Protein AF-0000000070218449 (afdb_homodimer)

Radius of gyration: 29.55 Å; Cα contacts (8 Å, |Δi|>4): 1715; chains: 2; bounding box: 63×93×67 Å

Foldseek 3Di:
DFDDKDFDADDFDPVLLVVLLVQLVVDDDDDADPDPDRLLVFFDRVVLNVLSVCSNPPFDVVVVSVVVSVFRKIWTWFQFPPQGTWIKIKGKDDDPPPLAAEEEEEEAPPFFLVLCVLLVVVQVVCLVVVFFHYTYIYIGQALFQAIHFGDDAQCELLRSLNRSQRVCVVVPQQAHEYEYFHSSLLNRLSNCLVPVVRHQAYEYADADFDADDCVPDVVLNVVVVVDDDDPLQVLLVVLLVCCVVRNCVLLVCLQPPLPVVLVCQQNHLSSLLRVRVSCVCQFKQNDDDDSNNSSSSSVSLCRYNNHNRRSSNNSNSQDPRADPSGRHSCSSRAERERYEYEYEAASRESHHHGPSRSPRRYNYQYYYYDDGIGRSCSNRPVVVVNVRVSQQLTDVHPCQCVRPSNRSD/DFDDKDFDADDFDPVLLVVLLVQLVVDDDDDADPDPDRLLVFFDRVVLNVLSVCSNPPFDVVVVSVVVSVFRKIWGWFQFPPQGTWIKIKGKDDDPPPLAAEEEEEEAPPFFLVLCVLQVVVQVVCVVVVFFHYTYIYIGQALFFAIHFGDDAQCELLRSLNRSQRVCVVVPQQAHEYEYFHSSLLNRLSNCLVPVVRHQAYEYADADFDQDDCVPDVVLNVVVVVDDDDPLQVLLVVLLVCCVVRNCVLLVCLQPPLPVVLVCQQNHLSSLLRVRVSCVCQFKQNDDDDSNNSSSSSVSLCRYNNHNRRSSNNSNSQDPRADPSGRHSCSSRAERERYEYEYEAASRESHHHGPSRSPRHYNYQYYYYDDGIGRSCSNRPVVVVNVRVSQQLTDVHPCQCVPPSNRSD

pLDDT: mean 97.33, std 3.67, range [45.28, 98.94]

Nearest PDB structures (foldseek):
  5f4z-assembly3_E  TM=8.879E-01  e=1.261E-35  Streptomyces carzinostaticus subsp. neocarzinostaticus
  4qla-assembly1_A  TM=8.779E-01  e=2.017E-32  Bombyx mori
  4qla-assembly1_B  TM=9.021E-01  e=3.888E-30  Bombyx mori
  6i8w-assembly2_B  TM=6.972E-01  e=7.416E-12  Pseudomonas aeruginosa
  5a62-assembly1_A-2  TM=6.126E-01  e=1.294E-10  Candidatus Nitrososphaera gargensis

InterPro domains:
  IPR000639 Epoxide hydrolase-like [PR00412] (107-125)
  IPR000639 Epoxide hydrolase-like [PR00412] (133-148)
  IPR000639 Epoxide hydrolase-like [PR00412] (178-191)
  IPR000639 Epoxide hydrolase-like [PR00412] (192-205)
  IPR000639 Epoxide hydrolase-like [PR00412] (370-392)
  IPR010497 Epoxide hydrolase, N-terminal [PF06441] (6-116)
  IPR016292 Epoxide hydrolase [PIRSF001112] (6-391)
  IPR029058 Alpha/Beta hydrolase fold [G3DSA:3.40.50.1820] (1-397)
  IPR029058 Alpha/Beta hydrolase fold [SSF53474] (4-394)

Structure (mmCIF, N/CA/C/O backbone):
data_AF-0000000070218449-model_v1
#
loop_
_entity.id
_entity.type
_entity.pdbx_description
1 polymer Alpha/beta-hydrolase
#
loop_
_atom_site.group_PDB
_atom_site.id
_atom_site.type_symbol
_atom_site.label_atom_id
_atom_site.label_alt_id
_atom_site.label_comp_id
_atom_site.label_asym_id
_atom_site.label_entity_id
_atom_site.label_seq_id
_atom_site.pdbx_PDB_ins_code
_atom_site.Cartn_x
_atom_site.Cartn_y
_atom_site.Cartn_z
_atom_site.occupancy
_atom_site.B_iso_or_equiv
_atom_site.auth_seq_id
_atom_site.auth_comp_id
_atom_site.auth_asym_id
_atom_site.auth_atom_id
_atom_site.pdbx_PDB_model_num
ATOM 1 N N . MET A 1 1 ? -7.508 -22.844 -36.75 1 45.28 1 MET A N 1
ATOM 2 C CA . MET A 1 1 ? -6.727 -23.891 -36.094 1 45.28 1 MET A CA 1
ATOM 3 C C . MET A 1 1 ? -5.77 -23.297 -35.062 1 45.28 1 MET A C 1
ATOM 5 O O . MET A 1 1 ? -5.215 -22.219 -35.281 1 45.28 1 MET A O 1
ATOM 9 N N . ALA A 1 2 ? -5.805 -23.703 -33.812 1 66.44 2 ALA A N 1
ATOM 10 C CA . ALA A 1 2 ? -4.93 -23.141 -32.781 1 66.44 2 ALA A CA 1
ATOM 11 C C . ALA A 1 2 ? -3.467 -23.203 -33.219 1 66.44 2 ALA A C 1
ATOM 13 O O . ALA A 1 2 ? -3.01 -24.234 -33.719 1 66.44 2 ALA A O 1
ATOM 14 N N . SER A 1 3 ? -2.797 -22.156 -33.188 1 78.19 3 SER A N 1
ATOM 15 C CA . SER A 1 3 ? -1.383 -22.078 -33.531 1 78.19 3 SER A CA 1
ATOM 16 C C . SER A 1 3 ? -0.562 -23.109 -32.75 1 78.19 3 SER A C 1
ATOM 18 O O . SER A 1 3 ? -0.853 -23.391 -31.594 1 78.19 3 SER A O 1
ATOM 20 N N . GLN A 1 4 ? 0.4 -23.797 -33.438 1 89 4 GLN A N 1
ATOM 21 C CA . GLN A 1 4 ? 1.302 -24.75 -32.781 1 89 4 GLN A CA 1
ATOM 22 C C . GLN A 1 4 ? 2.314 -24.016 -31.906 1 89 4 GLN A C 1
ATOM 24 O O . GLN A 1 4 ? 2.721 -22.891 -32.219 1 89 4 GLN A O 1
ATOM 29 N N . PRO A 1 5 ? 2.578 -24.609 -30.734 1 96.5 5 PRO A N 1
ATOM 30 C CA . PRO A 1 5 ? 3.623 -24.016 -29.906 1 96.5 5 PRO A CA 1
ATOM 31 C C . PRO A 1 5 ? 4.957 -23.875 -30.625 1 96.5 5 PRO A C 1
ATOM 33 O O . PRO A 1 5 ? 5.332 -24.766 -31.406 1 96.5 5 PRO A O 1
ATOM 36 N N . GLU A 1 6 ? 5.566 -22.812 -30.406 1 97.25 6 GLU A N 1
ATOM 37 C CA . GLU A 1 6 ? 6.891 -22.594 -30.969 1 97.25 6 GLU A CA 1
ATOM 38 C C . GLU A 1 6 ? 7.945 -22.453 -29.875 1 97.25 6 GLU A C 1
ATOM 40 O O . GLU A 1 6 ? 7.699 -21.828 -28.844 1 97.25 6 GLU A O 1
ATOM 45 N N . PRO A 1 7 ? 9.102 -23.125 -30.125 1 97.94 7 PRO A N 1
ATOM 46 C CA . PRO A 1 7 ? 10.18 -22.891 -29.156 1 97.94 7 PRO A CA 1
ATOM 47 C C . PRO A 1 7 ? 10.469 -21.406 -28.953 1 97.94 7 PRO A C 1
ATOM 49 O O . PRO A 1 7 ? 10.43 -20.625 -29.891 1 97.94 7 PRO A O 1
ATOM 52 N N . TYR A 1 8 ? 10.742 -21.078 -27.719 1 98.25 8 TYR A N 1
ATOM 53 C CA . TYR A 1 8 ? 10.969 -19.672 -27.375 1 98.25 8 TYR A CA 1
ATOM 54 C C . TYR A 1 8 ? 12.328 -19.5 -26.688 1 98.25 8 TYR A C 1
ATOM 56 O O . TYR A 1 8 ? 12.688 -20.266 -25.797 1 98.25 8 TYR A O 1
ATOM 64 N N . THR A 1 9 ? 13.109 -18.594 -27.172 1 98.44 9 THR A N 1
ATOM 65 C CA . THR A 1 9 ? 14.375 -18.219 -26.547 1 98.44 9 THR A CA 1
ATOM 66 C C . THR A 1 9 ? 14.281 -16.828 -25.938 1 98.44 9 THR A C 1
ATOM 68 O O . THR A 1 9 ? 14.016 -15.844 -26.641 1 98.44 9 THR A O 1
ATOM 71 N N . ILE A 1 10 ? 14.422 -16.734 -24.656 1 98.25 10 ILE A N 1
ATOM 72 C CA . ILE A 1 10 ? 14.477 -15.453 -23.969 1 98.25 10 ILE A CA 1
ATOM 73 C C . ILE A 1 10 ? 15.711 -14.672 -24.422 1 98.25 10 ILE A C 1
ATOM 75 O O . ILE A 1 10 ? 16.828 -15.203 -24.422 1 98.25 10 ILE A O 1
ATOM 79 N N . SER A 1 11 ? 15.508 -13.523 -24.859 1 98.25 11 SER A N 1
ATOM 80 C CA . SER A 1 11 ? 16.578 -12.672 -25.375 1 98.25 11 SER A CA 1
ATOM 81 C C . SER A 1 11 ? 16.375 -11.219 -24.969 1 98.25 11 SER A C 1
ATOM 83 O O . SER A 1 11 ? 15.711 -10.461 -25.688 1 98.25 11 SER A O 1
ATOM 85 N N . ILE A 1 12 ? 17.016 -10.797 -23.938 1 98.62 12 ILE A N 1
ATOM 86 C CA . ILE A 1 12 ? 16.938 -9.422 -23.469 1 98.62 12 ILE A CA 1
ATOM 87 C C . ILE A 1 12 ? 17.969 -8.562 -24.203 1 98.62 12 ILE A C 1
ATOM 89 O O . ILE A 1 12 ? 19.141 -8.938 -24.281 1 98.62 12 ILE A O 1
ATOM 93 N N . ALA A 1 13 ? 17.547 -7.453 -24.688 1 98.44 13 ALA A N 1
ATOM 94 C CA . ALA A 1 13 ? 18.453 -6.57 -25.422 1 98.44 13 ALA A CA 1
ATOM 95 C C . ALA A 1 13 ? 19.562 -6.055 -24.531 1 98.44 13 ALA A C 1
ATOM 97 O O . ALA A 1 13 ? 19.344 -5.75 -23.359 1 98.44 13 ALA A O 1
ATOM 98 N N . ASP A 1 14 ? 20.75 -5.965 -25.078 1 98.31 14 ASP A N 1
ATOM 99 C CA . ASP A 1 14 ? 21.875 -5.41 -24.328 1 98.31 14 ASP A CA 1
ATOM 100 C C . ASP A 1 14 ? 21.547 -4.012 -23.812 1 98.31 14 ASP A C 1
ATOM 102 O O . ASP A 1 14 ? 21.969 -3.637 -22.719 1 98.31 14 ASP A O 1
ATOM 106 N N . THR A 1 15 ? 20.828 -3.254 -24.578 1 98.31 15 THR A N 1
ATOM 107 C CA . THR A 1 15 ? 20.469 -1.892 -24.188 1 98.31 15 THR A CA 1
ATOM 108 C C . THR A 1 15 ? 19.594 -1.892 -22.938 1 98.31 15 THR A C 1
ATOM 110 O O . THR A 1 15 ? 19.688 -0.977 -22.125 1 98.31 15 THR A O 1
ATOM 113 N N . ALA A 1 16 ? 18.75 -2.871 -22.797 1 98.31 16 ALA A N 1
ATOM 114 C CA . ALA A 1 16 ? 17.906 -2.988 -21.609 1 98.31 16 ALA A CA 1
ATOM 115 C C . ALA A 1 16 ? 18.734 -3.314 -20.375 1 98.31 16 ALA A C 1
ATOM 117 O O . ALA A 1 16 ? 18.484 -2.793 -19.297 1 98.31 16 ALA A O 1
ATOM 118 N N . ILE A 1 17 ? 19.688 -4.188 -20.547 1 98.69 17 ILE A N 1
ATOM 119 C CA . ILE A 1 17 ? 20.578 -4.555 -19.469 1 98.69 17 ILE A CA 1
ATOM 120 C C . ILE A 1 17 ? 21.438 -3.35 -19.062 1 98.69 17 ILE A C 1
ATOM 122 O O . ILE A 1 17 ? 21.609 -3.076 -17.875 1 98.69 17 ILE A O 1
ATOM 126 N N . GLU A 1 18 ? 21.953 -2.625 -20.062 1 98.25 18 GLU A N 1
ATOM 127 C CA . GLU A 1 18 ? 22.766 -1.435 -19.812 1 98.25 18 GLU A CA 1
ATOM 128 C C . GLU A 1 18 ? 21.938 -0.356 -19.109 1 98.25 18 GLU A C 1
ATOM 130 O O . GLU A 1 18 ? 22.438 0.33 -18.203 1 98.25 18 GLU A O 1
ATOM 135 N N . LYS A 1 19 ? 20.75 -0.183 -19.531 1 98.06 19 LYS A N 1
ATOM 136 C CA . LYS A 1 19 ? 19.859 0.785 -18.875 1 98.06 19 LYS A CA 1
ATOM 137 C C . LYS A 1 19 ? 19.656 0.434 -17.406 1 98.06 19 LYS A C 1
ATOM 139 O O . LYS A 1 19 ? 19.672 1.314 -16.547 1 98.06 19 LYS A O 1
ATOM 144 N N . LEU A 1 20 ? 19.406 -0.849 -17.141 1 98.62 20 LEU A N 1
ATOM 145 C CA . LEU A 1 20 ? 19.266 -1.29 -15.766 1 98.62 20 LEU A CA 1
ATOM 146 C C . LEU A 1 20 ? 20.5 -0.915 -14.945 1 98.62 20 LEU A C 1
ATOM 148 O O . LEU A 1 20 ? 20.375 -0.375 -13.844 1 98.62 20 LEU A O 1
ATOM 152 N N . LYS A 1 21 ? 21.625 -1.226 -15.469 1 98.56 21 LYS A N 1
ATOM 153 C CA . LYS A 1 21 ? 22.875 -0.945 -14.758 1 98.56 21 LYS A CA 1
ATOM 154 C C . LYS A 1 21 ? 23.047 0.553 -14.523 1 98.56 21 LYS A C 1
ATOM 156 O O . LYS A 1 21 ? 23.5 0.971 -13.461 1 98.56 21 LYS A O 1
ATOM 161 N N . ARG A 1 22 ? 22.688 1.356 -15.508 1 98.06 22 ARG A N 1
ATOM 162 C CA . ARG A 1 22 ? 22.781 2.807 -15.359 1 98.06 22 ARG A CA 1
ATOM 163 C C . ARG A 1 22 ? 21.828 3.301 -14.273 1 98.06 22 ARG A C 1
ATOM 165 O O . ARG A 1 22 ? 22.203 4.145 -13.453 1 98.06 22 ARG A O 1
ATOM 172 N N . LYS A 1 23 ? 20.641 2.805 -14.273 1 98.44 23 LYS A N 1
ATOM 173 C CA . LYS A 1 23 ? 19.672 3.203 -13.258 1 98.44 23 LYS A CA 1
ATOM 174 C C . LYS A 1 23 ? 20.141 2.787 -11.859 1 98.44 23 LYS A C 1
ATOM 176 O O . LYS A 1 23 ? 19.922 3.516 -10.891 1 98.44 23 LYS A O 1
ATOM 181 N N . LEU A 1 24 ? 20.672 1.6 -11.773 1 98.75 24 LEU A N 1
ATOM 182 C CA . LEU A 1 24 ? 21.188 1.132 -10.492 1 98.75 24 LEU A CA 1
ATOM 183 C C . LEU A 1 24 ? 22.359 1.996 -10.031 1 98.75 24 LEU A C 1
ATOM 185 O O . LEU A 1 24 ? 22.469 2.303 -8.844 1 98.75 24 LEU A O 1
ATOM 189 N N . SER A 1 25 ? 23.188 2.387 -10.961 1 98.06 25 SER A N 1
ATOM 190 C CA . SER A 1 25 ? 24.344 3.221 -10.648 1 98.06 25 SER A CA 1
ATOM 191 C C . SER A 1 25 ? 23.922 4.59 -10.125 1 98.06 25 SER A C 1
ATOM 193 O O . SER A 1 25 ? 24.578 5.172 -9.266 1 98.06 25 SER A O 1
ATOM 195 N N . ASP A 1 26 ? 22.812 5.043 -10.578 1 96.69 26 ASP A N 1
ATOM 196 C CA . ASP A 1 26 ? 22.328 6.383 -10.242 1 96.69 26 ASP A CA 1
ATOM 197 C C . ASP A 1 26 ? 21.297 6.336 -9.125 1 96.69 26 ASP A C 1
ATOM 199 O O . ASP A 1 26 ? 20.688 7.355 -8.797 1 96.69 26 ASP A O 1
ATOM 203 N N . ALA A 1 27 ? 21.078 5.207 -8.57 1 98.25 27 ALA A N 1
ATOM 204 C CA . ALA A 1 27 ? 20 5.035 -7.617 1 98.25 27 ALA A CA 1
ATOM 205 C C . ALA A 1 27 ? 20.266 5.797 -6.324 1 98.25 27 ALA A C 1
ATOM 207 O O . ALA A 1 27 ? 21.391 5.797 -5.828 1 98.25 27 ALA A O 1
ATOM 208 N N . ASP A 1 28 ? 19.281 6.512 -5.828 1 98.5 28 ASP A N 1
ATOM 209 C CA . ASP A 1 28 ? 19.312 7.078 -4.48 1 98.5 28 ASP A CA 1
ATOM 210 C C . ASP A 1 28 ? 18.625 6.156 -3.479 1 98.5 28 ASP A C 1
ATOM 212 O O . ASP A 1 28 ? 17.625 5.523 -3.801 1 98.5 28 ASP A O 1
ATOM 216 N N . PHE A 1 29 ? 19.172 6.078 -2.338 1 98.75 29 PHE A N 1
ATOM 217 C CA . PHE A 1 29 ? 18.641 5.215 -1.294 1 98.75 29 PHE A CA 1
ATOM 218 C C . PHE A 1 29 ? 18.078 6.043 -0.137 1 98.75 29 PHE A C 1
ATOM 220 O O . PHE A 1 29 ? 18.578 7.133 0.144 1 98.75 29 PHE A O 1
ATOM 227 N N . PRO A 1 30 ? 17.031 5.57 0.484 1 98.5 30 PRO A N 1
ATOM 228 C CA . PRO A 1 30 ? 16.516 6.246 1.677 1 98.5 30 PRO A CA 1
ATOM 229 C C . PRO A 1 30 ? 17.406 6.043 2.9 1 98.5 30 PRO A C 1
ATOM 231 O O . PRO A 1 30 ? 18.281 5.172 2.896 1 98.5 30 PRO A O 1
ATOM 234 N N . ASP A 1 31 ? 17.156 6.918 3.887 1 97.69 31 ASP A N 1
ATOM 235 C CA . ASP A 1 31 ? 17.719 6.598 5.195 1 97.69 31 ASP A CA 1
ATOM 236 C C . ASP A 1 31 ? 16.875 5.531 5.902 1 97.69 31 ASP A C 1
ATOM 238 O O . ASP A 1 31 ? 15.93 4.996 5.324 1 97.69 31 ASP A O 1
ATOM 242 N N . GLU A 1 32 ? 17.297 5.109 7.035 1 96.62 32 GLU A N 1
ATOM 243 C CA . GLU A 1 32 ? 16.625 4.086 7.828 1 96.62 32 GLU A CA 1
ATOM 244 C C . GLU A 1 32 ? 16.703 4.398 9.32 1 96.62 32 GLU A C 1
ATOM 246 O O . GLU A 1 32 ? 17.625 5.09 9.766 1 96.62 32 GLU A O 1
ATOM 251 N N . LEU A 1 33 ? 15.68 4.023 10.055 1 97.69 33 LEU A N 1
ATOM 252 C CA . LEU A 1 33 ? 15.703 4.227 11.5 1 97.69 33 LEU A CA 1
ATOM 253 C C . LEU A 1 33 ? 16.812 3.416 12.148 1 97.69 33 LEU A C 1
ATOM 255 O O . LEU A 1 33 ? 17.141 2.32 11.68 1 97.69 33 LEU A O 1
ATOM 259 N N . ASP A 1 34 ? 17.328 3.975 13.211 1 97.31 34 ASP A N 1
ATOM 260 C CA . ASP A 1 34 ? 18.406 3.316 13.945 1 97.31 34 ASP A CA 1
ATOM 261 C C . ASP A 1 34 ? 17.859 2.268 14.906 1 97.31 34 ASP A C 1
ATOM 263 O O . ASP A 1 34 ? 17.641 2.555 16.094 1 97.31 34 ASP A O 1
ATOM 267 N N . THR A 1 35 ? 17.672 1.096 14.477 1 96.75 35 THR A N 1
ATOM 268 C CA . THR A 1 35 ? 17.188 -0.026 15.266 1 96.75 35 THR A CA 1
ATOM 269 C C . THR A 1 35 ? 17.906 -1.317 14.875 1 96.75 35 THR A C 1
ATOM 271 O O . THR A 1 35 ? 18.297 -1.49 13.719 1 96.75 35 THR A O 1
ATOM 274 N N . PRO A 1 36 ? 18.094 -2.174 15.836 1 95.56 36 PRO A N 1
ATOM 275 C CA . PRO A 1 36 ? 18.797 -3.426 15.523 1 95.56 36 PRO A CA 1
ATOM 276 C C . PRO A 1 36 ? 17.984 -4.332 14.602 1 95.56 36 PRO A C 1
ATOM 278 O O . PRO A 1 36 ? 18.562 -5.047 13.773 1 95.56 36 PRO A O 1
ATOM 281 N N . ASP A 1 37 ? 16.719 -4.336 14.773 1 95.94 37 ASP A N 1
ATOM 282 C CA . ASP A 1 37 ? 15.859 -5.129 13.906 1 95.94 37 ASP A CA 1
ATOM 283 C C . ASP A 1 37 ? 15.148 -4.246 12.891 1 95.94 37 ASP A C 1
ATOM 285 O O . ASP A 1 37 ? 14.227 -3.498 13.242 1 95.94 37 ASP A O 1
ATOM 289 N N . GLN A 1 38 ? 15.422 -4.445 11.625 1 97.31 38 GLN A N 1
ATOM 290 C CA . GLN A 1 38 ? 14.938 -3.553 10.578 1 97.31 38 GLN A CA 1
ATOM 291 C C . GLN A 1 38 ? 13.688 -4.117 9.914 1 97.31 38 GLN A C 1
ATOM 293 O O . GLN A 1 38 ? 12.93 -3.381 9.281 1 97.31 38 GLN A O 1
ATOM 298 N N . TRP A 1 39 ? 13.422 -5.387 10.07 1 96.5 39 TRP A N 1
ATOM 299 C CA . TRP A 1 39 ? 12.477 -6.102 9.227 1 96.5 39 TRP A CA 1
ATOM 300 C C . TRP A 1 39 ? 11.047 -5.664 9.516 1 96.5 39 TRP A C 1
ATOM 302 O O . TRP A 1 39 ? 10.203 -5.637 8.617 1 96.5 39 TRP A O 1
ATOM 312 N N . PRO A 1 40 ? 10.766 -5.254 10.805 1 96.06 40 PRO A N 1
ATOM 313 C CA . PRO A 1 40 ? 9.414 -4.754 11.031 1 96.06 40 PRO A CA 1
ATOM 314 C C . PRO A 1 40 ? 9.062 -3.568 10.141 1 96.06 40 PRO A C 1
ATOM 316 O O . PRO A 1 40 ? 7.883 -3.35 9.836 1 96.06 40 PRO A O 1
ATOM 319 N N . TYR A 1 41 ? 10.023 -2.842 9.602 1 97.69 41 TYR A N 1
ATOM 320 C CA . TYR A 1 41 ? 9.789 -1.648 8.789 1 97.69 41 TYR A CA 1
ATOM 321 C C . TYR A 1 41 ? 9.781 -1.986 7.305 1 97.69 41 TYR A C 1
ATOM 323 O O . TYR A 1 41 ? 9.367 -1.173 6.48 1 97.69 41 TYR A O 1
ATOM 331 N N . GLY A 1 42 ? 10.273 -3.119 6.883 1 98 42 GLY A N 1
ATOM 332 C CA . GLY A 1 42 ? 10.406 -3.521 5.492 1 98 42 GLY A CA 1
ATOM 333 C C . GLY A 1 42 ? 11.828 -3.898 5.109 1 98 42 GLY A C 1
ATOM 334 O O . GLY A 1 42 ? 12.641 -4.211 5.973 1 98 42 GLY A O 1
ATOM 335 N N . SER A 1 43 ? 12.133 -3.943 3.865 1 98.69 43 SER A N 1
ATOM 336 C CA . SER A 1 43 ? 13.438 -4.363 3.363 1 98.69 43 SER A CA 1
ATOM 337 C C . SER A 1 43 ? 14.555 -3.512 3.951 1 98.69 43 SER A C 1
ATOM 339 O O . SER A 1 43 ? 14.562 -2.289 3.787 1 98.69 43 SER A O 1
ATOM 341 N N . PRO A 1 44 ? 15.547 -4.117 4.57 1 98.69 44 PRO A N 1
ATOM 342 C CA . PRO A 1 44 ? 16.625 -3.346 5.191 1 98.69 44 PRO A CA 1
ATOM 343 C C . PRO A 1 44 ? 17.5 -2.633 4.168 1 98.69 44 PRO A C 1
ATOM 345 O O . PRO A 1 44 ? 17.797 -3.191 3.105 1 98.69 44 PRO A O 1
ATOM 348 N N . LEU A 1 45 ? 17.938 -1.47 4.488 1 98.69 45 LEU A N 1
ATOM 349 C CA . LEU A 1 45 ? 18.797 -0.656 3.629 1 98.69 45 LEU A CA 1
ATOM 350 C C . LEU A 1 45 ? 20.062 -1.409 3.258 1 98.69 45 LEU A C 1
ATOM 352 O O . LEU A 1 45 ? 20.484 -1.403 2.096 1 98.69 45 LEU A O 1
ATOM 356 N N . SER A 1 46 ? 20.703 -2.021 4.238 1 98.62 46 SER A N 1
ATOM 357 C CA . SER A 1 46 ? 21.953 -2.738 3.986 1 98.62 46 SER A CA 1
ATOM 358 C C . SER A 1 46 ? 21.75 -3.834 2.943 1 98.62 46 SER A C 1
ATOM 360 O O . SER A 1 46 ? 22.594 -4.016 2.062 1 98.62 46 SER A O 1
ATOM 362 N N . ASP A 1 47 ? 20.656 -4.57 3.018 1 98.69 47 ASP A N 1
ATOM 363 C CA . ASP A 1 47 ? 20.359 -5.645 2.07 1 98.69 47 ASP A CA 1
ATOM 364 C C . ASP A 1 47 ? 20.125 -5.086 0.669 1 98.69 47 ASP A C 1
ATOM 366 O O . ASP A 1 47 ? 20.672 -5.602 -0.311 1 98.69 47 ASP A O 1
ATOM 370 N N . VAL A 1 48 ? 19.312 -4.031 0.572 1 98.94 48 VAL A N 1
ATOM 371 C CA . VAL A 1 48 ? 18.938 -3.498 -0.734 1 98.94 48 VAL A CA 1
ATOM 372 C C . VAL A 1 48 ? 20.172 -2.887 -1.407 1 98.94 48 VAL A C 1
ATOM 374 O O . VAL A 1 48 ? 20.359 -3.045 -2.615 1 98.94 48 VAL A O 1
ATOM 377 N N . LYS A 1 49 ? 20.984 -2.211 -0.651 1 98.88 49 LYS A N 1
ATOM 378 C CA . LYS A 1 49 ? 22.203 -1.651 -1.212 1 98.88 49 LYS A CA 1
ATOM 379 C C . LYS A 1 49 ? 23.125 -2.754 -1.722 1 98.88 49 LYS A C 1
ATOM 381 O O . LYS A 1 49 ? 23.703 -2.643 -2.811 1 98.88 49 LYS A O 1
ATOM 386 N N . ARG A 1 50 ? 23.266 -3.809 -0.88 1 98.88 50 ARG A N 1
ATOM 387 C CA . ARG A 1 50 ? 24.109 -4.941 -1.268 1 98.88 50 ARG A CA 1
ATOM 388 C C . ARG A 1 50 ? 23.594 -5.586 -2.551 1 98.88 50 ARG A C 1
ATOM 390 O O . ARG A 1 50 ? 24.359 -5.812 -3.488 1 98.88 50 ARG A O 1
ATOM 397 N N . LEU A 1 51 ? 22.328 -5.852 -2.617 1 98.94 51 LEU A N 1
ATOM 398 C CA . LEU A 1 51 ? 21.719 -6.5 -3.771 1 98.94 51 LEU A CA 1
ATOM 399 C C . LEU A 1 51 ? 21.781 -5.594 -4.996 1 98.94 51 LEU A C 1
ATOM 401 O O . LEU A 1 51 ? 22.047 -6.062 -6.105 1 98.94 51 LEU A O 1
ATOM 405 N N . ALA A 1 52 ? 21.516 -4.285 -4.816 1 98.94 52 ALA A N 1
ATOM 406 C CA . ALA A 1 52 ? 21.562 -3.342 -5.93 1 98.94 52 ALA A CA 1
ATOM 407 C C . ALA A 1 52 ? 22.969 -3.256 -6.516 1 98.94 52 ALA A C 1
ATOM 409 O O . ALA A 1 52 ? 23.141 -3.254 -7.734 1 98.94 52 ALA A O 1
ATOM 410 N N . LYS A 1 53 ? 23.953 -3.188 -5.66 1 98.88 53 LYS A N 1
ATOM 411 C CA . LYS A 1 53 ? 25.328 -3.131 -6.129 1 98.88 53 LYS A CA 1
ATOM 412 C C . LYS A 1 53 ? 25.703 -4.402 -6.883 1 98.88 53 LYS A C 1
ATOM 414 O O . LYS A 1 53 ? 26.344 -4.34 -7.934 1 98.88 53 LYS A O 1
ATOM 419 N N . HIS A 1 54 ? 25.328 -5.531 -6.301 1 98.88 54 HIS A N 1
ATOM 420 C CA . HIS A 1 54 ? 25.594 -6.801 -6.969 1 98.88 54 HIS A CA 1
ATOM 421 C C . HIS A 1 54 ? 24.859 -6.883 -8.305 1 98.88 54 HIS A C 1
ATOM 423 O O . HIS A 1 54 ? 25.406 -7.395 -9.289 1 98.88 54 HIS A O 1
ATOM 429 N N . TRP A 1 55 ? 23.641 -6.391 -8.352 1 98.94 55 TRP A N 1
ATOM 430 C CA . TRP A 1 55 ? 22.844 -6.359 -9.578 1 98.94 55 TRP A CA 1
ATOM 431 C C . TRP A 1 55 ? 23.531 -5.512 -10.648 1 98.94 55 TRP A C 1
ATOM 433 O O . TRP A 1 55 ? 23.484 -5.844 -11.836 1 98.94 55 TRP A O 1
ATOM 443 N N . GLU A 1 56 ? 24.156 -4.473 -10.258 1 98.81 56 GLU A N 1
ATOM 444 C CA . GLU A 1 56 ? 24.828 -3.527 -11.133 1 98.81 56 GLU A CA 1
ATOM 445 C C . GLU A 1 56 ? 26.141 -4.105 -11.656 1 98.81 56 GLU A C 1
ATOM 447 O O . GLU A 1 56 ? 26.453 -3.979 -12.844 1 98.81 56 GLU A O 1
ATOM 452 N N . THR A 1 57 ? 26.938 -4.762 -10.805 1 98.44 57 THR A N 1
ATOM 453 C CA . THR A 1 57 ? 28.328 -4.965 -11.148 1 98.44 57 THR A CA 1
ATOM 454 C C . THR A 1 57 ? 28.688 -6.449 -11.133 1 98.44 57 THR A C 1
ATOM 456 O O . THR A 1 57 ? 29.625 -6.875 -11.812 1 98.44 57 THR A O 1
ATOM 459 N N . GLY A 1 58 ? 28 -7.207 -10.32 1 98.19 58 GLY A N 1
ATOM 460 C CA . GLY A 1 58 ? 28.422 -8.578 -10.094 1 98.19 58 GLY A CA 1
ATOM 461 C C . GLY A 1 58 ? 27.484 -9.602 -10.688 1 98.19 58 GLY A C 1
ATOM 462 O O . GLY A 1 58 ? 27.891 -10.711 -11.031 1 98.19 58 GLY A O 1
ATOM 463 N N . PHE A 1 59 ? 26.281 -9.336 -10.773 1 98.44 59 PHE A N 1
ATOM 464 C CA . PHE A 1 59 ? 25.266 -10.234 -11.297 1 98.44 59 PHE A CA 1
ATOM 465 C C . PHE A 1 59 ? 25.328 -10.312 -12.812 1 98.44 59 PHE A C 1
ATOM 467 O O . PHE A 1 59 ? 25.297 -9.281 -13.492 1 98.44 59 PHE A O 1
ATOM 474 N N . ASP A 1 60 ? 25.406 -11.492 -13.336 1 98.25 60 ASP A N 1
ATOM 475 C CA . ASP A 1 60 ? 25.516 -11.719 -14.773 1 98.25 60 ASP A CA 1
ATOM 476 C C . ASP A 1 60 ? 24.203 -12.242 -15.344 1 98.25 60 ASP A C 1
ATOM 478 O O . ASP A 1 60 ? 24 -13.453 -15.453 1 98.25 60 ASP A O 1
ATOM 482 N N . TRP A 1 61 ? 23.375 -11.406 -15.922 1 98.62 61 TRP A N 1
ATOM 483 C CA . TRP A 1 61 ? 22.094 -11.805 -16.5 1 98.62 61 TRP A CA 1
ATOM 484 C C . TRP A 1 61 ? 22.281 -12.773 -17.656 1 98.62 61 TRP A C 1
ATOM 486 O O . TRP A 1 61 ? 21.5 -13.711 -17.828 1 98.62 61 TRP A O 1
ATOM 496 N N . ARG A 1 62 ? 23.312 -12.547 -18.484 1 98.56 62 ARG A N 1
ATOM 497 C CA . ARG A 1 62 ? 23.516 -13.391 -19.656 1 98.56 62 ARG A CA 1
ATOM 498 C C . ARG A 1 62 ? 23.719 -14.852 -19.25 1 98.56 62 ARG A C 1
ATOM 500 O O . ARG A 1 62 ? 23.234 -15.758 -19.922 1 98.56 62 ARG A O 1
ATOM 507 N N . LYS A 1 63 ? 24.422 -14.992 -18.188 1 98.56 63 LYS A N 1
ATOM 508 C CA . LYS A 1 63 ? 24.594 -16.344 -17.672 1 98.56 63 LYS A CA 1
ATOM 509 C C . LYS A 1 63 ? 23.266 -16.938 -17.219 1 98.56 63 LYS A C 1
ATOM 511 O O . LYS A 1 63 ? 22.969 -18.094 -17.516 1 98.56 63 LYS A O 1
ATOM 516 N N . VAL A 1 64 ? 22.531 -16.156 -16.5 1 98.5 64 VAL A N 1
ATOM 517 C CA . VAL A 1 64 ? 21.234 -16.594 -16.016 1 98.5 64 VAL A CA 1
ATOM 518 C C . VAL A 1 64 ? 20.297 -16.844 -17.203 1 98.5 64 VAL A C 1
ATOM 520 O O . VAL A 1 64 ? 19.594 -17.859 -17.234 1 98.5 64 VAL A O 1
ATOM 523 N N . GLU A 1 65 ? 20.281 -15.914 -18.109 1 98.69 65 GLU A N 1
ATOM 524 C CA . GLU A 1 65 ? 19.469 -16.031 -19.312 1 98.69 65 GLU A CA 1
ATOM 525 C C . GLU A 1 65 ? 19.766 -17.328 -20.062 1 98.69 65 GLU A C 1
ATOM 527 O O . GLU A 1 65 ? 18.844 -18.031 -20.484 1 98.69 65 GLU A O 1
ATOM 532 N N . SER A 1 66 ? 21.016 -17.625 -20.25 1 98.62 66 SER A N 1
ATOM 533 C CA . SER A 1 66 ? 21.438 -18.859 -20.922 1 98.62 66 SER A CA 1
ATOM 534 C C . SER A 1 66 ? 20.922 -20.094 -20.172 1 98.62 66 SER A C 1
ATOM 536 O O . SER A 1 66 ? 20.453 -21.047 -20.797 1 98.62 66 SER A O 1
ATOM 538 N N . LYS A 1 67 ? 21.016 -20.047 -18.906 1 98.44 67 LYS A N 1
ATOM 539 C CA . LYS A 1 67 ? 20.547 -21.172 -18.094 1 98.44 67 LYS A CA 1
ATOM 540 C C . LYS A 1 67 ? 19.031 -21.359 -18.234 1 98.44 67 LYS A C 1
ATOM 542 O O . LYS A 1 67 ? 18.547 -22.484 -18.344 1 98.44 67 LYS A O 1
ATOM 547 N N . ILE A 1 68 ? 18.266 -20.266 -18.172 1 98.62 68 ILE A N 1
ATOM 548 C CA . ILE A 1 68 ? 16.812 -20.328 -18.297 1 98.62 68 ILE A CA 1
ATOM 549 C C . ILE A 1 68 ? 16.453 -20.891 -19.672 1 98.62 68 ILE A C 1
ATOM 551 O O . ILE A 1 68 ? 15.484 -21.641 -19.812 1 98.62 68 ILE A O 1
ATOM 555 N N . ASN A 1 69 ? 17.266 -20.578 -20.672 1 98.69 69 ASN A N 1
ATOM 556 C CA . ASN A 1 69 ? 17 -20.984 -22.047 1 98.69 69 ASN A CA 1
ATOM 557 C C . ASN A 1 69 ? 17.312 -22.469 -22.266 1 98.69 69 ASN A C 1
ATOM 559 O O . ASN A 1 69 ? 17 -23.016 -23.312 1 98.69 69 ASN A O 1
ATOM 563 N N . GLU A 1 70 ? 17.891 -23.078 -21.281 1 98.38 70 GLU A N 1
ATOM 564 C CA . GLU A 1 70 ? 18.031 -24.531 -21.344 1 98.38 70 GLU A CA 1
ATOM 565 C C . GLU A 1 70 ? 16.688 -25.234 -21.109 1 98.38 70 GLU A C 1
ATOM 567 O O . GLU A 1 70 ? 16.547 -26.406 -21.422 1 98.38 70 GLU A O 1
ATOM 572 N N . LEU A 1 71 ? 15.758 -24.578 -20.516 1 98.5 71 LEU A N 1
ATOM 573 C CA . LEU A 1 71 ? 14.422 -25.125 -20.312 1 98.5 71 LEU A CA 1
ATOM 574 C C . LEU A 1 71 ? 13.68 -25.266 -21.625 1 98.5 71 LEU A C 1
ATOM 576 O O . LEU A 1 71 ? 13.961 -24.547 -22.578 1 98.5 71 LEU A O 1
ATOM 580 N N . PRO A 1 72 ? 12.797 -26.25 -21.734 1 98.5 72 PRO A N 1
ATOM 581 C CA . PRO A 1 72 ? 11.938 -26.328 -22.922 1 98.5 72 PRO A CA 1
ATOM 582 C C . PRO A 1 72 ? 10.875 -25.234 -22.938 1 98.5 72 PRO A C 1
ATOM 584 O O . PRO A 1 72 ? 9.688 -25.516 -22.75 1 98.5 72 PRO A O 1
ATOM 587 N N . ASN A 1 73 ? 11.312 -24 -23.266 1 98.75 73 ASN A N 1
ATOM 588 C CA . ASN A 1 73 ? 10.445 -22.844 -23.375 1 98.75 73 ASN A CA 1
ATOM 589 C C . ASN A 1 73 ? 9.695 -22.812 -24.703 1 98.75 73 ASN A C 1
ATOM 591 O O . ASN A 1 73 ? 10.281 -23.062 -25.75 1 98.75 73 ASN A O 1
ATOM 595 N N . PHE A 1 74 ? 8.43 -22.453 -24.578 1 98.81 74 PHE A N 1
ATOM 596 C CA . PHE A 1 74 ? 7.594 -22.312 -25.766 1 98.81 74 PHE A CA 1
ATOM 597 C C . PHE A 1 74 ? 6.719 -21.078 -25.656 1 98.81 74 PHE A C 1
ATOM 599 O O . PHE A 1 74 ? 6.594 -20.484 -24.578 1 98.81 74 PHE A O 1
ATOM 606 N N . ARG A 1 75 ? 6.164 -20.656 -26.781 1 97.94 75 ARG A N 1
ATOM 607 C CA . ARG A 1 75 ? 5.105 -19.656 -26.859 1 97.94 75 ARG A CA 1
ATOM 608 C C . ARG A 1 75 ? 3.99 -20.109 -27.797 1 97.94 75 ARG A C 1
ATOM 610 O O . ARG A 1 75 ? 4.234 -20.875 -28.734 1 97.94 75 ARG A O 1
ATOM 617 N N . LYS A 1 76 ? 2.893 -19.625 -27.516 1 97.69 76 LYS A N 1
ATOM 618 C CA . LYS A 1 76 ? 1.752 -19.859 -28.391 1 97.69 76 LYS A CA 1
ATOM 619 C C . LYS A 1 76 ? 0.635 -18.859 -28.141 1 97.69 76 LYS A C 1
ATOM 621 O O . LYS A 1 76 ? 0.508 -18.328 -27.031 1 97.69 76 LYS A O 1
ATOM 626 N N . LYS A 1 77 ? -0.111 -18.578 -29.156 1 98.06 77 LYS A N 1
ATOM 627 C CA . LYS A 1 77 ? -1.298 -17.75 -29 1 98.06 77 LYS A CA 1
ATOM 628 C C . LYS A 1 77 ? -2.477 -18.562 -28.469 1 98.06 77 LYS A C 1
ATOM 630 O O . LYS A 1 77 ? -2.754 -19.656 -28.969 1 98.06 77 LYS A O 1
ATOM 635 N N . VAL A 1 78 ? -3.094 -18.062 -27.453 1 98.31 78 VAL A N 1
ATOM 636 C CA . VAL A 1 78 ? -4.238 -18.719 -26.828 1 98.31 78 VAL A CA 1
ATOM 637 C C . VAL A 1 78 ? -5.469 -17.812 -26.922 1 98.31 78 VAL A C 1
ATOM 639 O O . VAL A 1 78 ? -5.41 -16.641 -26.562 1 98.31 78 VAL A O 1
ATOM 642 N N . GLN A 1 79 ? -6.59 -18.391 -27.438 1 98 79 GLN A N 1
ATOM 643 C CA . GLN A 1 79 ? -7.828 -17.625 -27.547 1 98 79 GLN A CA 1
ATOM 644 C C . GLN A 1 79 ? -8.531 -17.5 -26.203 1 98 79 GLN A C 1
ATOM 646 O O . GLN A 1 79 ? -8.805 -18.5 -25.547 1 98 79 GLN A O 1
ATOM 651 N N . VAL A 1 80 ? -8.773 -16.297 -25.781 1 98 80 VAL A N 1
ATOM 652 C CA . VAL A 1 80 ? -9.508 -16.047 -24.547 1 98 80 VAL A CA 1
ATOM 653 C C . VAL A 1 80 ? -10.734 -15.18 -24.828 1 98 80 VAL A C 1
ATOM 655 O O . VAL A 1 80 ? -10.633 -14.148 -25.5 1 98 80 VAL A O 1
ATOM 658 N N . ASP A 1 81 ? -11.867 -15.555 -24.375 1 97.19 81 ASP A N 1
ATOM 659 C CA . ASP A 1 81 ? -13.117 -14.844 -24.625 1 97.19 81 ASP A CA 1
ATOM 660 C C . ASP A 1 81 ? -13.039 -13.398 -24.156 1 97.19 81 ASP A C 1
ATOM 662 O O . ASP A 1 81 ? -12.656 -13.133 -23.016 1 97.19 81 ASP A O 1
ATOM 666 N N . GLY A 1 82 ? -13.375 -12.562 -25.031 1 97.06 82 GLY A N 1
ATOM 667 C CA . GLY A 1 82 ? -13.391 -11.148 -24.703 1 97.06 82 GLY A CA 1
ATOM 668 C C . GLY A 1 82 ? -12.031 -10.484 -24.828 1 97.06 82 GLY A C 1
ATOM 669 O O . GLY A 1 82 ? -11.922 -9.258 -24.797 1 97.06 82 GLY A O 1
ATOM 670 N N . PHE A 1 83 ? -10.938 -11.242 -25.078 1 98.06 83 PHE A N 1
ATOM 671 C CA . PHE A 1 83 ? -9.594 -10.672 -25.062 1 9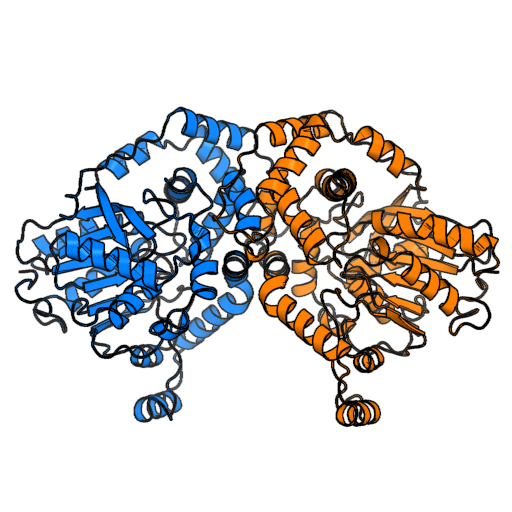8.06 83 PHE A CA 1
ATOM 672 C C . PHE A 1 83 ? -8.828 -11.086 -26.312 1 98.06 83 PHE A C 1
ATOM 674 O O . PHE A 1 83 ? -7.707 -10.625 -26.547 1 98.06 83 PHE A O 1
ATOM 681 N N . GLY A 1 84 ? -9.422 -11.961 -27.109 1 97.38 84 GLY A N 1
ATOM 682 C CA . GLY A 1 84 ? -8.773 -12.391 -28.344 1 97.38 84 GLY A CA 1
ATOM 683 C C . GLY A 1 84 ? -7.637 -13.367 -28.094 1 97.38 84 GLY A C 1
ATOM 684 O O . GLY A 1 84 ? -7.699 -14.188 -27.188 1 97.38 84 GLY A O 1
ATOM 685 N N . GLN A 1 85 ? -6.68 -13.391 -29 1 97.5 85 GLN A N 1
ATOM 686 C CA . GLN A 1 85 ? -5.508 -14.258 -28.891 1 97.5 85 GLN A CA 1
ATOM 687 C C . GLN A 1 85 ? -4.41 -13.586 -28.062 1 97.5 85 GLN A C 1
ATOM 689 O O . GLN A 1 85 ? -3.955 -12.492 -28.406 1 97.5 85 GLN A O 1
ATOM 694 N N . ILE A 1 86 ? -4.031 -14.25 -27.078 1 97.62 86 ILE A N 1
ATOM 695 C CA . ILE A 1 86 ? -2.982 -13.734 -26.219 1 97.62 86 ILE A CA 1
ATOM 696 C C . ILE A 1 86 ? -1.746 -14.625 -26.312 1 97.62 86 ILE A C 1
ATOM 698 O O . ILE A 1 86 ? -1.857 -15.852 -26.297 1 97.62 86 ILE A O 1
ATOM 702 N N . ASP A 1 87 ? -0.581 -14 -26.422 1 98.31 87 ASP A N 1
ATOM 703 C CA . ASP A 1 87 ? 0.671 -14.742 -26.531 1 98.31 87 ASP A CA 1
ATOM 704 C C . ASP A 1 87 ? 1.13 -15.242 -25.156 1 98.31 87 ASP A C 1
ATOM 706 O O . ASP A 1 87 ? 1.441 -14.445 -24.281 1 98.31 87 ASP A O 1
ATOM 710 N N . ILE A 1 88 ? 1.237 -16.547 -25.047 1 98.75 88 ILE A N 1
ATOM 711 C CA . ILE A 1 88 ? 1.536 -17.156 -23.75 1 98.75 88 ILE A CA 1
ATOM 712 C C . ILE A 1 88 ? 2.873 -17.875 -23.828 1 98.75 88 ILE A C 1
ATOM 714 O O . ILE A 1 88 ? 3.074 -18.75 -24.688 1 98.75 88 ILE A O 1
ATOM 718 N N . HIS A 1 89 ? 3.781 -17.484 -22.953 1 98.94 89 HIS A N 1
ATOM 719 C CA . HIS A 1 89 ? 5.004 -18.234 -22.688 1 98.94 89 HIS A CA 1
ATOM 720 C C . HIS A 1 89 ? 4.746 -19.391 -21.719 1 98.94 89 HIS A C 1
ATOM 722 O O . HIS A 1 89 ? 3.98 -19.234 -20.766 1 98.94 89 HIS A O 1
ATOM 728 N N . PHE A 1 90 ? 5.383 -20.531 -21.938 1 98.88 90 PHE A N 1
ATOM 729 C CA . PHE A 1 90 ? 5.293 -21.625 -20.984 1 98.88 90 PHE A CA 1
ATOM 730 C C . PHE A 1 90 ? 6.477 -22.562 -21.125 1 98.88 90 PHE A C 1
ATOM 732 O O . PHE A 1 90 ? 7.094 -22.641 -22.188 1 98.88 90 PHE A O 1
ATOM 739 N N . VAL A 1 91 ? 6.816 -23.156 -20.016 1 98.88 91 VAL A N 1
ATOM 740 C CA . VAL A 1 91 ? 7.707 -24.312 -20.016 1 98.88 91 VAL A CA 1
ATOM 741 C C . VAL A 1 91 ? 6.902 -25.594 -20.234 1 98.88 91 VAL A C 1
ATOM 743 O O . VAL A 1 91 ? 5.887 -25.812 -19.578 1 98.88 91 VAL A O 1
ATOM 746 N N . HIS A 1 92 ? 7.297 -26.406 -21.234 1 98.81 92 HIS A N 1
ATOM 747 C CA . HIS A 1 92 ? 6.641 -27.688 -21.516 1 98.81 92 HIS A CA 1
ATOM 748 C C . HIS A 1 92 ? 7.637 -28.828 -21.484 1 98.81 92 HIS A C 1
ATOM 750 O O . HIS A 1 92 ? 8.242 -29.156 -22.516 1 98.81 92 HIS A O 1
ATOM 756 N N . LYS A 1 93 ? 7.746 -29.453 -20.328 1 98.62 93 LYS A N 1
ATOM 757 C CA . LYS A 1 93 ? 8.617 -30.625 -20.188 1 98.62 93 LYS A CA 1
ATOM 758 C C . LYS A 1 93 ? 7.848 -31.922 -20.406 1 98.62 93 LYS A C 1
ATOM 760 O O . LYS A 1 93 ? 7.16 -32.406 -19.5 1 98.62 93 LYS A O 1
ATOM 765 N N . ARG A 1 94 ? 8.023 -32.594 -21.469 1 97.88 94 ARG A N 1
ATOM 766 C CA . ARG A 1 94 ? 7.352 -33.844 -21.797 1 97.88 94 ARG A CA 1
ATOM 767 C C . ARG A 1 94 ? 8.172 -35.031 -21.359 1 97.88 94 ARG A C 1
ATOM 769 O O . ARG A 1 94 ? 9.406 -35.031 -21.453 1 97.88 94 ARG A O 1
ATOM 776 N N . SER A 1 95 ? 7.445 -35.938 -20.844 1 98 95 SER A N 1
ATOM 777 C CA . SER A 1 95 ? 8.062 -37.25 -20.578 1 98 95 SER A CA 1
ATOM 778 C C . SER A 1 95 ? 8.117 -38.094 -21.859 1 98 95 SER A C 1
ATOM 780 O O . SER A 1 95 ? 7.285 -37.938 -22.75 1 98 95 SER A O 1
ATOM 782 N N . SER A 1 96 ? 9.094 -38.969 -21.922 1 96 96 SER A N 1
ATOM 783 C CA . SER A 1 96 ? 9.141 -39.938 -23.031 1 96 96 SER A CA 1
ATOM 784 C C . SER A 1 96 ? 8.062 -41 -22.875 1 96 96 SER A C 1
ATOM 786 O O . SER A 1 96 ? 7.758 -41.719 -23.828 1 96 96 SER A O 1
ATOM 788 N N . ASN A 1 97 ? 7.531 -41.094 -21.688 1 97.5 97 ASN A N 1
ATOM 789 C CA . ASN A 1 97 ? 6.406 -41.969 -21.453 1 97.5 97 ASN A CA 1
ATOM 790 C C . ASN A 1 97 ? 5.105 -41.406 -22 1 97.5 97 ASN A C 1
ATOM 792 O O . ASN A 1 97 ? 4.602 -40.406 -21.5 1 97.5 97 ASN A O 1
ATOM 796 N N . PRO A 1 98 ? 4.586 -42 -23.016 1 96.12 98 PRO A N 1
ATOM 797 C CA . PRO A 1 98 ? 3.373 -41.438 -23.625 1 96.12 98 PRO A CA 1
ATOM 798 C C . PRO A 1 98 ? 2.17 -41.469 -22.688 1 96.12 98 PRO A C 1
ATOM 800 O O . PRO A 1 98 ? 1.172 -40.781 -22.922 1 96.12 98 PRO A O 1
ATOM 803 N N . ASN A 1 99 ? 2.246 -42.281 -21.594 1 97.75 99 ASN A N 1
ATOM 804 C CA . ASN A 1 99 ? 1.148 -42.375 -20.641 1 97.75 99 ASN A CA 1
ATOM 805 C C . ASN A 1 99 ? 1.333 -41.438 -19.453 1 97.75 99 ASN A C 1
ATOM 807 O O . ASN A 1 99 ? 0.619 -41.531 -18.469 1 97.75 99 ASN A O 1
ATOM 811 N N . ALA A 1 100 ? 2.244 -40.562 -19.609 1 98.75 100 ALA A N 1
ATOM 812 C CA . ALA A 1 100 ? 2.508 -39.594 -18.531 1 98.75 100 ALA A CA 1
ATOM 813 C C . ALA A 1 100 ? 1.268 -38.781 -18.203 1 98.75 100 ALA A C 1
ATOM 815 O O . ALA A 1 100 ? 0.483 -38.469 -19.109 1 98.75 100 ALA A O 1
ATOM 816 N N . VAL A 1 101 ? 1.063 -38.406 -16.969 1 98.88 101 VAL A N 1
ATOM 817 C CA . VAL A 1 101 ? -0.068 -37.625 -16.516 1 98.88 101 VAL A CA 1
ATOM 818 C C . VAL A 1 101 ? 0.144 -36.156 -16.891 1 98.88 101 VAL A C 1
ATOM 820 O O . VAL A 1 101 ? 1.158 -35.562 -16.531 1 98.88 101 VAL A O 1
ATOM 823 N N . PRO A 1 102 ? -0.71 -35.5 -17.672 1 98.88 102 PRO A N 1
ATOM 824 C CA . PRO A 1 102 ? -0.576 -34.094 -17.953 1 98.88 102 PRO A CA 1
ATOM 825 C C . PRO A 1 102 ? -0.828 -33.219 -16.719 1 98.88 102 PRO A C 1
ATOM 827 O O . PRO A 1 102 ? -1.899 -33.312 -16.109 1 98.88 102 PRO A O 1
ATOM 830 N N . LEU A 1 103 ? 0.135 -32.438 -16.344 1 98.94 103 LEU A N 1
ATOM 831 C CA . LEU A 1 103 ? 0.074 -31.625 -15.141 1 98.94 103 LEU A CA 1
ATOM 832 C C . LEU A 1 103 ? 0.313 -30.156 -15.484 1 98.94 103 LEU A C 1
ATOM 834 O O . LEU A 1 103 ? 1.335 -29.812 -16.094 1 98.94 103 LEU A O 1
ATOM 838 N N . LEU A 1 104 ? -0.64 -29.281 -15.172 1 98.94 104 LEU A N 1
ATOM 839 C CA . LEU A 1 104 ? -0.454 -27.828 -15.227 1 98.94 104 LEU A CA 1
ATOM 840 C C . LEU A 1 104 ? 0.073 -27.297 -13.898 1 98.94 104 LEU A C 1
ATOM 842 O O . LEU A 1 104 ? -0.549 -27.5 -12.859 1 98.94 104 LEU A O 1
ATOM 846 N N . PHE A 1 105 ? 1.21 -26.703 -13.922 1 98.88 105 PHE A N 1
ATOM 847 C CA . PHE A 1 105 ? 1.747 -25.984 -12.781 1 98.88 105 PHE A CA 1
ATOM 848 C C . PHE A 1 105 ? 1.449 -24.484 -12.906 1 98.88 105 PHE A C 1
ATOM 850 O O . PHE A 1 105 ? 1.83 -23.859 -13.891 1 98.88 105 PHE A O 1
ATOM 857 N N . SER A 1 106 ? 0.772 -23.891 -11.953 1 98.88 106 SER A N 1
ATOM 858 C CA . SER A 1 106 ? 0.428 -22.469 -11.977 1 98.88 106 SER A CA 1
ATOM 859 C C . SER A 1 106 ? 1.106 -21.719 -10.836 1 98.88 106 SER A C 1
ATOM 861 O O . SER A 1 106 ? 0.866 -22.016 -9.664 1 98.88 106 SER A O 1
ATOM 863 N N . HIS A 1 107 ? 1.931 -20.719 -11.164 1 98.75 107 HIS A N 1
ATOM 864 C CA . HIS A 1 107 ? 2.635 -19.938 -10.156 1 98.75 107 HIS A CA 1
ATOM 865 C C . HIS A 1 107 ? 1.747 -18.828 -9.609 1 98.75 107 HIS A C 1
ATOM 867 O O . HIS A 1 107 ? 0.621 -18.641 -10.07 1 98.75 107 HIS A O 1
ATOM 873 N N . GLY A 1 108 ? 2.225 -18.188 -8.547 1 98.38 108 GLY A N 1
ATOM 874 C CA . GLY A 1 108 ? 1.565 -17.016 -7.98 1 98.38 108 GLY A CA 1
ATOM 875 C C . GLY A 1 108 ? 2.443 -15.781 -7.98 1 98.38 108 GLY A C 1
ATOM 876 O O . GLY A 1 108 ? 3.303 -15.625 -8.852 1 98.38 108 GLY A O 1
ATOM 877 N N . TRP A 1 109 ? 2.121 -14.852 -7.145 1 98.5 109 TRP A N 1
ATOM 878 C CA . TRP A 1 109 ? 2.867 -13.609 -6.977 1 98.5 109 TRP A CA 1
ATOM 879 C C . TRP A 1 109 ? 3.551 -13.562 -5.613 1 98.5 109 TRP A C 1
ATOM 881 O O . TRP A 1 109 ? 2.988 -14.016 -4.613 1 98.5 109 TRP A O 1
ATOM 891 N N . PRO A 1 110 ? 4.727 -13.125 -5.555 1 98.38 110 PRO A N 1
ATOM 892 C CA . PRO A 1 110 ? 5.598 -12.664 -6.641 1 98.38 110 PRO A CA 1
ATOM 893 C C . PRO A 1 110 ? 6.508 -13.766 -7.172 1 98.38 110 PRO A C 1
ATOM 895 O O . PRO A 1 110 ? 7.711 -13.547 -7.352 1 98.38 110 PRO A O 1
ATOM 898 N N . GLY A 1 111 ? 5.93 -14.859 -7.484 1 98.31 111 GLY A N 1
ATOM 899 C CA . GLY A 1 111 ? 6.633 -15.938 -8.164 1 98.31 111 GLY A CA 1
ATOM 900 C C . GLY A 1 111 ? 6.566 -15.836 -9.672 1 98.31 111 GLY A C 1
ATOM 901 O O . GLY A 1 111 ? 6.211 -14.789 -10.219 1 98.31 111 GLY A O 1
ATOM 902 N N . SER A 1 112 ? 7.035 -16.859 -10.344 1 98.62 112 SER A N 1
ATOM 903 C CA . SER A 1 112 ? 7.016 -17 -11.797 1 98.62 112 SER A CA 1
ATOM 904 C C . SER A 1 112 ? 7.168 -18.453 -12.211 1 98.62 112 SER A C 1
ATOM 906 O O . SER A 1 112 ? 7.191 -19.344 -11.367 1 98.62 112 SER A O 1
ATOM 908 N N . PHE A 1 113 ? 7.23 -18.625 -13.531 1 98.56 113 PHE A N 1
ATOM 909 C CA . PHE A 1 113 ? 7.414 -19.953 -14.086 1 98.56 113 PHE A CA 1
ATOM 910 C C . PHE A 1 113 ? 8.695 -20.594 -13.562 1 98.56 113 PHE A C 1
ATOM 912 O O . PHE A 1 113 ? 8.844 -21.812 -13.602 1 98.56 113 PHE A O 1
ATOM 919 N N . LEU A 1 114 ? 9.57 -19.812 -12.977 1 98.38 114 LEU A N 1
ATOM 920 C CA . LEU A 1 114 ? 10.852 -20.328 -12.5 1 98.38 114 LEU A CA 1
ATOM 921 C C . LEU A 1 114 ? 10.656 -21.312 -11.352 1 98.38 114 LEU A C 1
ATOM 923 O O . LEU A 1 114 ? 11.531 -22.125 -11.07 1 98.38 114 LEU A O 1
ATOM 927 N N . GLU A 1 115 ? 9.555 -21.203 -10.703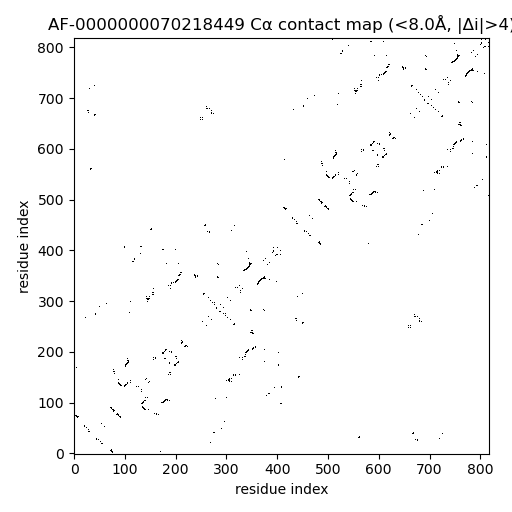 1 98.12 115 GLU A N 1
ATOM 928 C CA . GLU A 1 115 ? 9.312 -22.078 -9.555 1 98.12 115 GLU A CA 1
ATOM 929 C C . GLU A 1 115 ? 9.266 -23.547 -9.977 1 98.12 115 GLU A C 1
ATOM 931 O O . GLU A 1 115 ? 9.617 -24.422 -9.195 1 98.12 115 GLU A O 1
ATOM 936 N N . VAL A 1 116 ? 8.891 -23.828 -11.227 1 98.06 116 VAL A N 1
ATOM 937 C CA . VAL A 1 116 ? 8.727 -25.203 -11.672 1 98.06 116 VAL A CA 1
ATOM 938 C C . VAL A 1 116 ? 10.094 -25.844 -11.883 1 98.06 116 VAL A C 1
ATOM 940 O O . VAL A 1 116 ? 10.211 -27.078 -11.898 1 98.06 116 VAL A O 1
ATOM 943 N N . THR A 1 117 ? 11.125 -25.062 -12 1 98.19 117 THR A N 1
ATOM 944 C CA . THR A 1 117 ? 12.438 -25.547 -12.406 1 98.19 117 THR A CA 1
ATOM 945 C C . THR A 1 117 ? 13 -26.516 -11.375 1 98.19 117 THR A C 1
ATOM 947 O O . THR A 1 117 ? 13.727 -27.453 -11.727 1 98.19 117 THR A O 1
ATOM 950 N N . LYS A 1 118 ? 12.641 -26.297 -10.125 1 97.62 118 LYS A N 1
ATOM 951 C CA . LYS A 1 118 ? 13.164 -27.172 -9.086 1 97.62 118 LYS A CA 1
ATOM 952 C C . LYS A 1 118 ? 12.383 -28.484 -9.008 1 97.62 118 LYS A C 1
ATOM 954 O O . LYS A 1 118 ? 12.867 -29.469 -8.453 1 97.62 118 LYS A O 1
ATOM 959 N N . LEU A 1 119 ? 11.211 -28.531 -9.602 1 98.5 119 LEU A N 1
ATOM 960 C CA . LEU A 1 119 ? 10.375 -29.734 -9.586 1 98.5 119 LEU A CA 1
ATOM 961 C C . LEU A 1 119 ? 10.789 -30.688 -10.695 1 98.5 119 LEU A C 1
ATOM 963 O O . LEU A 1 119 ? 10.703 -31.906 -10.531 1 98.5 119 LEU A O 1
ATOM 967 N N . LEU A 1 120 ? 11.289 -30.172 -11.773 1 98.5 120 LEU A N 1
ATOM 968 C CA . LEU A 1 120 ? 11.477 -30.922 -13.008 1 98.5 120 LEU A CA 1
ATOM 969 C C . LEU A 1 120 ? 12.492 -32.062 -12.812 1 98.5 120 LEU A C 1
ATOM 971 O O . LEU A 1 120 ? 12.195 -33.219 -13.086 1 98.5 120 LEU A O 1
ATOM 975 N N . PRO A 1 121 ? 13.672 -31.75 -12.242 1 98.19 121 PRO A N 1
ATOM 976 C CA . PRO A 1 121 ? 14.633 -32.844 -12.07 1 98.19 121 PRO A CA 1
ATOM 977 C C . PRO A 1 121 ? 14.148 -33.906 -11.078 1 98.19 121 PRO A C 1
ATOM 979 O O . PRO A 1 121 ? 14.445 -35.094 -11.242 1 98.19 121 PRO A O 1
ATOM 982 N N . LEU A 1 122 ? 13.391 -33.469 -10.062 1 98.56 122 LEU A N 1
ATOM 983 C CA . LEU A 1 122 ? 12.883 -34.406 -9.062 1 98.56 122 LEU A CA 1
ATOM 984 C C . LEU A 1 122 ? 11.836 -35.344 -9.672 1 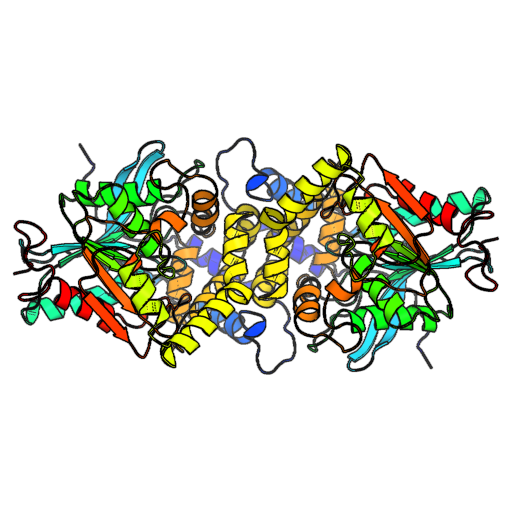98.56 122 LEU A C 1
ATOM 986 O O . LEU A 1 122 ? 11.797 -36.531 -9.359 1 98.56 122 LEU A O 1
ATOM 990 N N . LEU A 1 123 ? 11.016 -34.812 -10.492 1 98.25 123 LEU A N 1
ATOM 991 C CA . LEU A 1 123 ? 9.992 -35.625 -11.148 1 98.25 123 LEU A CA 1
ATOM 992 C C . LEU A 1 123 ? 10.617 -36.594 -12.148 1 98.25 123 LEU A C 1
ATOM 994 O O . LEU A 1 123 ? 10.172 -37.75 -12.266 1 98.25 123 LEU A O 1
ATOM 998 N N . GLU A 1 124 ? 11.609 -36.156 -12.844 1 97.38 124 GLU A N 1
ATOM 999 C CA . GLU A 1 124 ? 12.32 -37.031 -13.773 1 97.38 124 GLU A CA 1
ATOM 1000 C C . GLU A 1 124 ? 13.008 -38.156 -13.039 1 97.38 124 GLU A C 1
ATOM 1002 O O . GLU A 1 124 ? 12.984 -39.312 -13.508 1 97.38 124 GLU A O 1
ATOM 1007 N N . ASP A 1 125 ? 13.633 -37.812 -11.977 1 97.81 125 ASP A N 1
ATOM 1008 C CA . ASP A 1 125 ? 14.281 -38.844 -11.164 1 97.81 125 ASP A CA 1
ATOM 1009 C C . ASP A 1 125 ? 13.258 -39.844 -10.648 1 97.81 125 ASP A C 1
ATOM 1011 O O . ASP A 1 125 ? 13.531 -41.062 -10.625 1 97.81 125 ASP A O 1
ATOM 1015 N N . GLY A 1 126 ? 12.156 -39.344 -10.219 1 97.69 126 GLY A N 1
ATOM 1016 C CA . GLY A 1 126 ? 11.086 -40.25 -9.781 1 97.69 126 GLY A CA 1
ATOM 1017 C C . GLY A 1 126 ? 10.641 -41.219 -10.867 1 97.69 126 GLY A C 1
ATOM 1018 O O . GLY A 1 126 ? 10.422 -42.406 -10.602 1 97.69 126 GLY A O 1
ATOM 1019 N N . GLU A 1 127 ? 10.484 -40.688 -12.016 1 97.44 127 GLU A N 1
ATOM 1020 C CA . GLU A 1 127 ? 10.109 -41.531 -13.141 1 97.44 127 GLU A CA 1
ATOM 1021 C C . GLU A 1 127 ? 11.109 -42.688 -13.336 1 97.44 127 GLU A C 1
ATOM 1023 O O . GLU A 1 127 ? 10.719 -43.812 -13.555 1 97.44 127 GLU A O 1
ATOM 1028 N N . LYS A 1 128 ? 12.398 -42.406 -13.258 1 97.44 128 LYS A N 1
ATOM 1029 C CA . LYS A 1 128 ? 13.453 -43.406 -13.406 1 97.44 128 LYS A CA 1
ATOM 1030 C C . LYS A 1 128 ? 13.367 -44.438 -12.305 1 97.44 128 LYS A C 1
ATOM 1032 O O . LYS A 1 128 ? 13.781 -45.594 -12.5 1 97.44 128 LYS A O 1
ATOM 1037 N N . GLU A 1 129 ? 12.789 -44.062 -11.227 1 97.62 129 GLU A N 1
ATOM 1038 C CA . GLU A 1 129 ? 12.688 -44.938 -10.078 1 97.62 129 GLU A CA 1
ATOM 1039 C C . GLU A 1 129 ? 11.352 -45.688 -10.078 1 97.62 129 GLU A C 1
ATOM 1041 O O . GLU A 1 129 ? 11.023 -46.375 -9.102 1 97.62 129 GLU A O 1
ATOM 1046 N N . GLY A 1 130 ? 10.586 -45.5 -11.008 1 97.12 130 GLY A N 1
ATOM 1047 C CA . GLY A 1 130 ? 9.344 -46.25 -11.133 1 97.12 130 GLY A CA 1
ATOM 1048 C C . GLY A 1 130 ? 8.133 -45.5 -10.609 1 97.12 130 GLY A C 1
ATOM 1049 O O . GLY A 1 130 ? 7.059 -46.094 -10.453 1 97.12 130 GLY A O 1
ATOM 1050 N N . LYS A 1 131 ? 8.312 -44.25 -10.312 1 98.25 131 LYS A N 1
ATOM 1051 C CA . LYS A 1 131 ? 7.195 -43.406 -9.93 1 98.25 131 LYS A CA 1
ATOM 1052 C C . LYS A 1 131 ? 6.469 -42.844 -11.156 1 98.25 131 LYS A C 1
ATOM 1054 O O . LYS A 1 131 ? 6.938 -43.031 -12.289 1 98.25 131 LYS A O 1
ATOM 1059 N N . PRO A 1 132 ? 5.262 -42.312 -10.961 1 98.56 132 PRO A N 1
ATOM 1060 C CA . PRO A 1 132 ? 4.492 -41.906 -12.133 1 98.56 132 PRO A CA 1
ATOM 1061 C C . PRO A 1 132 ? 5.176 -40.781 -12.914 1 98.56 132 PRO A C 1
ATOM 1063 O O . PRO A 1 132 ? 5.746 -39.875 -12.32 1 98.56 132 PRO A O 1
ATOM 1066 N N . ALA A 1 133 ? 5.102 -40.875 -14.234 1 98.69 133 ALA A N 1
ATOM 1067 C CA . ALA A 1 133 ? 5.609 -39.844 -15.148 1 98.69 133 ALA A CA 1
ATOM 1068 C C . ALA A 1 133 ? 4.594 -38.719 -15.328 1 98.69 133 ALA A C 1
ATOM 1070 O O . ALA A 1 133 ? 3.385 -38.969 -15.25 1 98.69 133 ALA A O 1
ATOM 1071 N N . PHE A 1 134 ? 5.078 -37.562 -15.617 1 98.88 134 PHE A N 1
ATOM 1072 C CA . PHE A 1 134 ? 4.223 -36.406 -15.844 1 98.88 134 PHE A CA 1
ATOM 1073 C C . PHE A 1 134 ? 4.652 -35.656 -17.094 1 98.88 134 PHE A C 1
ATOM 1075 O O . PHE A 1 134 ? 5.848 -35.531 -17.391 1 98.88 134 PHE A O 1
ATOM 1082 N N . HIS A 1 135 ? 3.74 -35.156 -17.938 1 98.75 135 HIS A N 1
ATOM 1083 C CA . HIS A 1 135 ? 3.938 -34.031 -18.828 1 98.75 135 HIS A CA 1
ATOM 1084 C C . HIS A 1 135 ? 3.664 -32.688 -18.094 1 98.75 135 HIS A C 1
ATOM 1086 O O . HIS A 1 135 ? 2.523 -32.406 -17.734 1 98.75 135 HIS A O 1
ATOM 1092 N N . ILE A 1 136 ? 4.699 -31.844 -17.969 1 98.75 136 ILE A N 1
ATOM 1093 C CA . ILE A 1 136 ? 4.559 -30.656 -17.141 1 98.75 136 ILE A CA 1
ATOM 1094 C C . ILE A 1 136 ? 4.402 -29.422 -18.031 1 98.75 136 ILE A C 1
ATOM 1096 O O . ILE A 1 136 ? 5.223 -29.188 -18.922 1 98.75 136 ILE A O 1
ATOM 1100 N N . VAL A 1 137 ? 3.367 -28.672 -17.812 1 98.88 137 VAL A N 1
ATOM 1101 C CA . VAL A 1 137 ? 3.15 -27.375 -18.453 1 98.88 137 VAL A CA 1
ATOM 1102 C C . VAL A 1 137 ? 3.129 -26.281 -17.391 1 98.88 137 VAL A C 1
ATOM 1104 O O . VAL A 1 137 ? 2.33 -26.328 -16.453 1 98.88 137 VAL A O 1
ATOM 1107 N N . ALA A 1 138 ? 4.035 -25.312 -17.469 1 98.94 138 ALA A N 1
ATOM 1108 C CA . ALA A 1 138 ? 4.137 -24.203 -16.531 1 98.94 138 ALA A CA 1
ATOM 1109 C C . ALA A 1 138 ? 4.148 -22.859 -17.25 1 98.94 138 ALA A C 1
ATOM 1111 O O . ALA A 1 138 ? 5.211 -22.359 -17.625 1 98.94 138 ALA A O 1
ATOM 1112 N N . PRO A 1 139 ? 3.035 -22.234 -17.391 1 98.88 139 PRO A N 1
ATOM 1113 C CA . PRO A 1 139 ? 2.988 -20.953 -18.094 1 98.88 139 PRO A CA 1
ATOM 1114 C C . PRO A 1 139 ? 3.43 -19.781 -17.219 1 98.88 139 PRO A C 1
ATOM 1116 O O . PRO A 1 139 ? 3.262 -19.828 -15.992 1 98.88 139 PRO A O 1
ATOM 1119 N N . SER A 1 140 ? 4.062 -18.797 -17.875 1 98.88 140 SER A N 1
ATOM 1120 C CA . SER A 1 140 ? 3.934 -17.469 -17.297 1 98.88 140 SER A CA 1
ATOM 1121 C C . SER A 1 140 ? 2.496 -16.969 -17.391 1 98.88 140 SER A C 1
ATOM 1123 O O . SER A 1 140 ? 1.913 -16.906 -18.469 1 98.88 140 SER A O 1
ATOM 1125 N N . LEU A 1 141 ? 1.956 -16.672 -16.281 1 98.88 141 LEU A N 1
ATOM 1126 C CA . LEU A 1 141 ? 0.624 -16.078 -16.312 1 98.88 141 LEU A CA 1
ATOM 1127 C C . LEU A 1 141 ? 0.627 -14.789 -17.141 1 98.88 141 LEU A C 1
ATOM 1129 O O . LEU A 1 141 ? 1.64 -14.094 -17.203 1 98.88 141 LEU A O 1
ATOM 1133 N N . PRO A 1 142 ? -0.507 -14.492 -17.812 1 98.81 142 PRO A N 1
ATOM 1134 C CA . PRO A 1 142 ? -0.56 -13.195 -18.484 1 98.81 142 PRO A CA 1
ATOM 1135 C C . PRO A 1 142 ? -0.137 -12.039 -17.562 1 98.81 142 PRO A C 1
ATOM 1137 O O . PRO A 1 142 ? -0.498 -12.016 -16.391 1 98.81 142 PRO A O 1
ATOM 1140 N N . ASN A 1 143 ? 0.642 -11.094 -18.109 1 98.75 143 ASN A N 1
ATOM 1141 C CA . ASN A 1 143 ? 1.19 -9.953 -17.375 1 98.75 143 ASN A CA 1
ATOM 1142 C C . ASN A 1 143 ? 2.43 -10.344 -16.578 1 98.75 143 ASN A C 1
ATOM 1144 O O . ASN A 1 143 ? 3.051 -9.5 -15.93 1 98.75 143 ASN A O 1
ATOM 1148 N N . PHE A 1 144 ? 2.846 -11.672 -16.578 1 98.69 144 PHE A N 1
ATOM 1149 C CA . PHE A 1 144 ? 4.008 -12.164 -15.836 1 98.69 144 PHE A CA 1
ATOM 1150 C C . PHE A 1 144 ? 5.043 -12.742 -16.781 1 98.69 144 PHE A C 1
ATOM 1152 O O . PHE A 1 144 ? 4.695 -13.289 -17.844 1 98.69 144 PHE A O 1
ATOM 1159 N N . GLY A 1 145 ? 6.309 -12.664 -16.344 1 98.56 145 GLY A N 1
ATOM 1160 C CA . GLY A 1 145 ? 7.375 -13.312 -17.094 1 98.56 145 GLY A CA 1
ATOM 1161 C C . GLY A 1 145 ? 7.418 -12.883 -18.547 1 98.56 145 GLY A C 1
ATOM 1162 O O . GLY A 1 145 ? 7.496 -11.688 -18.844 1 98.56 145 GLY A O 1
ATOM 1163 N N . PHE A 1 146 ? 7.191 -13.859 -19.406 1 98.69 146 PHE A N 1
ATOM 1164 C CA . PHE A 1 146 ? 7.41 -13.547 -20.812 1 98.69 146 PHE A CA 1
ATOM 1165 C C . PHE A 1 146 ? 6.133 -13.75 -21.609 1 98.69 146 PHE A C 1
ATOM 1167 O O . PHE A 1 146 ? 6.184 -13.945 -22.828 1 98.69 146 PHE A O 1
ATOM 1174 N N . SER A 1 147 ? 4.977 -13.812 -20.906 1 98.75 147 SER A N 1
ATOM 1175 C CA . SER A 1 147 ? 3.664 -13.766 -21.547 1 98.75 147 SER A CA 1
ATOM 1176 C C . SER A 1 147 ? 3.248 -12.328 -21.844 1 98.75 147 SER A C 1
ATOM 1178 O O . SER A 1 147 ? 3.846 -11.383 -21.328 1 98.75 147 SER A O 1
ATOM 1180 N N . GLN A 1 148 ? 2.264 -12.234 -22.578 1 98 148 GLN A N 1
ATOM 1181 C CA . GLN A 1 148 ? 1.792 -10.953 -23.109 1 98 148 GLN A CA 1
ATOM 1182 C C . GLN A 1 148 ? 1.178 -10.102 -22 1 98 148 GLN A C 1
ATOM 1184 O O . GLN A 1 148 ? 0.588 -10.625 -21.062 1 98 148 GLN A O 1
ATOM 1189 N N . LYS A 1 149 ? 1.266 -8.766 -22.156 1 97.44 149 LYS A N 1
ATOM 1190 C CA . LYS A 1 149 ? 0.542 -7.832 -21.297 1 97.44 149 LYS A CA 1
ATOM 1191 C C . LYS A 1 149 ? -0.924 -7.73 -21.719 1 97.44 149 LYS A C 1
ATOM 1193 O O . LYS A 1 149 ? -1.248 -7.836 -22.906 1 97.44 149 LYS A O 1
ATOM 1198 N N . ILE A 1 150 ? -1.749 -7.574 -20.828 1 98.56 150 ILE A N 1
ATOM 1199 C CA . ILE A 1 150 ? -3.174 -7.344 -21.031 1 98.56 150 ILE A CA 1
ATOM 1200 C C . ILE A 1 150 ? -3.494 -5.863 -20.828 1 98.56 150 ILE A C 1
ATOM 1202 O O . ILE A 1 150 ? -3.229 -5.312 -19.75 1 98.56 150 ILE A O 1
ATOM 1206 N N . LEU A 1 151 ? -4.094 -5.211 -21.781 1 97.69 151 LEU A N 1
ATOM 1207 C CA . LEU A 1 151 ? -4.332 -3.777 -21.672 1 97.69 151 LEU A CA 1
ATOM 1208 C C . LEU A 1 151 ? -5.82 -3.48 -21.531 1 97.69 151 LEU A C 1
ATOM 1210 O O . LEU A 1 151 ? -6.207 -2.363 -21.188 1 97.69 151 LEU A O 1
ATOM 1214 N N . LYS A 1 152 ? -6.648 -4.457 -21.766 1 97.81 152 LYS A N 1
ATOM 1215 C CA . LYS A 1 152 ? -8.094 -4.305 -21.609 1 97.81 152 LYS A CA 1
ATOM 1216 C C . LYS A 1 152 ? -8.523 -4.66 -20.188 1 97.81 152 LYS A C 1
ATOM 1218 O O . LYS A 1 152 ? -8.109 -5.691 -19.641 1 97.81 152 LYS A O 1
ATOM 1223 N N . PRO A 1 153 ? -9.383 -3.791 -19.562 1 97.62 153 PRO A N 1
ATOM 1224 C CA . PRO A 1 153 ? -9.891 -4.141 -18.234 1 97.62 153 PRO A CA 1
ATOM 1225 C C . PRO A 1 153 ? -10.727 -5.418 -18.234 1 97.62 153 PRO A C 1
ATOM 1227 O O . PRO A 1 153 ? -11.328 -5.762 -19.25 1 97.62 153 PRO A O 1
ATOM 1230 N N . GLY A 1 154 ? -10.75 -6.098 -17.062 1 97.62 154 GLY A N 1
ATOM 1231 C CA . GLY A 1 154 ? -11.664 -7.215 -16.906 1 97.62 154 GLY A CA 1
ATOM 1232 C C . GLY A 1 154 ? -10.969 -8.562 -16.922 1 97.62 154 GLY A C 1
ATOM 1233 O O . GLY A 1 154 ? -11.602 -9.594 -16.703 1 97.62 154 GLY A O 1
ATOM 1234 N N . PHE A 1 155 ? -9.641 -8.586 -17.188 1 98.12 155 PHE A N 1
ATOM 1235 C CA . PHE A 1 155 ? -8.891 -9.836 -17.156 1 98.12 155 PHE A CA 1
ATOM 1236 C C . PHE A 1 155 ? -8.688 -10.312 -15.727 1 98.12 155 PHE A C 1
ATOM 1238 O O . PHE A 1 155 ? -7.648 -10.055 -15.117 1 98.12 155 PHE A O 1
ATOM 1245 N N . ALA A 1 156 ? -9.641 -11.055 -15.195 1 97.88 156 ALA A N 1
ATOM 1246 C CA . ALA A 1 156 ? -9.719 -11.453 -13.789 1 97.88 156 ALA A CA 1
ATOM 1247 C C . ALA A 1 156 ? -9.508 -12.961 -13.641 1 97.88 156 ALA A C 1
ATOM 1249 O O . ALA A 1 156 ? -8.914 -13.602 -14.508 1 97.88 156 ALA A O 1
ATOM 1250 N N . LEU A 1 157 ? -9.898 -13.547 -12.57 1 97.94 157 LEU A N 1
ATOM 1251 C CA . LEU A 1 157 ? -9.625 -14.938 -12.219 1 97.94 157 LEU A CA 1
ATOM 1252 C C . LEU A 1 157 ? -10.172 -15.883 -13.281 1 97.94 157 LEU A C 1
ATOM 1254 O O . LEU A 1 157 ? -9.5 -16.844 -13.68 1 97.94 157 LEU A O 1
ATOM 1258 N N . SER A 1 158 ? -11.375 -15.594 -13.766 1 98.5 158 SER A N 1
ATOM 1259 C CA . SER A 1 158 ? -11.984 -16.453 -14.773 1 98.5 158 SER A CA 1
ATOM 1260 C C . SER A 1 158 ? -11.164 -16.453 -16.062 1 98.5 158 SER A C 1
ATOM 1262 O O . SER A 1 158 ? -11.039 -17.484 -16.719 1 98.5 158 SER A O 1
ATOM 1264 N N . GLN A 1 159 ? -10.641 -15.297 -16.406 1 98.62 159 GLN A N 1
ATOM 1265 C CA . GLN A 1 159 ? -9.852 -15.18 -17.641 1 98.62 159 GLN A CA 1
ATOM 1266 C C . GLN A 1 159 ? -8.508 -15.883 -17.484 1 98.62 159 GLN A C 1
ATOM 1268 O O . GLN A 1 159 ? -8.016 -16.5 -18.422 1 98.62 159 GLN A O 1
ATOM 1273 N N . TYR A 1 160 ? -7.879 -15.75 -16.344 1 98.81 160 TYR A N 1
ATOM 1274 C CA . TYR A 1 160 ? -6.648 -16.5 -16.094 1 98.81 160 TYR A CA 1
ATOM 1275 C C . TYR A 1 160 ? -6.898 -18 -16.172 1 98.81 160 TYR A C 1
ATOM 1277 O O . TYR A 1 160 ? -6.113 -18.734 -16.766 1 98.81 160 TYR A O 1
ATOM 1285 N N . ALA A 1 161 ? -7.953 -18.453 -15.531 1 98.88 161 ALA A N 1
ATOM 1286 C CA . ALA A 1 161 ? -8.328 -19.859 -15.562 1 98.88 161 ALA A CA 1
ATOM 1287 C C . ALA A 1 161 ? -8.578 -20.344 -16.984 1 98.88 161 ALA A C 1
ATOM 1289 O O . ALA A 1 161 ? -8.117 -21.406 -17.391 1 98.88 161 ALA A O 1
ATOM 1290 N N . GLU A 1 162 ? -9.305 -19.531 -17.734 1 98.88 162 GLU A N 1
ATOM 1291 C CA . GLU A 1 162 ? -9.602 -19.859 -19.125 1 98.88 162 GLU A CA 1
ATOM 1292 C C . GLU A 1 162 ? -8.328 -19.953 -19.953 1 98.88 162 GLU A C 1
ATOM 1294 O O . GLU A 1 162 ? -8.188 -20.859 -20.781 1 98.88 162 GLU A O 1
ATOM 1299 N N . THR A 1 163 ? -7.449 -19.016 -19.719 1 98.88 163 THR A N 1
ATOM 1300 C CA . THR A 1 163 ? -6.18 -19.031 -20.438 1 98.88 163 THR A CA 1
ATOM 1301 C C . THR A 1 163 ? -5.438 -20.344 -20.203 1 98.88 163 THR A C 1
ATOM 1303 O O . THR A 1 163 ? -4.98 -20.984 -21.156 1 98.88 163 THR A O 1
ATOM 1306 N N . CYS A 1 164 ? -5.336 -20.75 -18.984 1 98.94 164 CYS A N 1
ATOM 1307 C CA . CYS A 1 164 ? -4.645 -21.984 -18.641 1 98.94 164 CYS A CA 1
ATOM 1308 C C . CYS A 1 164 ? -5.359 -23.188 -19.219 1 98.94 164 CYS A C 1
ATOM 1310 O O . CYS A 1 164 ? -4.719 -24.109 -19.734 1 98.94 164 CYS A O 1
ATOM 1312 N N . HIS A 1 165 ? -6.676 -23.203 -19.156 1 98.88 165 HIS A N 1
ATOM 1313 C CA . HIS A 1 165 ? -7.48 -24.297 -19.688 1 98.88 165 HIS A CA 1
ATOM 1314 C C . HIS A 1 165 ? -7.289 -24.438 -21.203 1 98.88 165 HIS A C 1
ATOM 1316 O O . HIS A 1 165 ? -7.023 -25.531 -21.688 1 98.88 165 HIS A O 1
ATOM 1322 N N . ARG A 1 166 ? -7.398 -23.312 -21.875 1 98.69 166 ARG A N 1
ATOM 1323 C CA . ARG A 1 166 ? -7.27 -23.328 -23.328 1 98.69 166 ARG A CA 1
ATOM 1324 C C . ARG A 1 166 ? -5.863 -23.734 -23.734 1 98.69 166 ARG A C 1
ATOM 1326 O O . ARG A 1 166 ? -5.688 -24.438 -24.75 1 98.69 166 ARG A O 1
ATOM 1333 N N . LEU A 1 167 ? -4.871 -23.266 -22.984 1 98.81 167 LEU A N 1
ATOM 1334 C CA . LEU A 1 167 ? -3.506 -23.703 -23.266 1 98.81 167 LEU A CA 1
ATOM 1335 C C . LEU A 1 167 ? -3.395 -25.219 -23.188 1 98.81 167 LEU A C 1
ATOM 1337 O O . LEU A 1 167 ? -2.859 -25.859 -24.109 1 98.81 167 LEU A O 1
ATOM 1341 N N . MET A 1 168 ? -3.91 -25.875 -22.141 1 98.81 168 MET A N 1
ATOM 1342 C CA . MET A 1 168 ? -3.861 -27.328 -21.984 1 98.81 168 MET A CA 1
ATOM 1343 C C . MET A 1 168 ? -4.605 -28.031 -23.109 1 98.81 168 MET A C 1
ATOM 1345 O O . MET A 1 168 ? -4.109 -29 -23.672 1 98.81 168 MET A O 1
ATOM 1349 N N . GLN A 1 169 ? -5.762 -27.453 -23.484 1 98.31 169 GLN A N 1
ATOM 1350 C CA . GLN A 1 169 ? -6.539 -28.031 -24.578 1 98.31 169 GLN A CA 1
ATOM 1351 C C . GLN A 1 169 ? -5.773 -27.953 -25.891 1 98.31 169 GLN A C 1
ATOM 1353 O O . GLN A 1 169 ? -5.738 -28.938 -26.656 1 98.31 169 GLN A O 1
ATOM 1358 N N . ASP A 1 170 ? -5.215 -26.844 -26.094 1 97.81 170 ASP A N 1
ATOM 1359 C CA . ASP A 1 170 ? -4.473 -26.625 -27.328 1 97.81 170 ASP A CA 1
ATOM 1360 C C . ASP A 1 170 ? -3.291 -27.594 -27.438 1 97.81 170 ASP A C 1
ATOM 1362 O O . ASP A 1 170 ? -2.871 -27.953 -28.531 1 97.81 170 ASP A O 1
ATOM 1366 N N . LEU A 1 171 ? -2.75 -27.984 -26.297 1 98.06 171 LEU A N 1
ATOM 1367 C CA . LEU A 1 171 ? -1.592 -28.875 -26.281 1 98.06 171 LEU A CA 1
ATOM 1368 C C . LEU A 1 171 ? -2.02 -30.328 -26.375 1 98.06 171 LEU A C 1
ATOM 1370 O O . LEU A 1 171 ? -1.178 -31.234 -26.359 1 98.06 171 LEU A O 1
ATOM 1374 N N . GLY A 1 172 ? -3.307 -30.562 -26.406 1 97.12 172 GLY A N 1
ATOM 1375 C CA . GLY A 1 172 ? -3.83 -31.906 -26.594 1 97.12 172 GLY A CA 1
ATOM 1376 C C . GLY A 1 172 ? -4.195 -32.594 -25.297 1 97.12 172 GLY A C 1
ATOM 1377 O O . GLY A 1 172 ? -4.473 -33.812 -25.297 1 97.12 172 GLY A O 1
ATOM 1378 N N . TYR A 1 173 ? -4.172 -31.906 -24.25 1 98.19 173 TYR A N 1
ATOM 1379 C CA . TYR A 1 173 ? -4.539 -32.5 -22.953 1 98.19 173 TYR A CA 1
ATOM 1380 C C . TYR A 1 173 ? -6 -32.219 -22.625 1 98.19 173 TYR A C 1
ATOM 1382 O O . TYR A 1 173 ? -6.316 -31.234 -21.953 1 98.19 173 TYR A O 1
ATOM 1390 N N . GLU A 1 174 ? -6.883 -33.094 -23.016 1 97.94 174 GLU A N 1
ATOM 1391 C CA . GLU A 1 174 ? -8.32 -32.938 -22.797 1 97.94 174 GLU A CA 1
ATOM 1392 C C . GLU A 1 174 ? -8.672 -33.031 -21.312 1 97.94 174 GLU A C 1
ATOM 1394 O O . GLU A 1 174 ? -9.523 -32.281 -20.844 1 97.94 174 GLU A O 1
ATOM 1399 N N . LYS A 1 175 ? -8.094 -34 -20.703 1 98.69 175 LYS A N 1
ATOM 1400 C CA . LYS A 1 175 ? -8.195 -34.156 -19.25 1 98.69 175 LYS A CA 1
ATOM 1401 C C . LYS A 1 175 ? -6.824 -34.094 -18.594 1 98.69 175 LYS A C 1
ATOM 1403 O O . LYS A 1 175 ? -5.84 -34.594 -19.141 1 98.69 175 LYS A O 1
ATOM 1408 N N . TYR A 1 176 ? -6.758 -33.375 -17.5 1 98.88 176 TYR A N 1
ATOM 1409 C CA . TYR A 1 176 ? -5.461 -33.125 -16.875 1 98.88 176 TYR A CA 1
ATOM 1410 C C . TYR A 1 176 ? -5.617 -32.812 -15.391 1 98.88 176 TYR A C 1
ATOM 1412 O O . TYR A 1 176 ? -6.734 -32.812 -14.867 1 98.88 176 TYR A O 1
ATOM 1420 N N . VAL A 1 177 ? -4.484 -32.656 -14.68 1 98.94 177 VAL A N 1
ATOM 1421 C CA . VAL A 1 177 ? -4.457 -32.312 -13.258 1 98.94 177 VAL A CA 1
ATOM 1422 C C . VAL A 1 177 ? -3.67 -31.016 -13.055 1 98.94 177 VAL A C 1
ATOM 1424 O O . VAL A 1 177 ? -3.008 -30.531 -13.977 1 98.94 177 VAL A O 1
ATOM 1427 N N . THR A 1 178 ? -3.852 -30.359 -11.898 1 98.94 178 THR A N 1
ATOM 1428 C CA . THR A 1 178 ? -3.244 -29.047 -11.695 1 98.94 178 THR A CA 1
ATOM 1429 C C . THR A 1 178 ? -2.512 -29 -10.359 1 98.94 178 THR A C 1
ATOM 1431 O O . THR A 1 178 ? -2.811 -29.766 -9.445 1 98.94 178 THR A O 1
ATOM 1434 N N . GLN A 1 179 ? -1.533 -28.203 -10.234 1 98.94 179 GLN A N 1
ATOM 1435 C CA . GLN A 1 179 ? -0.783 -27.875 -9.023 1 98.94 179 GLN A CA 1
ATOM 1436 C C . GLN A 1 179 ? -0.574 -26.359 -8.914 1 98.94 179 GLN A C 1
ATOM 1438 O O . GLN A 1 179 ? -0.271 -25.703 -9.906 1 98.94 179 GLN A O 1
ATOM 1443 N N . GLY A 1 180 ? -0.824 -25.734 -7.766 1 98.5 180 GLY A N 1
ATOM 1444 C CA . GLY A 1 180 ? -0.566 -24.312 -7.672 1 98.5 180 GLY A CA 1
ATOM 1445 C C . GLY A 1 180 ? -0.698 -23.766 -6.262 1 98.5 180 GLY A C 1
ATOM 1446 O O . GLY A 1 180 ? -1.427 -24.328 -5.441 1 98.5 180 GLY A O 1
ATOM 1447 N N . GLY A 1 181 ? 0.001 -22.734 -5.926 1 97.94 181 GLY A N 1
ATOM 1448 C CA . GLY A 1 181 ? -0.092 -21.938 -4.719 1 97.94 181 GLY A CA 1
ATOM 1449 C C . GLY A 1 181 ? -0.352 -20.469 -5 1 97.94 181 GLY A C 1
ATOM 1450 O O . GLY A 1 181 ? -0.286 -20.031 -6.148 1 97.94 181 GLY A O 1
ATOM 1451 N N . ASP A 1 182 ? -0.753 -19.703 -3.947 1 98.06 182 ASP A N 1
ATOM 1452 C CA . ASP A 1 182 ? -0.995 -18.281 -4.082 1 98.06 182 ASP A CA 1
ATOM 1453 C C . ASP A 1 182 ? -2.023 -17.984 -5.176 1 98.06 182 ASP A C 1
ATOM 1455 O O . ASP A 1 182 ? -3.133 -18.531 -5.145 1 98.06 182 ASP A O 1
ATOM 1459 N N . TRP A 1 183 ? -1.651 -17.219 -6.238 1 98.62 183 TRP A N 1
ATOM 1460 C CA . TRP A 1 183 ? -2.564 -17.062 -7.363 1 98.62 183 TRP A CA 1
ATOM 1461 C C . TRP A 1 183 ? -2.777 -18.391 -8.078 1 98.62 183 TRP A C 1
ATOM 1463 O O . TRP A 1 183 ? -3.848 -18.625 -8.641 1 98.62 183 TRP A O 1
ATOM 1473 N N . GLY A 1 184 ? -1.746 -19.234 -8.07 1 98.69 184 GLY A N 1
ATOM 1474 C CA . GLY A 1 184 ? -1.927 -20.578 -8.594 1 98.69 184 GLY A CA 1
ATOM 1475 C C . GLY A 1 184 ? -3.021 -21.344 -7.887 1 98.69 184 GLY A C 1
ATOM 1476 O O . GLY A 1 184 ? -3.746 -22.125 -8.516 1 98.69 184 GLY A O 1
ATOM 1477 N N . PHE A 1 185 ? -3.18 -21.156 -6.57 1 98.56 185 PHE A N 1
ATOM 1478 C CA . PHE A 1 185 ? -4.309 -21.719 -5.832 1 98.56 185 PHE A CA 1
ATOM 1479 C C . PHE A 1 185 ? -5.629 -21.203 -6.398 1 98.56 185 PHE A C 1
ATOM 1481 O O . PHE A 1 185 ? -6.504 -21.984 -6.758 1 98.56 185 PHE A O 1
ATOM 1488 N N . TYR A 1 186 ? -5.754 -19.891 -6.551 1 98.69 186 TYR A N 1
ATOM 1489 C CA . TYR A 1 186 ? -6.992 -19.266 -7.012 1 98.69 186 TYR A CA 1
ATOM 1490 C C . TYR A 1 186 ? -7.332 -19.703 -8.43 1 98.69 186 TYR A C 1
ATOM 1492 O O . TYR A 1 186 ? -8.484 -20.016 -8.734 1 98.69 186 TYR A O 1
ATOM 1500 N N . ILE A 1 187 ? -6.312 -19.781 -9.234 1 98.81 187 ILE A N 1
ATOM 1501 C CA . ILE A 1 187 ? -6.52 -20.078 -10.648 1 98.81 187 ILE A CA 1
ATOM 1502 C C . ILE A 1 187 ? -6.867 -21.562 -10.82 1 98.81 187 ILE A C 1
ATOM 1504 O O . ILE A 1 187 ? -7.816 -21.906 -11.531 1 98.81 187 ILE A O 1
ATOM 1508 N N . THR A 1 188 ? -6.168 -22.469 -10.133 1 98.75 188 THR A N 1
ATOM 1509 C CA . THR A 1 188 ? -6.445 -23.906 -10.289 1 98.75 188 THR A CA 1
ATOM 1510 C C . THR A 1 188 ? -7.801 -24.25 -9.688 1 98.75 188 THR A C 1
ATOM 1512 O O . THR A 1 188 ? -8.539 -25.062 -10.25 1 98.75 188 THR A O 1
ATOM 1515 N N . ARG A 1 189 ? -8.156 -23.625 -8.57 1 98.75 189 ARG A N 1
ATOM 1516 C CA . ARG A 1 189 ? -9.484 -23.828 -8.008 1 98.75 189 ARG A CA 1
ATOM 1517 C C . ARG A 1 189 ? -10.562 -23.312 -8.953 1 98.75 189 ARG A C 1
ATOM 1519 O O . ARG A 1 189 ? -11.594 -23.969 -9.148 1 98.75 189 ARG A O 1
ATOM 1526 N N . SER A 1 190 ? -10.32 -22.156 -9.539 1 98.81 190 SER A N 1
ATOM 1527 C CA . SER A 1 190 ? -11.25 -21.609 -10.516 1 98.81 190 SER A CA 1
ATOM 1528 C C . SER A 1 190 ? -11.414 -22.547 -11.711 1 98.81 190 SER A C 1
ATOM 1530 O O . SER A 1 190 ? -12.523 -22.719 -12.227 1 98.81 190 SER A O 1
ATOM 1532 N N . MET A 1 191 ? -10.32 -23.109 -12.148 1 98.88 191 MET A N 1
ATOM 1533 C CA . MET A 1 191 ? -10.375 -24.062 -13.25 1 98.88 191 MET A CA 1
ATOM 1534 C C . MET A 1 191 ? -11.242 -25.266 -12.883 1 98.88 191 MET A C 1
ATOM 1536 O O . MET A 1 191 ? -12 -25.766 -13.711 1 98.88 191 MET A O 1
ATOM 1540 N N . GLY A 1 192 ? -11.109 -25.703 -11.625 1 98.75 192 GLY A N 1
ATOM 1541 C CA . GLY A 1 192 ? -11.945 -26.797 -11.172 1 98.75 192 GLY A CA 1
ATOM 1542 C C . GLY A 1 192 ? -13.422 -26.453 -11.164 1 98.75 192 GLY A C 1
ATOM 1543 O O . GLY A 1 192 ? -14.258 -27.328 -11.398 1 98.75 192 GLY A O 1
ATOM 1544 N N . ILE A 1 193 ? -13.773 -25.234 -10.867 1 98.69 193 ILE A N 1
ATOM 1545 C CA . ILE A 1 193 ? -15.148 -24.766 -10.836 1 98.69 193 ILE A CA 1
ATOM 1546 C C . ILE A 1 193 ? -15.68 -24.641 -12.266 1 98.69 193 ILE A C 1
ATOM 1548 O O . ILE A 1 193 ? -16.812 -25.062 -12.555 1 98.69 193 ILE A O 1
ATOM 1552 N N . LEU A 1 194 ? -14.875 -24.172 -13.18 1 98.62 194 LEU A N 1
ATOM 1553 C CA . LEU A 1 194 ? -15.32 -23.797 -14.516 1 98.62 194 LEU A CA 1
ATOM 1554 C C . LEU A 1 194 ? -15.266 -24.984 -15.461 1 98.62 194 LEU A C 1
ATOM 1556 O O . LEU A 1 194 ? -16.062 -25.078 -16.391 1 98.62 194 LEU A O 1
ATOM 1560 N N . TYR A 1 195 ? -14.281 -25.906 -15.219 1 98.62 195 TYR A N 1
ATOM 1561 C CA . TYR A 1 195 ? -14.039 -27 -16.156 1 98.62 195 TYR A CA 1
ATOM 1562 C C . TYR A 1 195 ? -13.898 -28.328 -15.422 1 98.62 195 TYR A C 1
ATOM 1564 O O . TYR A 1 195 ? -12.922 -29.047 -15.617 1 98.62 195 TYR A O 1
ATOM 1572 N N . PRO A 1 196 ? -14.875 -28.719 -14.664 1 98.12 196 PRO A N 1
ATOM 1573 C CA . PRO A 1 196 ? -14.758 -29.906 -13.812 1 98.12 196 PRO A CA 1
ATOM 1574 C C . PRO A 1 196 ? -14.656 -31.203 -14.617 1 98.12 196 PRO A C 1
ATOM 1576 O O . PRO A 1 196 ? -14.234 -32.219 -14.078 1 98.12 196 PRO A O 1
ATOM 1579 N N . ASP A 1 197 ? -15.07 -31.188 -15.898 1 98.44 197 ASP A N 1
ATOM 1580 C CA . ASP A 1 197 ? -14.969 -32.375 -16.734 1 98.44 197 ASP A CA 1
ATOM 1581 C C . ASP A 1 197 ? -13.547 -32.562 -17.266 1 98.44 197 ASP A C 1
ATOM 1583 O O . ASP A 1 197 ? -13.188 -33.625 -17.734 1 98.44 197 ASP A O 1
ATOM 1587 N N . ASN A 1 198 ? -12.742 -31.516 -17.188 1 98.88 198 ASN A N 1
ATOM 1588 C CA . ASN A 1 198 ? -11.383 -31.531 -17.719 1 98.88 198 ASN A CA 1
ATOM 1589 C C . ASN A 1 198 ? -10.344 -31.578 -16.594 1 98.88 198 ASN A C 1
ATOM 1591 O O . ASN A 1 198 ? -9.328 -32.281 -16.719 1 98.88 198 ASN A O 1
ATOM 1595 N N . VAL A 1 199 ? -10.578 -30.812 -15.57 1 98.88 199 VAL A N 1
ATOM 1596 C CA . VAL A 1 199 ? -9.695 -30.812 -14.414 1 98.88 199 VAL A CA 1
ATOM 1597 C C . VAL A 1 199 ? -10.133 -31.891 -13.422 1 98.88 199 VAL A C 1
ATOM 1599 O O . VAL A 1 199 ? -11.133 -31.734 -12.719 1 98.88 199 VAL A O 1
ATOM 1602 N N . LEU A 1 200 ? -9.273 -32.906 -13.25 1 98.88 200 LEU A N 1
ATOM 1603 C CA . LEU A 1 200 ? -9.766 -34.062 -12.547 1 98.88 200 LEU A CA 1
ATOM 1604 C C . LEU A 1 200 ? -9.25 -34.094 -11.109 1 98.88 200 LEU A C 1
ATOM 1606 O O . LEU A 1 200 ? -9.883 -34.688 -10.227 1 98.88 200 LEU A O 1
ATOM 1610 N N . ALA A 1 201 ? -8.125 -33.531 -10.898 1 98.88 201 ALA A N 1
ATOM 1611 C CA . ALA A 1 201 ? -7.516 -33.438 -9.57 1 98.88 201 ALA A CA 1
ATOM 1612 C C . ALA A 1 201 ? -6.602 -32.188 -9.484 1 98.88 201 ALA A C 1
ATOM 1614 O O . ALA A 1 201 ? -6.035 -31.766 -10.484 1 98.88 201 ALA A O 1
ATOM 1615 N N . SER A 1 202 ? -6.547 -31.656 -8.336 1 98.88 202 SER A N 1
ATOM 1616 C CA . SER A 1 202 ? -5.652 -30.531 -8.055 1 98.88 202 SER A CA 1
ATOM 1617 C C . SER A 1 202 ? -4.84 -30.781 -6.789 1 98.88 202 SER A C 1
ATOM 1619 O O . SER A 1 202 ? -5.336 -31.375 -5.832 1 98.88 202 SER A O 1
ATOM 1621 N N . HIS A 1 203 ? -3.611 -30.438 -6.801 1 98.94 203 HIS A N 1
ATOM 1622 C CA . HIS A 1 203 ? -2.773 -30.312 -5.613 1 98.94 203 HIS A CA 1
ATOM 1623 C C . HIS A 1 203 ? -2.465 -28.859 -5.309 1 98.94 203 HIS A C 1
ATOM 1625 O O . HIS A 1 203 ? -2.061 -28.109 -6.199 1 98.94 203 HIS A O 1
ATOM 1631 N N . ILE A 1 204 ? -2.719 -28.406 -4.09 1 98.69 204 ILE A N 1
ATOM 1632 C CA . ILE A 1 204 ? -2.494 -27.016 -3.754 1 98.69 204 ILE A CA 1
ATOM 1633 C C . ILE A 1 204 ? -1.566 -26.906 -2.547 1 98.69 204 ILE A C 1
ATOM 1635 O O . ILE A 1 204 ? -1.56 -27.797 -1.687 1 98.69 204 ILE A O 1
ATOM 1639 N N . ASN A 1 205 ? -0.758 -25.859 -2.494 1 98.31 205 ASN A N 1
ATOM 1640 C CA . ASN A 1 205 ? 0.198 -25.688 -1.408 1 98.31 205 ASN A CA 1
ATOM 1641 C C . ASN A 1 205 ? -0.048 -24.391 -0.651 1 98.31 205 ASN A C 1
ATOM 1643 O O . ASN A 1 205 ? 0.83 -23.906 0.066 1 98.31 205 ASN A O 1
ATOM 1647 N N . MET A 1 206 ? -1.058 -23.688 -0.885 1 97.44 206 MET A N 1
ATOM 1648 C CA . MET A 1 206 ? -1.698 -22.672 -0.046 1 97.44 206 MET A CA 1
ATOM 1649 C C . MET A 1 206 ? -3.148 -23.047 0.245 1 97.44 206 MET A C 1
ATOM 1651 O O . MET A 1 206 ? -3.959 -23.172 -0.674 1 97.44 206 MET A O 1
ATOM 1655 N N . VAL A 1 207 ? -3.383 -23.328 1.484 1 96.94 207 VAL A N 1
ATOM 1656 C CA . VAL A 1 207 ? -4.719 -23.75 1.887 1 96.94 207 VAL A CA 1
ATOM 1657 C C . VAL A 1 207 ? -5.488 -22.578 2.477 1 96.94 207 VAL A C 1
ATOM 1659 O O . VAL A 1 207 ? -5.289 -22.219 3.641 1 96.94 207 VAL A O 1
ATOM 1662 N N . ARG A 1 208 ? -6.324 -22.031 1.694 1 96.62 208 ARG A N 1
ATOM 1663 C CA . ARG A 1 208 ? -7.273 -21.016 2.162 1 96.62 208 ARG A CA 1
ATOM 1664 C C . ARG A 1 208 ? -8.656 -21.641 2.383 1 96.62 208 ARG A C 1
ATOM 1666 O O . ARG A 1 208 ? -9.375 -21.906 1.425 1 96.62 208 ARG A O 1
ATOM 1673 N N . ALA A 1 209 ? -8.969 -21.828 3.59 1 96.31 209 ALA A N 1
ATOM 1674 C CA . ALA A 1 209 ? -10.211 -22.5 3.971 1 96.31 209 ALA A CA 1
ATOM 1675 C C . ALA A 1 209 ? -10.797 -21.875 5.238 1 96.31 209 ALA A C 1
ATOM 1677 O O . ALA A 1 209 ? -10.102 -21.156 5.961 1 96.31 209 ALA A O 1
ATOM 1678 N N . HIS A 1 210 ? -12.031 -22.109 5.41 1 94.88 210 HIS A N 1
ATOM 1679 C CA . HIS A 1 210 ? -12.742 -21.594 6.574 1 94.88 210 HIS A CA 1
ATOM 1680 C C . HIS A 1 210 ? -13.281 -22.734 7.441 1 94.88 210 HIS A C 1
ATOM 1682 O O . HIS A 1 210 ? -13.406 -23.875 6.977 1 94.88 210 HIS A O 1
ATOM 1688 N N . ALA A 1 211 ? -13.555 -22.375 8.641 1 94.75 211 ALA A N 1
ATOM 1689 C CA . ALA A 1 211 ? -14.141 -23.344 9.547 1 94.75 211 ALA A CA 1
ATOM 1690 C C . ALA A 1 211 ? -15.477 -23.875 9.008 1 94.75 211 ALA A C 1
ATOM 1692 O O . ALA A 1 211 ? -16.25 -23.109 8.438 1 94.75 211 ALA A O 1
ATOM 1693 N N . PRO A 1 212 ? -15.664 -25.172 9.18 1 94.75 212 PRO A N 1
ATOM 1694 C CA . PRO A 1 212 ? -16.984 -25.703 8.812 1 94.75 212 PRO A CA 1
ATOM 1695 C C . PRO A 1 212 ? -18.109 -25.094 9.656 1 94.75 212 PRO A C 1
ATOM 1697 O O . PRO A 1 212 ? -17.891 -24.766 10.82 1 94.75 212 PRO A O 1
ATOM 1700 N N . THR A 1 213 ? -19.141 -24.969 9.047 1 92.94 213 THR A N 1
ATOM 1701 C CA . THR A 1 213 ? -20.312 -24.469 9.758 1 92.94 213 THR A CA 1
ATOM 1702 C C . THR A 1 213 ? -21.391 -25.562 9.867 1 92.94 213 THR A C 1
ATOM 1704 O O . THR A 1 213 ? -21.391 -26.5 9.078 1 92.94 213 THR A O 1
ATOM 1707 N N . PHE A 1 214 ? -22.266 -25.359 10.789 1 90.5 214 PHE A N 1
ATOM 1708 C CA . PHE A 1 214 ? -23.312 -26.359 10.992 1 90.5 214 PHE A CA 1
ATOM 1709 C C . PHE A 1 214 ? -24.328 -26.312 9.859 1 90.5 214 PHE A C 1
ATOM 1711 O O . PHE A 1 214 ? -25.016 -27.312 9.602 1 90.5 214 PHE A O 1
ATOM 1718 N N . THR A 1 215 ? -24.422 -25.281 9.148 1 89.12 215 THR A N 1
ATOM 1719 C CA . THR A 1 215 ? -25.359 -25.141 8.047 1 89.12 215 THR A CA 1
ATOM 1720 C C . THR A 1 215 ? -24.844 -25.828 6.789 1 89.12 215 THR A C 1
ATOM 1722 O O . THR A 1 215 ? -25.578 -26.516 6.098 1 89.12 215 THR A O 1
ATOM 1725 N N . SER A 1 216 ? -23.578 -25.75 6.543 1 84.88 216 SER A N 1
ATOM 1726 C CA . SER A 1 216 ? -23.031 -26.25 5.289 1 84.88 216 SER A CA 1
ATOM 1727 C C . SER A 1 216 ? -22.422 -27.641 5.469 1 84.88 216 SER A C 1
ATOM 1729 O O . SER A 1 216 ? -22.516 -28.484 4.582 1 84.88 216 SER A O 1
ATOM 1731 N N . GLN A 1 217 ? -21.812 -27.828 6.688 1 90 217 GLN A N 1
ATOM 1732 C CA . GLN A 1 217 ? -21.125 -29.078 6.949 1 90 217 GLN A CA 1
ATOM 1733 C C . GLN A 1 217 ? -21.328 -29.531 8.398 1 90 217 GLN A C 1
ATOM 1735 O O . GLN A 1 217 ? -20.375 -29.531 9.188 1 90 217 GLN A O 1
ATOM 1740 N N . PRO A 1 218 ? -22.453 -30.062 8.727 1 89.56 218 PRO A N 1
ATOM 1741 C CA . PRO A 1 218 ? -22.812 -30.281 10.133 1 89.56 218 PRO A CA 1
ATOM 1742 C C . PRO A 1 218 ? -21.891 -31.297 10.812 1 89.56 218 PRO A C 1
ATOM 1744 O O . PRO A 1 218 ? -21.484 -31.094 11.961 1 89.56 218 PRO A O 1
ATOM 1747 N N . VAL A 1 219 ? -21.562 -32.375 10.164 1 90.94 219 VAL A N 1
ATOM 1748 C CA . VAL A 1 219 ? -20.734 -33.406 10.781 1 90.94 219 VAL A CA 1
ATOM 1749 C C . VAL A 1 219 ? -19.328 -32.844 11.016 1 90.94 219 VAL A C 1
ATOM 1751 O O . VAL A 1 219 ? -18.75 -33 12.094 1 90.94 219 VAL A O 1
ATOM 1754 N N . LEU A 1 220 ? -18.828 -32.219 9.969 1 90.88 220 LEU A N 1
ATOM 1755 C CA . LEU A 1 220 ? -17.5 -31.641 10.078 1 90.88 220 LEU A CA 1
ATOM 1756 C C . LEU A 1 220 ? -17.484 -30.547 11.141 1 90.88 220 LEU A C 1
ATOM 1758 O O . LEU A 1 220 ? -16.484 -30.375 11.852 1 90.88 220 LEU A O 1
ATOM 1762 N N . ALA A 1 221 ? -18.531 -29.781 11.203 1 92.94 221 ALA A N 1
ATOM 1763 C CA . ALA A 1 221 ? -18.656 -28.703 12.188 1 92.94 221 ALA A CA 1
ATOM 1764 C C . ALA A 1 221 ? -18.641 -29.25 13.609 1 92.94 221 ALA A C 1
ATOM 1766 O O . ALA A 1 221 ? -18.047 -28.656 14.508 1 92.94 221 ALA A O 1
ATOM 1767 N N . LEU A 1 222 ? -19.312 -30.312 13.789 1 91.31 222 LEU A N 1
ATOM 1768 C CA . LEU A 1 222 ? -19.328 -30.953 15.094 1 91.31 222 LEU A CA 1
ATOM 1769 C C . LEU A 1 222 ? -17.922 -31.438 15.477 1 91.31 222 LEU A C 1
ATOM 1771 O O . LEU A 1 222 ? -17.484 -31.266 16.609 1 91.31 222 LEU A O 1
ATOM 1775 N N . GLN A 1 223 ? -17.297 -32.062 14.562 1 91.62 223 GLN A N 1
ATOM 1776 C CA . GLN A 1 223 ? -15.93 -32.531 14.789 1 91.62 223 GLN A CA 1
ATOM 1777 C C . GLN A 1 223 ? -15.023 -31.344 15.156 1 91.62 223 GLN A C 1
ATOM 1779 O O . GLN A 1 223 ? -14.195 -31.453 16.062 1 91.62 223 GLN A O 1
ATOM 1784 N N . HIS A 1 224 ? -15.133 -30.328 14.398 1 92 224 HIS A N 1
ATOM 1785 C CA . HIS A 1 224 ? -14.359 -29.125 14.633 1 92 224 HIS A CA 1
ATOM 1786 C C . HIS A 1 224 ? -14.594 -28.578 16.031 1 92 224 HIS A C 1
ATOM 1788 O O . HIS A 1 224 ? -13.656 -28.156 16.719 1 92 224 HIS A O 1
ATOM 1794 N N . ALA A 1 225 ? -15.82 -28.547 16.438 1 91.06 225 ALA A N 1
ATOM 1795 C CA . ALA A 1 225 ? -16.203 -28.016 17.75 1 91.06 225 ALA A CA 1
ATOM 1796 C C . ALA A 1 225 ? -15.609 -28.859 18.875 1 91.06 225 ALA A C 1
ATOM 1798 O O . ALA A 1 225 ? -15.297 -28.344 19.953 1 91.06 225 ALA A O 1
ATOM 1799 N N . MET A 1 226 ? -15.375 -30.109 18.609 1 91.69 226 MET A N 1
ATOM 1800 C CA . MET A 1 226 ? -14.977 -31.031 19.656 1 91.69 226 MET A CA 1
ATOM 1801 C C . MET A 1 226 ? -13.477 -31.281 19.641 1 91.69 226 MET A C 1
ATOM 1803 O O . MET A 1 226 ? -12.938 -31.984 20.5 1 91.69 226 MET A O 1
ATOM 1807 N N . THR A 1 227 ? -12.789 -30.859 18.719 1 90.31 227 THR A N 1
ATOM 1808 C CA . THR A 1 227 ? -11.359 -31.125 18.562 1 90.31 227 THR A CA 1
ATOM 1809 C C . THR A 1 227 ? -10.547 -29.875 18.859 1 90.31 227 THR A C 1
ATOM 1811 O O . THR A 1 227 ? -10.555 -28.922 18.062 1 90.31 227 THR A O 1
ATOM 1814 N N . PRO A 1 228 ? -9.828 -29.922 19.953 1 92.44 228 PRO A N 1
ATOM 1815 C CA . PRO A 1 228 ? -8.984 -28.75 20.234 1 92.44 228 PRO A CA 1
ATOM 1816 C C . PRO A 1 228 ? -7.875 -28.562 19.203 1 92.44 228 PRO A C 1
ATOM 1818 O O . PRO A 1 228 ? -7.387 -29.547 18.625 1 92.44 228 PRO A O 1
ATOM 1821 N N . TYR A 1 229 ? -7.492 -27.328 18.984 1 93.56 229 TYR A N 1
ATOM 1822 C CA . TYR A 1 229 ? -6.383 -27.047 18.078 1 93.56 229 TYR A CA 1
ATOM 1823 C C . TYR A 1 229 ? -5.062 -27.531 18.656 1 93.56 229 TYR A C 1
ATOM 1825 O O . TYR A 1 229 ? -4.832 -27.406 19.859 1 93.56 229 TYR A O 1
ATOM 1833 N N . THR A 1 230 ? -4.262 -28.109 17.812 1 94 230 THR A N 1
ATOM 1834 C CA . THR A 1 230 ? -2.902 -28.438 18.219 1 94 230 THR A CA 1
ATOM 1835 C C . THR A 1 230 ? -2.061 -27.188 18.391 1 94 230 THR A C 1
ATOM 1837 O O . THR A 1 230 ? -2.48 -26.094 17.984 1 94 230 THR A O 1
ATOM 1840 N N . ASP A 1 231 ? -0.856 -27.375 19 1 94.62 231 ASP A N 1
ATOM 1841 C CA . ASP A 1 231 ? 0.066 -26.25 19.141 1 94.62 231 ASP A CA 1
ATOM 1842 C C . ASP A 1 231 ? 0.458 -25.688 17.766 1 94.62 231 ASP A C 1
ATOM 1844 O O . ASP A 1 231 ? 0.551 -24.484 17.594 1 94.62 231 ASP A O 1
ATOM 1848 N N . ALA A 1 232 ? 0.688 -26.578 16.875 1 93.94 232 ALA A N 1
ATOM 1849 C CA . ALA A 1 232 ? 1.062 -26.188 15.516 1 93.94 232 ALA A CA 1
ATOM 1850 C C . ALA A 1 232 ? -0.053 -25.391 14.852 1 93.94 232 ALA A C 1
ATOM 1852 O O . ALA A 1 232 ? 0.211 -24.406 14.164 1 93.94 232 ALA A O 1
ATOM 1853 N N . GLU A 1 233 ? -1.235 -25.797 15.109 1 94.5 233 GLU A N 1
ATOM 1854 C CA . GLU A 1 233 ? -2.379 -25.109 14.523 1 94.5 233 GLU A CA 1
ATOM 1855 C C . GLU A 1 233 ? -2.582 -23.734 15.172 1 94.5 233 GLU A C 1
ATOM 1857 O O . GLU A 1 233 ? -2.922 -22.766 14.492 1 94.5 233 GLU A O 1
ATOM 1862 N N . SER A 1 234 ? -2.363 -23.703 16.438 1 96.06 234 SER A N 1
ATOM 1863 C CA . SER A 1 234 ? -2.453 -22.422 17.141 1 96.06 234 SER A CA 1
ATOM 1864 C C . SER A 1 234 ? -1.395 -21.453 16.656 1 96.06 234 SER A C 1
ATOM 1866 O O . SER A 1 234 ? -1.686 -20.266 16.438 1 96.06 234 SER A O 1
ATOM 1868 N N . LYS A 1 235 ? -0.208 -21.938 16.5 1 95.88 235 LYS A N 1
ATOM 1869 C CA . LYS A 1 235 ? 0.867 -21.109 15.953 1 95.88 235 LYS A CA 1
ATOM 1870 C C . LYS A 1 235 ? 0.538 -20.656 14.539 1 95.88 235 LYS A C 1
ATOM 1872 O O . LYS A 1 235 ? 0.833 -19.516 14.164 1 95.88 235 LYS A O 1
ATOM 1877 N N . GLY A 1 236 ? -0.022 -21.562 13.797 1 96.25 236 GLY A N 1
ATOM 1878 C CA . GLY A 1 236 ? -0.435 -21.234 12.438 1 96.25 236 GLY A CA 1
ATOM 1879 C C . GLY A 1 236 ? -1.493 -20.156 12.383 1 96.25 236 GLY A C 1
ATOM 1880 O O . GLY A 1 236 ? -1.435 -19.266 11.531 1 96.25 236 GLY A O 1
ATOM 1881 N N . MET A 1 237 ? -2.416 -20.219 13.25 1 95.62 237 MET A N 1
ATOM 1882 C CA . MET A 1 237 ? -3.471 -19.219 13.312 1 95.62 237 MET A CA 1
ATOM 1883 C C . MET A 1 237 ? -2.9 -17.844 13.68 1 95.62 237 MET A C 1
ATOM 1885 O O . MET A 1 237 ? -3.344 -16.828 13.156 1 95.62 237 MET A O 1
ATOM 1889 N N . LYS A 1 238 ? -1.963 -17.844 14.602 1 96.44 238 LYS A N 1
ATOM 1890 C CA . LYS A 1 238 ? -1.296 -16.594 14.953 1 96.44 238 LYS A CA 1
ATOM 1891 C C . LYS A 1 238 ? -0.553 -16 13.758 1 96.44 238 LYS A C 1
ATOM 1893 O O . LYS A 1 238 ? -0.562 -14.789 13.555 1 96.44 238 LYS A O 1
ATOM 1898 N N . ARG A 1 239 ? 0.093 -16.797 12.969 1 96 239 ARG A N 1
ATOM 1899 C CA . ARG A 1 239 ? 0.779 -16.359 11.766 1 96 239 ARG A CA 1
ATOM 1900 C C . ARG A 1 239 ? -0.206 -15.773 10.758 1 96 239 ARG A C 1
ATOM 1902 O O . ARG A 1 239 ? 0.067 -14.734 10.148 1 96 239 ARG A O 1
ATOM 1909 N N . SER A 1 240 ? -1.271 -16.438 10.633 1 96.94 240 SER A N 1
ATOM 1910 C CA . SER A 1 240 ? -2.311 -15.953 9.734 1 96.94 240 SER A CA 1
ATOM 1911 C C . SER A 1 240 ? -2.832 -14.586 10.18 1 96.94 240 SER A C 1
ATOM 1913 O O . SER A 1 240 ? -3.105 -13.719 9.352 1 96.94 240 SER A O 1
ATOM 1915 N N . GLU A 1 241 ? -2.975 -14.453 11.438 1 95.75 241 GLU A N 1
ATOM 1916 C CA . GLU A 1 241 ? -3.408 -13.18 11.992 1 95.75 241 GLU A CA 1
ATOM 1917 C C . GLU A 1 241 ? -2.375 -12.086 11.734 1 95.75 241 GLU A C 1
ATOM 1919 O O . GLU A 1 241 ? -2.73 -10.953 11.406 1 95.75 241 GLU A O 1
ATOM 1924 N N . TRP A 1 242 ? -1.13 -12.367 11.914 1 93.75 242 TRP A N 1
ATOM 1925 C CA . TRP A 1 242 ? -0.056 -11.43 11.594 1 93.75 242 TRP A CA 1
ATOM 1926 C C . TRP A 1 242 ? -0.147 -10.969 10.141 1 93.75 242 TRP A C 1
ATOM 1928 O O . TRP A 1 242 ? -0.022 -9.781 9.852 1 93.75 242 TRP A O 1
ATOM 1938 N N . PHE A 1 243 ? -0.345 -11.891 9.273 1 96.56 243 PHE A N 1
ATOM 1939 C CA . PHE A 1 243 ? -0.409 -11.547 7.855 1 96.56 243 PHE A CA 1
ATOM 1940 C C . PHE A 1 243 ? -1.597 -10.641 7.57 1 96.56 243 PHE A C 1
ATOM 1942 O O . PHE A 1 243 ? -1.481 -9.688 6.797 1 96.56 243 PHE A O 1
ATOM 1949 N N . LEU A 1 244 ? -2.691 -10.922 8.18 1 93.81 244 LEU A N 1
ATOM 1950 C CA . LEU A 1 244 ? -3.9 -10.133 7.977 1 93.81 244 LEU A CA 1
ATOM 1951 C C . LEU A 1 244 ? -3.701 -8.703 8.469 1 93.81 244 LEU A C 1
ATOM 1953 O O . LEU A 1 244 ? -4.223 -7.758 7.875 1 93.81 244 LEU A O 1
ATOM 1957 N N . THR A 1 245 ? -2.926 -8.508 9.461 1 92.5 245 THR A N 1
ATOM 1958 C CA . THR A 1 245 ? -2.842 -7.207 10.109 1 92.5 245 THR A CA 1
ATOM 1959 C C . THR A 1 245 ? -1.613 -6.438 9.633 1 92.5 245 THR A C 1
ATOM 1961 O O . THR A 1 245 ? -1.654 -5.215 9.492 1 92.5 245 THR A O 1
ATOM 1964 N N . ASP A 1 246 ? -0.51 -7.195 9.297 1 93.12 246 ASP A N 1
ATOM 1965 C CA . ASP A 1 246 ? 0.758 -6.508 9.07 1 93.12 246 ASP A CA 1
ATOM 1966 C C . ASP A 1 246 ? 1.368 -6.906 7.73 1 93.12 246 ASP A C 1
ATOM 1968 O O . ASP A 1 246 ? 2.35 -6.309 7.289 1 93.12 246 ASP A O 1
ATOM 1972 N N . GLY A 1 247 ? 0.707 -7.867 7.113 1 95.06 247 GLY A N 1
ATOM 1973 C CA . GLY A 1 247 ? 1.41 -8.43 5.973 1 95.06 247 GLY A CA 1
ATOM 1974 C C . GLY A 1 247 ? 0.673 -8.234 4.66 1 95.06 247 GLY A C 1
ATOM 1975 O O . GLY A 1 247 ? 1.202 -8.555 3.592 1 95.06 247 GLY A O 1
ATOM 1976 N N . GLN A 1 248 ? -0.517 -7.621 4.684 1 96.5 248 GLN A N 1
ATOM 1977 C CA . GLN A 1 248 ? -1.291 -7.707 3.447 1 96.5 248 GLN A CA 1
ATOM 1978 C C . GLN A 1 248 ? -1.547 -6.324 2.859 1 96.5 248 GLN A C 1
ATOM 1980 O O . GLN A 1 248 ? -2.367 -6.168 1.953 1 96.5 248 GLN A O 1
ATOM 1985 N N . ALA A 1 249 ? -0.874 -5.262 3.371 1 97.5 249 ALA A N 1
ATOM 1986 C CA . ALA A 1 249 ? -1.084 -3.91 2.854 1 97.5 249 ALA A CA 1
ATOM 1987 C C . ALA A 1 249 ? -0.736 -3.832 1.371 1 97.5 249 ALA A C 1
ATOM 1989 O O . ALA A 1 249 ? -1.365 -3.084 0.618 1 97.5 249 ALA A O 1
ATOM 1990 N N . TYR A 1 250 ? 0.299 -4.59 0.951 1 98.12 250 TYR A N 1
ATOM 1991 C CA . TYR A 1 250 ? 0.674 -4.625 -0.458 1 98.12 250 TYR A CA 1
ATOM 1992 C C . TYR A 1 250 ? -0.502 -5.055 -1.325 1 98.12 250 TYR A C 1
ATOM 1994 O O . TYR A 1 250 ? -0.748 -4.473 -2.385 1 98.12 250 TYR A O 1
ATOM 2002 N N . ARG A 1 251 ? -1.171 -6.105 -0.887 1 97.94 251 ARG A N 1
ATOM 2003 C CA . ARG A 1 251 ? -2.301 -6.66 -1.625 1 97.94 251 ARG A CA 1
ATOM 2004 C C . ARG A 1 251 ? -3.418 -5.633 -1.768 1 97.94 251 ARG A C 1
ATOM 2006 O O . ARG A 1 251 ? -3.992 -5.477 -2.848 1 97.94 251 ARG A O 1
ATOM 2013 N N . GLN A 1 252 ? -3.721 -4.922 -0.694 1 97.62 252 GLN A N 1
ATOM 2014 C CA . GLN A 1 252 ? -4.773 -3.912 -0.724 1 97.62 252 GLN A CA 1
ATOM 2015 C C . GLN A 1 252 ? -4.418 -2.777 -1.68 1 97.62 252 GLN A C 1
ATOM 2017 O O . GLN A 1 252 ? -5.277 -2.291 -2.42 1 97.62 252 GLN A O 1
ATOM 2022 N N . LEU A 1 253 ? -3.17 -2.383 -1.598 1 98.44 253 LEU A N 1
ATOM 2023 C CA . LEU A 1 253 ? -2.732 -1.311 -2.484 1 98.44 253 LEU A CA 1
ATOM 2024 C C . LEU A 1 253 ? -2.828 -1.74 -3.945 1 98.44 253 LEU A C 1
ATOM 2026 O O . LEU A 1 253 ? -3.348 -0.998 -4.781 1 98.44 253 LEU A O 1
ATOM 2030 N N . GLN A 1 254 ? -2.35 -2.93 -4.254 1 98.62 254 GLN A N 1
ATOM 2031 C CA . GLN A 1 254 ? -2.404 -3.453 -5.617 1 98.62 254 GLN A CA 1
ATOM 2032 C C . GLN A 1 254 ? -3.848 -3.646 -6.074 1 98.62 254 GLN A C 1
ATOM 2034 O O . GLN A 1 254 ? -4.152 -3.514 -7.262 1 98.62 254 GLN A O 1
ATOM 2039 N N . ALA A 1 255 ? -4.781 -3.844 -5.141 1 98.19 255 ALA A N 1
ATOM 2040 C CA . ALA A 1 255 ? -6.176 -4.133 -5.461 1 98.19 255 ALA A CA 1
ATOM 2041 C C . ALA A 1 255 ? -6.992 -2.85 -5.578 1 98.19 255 ALA A C 1
ATOM 2043 O O . ALA A 1 255 ? -8.148 -2.877 -5.996 1 98.19 255 ALA A O 1
ATOM 2044 N N . THR A 1 256 ? -6.383 -1.654 -5.25 1 98.19 256 THR A N 1
ATOM 2045 C CA . THR A 1 256 ? -7.207 -0.452 -5.215 1 98.19 256 THR A CA 1
ATOM 2046 C C . THR A 1 256 ? -6.59 0.652 -6.066 1 98.19 256 THR A C 1
ATOM 2048 O O . THR A 1 256 ? -7.309 1.447 -6.676 1 98.19 256 THR A O 1
ATOM 2051 N N . LYS A 1 257 ? -5.211 0.724 -6.02 1 98.19 257 LYS A N 1
ATOM 2052 C CA . LYS A 1 257 ? -4.523 1.762 -6.781 1 98.19 257 LYS A CA 1
ATOM 2053 C C . LYS A 1 257 ? -3.285 1.205 -7.477 1 98.19 257 LYS A C 1
ATOM 2055 O O . LYS A 1 257 ? -2.186 1.738 -7.32 1 98.19 257 LYS A O 1
ATOM 2060 N N . PRO A 1 258 ? -3.451 0.224 -8.336 1 98.38 258 PRO A N 1
ATOM 2061 C CA . PRO A 1 258 ? -2.281 -0.404 -8.953 1 98.38 258 PRO A CA 1
ATOM 2062 C C . PRO A 1 258 ? -1.497 0.558 -9.844 1 98.38 258 PRO A C 1
ATOM 2064 O O . PRO A 1 258 ? -0.268 0.482 -9.906 1 98.38 258 PRO A O 1
ATOM 2067 N N . GLN A 1 259 ? -2.17 1.473 -10.523 1 98.69 259 GLN A N 1
ATOM 2068 C CA . GLN A 1 259 ? -1.496 2.383 -11.438 1 98.69 259 GLN A CA 1
ATOM 2069 C C . GLN A 1 259 ? -0.549 3.318 -10.695 1 98.69 259 GLN A C 1
ATOM 2071 O O . GLN A 1 259 ? 0.56 3.586 -11.164 1 98.69 259 GLN A O 1
ATOM 2076 N N . THR A 1 260 ? -0.958 3.818 -9.555 1 98.81 260 THR A N 1
ATOM 2077 C CA . THR A 1 260 ? -0.108 4.699 -8.758 1 98.81 260 THR A CA 1
ATOM 2078 C C . THR A 1 260 ? 1.188 3.994 -8.367 1 98.81 260 THR A C 1
ATOM 2080 O O . THR A 1 260 ? 2.27 4.578 -8.461 1 98.81 260 THR A O 1
ATOM 2083 N N . LEU A 1 261 ? 1.095 2.779 -7.957 1 98.62 261 LEU A N 1
ATOM 2084 C CA . LEU A 1 261 ? 2.248 1.984 -7.551 1 98.62 261 LEU A CA 1
ATOM 2085 C C . LEU A 1 261 ? 3.135 1.658 -8.75 1 98.62 261 LEU A C 1
ATOM 2087 O O . LEU A 1 261 ? 4.359 1.578 -8.617 1 98.62 261 LEU A O 1
ATOM 2091 N N . SER A 1 262 ? 2.533 1.561 -9.93 1 98.75 262 SER A N 1
ATOM 2092 C CA . SER A 1 262 ? 3.207 1.116 -11.141 1 98.75 262 SER A CA 1
ATOM 2093 C C . SER A 1 262 ? 4.336 2.068 -11.523 1 98.75 262 SER A C 1
ATOM 2095 O O . SER A 1 262 ? 5.324 1.652 -12.133 1 98.75 262 SER A O 1
ATOM 2097 N N . TYR A 1 263 ? 4.227 3.338 -11.18 1 98.94 263 TYR A N 1
ATOM 2098 C CA . TYR A 1 263 ? 5.262 4.305 -11.523 1 98.94 263 TYR A CA 1
ATOM 2099 C C . TYR A 1 263 ? 6.57 3.982 -10.812 1 98.94 263 TYR A C 1
ATOM 2101 O O . TYR A 1 263 ? 7.652 4.184 -11.367 1 98.94 263 TYR A O 1
ATOM 2109 N N . ALA A 1 264 ? 6.488 3.48 -9.602 1 98.88 264 ALA A N 1
ATOM 2110 C CA . ALA A 1 264 ? 7.684 3.078 -8.859 1 98.88 264 ALA A CA 1
ATOM 2111 C C . ALA A 1 264 ? 8.383 1.905 -9.539 1 98.88 264 ALA A C 1
ATOM 2113 O O . ALA A 1 264 ? 9.602 1.93 -9.734 1 98.88 264 ALA A O 1
ATOM 2114 N N . PHE A 1 265 ? 7.594 0.915 -9.922 1 98.81 265 PHE A N 1
ATOM 2115 C CA . PHE A 1 265 ? 8.164 -0.3 -10.492 1 98.81 265 PHE A CA 1
ATOM 2116 C C . PHE A 1 265 ? 8.766 -0.025 -11.859 1 98.81 265 PHE A C 1
ATOM 2118 O O . PHE A 1 265 ? 9.82 -0.56 -12.203 1 98.81 265 PHE A O 1
ATOM 2125 N N . ALA A 1 266 ? 8.086 0.785 -12.641 1 98.75 266 ALA A N 1
ATOM 2126 C CA . ALA A 1 266 ? 8.547 1.066 -13.992 1 98.75 266 ALA A CA 1
ATOM 2127 C C . ALA A 1 266 ? 9.836 1.883 -13.977 1 98.75 266 ALA A C 1
ATOM 2129 O O . ALA A 1 266 ? 10.719 1.683 -14.812 1 98.75 266 ALA A O 1
ATOM 2130 N N . ASP A 1 267 ? 9.969 2.742 -13.016 1 98.81 267 ASP A N 1
ATOM 2131 C CA . ASP A 1 267 ? 11.023 3.748 -13.078 1 98.81 267 ASP A CA 1
ATOM 2132 C C . ASP A 1 267 ? 12.219 3.354 -12.211 1 98.81 267 ASP A C 1
ATOM 2134 O O . ASP A 1 267 ? 13.344 3.777 -12.461 1 98.81 267 ASP A O 1
ATOM 2138 N N . SER A 1 268 ? 12.008 2.6 -11.133 1 98.88 268 SER A N 1
ATOM 2139 C CA . SER A 1 268 ? 13.062 2.383 -10.148 1 98.88 268 SER A CA 1
ATOM 2140 C C . SER A 1 268 ? 13.312 0.895 -9.922 1 98.88 268 SER A C 1
ATOM 2142 O O . SER A 1 268 ? 12.539 0.228 -9.234 1 98.88 268 SER A O 1
ATOM 2144 N N . PRO A 1 269 ? 14.469 0.385 -10.391 1 98.88 269 PRO A N 1
ATOM 2145 C CA . PRO A 1 269 ? 14.789 -1.017 -10.117 1 98.88 269 PRO A CA 1
ATOM 2146 C C . PRO A 1 269 ? 14.969 -1.302 -8.625 1 98.88 269 PRO A C 1
ATOM 2148 O O . PRO A 1 269 ? 14.641 -2.398 -8.156 1 98.88 269 PRO A O 1
ATOM 2151 N N . VAL A 1 270 ? 15.414 -0.315 -7.828 1 98.94 270 VAL A N 1
ATOM 2152 C CA . VAL A 1 270 ? 15.641 -0.568 -6.406 1 98.94 270 VAL A CA 1
ATOM 2153 C C . VAL A 1 270 ? 14.297 -0.634 -5.676 1 98.94 270 VAL A C 1
ATOM 2155 O O . VAL A 1 270 ? 14.148 -1.381 -4.707 1 98.94 270 VAL A O 1
ATOM 2158 N N . ALA A 1 271 ? 13.312 0.139 -6.203 1 98.94 271 ALA A N 1
ATOM 2159 C CA . ALA A 1 271 ? 11.969 0.017 -5.633 1 98.94 271 ALA A CA 1
ATOM 2160 C C . ALA A 1 271 ? 11.391 -1.372 -5.883 1 98.94 271 ALA A C 1
ATOM 2162 O O . ALA A 1 271 ? 10.836 -1.994 -4.973 1 98.94 271 ALA A O 1
ATOM 2163 N N . LEU A 1 272 ? 11.508 -1.85 -7.117 1 98.94 272 LEU A N 1
ATOM 2164 C CA . LEU A 1 272 ? 11.023 -3.186 -7.449 1 98.94 272 LEU A CA 1
ATOM 2165 C C . LEU A 1 272 ? 11.75 -4.246 -6.633 1 98.94 272 LEU A C 1
ATOM 2167 O O . LEU A 1 272 ? 11.125 -5.164 -6.098 1 98.94 272 LEU A O 1
ATOM 2171 N N . LEU A 1 273 ? 13.047 -4.09 -6.531 1 98.94 273 LEU A N 1
ATOM 2172 C CA . LEU A 1 273 ? 13.883 -5.012 -5.77 1 98.94 273 LEU A CA 1
ATOM 2173 C C . LEU A 1 273 ? 13.43 -5.078 -4.312 1 98.94 273 LEU A C 1
ATOM 2175 O O . LEU A 1 273 ? 13.18 -6.164 -3.787 1 98.94 273 LEU A O 1
ATOM 2179 N N . ALA A 1 274 ? 13.281 -3.945 -3.678 1 98.94 274 ALA A N 1
ATOM 2180 C CA . ALA A 1 274 ? 12.906 -3.91 -2.266 1 98.94 274 ALA A CA 1
ATOM 2181 C C . ALA A 1 274 ? 11.523 -4.512 -2.047 1 98.94 274 ALA A C 1
ATOM 2183 O O . ALA A 1 274 ? 11.289 -5.195 -1.049 1 98.94 274 ALA A O 1
ATOM 2184 N N . TRP A 1 275 ? 10.617 -4.25 -2.986 1 98.88 275 TRP A N 1
ATOM 2185 C CA . TRP A 1 275 ? 9.234 -4.703 -2.906 1 98.88 275 TRP A CA 1
ATOM 2186 C C . TRP A 1 275 ? 9.156 -6.223 -2.938 1 98.88 275 TRP A C 1
ATOM 2188 O O . TRP A 1 275 ? 8.484 -6.836 -2.098 1 98.88 275 TRP A O 1
ATOM 2198 N N . ILE A 1 276 ? 9.828 -6.84 -3.859 1 98.88 276 ILE A N 1
ATOM 2199 C CA . ILE A 1 276 ? 9.773 -8.281 -4.051 1 98.88 276 ILE A CA 1
ATOM 2200 C C . ILE A 1 276 ? 10.641 -8.977 -3.002 1 98.88 276 ILE A C 1
ATOM 2202 O O . ILE A 1 276 ? 10.242 -9.992 -2.43 1 98.88 276 ILE A O 1
ATOM 2206 N N . TYR A 1 277 ? 11.805 -8.414 -2.654 1 98.88 277 TYR A N 1
ATOM 2207 C CA . TYR A 1 277 ? 12.742 -8.992 -1.694 1 98.88 277 TYR A CA 1
ATOM 2208 C C . TYR A 1 277 ? 12.094 -9.148 -0.325 1 98.88 277 TYR A C 1
ATOM 2210 O O . TYR A 1 277 ? 12.266 -10.172 0.339 1 98.88 277 TYR A O 1
ATOM 2218 N N . GLU A 1 278 ? 11.359 -8.141 0.049 1 98.75 278 GLU A N 1
ATOM 2219 C CA . GLU A 1 278 ? 10.641 -8.195 1.321 1 98.75 278 GLU A CA 1
ATOM 2220 C C . GLU A 1 278 ? 9.781 -9.445 1.413 1 98.75 278 GLU A C 1
ATOM 2222 O O . GLU A 1 278 ? 9.766 -10.125 2.443 1 98.75 278 GLU A O 1
ATOM 2227 N N . LYS A 1 279 ? 9.023 -9.781 0.387 1 98.62 279 LYS A N 1
ATOM 2228 C CA . LYS A 1 279 ? 8.141 -10.945 0.383 1 98.62 279 LYS A CA 1
ATOM 2229 C C . LYS A 1 279 ? 8.938 -12.242 0.381 1 98.62 279 LYS A C 1
ATOM 2231 O O . LYS A 1 279 ? 8.555 -13.219 1.032 1 98.62 279 LYS A O 1
ATOM 2236 N N . LEU A 1 280 ? 9.977 -12.242 -0.449 1 98.56 280 LEU A N 1
ATOM 2237 C CA . LEU A 1 280 ? 10.805 -13.445 -0.507 1 98.56 280 LEU A CA 1
ATOM 2238 C C . LEU A 1 280 ? 11.305 -13.828 0.882 1 98.56 280 LEU A C 1
ATOM 2240 O O . LEU A 1 280 ? 11.312 -15.008 1.237 1 98.56 280 LEU A O 1
ATOM 2244 N N . VAL A 1 281 ? 11.641 -12.844 1.626 1 98.12 281 VAL A N 1
ATOM 2245 C CA . VAL A 1 281 ? 12.195 -13.117 2.947 1 98.12 281 VAL A CA 1
ATOM 2246 C C . VAL A 1 281 ? 11.062 -13.375 3.941 1 98.12 281 VAL A C 1
ATOM 2248 O O . VAL A 1 281 ? 11.039 -14.406 4.613 1 98.12 281 VAL A O 1
ATOM 2251 N N . ASP A 1 282 ? 10.062 -12.523 3.973 1 97.06 282 ASP A N 1
ATOM 2252 C CA . ASP A 1 282 ? 9.008 -12.57 4.98 1 97.06 282 ASP A CA 1
ATOM 2253 C C . ASP A 1 282 ? 8.141 -13.82 4.82 1 97.06 282 ASP A C 1
ATOM 2255 O O . ASP A 1 282 ? 7.57 -14.312 5.797 1 97.06 282 ASP A O 1
ATOM 2259 N N . TRP A 1 283 ? 8.102 -14.344 3.619 1 98.19 283 TRP A N 1
ATOM 2260 C CA . TRP A 1 283 ? 7.102 -15.367 3.348 1 98.19 283 TRP A CA 1
ATOM 2261 C C . TRP A 1 283 ? 7.75 -16.75 3.275 1 98.19 283 TRP A C 1
ATOM 2263 O O . TRP A 1 283 ? 7.086 -17.734 2.949 1 98.19 283 TRP A O 1
ATOM 2273 N N . THR A 1 284 ? 9 -16.828 3.621 1 97.94 284 THR A N 1
ATOM 2274 C CA . THR A 1 284 ? 9.68 -18.125 3.617 1 97.94 284 THR A CA 1
ATOM 2275 C C . THR A 1 284 ? 10.125 -18.5 5.027 1 97.94 284 THR A C 1
ATOM 2277 O O . THR A 1 284 ? 10.109 -17.672 5.934 1 97.94 284 THR A O 1
ATOM 2280 N N . ASP A 1 285 ? 10.367 -19.75 5.234 1 97.81 285 ASP A N 1
ATOM 2281 C CA . ASP A 1 285 ? 10.836 -20.281 6.512 1 97.81 285 ASP A CA 1
ATOM 2282 C C . ASP A 1 285 ? 12.359 -20.203 6.613 1 97.81 285 ASP A C 1
ATOM 2284 O O . ASP A 1 285 ? 13.039 -21.234 6.531 1 97.81 285 ASP A O 1
ATOM 2288 N N . SER A 1 286 ? 12.898 -19.047 6.793 1 96.81 286 SER A N 1
ATOM 2289 C CA . SER A 1 286 ? 14.328 -18.766 6.926 1 96.81 286 SER A CA 1
ATOM 2290 C C . SER A 1 286 ? 15.125 -19.391 5.789 1 96.81 286 SER A C 1
ATOM 2292 O O . SER A 1 286 ? 16.203 -19.938 6.016 1 96.81 286 SER A O 1
ATOM 2294 N N . TYR A 1 287 ? 14.43 -19.406 4.633 1 97.31 287 TYR A N 1
ATOM 2295 C CA . TYR A 1 287 ? 15.148 -19.875 3.453 1 97.31 287 TYR A CA 1
ATOM 2296 C C . TYR A 1 287 ? 16.375 -19.016 3.186 1 97.31 287 TYR A C 1
ATOM 2298 O O . TYR A 1 287 ? 16.344 -17.797 3.318 1 97.31 287 TYR A O 1
ATOM 2306 N N . GLN A 1 288 ? 17.469 -19.641 2.838 1 96.94 288 GLN A N 1
ATOM 2307 C CA . GLN A 1 288 ? 18.719 -18.922 2.621 1 96.94 288 GLN A CA 1
ATOM 2308 C C . GLN A 1 288 ? 18.859 -18.5 1.163 1 96.94 288 GLN A C 1
ATOM 2310 O O . GLN A 1 288 ? 19.672 -19.062 0.425 1 96.94 288 GLN A O 1
ATOM 2315 N N . TRP A 1 289 ? 18.203 -17.453 0.814 1 98.12 289 TRP A N 1
ATOM 2316 C CA . TRP A 1 289 ? 18.297 -16.906 -0.537 1 98.12 289 TRP A CA 1
ATOM 2317 C C . TRP A 1 289 ? 19.719 -16.438 -0.827 1 98.12 289 TRP A C 1
ATOM 2319 O O . TRP A 1 289 ? 20.297 -15.672 -0.051 1 98.12 289 TRP A O 1
ATOM 2329 N N . THR A 1 290 ? 20.266 -16.906 -1.926 1 98.5 290 THR A N 1
ATOM 2330 C CA . THR A 1 290 ? 21.5 -16.266 -2.389 1 98.5 290 THR A CA 1
ATOM 2331 C C . THR A 1 290 ? 21.188 -14.969 -3.127 1 98.5 290 THR A C 1
ATOM 2333 O O . THR A 1 290 ? 20.078 -14.789 -3.633 1 98.5 290 THR A O 1
ATOM 2336 N N . ASP A 1 291 ? 22.172 -14.094 -3.203 1 98.69 291 ASP A N 1
ATOM 2337 C CA . ASP A 1 291 ? 21.984 -12.844 -3.93 1 98.69 291 ASP A CA 1
ATOM 2338 C C . ASP A 1 291 ? 21.594 -13.102 -5.383 1 98.69 291 ASP A C 1
ATOM 2340 O O . ASP A 1 291 ? 20.703 -12.438 -5.922 1 98.69 291 ASP A O 1
ATOM 2344 N N . ASP A 1 292 ? 22.172 -14.102 -5.984 1 98.69 292 ASP A N 1
ATOM 2345 C CA . ASP A 1 292 ? 21.891 -14.398 -7.387 1 98.69 292 ASP A CA 1
ATOM 2346 C C . ASP A 1 292 ? 20.469 -14.938 -7.562 1 98.69 292 ASP A C 1
ATOM 2348 O O . ASP A 1 292 ? 19.812 -14.672 -8.57 1 98.69 292 ASP A O 1
ATOM 2352 N N . GLU A 1 293 ? 20 -15.766 -6.621 1 98.31 293 GLU A N 1
ATOM 2353 C CA . GLU A 1 293 ? 18.625 -16.234 -6.68 1 98.31 293 GLU A CA 1
ATOM 2354 C C . GLU A 1 293 ? 17.641 -15.062 -6.625 1 98.31 293 GLU A C 1
ATOM 2356 O O . GLU A 1 293 ? 16.703 -15 -7.418 1 98.31 293 GLU A O 1
ATOM 2361 N N . VAL A 1 294 ? 17.906 -14.141 -5.66 1 98.81 294 VAL A N 1
ATOM 2362 C CA . VAL A 1 294 ? 17.031 -12.984 -5.5 1 98.81 294 VAL A CA 1
ATOM 2363 C C . VAL A 1 294 ? 17.031 -12.148 -6.777 1 98.81 294 VAL A C 1
ATOM 2365 O O . VAL A 1 294 ? 15.969 -11.789 -7.289 1 98.81 294 VAL A O 1
ATOM 2368 N N . LEU A 1 295 ? 18.203 -11.922 -7.312 1 98.94 295 LEU A N 1
ATOM 2369 C CA . LEU A 1 295 ? 18.312 -11.031 -8.461 1 98.94 295 LEU A CA 1
ATOM 2370 C C . LEU A 1 295 ? 17.781 -11.703 -9.727 1 98.94 295 LEU A C 1
ATOM 2372 O O . LEU A 1 295 ? 17.234 -11.031 -10.609 1 98.94 295 LEU A O 1
ATOM 2376 N N . THR A 1 296 ? 17.922 -13.039 -9.852 1 98.88 296 THR A N 1
ATOM 2377 C CA . THR A 1 296 ? 17.266 -13.758 -10.938 1 98.88 296 THR A CA 1
ATOM 2378 C C . THR A 1 296 ? 15.75 -13.586 -10.867 1 98.88 296 THR A C 1
ATOM 2380 O O . THR A 1 296 ? 15.109 -13.289 -11.883 1 98.88 296 THR A O 1
ATOM 2383 N N . TRP A 1 297 ? 15.258 -13.766 -9.641 1 98.81 297 TRP A N 1
ATOM 2384 C CA . TRP A 1 297 ? 13.828 -13.633 -9.391 1 98.81 297 TRP A CA 1
ATOM 2385 C C . TRP A 1 297 ? 13.328 -12.25 -9.805 1 98.81 297 TRP A C 1
ATOM 2387 O O . TRP A 1 297 ? 12.375 -12.133 -10.578 1 98.81 297 TRP A O 1
ATOM 2397 N N . VAL A 1 298 ? 13.984 -11.188 -9.383 1 98.88 298 VAL A N 1
ATOM 2398 C CA . VAL A 1 298 ? 13.555 -9.805 -9.602 1 98.88 298 VAL A CA 1
ATOM 2399 C C . VAL A 1 298 ? 13.781 -9.43 -11.062 1 98.88 298 VAL A C 1
ATOM 2401 O O . VAL A 1 298 ? 12.992 -8.68 -11.648 1 98.88 298 VAL A O 1
ATOM 2404 N N . SER A 1 299 ? 14.789 -9.984 -11.695 1 98.94 299 SER A N 1
ATOM 2405 C CA . SER A 1 299 ? 15.094 -9.664 -13.086 1 98.94 299 SER A CA 1
ATOM 2406 C C . SER A 1 299 ? 14.016 -10.188 -14.023 1 98.94 299 SER A C 1
ATOM 2408 O O . SER A 1 299 ? 13.719 -9.57 -15.047 1 98.94 299 SER A O 1
ATOM 2410 N N . VAL A 1 300 ? 13.406 -11.312 -13.648 1 98.81 300 VAL A N 1
ATOM 2411 C CA . VAL A 1 300 ? 12.312 -11.828 -14.453 1 98.81 300 VAL A CA 1
ATOM 2412 C C . VAL A 1 300 ? 11.164 -10.82 -14.469 1 98.81 300 VAL A C 1
ATOM 2414 O O . VAL A 1 300 ? 10.477 -10.672 -15.484 1 98.81 300 VAL A O 1
ATOM 2417 N N . TYR A 1 301 ? 10.961 -10.125 -13.406 1 98.81 301 TYR A N 1
ATOM 2418 C CA . TYR A 1 301 ? 9.945 -9.078 -13.352 1 98.81 301 TYR A CA 1
ATOM 2419 C C . TYR A 1 301 ? 10.414 -7.832 -14.102 1 98.81 301 TYR A C 1
ATOM 2421 O O . TYR A 1 301 ? 9.656 -7.25 -14.883 1 98.81 301 TYR A O 1
ATOM 2429 N N . TRP A 1 302 ? 11.672 -7.453 -13.898 1 98.88 302 TRP A N 1
ATOM 2430 C CA . TRP A 1 302 ? 12.195 -6.234 -14.5 1 98.88 302 TRP A CA 1
ATOM 2431 C C . TRP A 1 302 ? 12.203 -6.332 -16.016 1 98.88 302 TRP A C 1
ATOM 2433 O O . TRP A 1 302 ? 11.875 -5.367 -16.719 1 98.88 302 TRP A O 1
ATOM 2443 N N . PHE A 1 303 ? 12.555 -7.547 -16.562 1 98.75 303 PHE A N 1
ATOM 2444 C CA . PHE A 1 303 ? 12.727 -7.742 -18 1 98.75 303 PHE A CA 1
ATOM 2445 C C . PHE A 1 303 ? 11.508 -8.43 -18.594 1 98.75 303 PHE A C 1
ATOM 2447 O O . PHE A 1 303 ? 11.555 -8.891 -19.734 1 98.75 303 PHE A O 1
ATOM 2454 N N . SER A 1 304 ? 10.406 -8.539 -17.828 1 98.38 304 SER A N 1
ATOM 2455 C CA . SER A 1 304 ? 9.219 -9.227 -18.312 1 98.38 304 SER A CA 1
ATOM 2456 C C . SER A 1 304 ? 8.703 -8.594 -19.609 1 98.38 304 SER A C 1
ATOM 2458 O O . SER A 1 304 ? 8.906 -7.406 -19.844 1 98.38 304 SER A O 1
ATOM 2460 N N . THR A 1 305 ? 8.023 -9.383 -20.391 1 98 305 THR A N 1
ATOM 2461 C CA . THR A 1 305 ? 7.418 -8.914 -21.625 1 98 305 THR A CA 1
ATOM 2462 C C . THR A 1 305 ? 6.441 -7.777 -21.359 1 98 305 THR A C 1
ATOM 2464 O O . THR A 1 305 ? 6.371 -6.82 -22.141 1 98 305 THR A O 1
ATOM 2467 N N . ALA A 1 306 ? 5.766 -7.879 -20.281 1 97.5 306 ALA A N 1
ATOM 2468 C CA . ALA A 1 306 ? 4.715 -6.914 -19.984 1 97.5 306 ALA A CA 1
ATOM 2469 C C . ALA A 1 306 ? 5.277 -5.711 -19.219 1 97.5 306 ALA A C 1
ATOM 2471 O O . ALA A 1 306 ? 4.551 -4.758 -18.922 1 97.5 306 ALA A O 1
ATOM 2472 N N . GLY A 1 307 ? 6.555 -5.688 -18.922 1 97.44 307 GLY A N 1
ATOM 2473 C CA . GLY A 1 307 ? 7.141 -4.645 -18.094 1 97.44 307 GLY A CA 1
ATOM 2474 C C . GLY A 1 307 ? 7.02 -4.922 -16.609 1 97.44 307 GLY A C 1
ATOM 2475 O O . GLY A 1 307 ? 6.293 -5.828 -16.203 1 97.44 307 GLY A O 1
ATOM 2476 N N . PRO A 1 308 ? 7.66 -4.141 -15.852 1 98.31 308 PRO A N 1
ATOM 2477 C CA . PRO A 1 308 ? 7.82 -4.457 -14.43 1 98.31 308 PRO A CA 1
ATOM 2478 C C . PRO A 1 308 ? 6.605 -4.059 -13.594 1 98.31 308 PRO A C 1
ATOM 2480 O O . PRO A 1 308 ? 6.625 -4.184 -12.367 1 98.31 308 PRO A O 1
ATOM 2483 N N . ASN A 1 309 ? 5.504 -3.582 -14.242 1 97.5 309 ASN A N 1
ATOM 2484 C CA . ASN A 1 309 ? 4.383 -3.088 -13.453 1 97.5 309 ASN A CA 1
ATOM 2485 C C . ASN A 1 309 ? 3.117 -3.9 -13.711 1 97.5 309 ASN A C 1
ATOM 2487 O O . ASN A 1 309 ? 2.195 -3.895 -12.891 1 97.5 309 ASN A O 1
ATOM 2491 N N . ALA A 1 310 ? 2.943 -4.656 -14.758 1 98.06 310 ALA A N 1
ATOM 2492 C CA . ALA A 1 310 ? 1.68 -5.234 -15.211 1 98.06 310 ALA A CA 1
ATOM 2493 C C . ALA A 1 310 ? 1.219 -6.344 -14.266 1 98.06 310 ALA A C 1
ATOM 2495 O O . ALA A 1 310 ? 0.018 -6.578 -14.117 1 98.06 310 ALA A O 1
ATOM 2496 N N . HIS A 1 311 ? 2.193 -6.949 -13.609 1 98.31 311 HIS A N 1
ATOM 2497 C CA . HIS A 1 311 ? 1.934 -8.148 -12.82 1 98.31 311 HIS A CA 1
ATOM 2498 C C . HIS A 1 311 ? 1.018 -7.84 -11.641 1 98.31 311 HIS A C 1
ATOM 2500 O O . HIS A 1 311 ? 0.35 -8.734 -11.117 1 98.31 311 HIS A O 1
ATOM 2506 N N . ILE A 1 312 ? 0.862 -6.586 -11.227 1 98.19 312 ILE A N 1
ATOM 2507 C CA . ILE A 1 312 ? 0.106 -6.312 -10.008 1 98.19 312 ILE A CA 1
ATOM 2508 C C . ILE A 1 312 ? -1.364 -6.086 -10.352 1 98.19 312 ILE A C 1
ATOM 2510 O O . ILE A 1 312 ? -2.219 -6.062 -9.461 1 98.19 312 ILE A O 1
ATOM 2514 N N . ARG A 1 313 ? -1.737 -6.031 -11.617 1 98.19 313 ARG A N 1
ATOM 2515 C CA . ARG A 1 313 ? -3.098 -5.711 -12.039 1 98.19 313 ARG A CA 1
ATOM 2516 C C . ARG A 1 313 ? -4.055 -6.848 -11.703 1 98.19 313 ARG A C 1
ATOM 2518 O O . ARG A 1 313 ? -5.27 -6.641 -11.609 1 98.19 313 ARG A O 1
ATOM 2525 N N . ILE A 1 314 ? -3.488 -8.07 -11.547 1 98.31 314 ILE A N 1
ATOM 2526 C CA . ILE A 1 314 ? -4.336 -9.219 -11.25 1 98.31 314 ILE A CA 1
ATOM 2527 C C . ILE A 1 314 ? -5.109 -8.969 -9.953 1 98.31 314 ILE A C 1
ATOM 2529 O O . ILE A 1 314 ? -6.25 -9.406 -9.812 1 98.31 314 ILE A O 1
ATOM 2533 N N . TYR A 1 315 ? -4.582 -8.219 -9.023 1 98.38 315 TYR A N 1
ATOM 2534 C CA . TYR A 1 315 ? -5.234 -7.957 -7.746 1 98.38 315 TYR A CA 1
ATOM 2535 C C . TYR A 1 315 ? -6.48 -7.102 -7.934 1 98.38 315 TYR A C 1
ATOM 2537 O O . TYR A 1 315 ? -7.547 -7.418 -7.398 1 98.38 315 TYR A O 1
ATOM 2545 N N . TYR A 1 316 ? -6.332 -6.008 -8.664 1 98.38 316 TYR A N 1
ATOM 2546 C CA . TYR A 1 316 ? -7.469 -5.125 -8.891 1 98.38 316 TYR A CA 1
ATOM 2547 C C . TYR A 1 316 ? -8.555 -5.832 -9.695 1 98.38 316 TYR A C 1
ATOM 2549 O O . TYR A 1 316 ? -9.734 -5.789 -9.32 1 98.38 316 TYR A O 1
ATOM 2557 N N . GLU A 1 317 ? -8.156 -6.496 -10.797 1 98.19 317 GLU A N 1
ATOM 2558 C CA . GLU A 1 317 ? -9.133 -7.105 -11.695 1 98.19 317 GLU A CA 1
ATOM 2559 C C . GLU A 1 317 ? -9.883 -8.242 -11.008 1 98.19 317 GLU A C 1
ATOM 2561 O O . GLU A 1 317 ? -11.086 -8.398 -11.195 1 98.19 317 GLU A O 1
ATOM 2566 N N . ALA A 1 318 ? -9.172 -9.031 -10.242 1 97.81 318 ALA A N 1
ATOM 2567 C CA . ALA A 1 318 ? -9.805 -10.133 -9.523 1 97.81 318 ALA A CA 1
ATOM 2568 C C . ALA A 1 318 ? -10.82 -9.609 -8.508 1 97.81 318 ALA A C 1
ATOM 2570 O O . ALA A 1 318 ? -11.836 -10.258 -8.242 1 97.81 318 ALA A O 1
ATOM 2571 N N . GLN A 1 319 ? -10.57 -8.469 -7.941 1 96.81 319 GLN A N 1
ATOM 2572 C CA . GLN A 1 319 ? -11.43 -7.914 -6.906 1 96.81 319 GLN A CA 1
ATOM 2573 C C . GLN A 1 319 ? -12.648 -7.223 -7.52 1 96.81 319 GLN A C 1
ATOM 2575 O O . GLN A 1 319 ? -13.734 -7.234 -6.938 1 96.81 319 GLN A O 1
ATOM 2580 N N . HIS A 1 320 ? -12.547 -6.668 -8.742 1 96.56 320 HIS A N 1
ATOM 2581 C CA . HIS A 1 320 ? -13.562 -5.73 -9.195 1 96.56 320 HIS A CA 1
ATOM 2582 C C . HIS A 1 320 ? -14.328 -6.289 -10.391 1 96.56 320 HIS A C 1
ATOM 2584 O O . HIS A 1 320 ? -15.289 -5.672 -10.859 1 96.56 320 HIS A O 1
ATOM 2590 N N . ASN A 1 321 ? -13.875 -7.441 -10.867 1 95.56 321 ASN A N 1
ATOM 2591 C CA . ASN A 1 321 ? -14.523 -7.973 -12.062 1 95.56 321 ASN A CA 1
ATOM 2592 C C . ASN A 1 321 ? -14.969 -9.422 -11.859 1 95.56 321 ASN A C 1
ATOM 2594 O O . ASN A 1 321 ? -14.461 -10.328 -12.516 1 95.56 321 ASN A O 1
ATOM 2598 N N . PRO A 1 322 ? -15.945 -9.648 -11.086 1 92.56 322 PRO A N 1
ATOM 2599 C CA . PRO A 1 322 ? -16.5 -10.977 -10.828 1 92.56 322 PRO A CA 1
ATOM 2600 C C . PRO A 1 322 ? -17.281 -11.531 -12.016 1 92.56 322 PRO A C 1
ATOM 2602 O O . PRO A 1 322 ? -17.656 -10.781 -12.922 1 92.56 322 PRO A O 1
ATOM 2605 N N . THR A 1 323 ? -17.375 -12.781 -12.07 1 95.94 323 THR A N 1
ATOM 2606 C CA . THR A 1 323 ? -18.281 -13.461 -12.984 1 95.94 323 THR A CA 1
ATOM 2607 C C . THR A 1 323 ? -19.328 -14.273 -12.203 1 95.94 323 THR A C 1
ATOM 2609 O O . THR A 1 323 ? -19.234 -14.391 -10.984 1 95.94 323 THR A O 1
ATOM 2612 N N . ASP A 1 324 ? -20.328 -14.797 -12.844 1 95.81 324 ASP A N 1
ATOM 2613 C CA . ASP A 1 324 ? -21.406 -15.508 -12.188 1 95.81 324 ASP A CA 1
ATOM 2614 C C . ASP A 1 324 ? -20.891 -16.719 -11.414 1 95.81 324 ASP A C 1
ATOM 2616 O O . ASP A 1 324 ? -21.281 -16.938 -10.266 1 95.81 324 ASP A O 1
ATOM 2620 N N . LEU A 1 325 ? -19.984 -17.469 -11.992 1 96.88 325 LEU A N 1
ATOM 2621 C CA . LEU A 1 325 ? -19.516 -18.703 -11.375 1 96.88 325 LEU A CA 1
ATOM 2622 C C . LEU A 1 325 ? -18.375 -18.422 -10.406 1 96.88 325 LEU A C 1
ATOM 2624 O O . LEU A 1 325 ? -18.062 -19.25 -9.555 1 96.88 325 LEU A O 1
ATOM 2628 N N . ILE A 1 326 ? -17.766 -17.266 -10.602 1 97.75 326 ILE A N 1
ATOM 2629 C CA . ILE A 1 326 ? -16.719 -16.797 -9.688 1 97.75 326 ILE A CA 1
ATOM 2630 C C . ILE A 1 326 ? -17.047 -15.375 -9.234 1 97.75 326 ILE A C 1
ATOM 2632 O O . ILE A 1 326 ? -16.406 -14.414 -9.672 1 97.75 326 ILE A O 1
ATOM 2636 N N . PRO A 1 327 ? -17.906 -15.258 -8.336 1 96.81 327 PRO A N 1
ATOM 2637 C CA . PRO A 1 327 ? -18.391 -13.93 -7.945 1 96.81 327 PRO A CA 1
ATOM 2638 C C . PRO A 1 327 ? -17.359 -13.148 -7.129 1 96.81 327 PRO A C 1
ATOM 2640 O O . PRO A 1 327 ? -17.469 -11.93 -6.992 1 96.81 327 PRO A O 1
ATOM 2643 N N . ASN A 1 328 ? -16.406 -13.828 -6.523 1 95.12 328 ASN A N 1
ATOM 2644 C CA . ASN A 1 328 ? -15.289 -13.25 -5.797 1 95.12 328 ASN A CA 1
ATOM 2645 C C . ASN A 1 328 ? -14.195 -14.289 -5.527 1 95.12 328 ASN A C 1
ATOM 2647 O O . ASN A 1 328 ? -14.367 -15.469 -5.832 1 95.12 328 ASN A O 1
ATOM 2651 N N . ARG A 1 329 ? -13.141 -13.891 -5 1 94.44 329 ARG A N 1
ATOM 2652 C CA . ARG A 1 329 ? -12.023 -14.781 -4.73 1 94.44 329 ARG A CA 1
ATOM 2653 C C . ARG A 1 329 ? -12.391 -15.828 -3.689 1 94.44 329 ARG A C 1
ATOM 2655 O O . ARG A 1 329 ? -11.875 -16.953 -3.719 1 94.44 329 ARG A O 1
ATOM 2662 N N . GLU A 1 330 ? -13.336 -15.523 -2.855 1 95.25 330 GLU A N 1
ATOM 2663 C CA . GLU A 1 330 ? -13.734 -16.422 -1.775 1 95.25 330 GLU A CA 1
ATOM 2664 C C . GLU A 1 330 ? -14.398 -17.688 -2.32 1 95.25 330 GLU A C 1
ATOM 2666 O O . GLU A 1 330 ? -14.352 -18.734 -1.686 1 95.25 330 GLU A O 1
ATOM 2671 N N . ARG A 1 331 ? -14.977 -17.578 -3.441 1 97.38 331 ARG A N 1
ATOM 2672 C CA . ARG A 1 331 ? -15.594 -18.75 -4.062 1 97.38 331 ARG A CA 1
ATOM 2673 C C . ARG A 1 331 ? -14.586 -19.891 -4.195 1 97.38 331 ARG A C 1
ATOM 2675 O O . ARG A 1 331 ? -14.953 -21.062 -4.082 1 97.38 331 ARG A O 1
ATOM 2682 N N . THR A 1 332 ? -13.312 -19.547 -4.359 1 97.69 332 THR A N 1
ATOM 2683 C CA . THR A 1 332 ? -12.266 -20.547 -4.562 1 97.69 332 THR A CA 1
ATOM 2684 C C . THR A 1 332 ? -11.906 -21.219 -3.246 1 97.69 332 THR A C 1
ATOM 2686 O O . THR A 1 332 ? -11.227 -22.25 -3.24 1 97.69 332 THR A O 1
ATOM 2689 N N . SER A 1 333 ? -12.383 -20.688 -2.146 1 97.31 333 SER A N 1
ATOM 2690 C CA . SER A 1 333 ? -12.156 -21.25 -0.82 1 97.31 333 SER A CA 1
ATOM 2691 C C . SER A 1 333 ? -13.375 -22.016 -0.329 1 97.31 333 SER A C 1
ATOM 2693 O O . SER A 1 333 ? -13.539 -22.234 0.874 1 97.31 333 SER A O 1
ATOM 2695 N N . GLN A 1 334 ? -14.25 -22.312 -1.247 1 96.31 334 GLN A N 1
ATOM 2696 C CA . GLN A 1 334 ? -15.453 -23.078 -0.947 1 96.31 334 GLN A CA 1
ATOM 2697 C C . GLN A 1 334 ? -15.422 -24.438 -1.644 1 96.31 334 GLN A C 1
ATOM 2699 O O . GLN A 1 334 ? -14.508 -24.719 -2.424 1 96.31 334 GLN A O 1
ATOM 2704 N N . TRP A 1 335 ? -16.391 -25.266 -1.351 1 96.81 335 TRP A N 1
ATOM 2705 C CA . TRP A 1 335 ? -16.484 -26.656 -1.812 1 96.81 335 TRP A CA 1
ATOM 2706 C C . TRP A 1 335 ? -16.531 -26.719 -3.334 1 96.81 335 TRP A C 1
ATOM 2708 O O . TRP A 1 335 ? -17.344 -26.047 -3.965 1 96.81 335 TRP A O 1
ATOM 2718 N N . VAL A 1 336 ? -15.625 -27.422 -3.936 1 97.19 336 VAL A N 1
ATOM 2719 C CA . VAL A 1 336 ? -15.633 -27.812 -5.34 1 97.19 336 VAL A CA 1
ATOM 2720 C C . VAL A 1 336 ? -15.797 -29.328 -5.453 1 97.19 336 VAL A C 1
ATOM 2722 O O . VAL A 1 336 ? -14.875 -30.094 -5.125 1 97.19 336 VAL A O 1
ATOM 2725 N N . ASP A 1 337 ? -16.828 -29.859 -5.945 1 94.81 337 ASP A N 1
ATOM 2726 C CA . ASP A 1 337 ? -17.312 -31.219 -5.707 1 94.81 337 ASP A CA 1
ATOM 2727 C C . ASP A 1 337 ? -16.641 -32.219 -6.641 1 94.81 337 ASP A C 1
ATOM 2729 O O . ASP A 1 337 ? -16.422 -33.375 -6.266 1 94.81 337 ASP A O 1
ATOM 2733 N N . ARG A 1 338 ? -16.25 -31.844 -7.855 1 96.88 338 ARG A N 1
ATOM 2734 C CA . ARG A 1 338 ? -15.93 -32.844 -8.859 1 96.88 338 ARG A CA 1
ATOM 2735 C C . ARG A 1 338 ? -14.43 -32.906 -9.141 1 96.88 338 ARG A C 1
ATOM 2737 O O . ARG A 1 338 ? -13.992 -33.5 -10.125 1 96.88 338 ARG A O 1
ATOM 2744 N N . VAL A 1 339 ? -13.617 -32.281 -8.312 1 98.5 339 VAL A N 1
ATOM 2745 C CA . VAL A 1 339 ? -12.164 -32.25 -8.477 1 98.5 339 VAL A CA 1
ATOM 2746 C C . VAL A 1 339 ? -11.492 -32.812 -7.223 1 98.5 339 VAL A C 1
ATOM 2748 O O . VAL A 1 339 ? -11.625 -32.219 -6.137 1 98.5 339 VAL A O 1
ATOM 2751 N N . LYS A 1 340 ? -10.797 -34 -7.352 1 98.81 340 LYS A N 1
ATOM 2752 C CA . LYS A 1 340 ? -10.062 -34.531 -6.203 1 98.81 340 LYS A CA 1
ATOM 2753 C C . LYS A 1 340 ? -8.977 -33.562 -5.75 1 98.81 340 LYS A C 1
ATOM 2755 O O . LYS A 1 340 ? -8.375 -32.875 -6.57 1 98.81 340 LYS A O 1
ATOM 2760 N N . LEU A 1 341 ? -8.812 -33.5 -4.441 1 98.75 341 LEU A N 1
ATOM 2761 C CA . LEU A 1 341 ? -7.961 -32.438 -3.922 1 98.75 341 LEU A CA 1
ATOM 2762 C C . LEU A 1 341 ? -6.855 -33 -3.037 1 98.75 341 LEU A C 1
ATOM 2764 O O . LEU A 1 341 ? -7.117 -33.844 -2.162 1 98.75 341 LEU A O 1
ATOM 2768 N N . GLY A 1 342 ? -5.633 -32.688 -3.318 1 98.81 342 GLY A N 1
ATOM 2769 C CA . GLY A 1 342 ? -4.5 -32.844 -2.42 1 98.81 342 GLY A CA 1
ATOM 2770 C C . GLY A 1 342 ? -4 -31.516 -1.865 1 98.81 342 GLY A C 1
ATOM 2771 O O . GLY A 1 342 ? -3.984 -30.5 -2.572 1 98.81 342 GLY A O 1
ATOM 2772 N N . VAL A 1 343 ? -3.596 -31.547 -0.567 1 98.62 343 VAL A N 1
ATOM 2773 C CA . VAL A 1 343 ? -3.143 -30.297 0.038 1 98.62 343 VAL A CA 1
ATOM 2774 C C . VAL A 1 343 ? -1.83 -30.531 0.782 1 98.62 343 VAL A C 1
ATOM 2776 O O . VAL A 1 343 ? -1.602 -31.609 1.327 1 98.62 343 VAL A O 1
ATOM 2779 N N . ALA A 1 344 ? -0.961 -29.562 0.741 1 98.56 344 ALA A N 1
ATOM 2780 C CA . ALA A 1 344 ? 0.263 -29.547 1.537 1 98.56 344 ALA A CA 1
ATOM 2781 C C . ALA A 1 344 ? 0.255 -28.375 2.518 1 98.56 344 ALA A C 1
ATOM 2783 O O . ALA A 1 344 ? 0.041 -27.219 2.121 1 98.56 344 ALA A O 1
ATOM 2784 N N . HIS A 1 345 ? 0.459 -28.672 3.781 1 97.94 345 HIS A N 1
ATOM 2785 C CA . HIS A 1 345 ? 0.512 -27.641 4.816 1 97.94 345 HIS A CA 1
ATOM 2786 C C . HIS A 1 345 ? 1.952 -27.297 5.172 1 97.94 345 HIS A C 1
ATOM 2788 O O . HIS A 1 345 ? 2.781 -28.188 5.379 1 97.94 345 HIS A O 1
ATOM 2794 N N . PHE A 1 346 ? 2.211 -26.031 5.207 1 98.12 346 PHE A N 1
ATOM 2795 C CA . PHE A 1 346 ? 3.531 -25.547 5.59 1 98.12 346 PHE A CA 1
ATOM 2796 C C . PHE A 1 346 ? 3.43 -24.562 6.742 1 98.12 346 PHE A C 1
ATOM 2798 O O . PHE A 1 346 ? 2.52 -23.719 6.773 1 98.12 346 PHE A O 1
ATOM 2805 N N . PRO A 1 347 ? 4.352 -24.562 7.703 1 97.19 347 PRO A N 1
ATOM 2806 C CA . PRO A 1 347 ? 4.219 -23.781 8.938 1 97.19 347 PRO A CA 1
ATOM 2807 C C . PRO A 1 347 ? 4.422 -22.281 8.711 1 97.19 347 PRO A C 1
ATOM 2809 O O . PRO A 1 347 ? 3.947 -21.469 9.508 1 97.19 347 PRO A O 1
ATOM 2812 N N . ASN A 1 348 ? 5.133 -21.859 7.641 1 97.56 348 ASN A N 1
ATOM 2813 C CA . ASN A 1 348 ? 5.398 -20.453 7.406 1 97.56 348 ASN A CA 1
ATOM 2814 C C . ASN A 1 348 ? 4.727 -19.953 6.129 1 97.56 348 ASN A C 1
ATOM 2816 O O . ASN A 1 348 ? 5.242 -19.062 5.457 1 97.56 348 ASN A O 1
ATOM 2820 N N . GLU A 1 349 ? 3.639 -20.703 5.77 1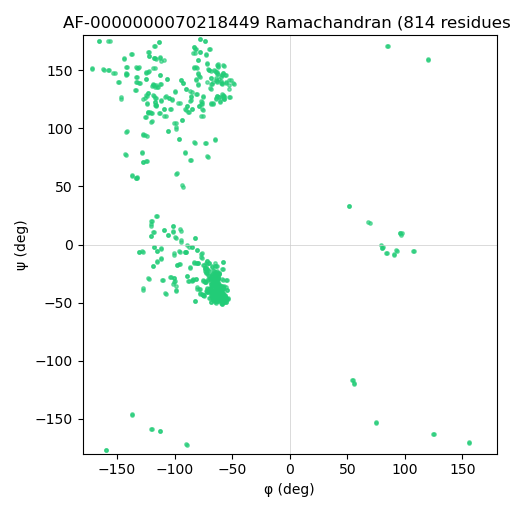 97.81 349 GLU A N 1
ATOM 2821 C CA . GLU A 1 349 ? 2.73 -20.156 4.766 1 97.81 349 GLU A CA 1
ATOM 2822 C C . GLU A 1 349 ? 2.07 -18.875 5.258 1 97.81 349 GLU A C 1
ATOM 2824 O O . GLU A 1 349 ? 2.018 -18.609 6.461 1 97.81 349 GLU A O 1
ATOM 2829 N N . ILE A 1 350 ? 1.626 -17.969 4.387 1 97.31 350 ILE A N 1
ATOM 2830 C CA . ILE A 1 350 ? 1.046 -16.703 4.785 1 97.31 350 ILE A CA 1
ATOM 2831 C C . ILE A 1 350 ? -0.342 -16.922 5.383 1 97.31 350 ILE A C 1
ATOM 2833 O O . ILE A 1 350 ? -0.818 -16.125 6.188 1 97.31 350 ILE A O 1
ATOM 2837 N N . THR A 1 351 ? -1.004 -18.031 5.02 1 95.62 351 THR A N 1
ATOM 2838 C CA . THR A 1 351 ? -2.232 -18.531 5.633 1 95.62 351 THR A CA 1
ATOM 2839 C C . THR A 1 351 ? -2.051 -19.953 6.141 1 95.62 351 THR A C 1
ATOM 2841 O O . THR A 1 351 ? -1.84 -20.875 5.352 1 95.62 351 THR A O 1
ATOM 2844 N N . VAL A 1 352 ? -2.117 -20.141 7.406 1 97 352 VAL A N 1
ATOM 2845 C CA . VAL A 1 352 ? -1.973 -21.453 8.047 1 97 352 VAL A CA 1
ATOM 2846 C C . VAL A 1 352 ? -3.232 -21.781 8.844 1 97 352 VAL A C 1
ATOM 2848 O O . VAL A 1 352 ? -3.447 -21.234 9.93 1 97 352 VAL A O 1
ATOM 2851 N N . VAL A 1 353 ? -4.047 -22.672 8.32 1 95.88 353 VAL A N 1
ATOM 2852 C CA . VAL A 1 353 ? -5.348 -22.953 8.906 1 95.88 353 VAL A CA 1
ATOM 2853 C C . VAL A 1 353 ? -5.328 -24.344 9.547 1 95.88 353 VAL A C 1
ATOM 2855 O O . VAL A 1 353 ? -4.492 -25.188 9.195 1 95.88 353 VAL A O 1
ATOM 2858 N N . PRO A 1 354 ? -6.234 -24.562 10.469 1 95.25 354 PRO A N 1
ATOM 2859 C CA . PRO A 1 354 ? -6.371 -25.938 10.984 1 95.25 354 PRO A CA 1
ATOM 2860 C C . PRO A 1 354 ? -6.641 -26.953 9.875 1 95.25 354 PRO A C 1
ATOM 2862 O O . PRO A 1 354 ? -7.379 -26.656 8.93 1 95.25 354 PRO A O 1
ATOM 2865 N N . ARG A 1 355 ? -6.121 -28.109 10.062 1 95 355 ARG A N 1
ATOM 2866 C CA . ARG A 1 355 ? -6.168 -29.156 9.031 1 95 355 ARG A CA 1
ATOM 2867 C C . ARG A 1 355 ? -7.609 -29.484 8.664 1 95 355 ARG A C 1
ATOM 2869 O O . ARG A 1 355 ? -7.922 -29.703 7.492 1 95 355 ARG A O 1
ATOM 2876 N N . LEU A 1 356 ? -8.453 -29.484 9.664 1 94.81 356 LEU A N 1
ATOM 2877 C CA . LEU A 1 356 ? -9.836 -29.875 9.453 1 94.81 356 LEU A CA 1
ATOM 2878 C C . LEU A 1 356 ? -10.523 -28.922 8.469 1 94.81 356 LEU A C 1
ATOM 2880 O O . LEU A 1 356 ? -11.469 -29.312 7.777 1 94.81 356 LEU A O 1
ATOM 2884 N N . TRP A 1 357 ? -10.055 -27.656 8.422 1 96.5 357 TRP A N 1
ATOM 2885 C CA . TRP A 1 357 ? -10.672 -26.672 7.543 1 96.5 357 TRP A CA 1
ATOM 2886 C C . TRP A 1 357 ? -10.469 -27.047 6.078 1 96.5 357 TRP A C 1
ATOM 2888 O O . TRP A 1 357 ? -11.289 -26.703 5.227 1 96.5 357 TRP A O 1
ATOM 2898 N N . ALA A 1 358 ? -9.383 -27.75 5.77 1 96.88 358 ALA A N 1
ATOM 2899 C CA . ALA A 1 358 ? -9.078 -28.141 4.395 1 96.88 358 ALA A CA 1
ATOM 2900 C C . ALA A 1 358 ? -10.172 -29.047 3.828 1 96.88 358 ALA A C 1
ATOM 2902 O O . ALA A 1 358 ? -10.398 -29.062 2.615 1 96.88 358 ALA A O 1
ATOM 2903 N N . LYS A 1 359 ? -10.844 -29.719 4.68 1 96.31 359 LYS A N 1
ATOM 2904 C CA . LYS A 1 359 ? -11.875 -30.656 4.266 1 96.31 359 LYS A CA 1
ATOM 2905 C C . LYS A 1 359 ? -13.109 -29.922 3.74 1 96.31 359 LYS A C 1
ATOM 2907 O O . LYS A 1 359 ? -13.969 -30.531 3.1 1 96.31 359 LYS A O 1
ATOM 2912 N N . THR A 1 360 ? -13.172 -28.641 4.004 1 96.88 360 THR A N 1
ATOM 2913 C CA . THR A 1 360 ? -14.297 -27.859 3.518 1 96.88 360 THR A CA 1
ATOM 2914 C C . THR A 1 360 ? -14.102 -27.484 2.049 1 96.88 360 THR A C 1
ATOM 2916 O O . THR A 1 360 ? -15.016 -26.953 1.409 1 96.88 360 THR A O 1
ATOM 2919 N N . LEU A 1 361 ? -12.992 -27.781 1.438 1 97.62 361 LEU A N 1
ATOM 2920 C CA . LEU A 1 361 ? -12.641 -27.297 0.107 1 97.62 361 LEU A CA 1
ATOM 2921 C C . LEU A 1 361 ? -13.156 -28.25 -0.97 1 97.62 361 LEU A C 1
ATOM 2923 O O . LEU A 1 361 ? -13.328 -27.844 -2.123 1 97.62 361 LEU A O 1
ATOM 2927 N N . GLY A 1 362 ? -13.305 -29.453 -0.682 1 96.62 362 GLY A N 1
ATOM 2928 C CA . GLY A 1 362 ? -13.703 -30.469 -1.651 1 96.62 362 GLY A CA 1
ATOM 2929 C C . GLY A 1 362 ? -13.273 -31.875 -1.255 1 96.62 362 GLY A C 1
ATOM 2930 O O . GLY A 1 362 ? -12.953 -32.125 -0.091 1 96.62 362 GLY A O 1
ATOM 2931 N N . PRO A 1 363 ? -13.375 -32.875 -2.109 1 97.81 363 PRO A N 1
ATOM 2932 C CA . PRO A 1 363 ? -12.977 -34.25 -1.805 1 97.81 363 PRO A CA 1
ATOM 2933 C C . PRO A 1 363 ? -11.477 -34.375 -1.573 1 97.81 363 PRO A C 1
ATOM 2935 O O . PRO A 1 363 ? -10.734 -34.75 -2.49 1 97.81 363 PRO A O 1
ATOM 2938 N N . LEU A 1 364 ? -11.117 -34.219 -0.374 1 98 364 LEU A N 1
ATOM 2939 C CA . LEU A 1 364 ? -9.719 -34.281 0.031 1 98 364 LEU A CA 1
ATOM 2940 C C . LEU A 1 364 ? -9.211 -35.719 0.052 1 98 364 LEU A C 1
ATOM 2942 O O . LEU A 1 364 ? -9.656 -36.531 0.873 1 98 364 LEU A O 1
ATOM 2946 N N . VAL A 1 365 ? -8.25 -36.031 -0.799 1 98.62 365 VAL A N 1
ATOM 2947 C CA . VAL A 1 365 ? -7.832 -37.406 -0.96 1 98.62 365 VAL A CA 1
ATOM 2948 C C . VAL A 1 365 ? -6.387 -37.562 -0.494 1 98.62 365 VAL A C 1
ATOM 2950 O O . VAL A 1 365 ? -5.91 -38.688 -0.316 1 98.62 365 VAL A O 1
ATOM 2953 N N . HIS A 1 366 ? -5.707 -36.5 -0.324 1 98.38 366 HIS A N 1
ATOM 2954 C CA . HIS A 1 366 ? -4.324 -36.5 0.137 1 98.38 366 HIS A CA 1
ATOM 2955 C C . HIS A 1 366 ? -4.008 -35.25 0.947 1 98.38 366 HIS A C 1
ATOM 2957 O O . HIS A 1 366 ? -4.469 -34.156 0.612 1 98.38 366 HIS A O 1
ATOM 2963 N N . GLU A 1 367 ? -3.268 -35.469 1.987 1 97.75 367 GLU A N 1
ATOM 2964 C CA . GLU A 1 367 ? -2.869 -34.344 2.857 1 97.75 367 GLU A CA 1
ATOM 2965 C C . GLU A 1 367 ? -1.474 -34.594 3.432 1 97.75 367 GLU A C 1
ATOM 2967 O O . GLU A 1 367 ? -1.188 -35.656 3.984 1 97.75 367 GLU A O 1
ATOM 2972 N N . SER A 1 368 ? -0.625 -33.594 3.23 1 97.75 368 SER A N 1
ATOM 2973 C CA . SER A 1 368 ? 0.688 -33.688 3.863 1 97.75 368 SER A CA 1
ATOM 2974 C C . SER A 1 368 ? 0.895 -32.531 4.836 1 97.75 368 SER A C 1
ATOM 2976 O O . SER A 1 368 ? 0.472 -31.391 4.566 1 97.75 368 SER A O 1
ATOM 2978 N N . ILE A 1 369 ? 1.463 -32.844 5.988 1 96.69 369 ILE A N 1
ATOM 2979 C CA . ILE A 1 369 ? 1.805 -31.875 7.031 1 96.69 369 ILE A CA 1
ATOM 2980 C C . ILE A 1 369 ? 3.322 -31.766 7.156 1 96.69 369 ILE A C 1
ATOM 2982 O O . ILE A 1 369 ? 4.008 -32.781 7.371 1 96.69 369 ILE A O 1
ATOM 2986 N N . ASN A 1 370 ? 3.803 -30.594 7.031 1 97.31 370 ASN A N 1
ATOM 2987 C CA . ASN A 1 370 ? 5.25 -30.422 6.965 1 97.31 370 ASN A CA 1
ATOM 2988 C C . ASN A 1 370 ? 5.758 -29.484 8.062 1 97.31 370 ASN A C 1
ATOM 2990 O O . ASN A 1 370 ? 5.051 -28.562 8.469 1 97.31 370 ASN A O 1
ATOM 2994 N N . ASP A 1 371 ? 6.977 -29.734 8.523 1 94.56 371 ASP A N 1
ATOM 2995 C CA . ASP A 1 371 ? 7.52 -28.984 9.656 1 94.56 371 ASP A CA 1
ATOM 2996 C C . ASP A 1 371 ? 8.367 -27.812 9.195 1 94.56 371 ASP A C 1
ATOM 2998 O O . ASP A 1 371 ? 8.789 -26.984 10.008 1 94.56 371 ASP A O 1
ATOM 3002 N N . LYS A 1 372 ? 8.57 -27.75 7.875 1 97.25 372 LYS A N 1
ATOM 3003 C CA . LYS A 1 372 ? 9.344 -26.656 7.309 1 97.25 372 LYS A CA 1
ATOM 3004 C C . LYS A 1 372 ? 8.75 -26.188 5.98 1 97.25 372 LYS A C 1
ATOM 3006 O O . LYS A 1 372 ? 8.172 -26.984 5.242 1 97.25 372 LYS A O 1
ATOM 3011 N N . GLY A 1 373 ? 9.008 -24.906 5.688 1 97.94 373 GLY A N 1
ATOM 3012 C CA . GLY A 1 373 ? 8.555 -24.359 4.422 1 97.94 373 GLY A CA 1
ATOM 3013 C C . GLY A 1 373 ? 7.605 -23.188 4.586 1 97.94 373 GLY A C 1
ATOM 3014 O O . GLY A 1 373 ? 6.984 -23.031 5.637 1 97.94 373 GLY A O 1
ATOM 3015 N N . GLY A 1 374 ? 7.508 -22.406 3.549 1 98.12 374 GLY A N 1
ATOM 3016 C CA . GLY A 1 374 ? 6.641 -21.234 3.539 1 98.12 374 GLY A CA 1
ATOM 3017 C C . GLY A 1 374 ? 5.863 -21.094 2.244 1 98.12 374 GLY A C 1
ATOM 3018 O O . GLY A 1 374 ? 5.375 -22.078 1.687 1 98.12 374 GLY A O 1
ATOM 3019 N N . HIS A 1 375 ? 5.652 -19.828 1.878 1 98.19 375 HIS A N 1
ATOM 3020 C CA . HIS A 1 375 ? 4.719 -19.453 0.826 1 98.19 375 HIS A CA 1
ATOM 3021 C C . HIS A 1 375 ? 5.223 -19.891 -0.545 1 98.19 375 HIS A C 1
ATOM 3023 O O . HIS A 1 375 ? 4.426 -20.156 -1.447 1 98.19 375 HIS A O 1
ATOM 3029 N N . PHE A 1 376 ? 6.539 -19.953 -0.703 1 98.44 376 PHE A N 1
ATOM 3030 C CA . PHE A 1 376 ? 7.129 -20.375 -1.968 1 98.44 376 PHE A CA 1
ATOM 3031 C C . PHE A 1 376 ? 7.516 -21.859 -1.919 1 98.44 376 PHE A C 1
ATOM 3033 O O . PHE A 1 376 ? 8.656 -22.203 -2.215 1 98.44 376 PHE A O 1
ATOM 3040 N N . ALA A 1 377 ? 6.543 -22.672 -1.727 1 98.25 377 ALA A N 1
ATOM 3041 C CA . ALA A 1 377 ? 6.75 -24.094 -1.421 1 98.25 377 ALA A CA 1
ATOM 3042 C C . ALA A 1 377 ? 7.398 -24.812 -2.598 1 98.25 377 ALA A C 1
ATOM 3044 O O . ALA A 1 377 ? 8.25 -25.688 -2.404 1 98.25 377 ALA A O 1
ATOM 3045 N N . ALA A 1 378 ? 6.977 -24.469 -3.805 1 98.19 378 ALA A N 1
ATOM 3046 C CA . ALA A 1 378 ? 7.547 -25.125 -4.98 1 98.19 378 ALA A CA 1
ATOM 3047 C C . ALA A 1 378 ? 9.039 -24.828 -5.098 1 98.19 378 ALA A C 1
ATOM 3049 O O . ALA A 1 378 ? 9.781 -25.609 -5.715 1 98.19 378 ALA A O 1
ATOM 3050 N N . HIS A 1 379 ? 9.438 -23.734 -4.488 1 97.62 379 HIS A N 1
ATOM 3051 C CA . HIS A 1 379 ? 10.844 -23.344 -4.523 1 97.62 379 HIS A CA 1
ATOM 3052 C C . HIS A 1 379 ? 11.562 -23.766 -3.244 1 97.62 379 HIS A C 1
ATOM 3054 O O . HIS A 1 379 ? 12.695 -24.25 -3.295 1 97.62 379 HIS A O 1
ATOM 3060 N N . GLU A 1 380 ? 10.938 -23.641 -2.08 1 97.62 380 GLU A N 1
ATOM 3061 C CA . GLU A 1 380 ? 11.547 -23.922 -0.782 1 97.62 380 GLU A CA 1
ATOM 3062 C C . GLU A 1 380 ? 11.594 -25.422 -0.513 1 97.62 380 GLU A C 1
ATOM 3064 O O . GLU A 1 380 ? 12.562 -25.938 0.053 1 97.62 380 GLU A O 1
ATOM 3069 N N . ARG A 1 381 ? 10.469 -26.062 -0.882 1 98.06 381 ARG A N 1
ATOM 3070 C CA . ARG A 1 381 ? 10.281 -27.484 -0.554 1 98.06 381 ARG A CA 1
ATOM 3071 C C . ARG A 1 381 ? 9.797 -28.266 -1.767 1 98.06 381 ARG A C 1
ATOM 3073 O O . ARG A 1 381 ? 8.766 -28.938 -1.704 1 98.06 381 ARG A O 1
ATOM 3080 N N . PRO A 1 382 ? 10.594 -28.219 -2.85 1 98.5 382 PRO A N 1
ATOM 3081 C CA . PRO A 1 382 ? 10.172 -28.969 -4.035 1 98.5 382 PRO A CA 1
ATOM 3082 C C . PRO A 1 382 ? 10.062 -30.469 -3.777 1 98.5 382 PRO A C 1
ATOM 3084 O O . PRO A 1 382 ? 9.25 -31.156 -4.414 1 98.5 382 PRO A O 1
ATOM 3087 N N . ASP A 1 383 ? 10.766 -30.938 -2.818 1 98.38 383 ASP A N 1
ATOM 3088 C CA . ASP A 1 383 ? 10.727 -32.344 -2.449 1 98.38 383 ASP A CA 1
ATOM 3089 C C . ASP A 1 383 ? 9.328 -32.75 -1.967 1 98.38 383 ASP A C 1
ATOM 3091 O O . ASP A 1 383 ? 8.828 -33.812 -2.326 1 98.38 383 ASP A O 1
ATOM 3095 N N . VAL A 1 384 ? 8.711 -31.859 -1.176 1 98.69 384 VAL A N 1
ATOM 3096 C CA . VAL A 1 384 ? 7.387 -32.156 -0.631 1 98.69 384 VAL A CA 1
ATOM 3097 C C . VAL A 1 384 ? 6.352 -32.156 -1.753 1 98.69 384 VAL A C 1
ATOM 3099 O O . VAL A 1 384 ? 5.52 -33.062 -1.845 1 98.69 384 VAL A O 1
ATOM 3102 N N . ILE A 1 385 ? 6.402 -31.125 -2.617 1 98.81 385 ILE A N 1
ATOM 3103 C CA . ILE A 1 385 ? 5.441 -31.016 -3.709 1 98.81 385 ILE A CA 1
ATOM 3104 C C . ILE A 1 385 ? 5.531 -32.25 -4.609 1 98.81 385 ILE A C 1
ATOM 3106 O O . ILE A 1 385 ? 4.512 -32.844 -4.945 1 98.81 385 ILE A O 1
ATOM 3110 N N . VAL A 1 386 ? 6.723 -32.625 -4.93 1 98.81 386 VAL A N 1
ATOM 3111 C CA . VAL A 1 386 ? 6.949 -33.75 -5.828 1 98.81 386 VAL A CA 1
ATOM 3112 C C . VAL A 1 386 ? 6.484 -35.062 -5.164 1 98.81 386 VAL A C 1
ATOM 3114 O O . VAL A 1 386 ? 5.812 -35.875 -5.793 1 98.81 386 VAL A O 1
ATOM 3117 N N . ALA A 1 387 ? 6.824 -35.188 -3.898 1 98.69 387 ALA A N 1
ATOM 3118 C CA . ALA A 1 387 ? 6.41 -36.406 -3.174 1 98.69 387 ALA A CA 1
ATOM 3119 C C . ALA A 1 387 ? 4.891 -36.531 -3.139 1 98.69 387 ALA A C 1
ATOM 3121 O O . ALA A 1 387 ? 4.344 -37.625 -3.299 1 98.69 387 ALA A O 1
ATOM 3122 N N . ASP A 1 388 ? 4.23 -35.438 -2.891 1 98.88 388 ASP A N 1
ATOM 3123 C CA . ASP A 1 388 ? 2.771 -35.438 -2.852 1 98.88 388 ASP A CA 1
ATOM 3124 C C . ASP A 1 388 ? 2.188 -35.844 -4.203 1 98.88 388 ASP A C 1
ATOM 3126 O O . ASP A 1 388 ? 1.263 -36.656 -4.266 1 98.88 388 ASP A O 1
ATOM 3130 N N . LEU A 1 389 ? 2.723 -35.25 -5.277 1 98.88 389 LEU A N 1
ATOM 3131 C CA . LEU A 1 389 ? 2.238 -35.594 -6.613 1 98.88 389 LEU A CA 1
ATOM 3132 C C . LEU A 1 389 ? 2.445 -37.062 -6.91 1 98.88 389 LEU A C 1
ATOM 3134 O O . LEU A 1 389 ? 1.545 -37.75 -7.43 1 98.88 389 LEU A O 1
ATOM 3138 N N . GLN A 1 390 ? 3.58 -37.562 -6.566 1 98.75 390 GLN A N 1
ATOM 3139 C CA . GLN A 1 390 ? 3.895 -38.969 -6.828 1 98.75 390 GLN A CA 1
ATOM 3140 C C . GLN A 1 390 ? 3.014 -39.906 -6 1 98.75 390 GLN A C 1
ATOM 3142 O O . GLN A 1 390 ? 2.602 -40.969 -6.473 1 98.75 390 GLN A O 1
ATOM 3147 N N . LYS A 1 391 ? 2.709 -39.469 -4.793 1 98.62 391 LYS A N 1
ATOM 3148 C CA . LYS A 1 391 ? 1.823 -40.281 -3.945 1 98.62 391 LYS A CA 1
ATOM 3149 C C . LYS A 1 391 ? 0.387 -40.25 -4.461 1 98.62 391 LYS A C 1
ATOM 3151 O O . LYS A 1 391 ? -0.3 -41.25 -4.477 1 98.62 391 LYS A O 1
ATOM 3156 N N . MET A 1 392 ? -0.047 -39.094 -4.883 1 98.75 392 MET A N 1
ATOM 3157 C CA . MET A 1 392 ? -1.424 -38.906 -5.336 1 98.75 392 MET A CA 1
ATOM 3158 C C . MET A 1 392 ? -1.683 -39.719 -6.621 1 98.75 392 MET A C 1
ATOM 3160 O O . MET A 1 392 ? -2.729 -40.344 -6.762 1 98.75 392 MET A O 1
ATOM 3164 N N . PHE A 1 393 ? -0.724 -39.719 -7.508 1 98.69 393 PHE A N 1
ATOM 3165 C CA . PHE A 1 393 ? -1.009 -40.188 -8.859 1 98.69 393 PHE A CA 1
ATOM 3166 C C . PHE A 1 393 ? -0.281 -41.5 -9.141 1 98.69 393 PHE A C 1
ATOM 3168 O O . PHE A 1 393 ? -0.415 -42.062 -10.227 1 98.69 393 PHE A O 1
ATOM 3175 N N . GLY A 1 394 ? 0.54 -41.969 -8.156 1 98.31 394 GLY A N 1
ATOM 3176 C CA . GLY A 1 394 ? 1.234 -43.25 -8.297 1 98.31 394 GLY A CA 1
ATOM 3177 C C . GLY A 1 394 ? 0.321 -44.438 -8.141 1 98.31 394 GLY A C 1
ATOM 3178 O O . GLY A 1 394 ? -0.855 -44.281 -7.805 1 98.31 394 GLY A O 1
ATOM 3179 N N . LYS A 1 395 ? 0.991 -45.594 -8.383 1 96.69 395 LYS A N 1
ATOM 3180 C CA . LYS A 1 395 ? 0.259 -46.844 -8.148 1 96.69 395 LYS A CA 1
ATOM 3181 C C . LYS A 1 395 ? -0.153 -46.969 -6.688 1 96.69 395 LYS A C 1
ATOM 3183 O O . LYS A 1 395 ? 0.678 -46.812 -5.789 1 96.69 395 LYS A O 1
ATOM 3188 N N . GLY A 1 396 ? -1.378 -47.188 -6.422 1 95.25 396 GLY A N 1
ATOM 3189 C CA . GLY A 1 396 ? -1.89 -47.312 -5.066 1 95.25 396 GLY A CA 1
ATOM 3190 C C . GLY A 1 396 ? -2.359 -45.969 -4.492 1 95.25 396 GLY A C 1
ATOM 3191 O O . GLY A 1 396 ? -2.928 -45.938 -3.4 1 95.25 396 GLY A O 1
ATOM 3192 N N . GLY A 1 397 ? -2.051 -44.906 -5.277 1 98 397 GLY A N 1
ATOM 3193 C CA . GLY A 1 397 ? -2.486 -43.594 -4.816 1 98 397 GLY A CA 1
ATOM 3194 C C . GLY A 1 397 ? -3.959 -43.344 -5.07 1 98 397 GLY A C 1
ATOM 3195 O O . GLY A 1 397 ? -4.602 -44.062 -5.832 1 98 397 GLY A O 1
ATOM 3196 N N . PRO A 1 398 ? -4.441 -42.344 -4.426 1 98.44 398 PRO A N 1
ATOM 3197 C CA . PRO A 1 398 ? -5.883 -42.094 -4.488 1 98.44 398 PRO A CA 1
ATOM 3198 C C . PRO A 1 398 ? -6.332 -41.594 -5.859 1 98.44 398 PRO A C 1
ATOM 3200 O O . PRO A 1 398 ? -7.527 -41.625 -6.168 1 98.44 398 PRO A O 1
ATOM 3203 N N . CYS A 1 399 ? -5.398 -41.125 -6.73 1 98.69 399 CYS A N 1
ATOM 3204 C CA . CYS A 1 399 ? -5.766 -40.594 -8.031 1 98.69 399 CYS A CA 1
ATOM 3205 C C . CYS A 1 399 ? -5.105 -41.406 -9.156 1 98.69 399 CYS A C 1
ATOM 3207 O O . CYS A 1 399 ? -4.934 -40.875 -10.266 1 98.69 399 CYS A O 1
ATOM 3209 N N . TYR A 1 400 ? -4.695 -42.625 -8.812 1 98.31 400 TYR A N 1
ATOM 3210 C CA . TYR A 1 400 ? -4.156 -43.5 -9.844 1 98.31 400 TYR A CA 1
ATOM 3211 C C . TYR A 1 400 ? -5.18 -43.719 -10.953 1 98.31 400 TYR A C 1
ATOM 3213 O O . TYR A 1 400 ? -6.344 -44 -10.68 1 98.31 400 TYR A O 1
ATOM 3221 N N . GLU A 1 401 ? -4.777 -43.5 -12.188 1 98.06 401 GLU A N 1
ATOM 3222 C CA . GLU A 1 401 ? -5.562 -43.75 -13.391 1 98.06 401 GLU A CA 1
ATOM 3223 C C . GLU A 1 401 ? -6.719 -42.75 -13.5 1 98.06 401 GLU A C 1
ATOM 3225 O O . GLU A 1 401 ? -7.684 -43 -14.227 1 98.06 401 GLU A O 1
ATOM 3230 N N . ILE A 1 402 ? -6.578 -41.656 -12.758 1 98.44 402 ILE A N 1
ATOM 3231 C CA . ILE A 1 402 ? -7.684 -40.688 -12.766 1 98.44 402 ILE A CA 1
ATOM 3232 C C . ILE A 1 402 ? -7.816 -40.062 -14.156 1 98.44 402 ILE A C 1
ATOM 3234 O O . ILE A 1 402 ? -8.922 -39.719 -14.586 1 98.44 402 ILE A O 1
ATOM 3238 N N . VAL A 1 403 ? -6.672 -39.875 -14.82 1 98.56 403 VAL A N 1
ATOM 3239 C CA . VAL A 1 403 ? -6.699 -39.406 -16.203 1 98.56 403 VAL A CA 1
ATOM 3240 C C . VAL A 1 403 ? -6.727 -40.625 -17.141 1 98.56 403 VAL A C 1
ATOM 3242 O O . VAL A 1 403 ? -5.77 -41.375 -17.203 1 98.56 403 VAL A O 1
ATOM 3245 N N . PRO A 1 404 ? -7.812 -40.719 -17.875 1 97.69 404 PRO A N 1
ATOM 3246 C CA . PRO A 1 404 ? -7.945 -41.906 -18.719 1 97.69 404 PRO A CA 1
ATOM 3247 C C . PRO A 1 404 ? -6.797 -42.062 -19.703 1 97.69 404 PRO A C 1
ATOM 3249 O O . PRO A 1 404 ? -6.504 -41.125 -20.469 1 97.69 404 PRO A O 1
ATOM 3252 N N . GLY A 1 405 ? -6.18 -43.188 -19.688 1 96.69 405 GLY A N 1
ATOM 3253 C CA . GLY A 1 405 ? -5.121 -43.5 -20.641 1 96.69 405 GLY A CA 1
ATOM 3254 C C . GLY A 1 405 ? -3.785 -42.906 -20.266 1 96.69 405 GLY A C 1
ATOM 3255 O O . GLY A 1 405 ? -2.781 -43.125 -20.953 1 96.69 405 GLY A O 1
ATOM 3256 N N . LYS A 1 406 ? -3.76 -42.156 -19.172 1 98 406 LYS A N 1
ATOM 3257 C CA . LYS A 1 406 ? -2.551 -41.469 -18.703 1 98 406 LYS A CA 1
ATOM 3258 C C . LYS A 1 406 ? -2.229 -41.875 -17.266 1 98 406 LYS A C 1
ATOM 3260 O O . LYS A 1 406 ? -2.291 -41.031 -16.375 1 98 406 LYS A O 1
ATOM 3265 N N . THR A 1 407 ? -1.767 -43.094 -17.078 1 97 407 THR A N 1
ATOM 3266 C CA . THR A 1 407 ? -1.607 -43.656 -15.75 1 97 407 THR A CA 1
ATOM 3267 C C . THR A 1 407 ? -0.296 -43.219 -15.117 1 97 407 THR A C 1
ATOM 3269 O O . THR A 1 407 ? -0.096 -43.375 -13.914 1 97 407 THR A O 1
ATOM 3272 N N . GLY A 1 408 ? 0.613 -42.688 -15.938 1 97.31 408 GLY A N 1
ATOM 3273 C CA . GLY A 1 408 ? 1.941 -42.312 -15.461 1 97.31 408 GLY A CA 1
ATOM 3274 C C . GLY A 1 408 ? 2.949 -43.438 -15.625 1 97.31 408 GLY A C 1
ATOM 3275 O O . GLY A 1 408 ? 4.133 -43.281 -15.32 1 97.31 408 GLY A O 1
ATOM 3276 N N . TYR A 1 409 ? 2.416 -44.656 -16.094 1 97.12 409 TYR A N 1
ATOM 3277 C CA . TYR A 1 409 ? 3.275 -45.812 -16.219 1 97.12 409 TYR A CA 1
ATOM 3278 C C . TYR A 1 409 ? 3.135 -46.469 -17.594 1 97.12 409 TYR A C 1
ATOM 3280 O O . TYR A 1 409 ? 2.09 -46.344 -18.234 1 97.12 409 TYR A O 1
ATOM 3288 N N . MET B 1 1 ? 19.219 27.719 28.25 1 46.22 1 MET B N 1
ATOM 3289 C CA . MET B 1 1 ? 18.266 28.688 27.703 1 46.22 1 MET B CA 1
ATOM 3290 C C . MET B 1 1 ? 17.797 28.266 26.312 1 46.22 1 MET B C 1
ATOM 3292 O O . MET B 1 1 ? 18.578 27.734 25.531 1 46.22 1 MET B O 1
ATOM 3296 N N . ALA B 1 2 ? 16.453 28.078 26.031 1 65.25 2 ALA B N 1
ATOM 3297 C CA . ALA B 1 2 ? 15.984 27.656 24.703 1 65.25 2 ALA B CA 1
ATOM 3298 C C . ALA B 1 2 ? 16.547 28.562 23.609 1 65.25 2 ALA B C 1
ATOM 3300 O O . ALA B 1 2 ? 16.641 29.781 23.797 1 65.25 2 ALA B O 1
ATOM 3301 N N . SER B 1 3 ? 17.156 28.016 22.641 1 77.69 3 SER B N 1
ATOM 3302 C CA . SER B 1 3 ? 17.719 28.766 21.531 1 77.69 3 SER B CA 1
ATOM 3303 C C . SER B 1 3 ? 16.656 29.688 20.922 1 77.69 3 SER B C 1
ATOM 3305 O O . SER B 1 3 ? 15.484 29.344 20.859 1 77.69 3 SER B O 1
ATOM 3307 N N . GLN B 1 4 ? 17 30.938 20.672 1 88.75 4 GLN B N 1
ATOM 3308 C CA . GLN B 1 4 ? 16.109 31.891 20 1 88.75 4 GLN B CA 1
ATOM 3309 C C . GLN B 1 4 ? 15.875 31.484 18.547 1 88.75 4 GLN B C 1
ATOM 3311 O O . GLN B 1 4 ? 16.766 30.922 17.906 1 88.75 4 GLN B O 1
ATOM 3316 N N . PRO B 1 5 ? 14.633 31.641 18.094 1 96.44 5 PRO B N 1
ATOM 3317 C CA . PRO B 1 5 ? 14.375 31.375 16.688 1 96.44 5 PRO B CA 1
ATOM 3318 C C . PRO B 1 5 ? 15.266 32.188 15.758 1 96.44 5 PRO B C 1
ATOM 3320 O O . PRO B 1 5 ? 15.547 33.375 16.031 1 96.44 5 PRO B O 1
ATOM 3323 N N . GLU B 1 6 ? 15.703 31.594 14.766 1 97.25 6 GLU B N 1
ATOM 3324 C CA . GLU B 1 6 ? 16.5 32.281 13.758 1 97.25 6 GLU B CA 1
ATOM 3325 C C . GLU B 1 6 ? 15.789 32.281 12.406 1 97.25 6 GLU B C 1
ATOM 3327 O O . GLU B 1 6 ? 15.164 31.297 12.016 1 97.25 6 GLU B O 1
ATOM 3332 N N . PRO B 1 7 ? 15.836 33.5 11.766 1 97.94 7 PRO B N 1
ATOM 3333 C CA . PRO B 1 7 ? 15.289 33.5 10.406 1 97.94 7 PRO B CA 1
ATOM 3334 C C . PRO B 1 7 ? 15.883 32.375 9.531 1 97.94 7 PRO B C 1
ATOM 3336 O O . PRO B 1 7 ? 17.078 32.094 9.625 1 97.94 7 PRO B O 1
ATOM 3339 N N . TYR B 1 8 ? 15.047 31.797 8.727 1 98.19 8 TYR B N 1
ATOM 3340 C CA . TYR B 1 8 ? 15.469 30.688 7.887 1 98.19 8 TYR B CA 1
ATOM 3341 C C . TYR B 1 8 ? 15.188 30.969 6.418 1 98.19 8 TYR B C 1
ATOM 3343 O O . TYR B 1 8 ? 14.094 31.422 6.062 1 98.19 8 TYR B O 1
ATOM 3351 N N . THR B 1 9 ? 16.156 30.828 5.598 1 98.44 9 THR B N 1
ATOM 3352 C CA . THR B 1 9 ? 16 30.938 4.148 1 98.44 9 THR B CA 1
ATOM 3353 C C . THR B 1 9 ? 16.156 29.562 3.49 1 98.44 9 THR B C 1
ATOM 3355 O O . THR B 1 9 ? 17.203 28.938 3.611 1 98.44 9 THR B O 1
ATOM 3358 N N . ILE B 1 10 ? 15.125 29.094 2.865 1 98.25 10 ILE B N 1
ATOM 3359 C CA . ILE B 1 10 ? 15.188 27.859 2.094 1 98.25 10 ILE B CA 1
ATOM 3360 C C . ILE B 1 10 ? 16.156 28.031 0.922 1 98.25 10 ILE B C 1
ATOM 3362 O O . ILE B 1 10 ? 16.062 29 0.167 1 98.25 10 ILE B O 1
ATOM 3366 N N . SER B 1 11 ? 17.062 27.188 0.831 1 98.25 11 SER B N 1
ATOM 3367 C CA . SER B 1 11 ? 18.078 27.25 -0.22 1 98.25 11 SER B CA 1
ATOM 3368 C C . SER B 1 11 ? 18.422 25.859 -0.724 1 98.25 11 SER B C 1
ATOM 3370 O O . SER B 1 11 ? 19.328 25.203 -0.197 1 98.25 11 SER B O 1
ATOM 3372 N N . ILE B 1 12 ? 17.828 25.453 -1.802 1 98.62 12 ILE B N 1
ATOM 3373 C CA . ILE B 1 12 ? 18.094 24.156 -2.416 1 98.62 12 ILE B CA 1
ATOM 3374 C C . ILE B 1 12 ? 19.312 24.266 -3.344 1 98.62 12 ILE B C 1
ATOM 3376 O O . ILE B 1 12 ? 19.375 25.172 -4.18 1 98.62 12 ILE B O 1
ATOM 3380 N N . ALA B 1 13 ? 20.203 23.375 -3.213 1 98.44 13 ALA B N 1
ATOM 3381 C CA . ALA B 1 13 ? 21.406 23.406 -4.043 1 98.44 13 ALA B CA 1
ATOM 3382 C C . ALA B 1 13 ? 21.062 23.219 -5.516 1 98.44 13 ALA B C 1
ATOM 3384 O O . ALA B 1 13 ? 20.172 22.422 -5.855 1 98.44 13 ALA B O 1
ATOM 3385 N N . ASP B 1 14 ? 21.781 23.922 -6.352 1 98.38 14 ASP B N 1
ATOM 3386 C CA . ASP B 1 14 ? 21.578 23.766 -7.789 1 98.38 14 ASP B CA 1
ATOM 3387 C C . ASP B 1 14 ? 21.781 22.312 -8.219 1 98.38 14 ASP B C 1
ATOM 3389 O O . ASP B 1 14 ? 21.094 21.828 -9.117 1 98.38 14 ASP B O 1
ATOM 3393 N N . THR B 1 15 ? 22.703 21.641 -7.594 1 98.31 15 THR B N 1
ATOM 3394 C CA . THR B 1 15 ? 23 20.266 -7.938 1 98.31 15 THR B CA 1
ATOM 3395 C C . THR B 1 15 ? 21.797 19.359 -7.645 1 98.31 15 THR B C 1
ATOM 3397 O O . THR B 1 15 ? 21.562 18.375 -8.352 1 98.31 15 THR B O 1
ATOM 3400 N N . ALA B 1 16 ? 21.062 19.656 -6.598 1 98.31 16 ALA B N 1
ATOM 3401 C CA . ALA B 1 16 ? 19.859 18.891 -6.27 1 98.31 16 ALA B CA 1
ATOM 3402 C C . ALA B 1 16 ? 18.781 19.109 -7.312 1 98.31 16 ALA B C 1
ATOM 3404 O O . ALA B 1 16 ? 18.062 18.172 -7.68 1 98.31 16 ALA B O 1
ATOM 3405 N N . ILE B 1 17 ? 18.625 20.328 -7.742 1 98.69 17 ILE B N 1
ATOM 3406 C CA . ILE B 1 17 ? 17.641 20.656 -8.773 1 98.69 17 ILE B CA 1
ATOM 3407 C C . ILE B 1 17 ? 18.031 19.984 -10.086 1 98.69 17 ILE B C 1
ATOM 3409 O O . ILE B 1 17 ? 17.172 19.422 -10.773 1 98.69 17 ILE B O 1
ATOM 3413 N N . GLU B 1 18 ? 19.328 20.047 -10.43 1 98.31 18 GLU B N 1
ATOM 3414 C CA . GLU B 1 18 ? 19.812 19.422 -11.656 1 98.31 18 GLU B CA 1
ATOM 3415 C C . GLU B 1 18 ? 19.625 17.906 -11.609 1 98.31 18 GLU B C 1
ATOM 3417 O O . GLU B 1 18 ? 19.281 17.281 -12.617 1 98.31 18 GLU B O 1
ATOM 3422 N N . LYS B 1 19 ? 19.891 17.312 -10.492 1 97.94 19 LYS B N 1
ATOM 3423 C CA . LYS B 1 19 ? 19.688 15.883 -10.336 1 97.94 19 LYS B CA 1
ATOM 3424 C C . LYS B 1 19 ? 18.234 15.508 -10.562 1 97.94 19 LYS B C 1
ATOM 3426 O O . LYS B 1 19 ? 17.938 14.5 -11.211 1 97.94 19 LYS B O 1
ATOM 3431 N N . LEU B 1 20 ? 17.344 16.297 -9.961 1 98.62 20 LEU B N 1
ATOM 3432 C CA . LEU B 1 20 ? 15.922 16.062 -10.188 1 98.62 20 LEU B CA 1
ATOM 3433 C C . LEU B 1 20 ? 15.602 16.078 -11.68 1 98.62 20 LEU B C 1
ATOM 3435 O O . LEU B 1 20 ? 14.906 15.188 -12.172 1 98.62 20 LEU B O 1
ATOM 3439 N N . LYS B 1 21 ? 16.047 17.078 -12.352 1 98.56 21 LYS B N 1
ATOM 3440 C CA . LYS B 1 21 ? 15.773 17.219 -13.773 1 98.56 21 LYS B CA 1
ATOM 3441 C C . LYS B 1 21 ? 16.344 16.047 -14.562 1 98.56 21 LYS B C 1
ATOM 3443 O O . LYS B 1 21 ? 15.711 15.547 -15.5 1 98.56 21 LYS B O 1
ATOM 3448 N N . ARG B 1 22 ? 17.531 15.594 -14.195 1 98.06 22 ARG B N 1
ATOM 3449 C CA . ARG B 1 22 ? 18.141 14.445 -14.852 1 98.06 22 ARG B CA 1
ATOM 3450 C C . ARG B 1 22 ? 17.312 13.18 -14.625 1 98.06 22 ARG B C 1
ATOM 3452 O O . ARG B 1 22 ? 17.094 12.398 -15.555 1 98.06 22 ARG B O 1
ATOM 3459 N N . LYS B 1 23 ? 16.891 12.984 -13.43 1 98.44 23 LYS B N 1
ATOM 3460 C CA . LYS B 1 23 ? 16.062 11.812 -13.117 1 98.44 23 LYS B CA 1
ATOM 3461 C C . LYS B 1 23 ? 14.742 11.852 -13.875 1 98.44 23 LYS B C 1
ATOM 3463 O O . LYS B 1 23 ? 14.242 10.82 -14.312 1 98.44 23 LYS B O 1
ATOM 3468 N N . LEU B 1 24 ? 14.156 13.016 -13.914 1 98.75 24 LEU B N 1
ATOM 3469 C CA . LEU B 1 24 ? 12.906 13.172 -14.656 1 98.75 24 LEU B CA 1
ATOM 3470 C C . LEU B 1 24 ? 13.117 12.898 -16.141 1 98.75 24 LEU B C 1
ATOM 3472 O O . LEU B 1 24 ? 12.266 12.281 -16.781 1 98.75 24 LEU B O 1
ATOM 3476 N N . SER B 1 25 ? 14.242 13.352 -16.656 1 98.12 25 SER B N 1
ATOM 3477 C CA . SER B 1 25 ? 14.555 13.148 -18.078 1 98.12 25 SER B CA 1
ATOM 3478 C C . SER B 1 25 ? 14.727 11.664 -18.391 1 98.12 25 SER B C 1
ATOM 3480 O O . SER B 1 25 ? 14.383 11.219 -19.484 1 98.12 25 SER B O 1
ATOM 3482 N N . ASP B 1 26 ? 15.156 10.93 -17.453 1 96.69 26 ASP B N 1
ATOM 3483 C CA . ASP B 1 26 ? 15.469 9.516 -17.656 1 96.69 26 ASP B CA 1
ATOM 3484 C C . ASP B 1 26 ? 14.336 8.625 -17.156 1 96.69 26 ASP B C 1
ATOM 3486 O O . ASP B 1 26 ? 14.469 7.402 -17.125 1 96.69 26 ASP B O 1
ATOM 3490 N N . ALA B 1 27 ? 13.273 9.195 -16.766 1 98.25 27 ALA B N 1
ATOM 3491 C CA . ALA B 1 27 ? 12.203 8.438 -16.109 1 98.25 27 ALA B CA 1
ATOM 3492 C C . ALA B 1 27 ? 11.523 7.492 -17.109 1 98.25 27 ALA B C 1
ATOM 3494 O O . ALA B 1 27 ? 11.266 7.863 -18.25 1 98.25 27 ALA B O 1
ATOM 3495 N N . ASP B 1 28 ? 11.305 6.27 -16.703 1 98.56 28 ASP B N 1
ATOM 3496 C CA . ASP B 1 28 ? 10.445 5.34 -17.422 1 98.56 28 ASP B CA 1
ATOM 3497 C C . ASP B 1 28 ? 9.023 5.352 -16.875 1 98.56 28 ASP B C 1
ATOM 3499 O O . ASP B 1 28 ? 8.828 5.457 -15.656 1 98.56 28 ASP B O 1
ATOM 3503 N N . PHE B 1 29 ? 8.086 5.262 -17.719 1 98.75 29 PHE B N 1
ATOM 3504 C CA . PHE B 1 29 ? 6.688 5.285 -17.328 1 98.75 29 PHE B CA 1
ATOM 3505 C C . PHE B 1 29 ? 6.023 3.938 -17.578 1 98.75 29 PHE B C 1
ATOM 3507 O O . PHE B 1 29 ? 6.398 3.227 -18.516 1 98.75 29 PHE B O 1
ATOM 3514 N N . PRO B 1 30 ? 5.105 3.557 -16.75 1 98.5 30 PRO B N 1
ATOM 3515 C CA . PRO B 1 30 ? 4.344 2.33 -16.984 1 98.5 30 PRO B CA 1
ATOM 3516 C C . PRO B 1 30 ? 3.33 2.48 -18.125 1 98.5 30 PRO B C 1
ATOM 3518 O O . PRO B 1 30 ? 3.035 3.6 -18.547 1 98.5 30 PRO B O 1
ATOM 3521 N N . ASP B 1 31 ? 2.883 1.309 -18.578 1 97.75 31 ASP B N 1
ATOM 3522 C CA . ASP B 1 31 ? 1.685 1.356 -19.406 1 97.75 31 ASP B CA 1
ATOM 3523 C C . ASP B 1 31 ? 0.428 1.522 -18.562 1 97.75 31 ASP B C 1
ATOM 3525 O O . ASP B 1 31 ? 0.516 1.694 -17.344 1 97.75 31 ASP B O 1
ATOM 3529 N N . GLU B 1 32 ? -0.687 1.639 -19.172 1 96.69 32 GLU B N 1
ATOM 3530 C CA . GLU B 1 32 ? -1.974 1.826 -18.516 1 96.69 32 GLU B CA 1
ATOM 3531 C C . GLU B 1 32 ? -3.084 1.07 -19.234 1 96.69 32 GLU B C 1
ATOM 3533 O O . GLU B 1 32 ? -2.99 0.824 -20.438 1 96.69 32 GLU B O 1
ATOM 3538 N N . LEU B 1 33 ? -4.055 0.58 -18.484 1 97.75 33 LEU B N 1
ATOM 3539 C CA . LEU B 1 33 ? -5.184 -0.101 -19.094 1 97.75 33 LEU B CA 1
ATOM 3540 C C . LEU B 1 33 ? -5.973 0.854 -19.984 1 97.75 33 LEU B C 1
ATOM 3542 O O . LEU B 1 33 ? -6.07 2.047 -19.688 1 97.75 33 LEU B O 1
ATOM 3546 N N . ASP B 1 34 ? -6.531 0.278 -21.016 1 97.31 34 ASP B N 1
ATOM 3547 C CA . ASP B 1 34 ? -7.328 1.059 -21.953 1 97.31 34 ASP B CA 1
ATOM 3548 C C . ASP B 1 34 ? -8.75 1.249 -21.453 1 97.31 34 ASP B C 1
ATOM 3550 O O . ASP B 1 34 ? -9.648 0.476 -21.797 1 97.31 34 ASP B O 1
ATOM 3554 N N . THR B 1 35 ? -8.992 2.234 -20.719 1 96.81 35 THR B N 1
ATOM 3555 C CA . THR B 1 35 ? -10.297 2.578 -20.172 1 96.81 35 THR B CA 1
ATOM 3556 C C . THR B 1 35 ? -10.5 4.09 -20.156 1 96.81 35 THR B C 1
ATOM 3558 O O . THR B 1 35 ? -9.539 4.848 -20.016 1 96.81 35 THR B O 1
ATOM 3561 N N . PRO B 1 36 ? -11.719 4.512 -20.359 1 95.62 36 PRO B N 1
ATOM 3562 C CA . PRO B 1 36 ? -11.969 5.953 -20.375 1 95.62 36 PRO B CA 1
ATOM 3563 C C . PRO B 1 36 ? -11.742 6.605 -19.016 1 95.62 36 PRO B C 1
ATOM 3565 O O . PRO B 1 36 ? -11.289 7.75 -18.938 1 95.62 36 PRO B O 1
ATOM 3568 N N . ASP B 1 37 ? -12.094 5.926 -18 1 96.06 37 ASP B N 1
ATOM 3569 C CA . ASP B 1 37 ? -11.867 6.445 -16.656 1 96.06 37 ASP B CA 1
ATOM 3570 C C . ASP B 1 37 ? -10.664 5.773 -16 1 96.06 37 ASP B C 1
ATOM 3572 O O . ASP B 1 37 ? -10.734 4.598 -15.625 1 96.06 37 ASP B O 1
ATOM 3576 N N . GLN B 1 38 ? -9.648 6.531 -15.703 1 97.38 38 GLN B N 1
ATOM 3577 C CA . GLN B 1 38 ? -8.383 5.977 -15.234 1 97.38 38 GLN B CA 1
ATOM 3578 C C . GLN B 1 38 ? -8.281 6.035 -13.719 1 97.38 38 GLN B C 1
ATOM 3580 O O . GLN B 1 38 ? -7.484 5.32 -13.109 1 97.38 38 GLN B O 1
ATOM 3585 N N . TRP B 1 39 ? -9.086 6.84 -13.07 1 96.5 39 TRP B N 1
ATOM 3586 C CA . TRP B 1 39 ? -8.859 7.242 -11.688 1 96.5 39 TRP B CA 1
ATOM 3587 C C . TRP B 1 39 ? -9.109 6.074 -10.734 1 96.5 39 TRP B C 1
ATOM 3589 O O . TRP B 1 39 ? -8.461 5.969 -9.695 1 96.5 39 TRP B O 1
ATOM 3599 N N . PRO B 1 40 ? -10.039 5.141 -11.125 1 96.12 40 PRO B N 1
ATOM 3600 C CA . PRO B 1 40 ? -10.195 3.986 -10.234 1 96.12 40 PRO B CA 1
ATOM 3601 C C . PRO B 1 40 ? -8.891 3.211 -10.047 1 96.12 40 PRO B C 1
ATOM 3603 O O . PRO B 1 40 ? -8.703 2.566 -9.008 1 96.12 40 PRO B O 1
ATOM 3606 N N . TYR B 1 41 ? -7.918 3.328 -10.938 1 97.75 41 TYR B N 1
ATOM 3607 C CA . TYR B 1 41 ? -6.672 2.572 -10.883 1 97.75 41 TYR B CA 1
ATOM 3608 C C . TYR B 1 41 ? -5.57 3.387 -10.211 1 97.75 41 TYR B C 1
ATOM 3610 O O . TYR B 1 41 ? -4.523 2.844 -9.852 1 97.75 41 TYR B O 1
ATOM 3618 N N . GLY B 1 42 ? -5.695 4.68 -10.07 1 98 42 GLY B N 1
ATOM 3619 C CA . GLY B 1 42 ? -4.684 5.574 -9.523 1 98 42 GLY B CA 1
ATOM 3620 C C . GLY B 1 42 ? -4.336 6.715 -10.461 1 98 42 GLY B C 1
ATOM 3621 O O . GLY B 1 42 ? -5.109 7.051 -11.359 1 98 42 GLY B O 1
ATOM 3622 N N . SER B 1 43 ? -3.25 7.359 -10.258 1 98.69 43 SER B N 1
ATOM 3623 C CA . SER B 1 43 ? -2.836 8.523 -11.031 1 98.69 43 SER B CA 1
ATOM 3624 C C . SER B 1 43 ? -2.75 8.195 -12.523 1 98.69 43 SER B C 1
ATOM 3626 O O . SER B 1 43 ? -2.008 7.297 -12.922 1 98.69 43 SER B O 1
ATOM 3628 N N . PRO B 1 44 ? -3.426 8.938 -13.367 1 98.69 44 PRO B N 1
ATOM 3629 C CA . PRO B 1 44 ? -3.414 8.641 -14.797 1 98.69 44 PRO B CA 1
ATOM 3630 C C . PRO B 1 44 ? -2.053 8.898 -15.445 1 98.69 44 PRO B C 1
ATOM 3632 O O . PRO B 1 44 ? -1.375 9.867 -15.102 1 98.69 44 PRO B O 1
ATOM 3635 N N . LEU B 1 45 ? -1.688 8.078 -16.359 1 98.69 45 LEU B N 1
ATOM 3636 C CA . LEU B 1 45 ? -0.42 8.172 -17.078 1 98.69 45 LEU B CA 1
ATOM 3637 C C . LEU B 1 45 ? -0.281 9.531 -17.75 1 98.69 45 LEU B C 1
ATOM 3639 O O . LEU B 1 45 ? 0.777 10.164 -17.688 1 98.69 45 LEU B O 1
ATOM 3643 N N . SER B 1 46 ? -1.322 9.977 -18.438 1 98.62 46 SER B N 1
ATOM 3644 C CA . SER B 1 46 ? -1.274 11.25 -19.156 1 98.62 46 SER B CA 1
ATOM 3645 C C . SER B 1 46 ? -0.954 12.398 -18.203 1 98.62 46 SER B C 1
ATOM 3647 O O . SER B 1 46 ? -0.163 13.281 -18.531 1 98.62 46 SER B O 1
ATOM 3649 N N . ASP B 1 47 ? -1.552 12.398 -17.016 1 98.75 47 ASP B N 1
ATOM 3650 C CA . ASP B 1 47 ? -1.317 13.453 -16.031 1 98.75 47 ASP B CA 1
ATOM 3651 C C . ASP B 1 47 ? 0.12 13.414 -15.516 1 98.75 47 ASP B C 1
ATOM 3653 O O . ASP B 1 47 ? 0.785 14.445 -15.43 1 98.75 47 ASP B O 1
ATOM 3657 N N . VAL B 1 48 ? 0.595 12.211 -15.172 1 98.94 48 VAL B N 1
ATOM 3658 C CA . VAL B 1 48 ? 1.922 12.086 -14.578 1 98.94 48 VAL B CA 1
ATOM 3659 C C . VAL B 1 48 ? 2.986 12.469 -15.602 1 98.94 48 VAL B C 1
ATOM 3661 O O . VAL B 1 48 ? 3.969 13.133 -15.273 1 98.94 48 VAL B O 1
ATOM 3664 N N . LYS B 1 49 ? 2.801 12.062 -16.828 1 98.88 49 LYS B N 1
ATOM 3665 C CA . LYS B 1 49 ? 3.744 12.438 -17.875 1 98.88 49 LYS B CA 1
ATOM 3666 C C . LYS B 1 49 ? 3.771 13.953 -18.078 1 98.88 49 LYS B C 1
ATOM 3668 O O . LYS B 1 49 ? 4.844 14.547 -18.203 1 98.88 49 LYS B O 1
ATOM 3673 N N . ARG B 1 50 ? 2.553 14.539 -18.109 1 98.88 50 ARG B N 1
ATOM 3674 C CA . ARG B 1 50 ? 2.445 15.984 -18.266 1 98.88 50 ARG B CA 1
ATOM 3675 C C . ARG B 1 50 ? 3.148 16.703 -17.125 1 98.88 50 ARG B C 1
ATOM 3677 O O . ARG B 1 50 ? 3.951 17.609 -17.344 1 98.88 50 ARG B O 1
ATOM 3684 N N . LEU B 1 51 ? 2.877 16.312 -15.914 1 98.94 51 LEU B N 1
ATOM 3685 C CA . LEU B 1 51 ? 3.451 16.938 -14.734 1 98.94 51 LEU B CA 1
ATOM 3686 C C . LEU B 1 51 ? 4.957 16.719 -14.672 1 98.94 51 LEU B C 1
ATOM 3688 O O . LEU B 1 51 ? 5.715 17.625 -14.328 1 98.94 51 LEU B O 1
ATOM 3692 N N . ALA B 1 52 ? 5.41 15.492 -14.992 1 98.94 52 ALA B N 1
ATOM 3693 C CA . ALA B 1 52 ? 6.84 15.18 -14.977 1 98.94 52 ALA B CA 1
ATOM 3694 C C . ALA B 1 52 ? 7.594 16.031 -16 1 98.94 52 ALA B C 1
ATOM 3696 O O . ALA B 1 52 ? 8.664 16.562 -15.703 1 98.94 52 ALA B O 1
ATOM 3697 N N . LYS B 1 53 ? 7.051 16.141 -17.172 1 98.88 53 LYS B N 1
ATOM 3698 C CA . LYS B 1 53 ? 7.684 16.953 -18.203 1 98.88 53 LYS B CA 1
ATOM 3699 C C . LYS B 1 53 ? 7.754 18.422 -17.781 1 98.88 53 LYS B C 1
ATOM 3701 O O . LYS B 1 53 ? 8.781 19.078 -17.969 1 98.88 53 LYS B O 1
ATOM 3706 N N . HIS B 1 54 ? 6.633 18.906 -17.266 1 98.88 54 HIS B N 1
ATOM 3707 C CA . HIS B 1 54 ? 6.613 20.281 -16.781 1 98.88 54 HIS B CA 1
ATOM 3708 C C . HIS B 1 54 ? 7.605 20.484 -15.633 1 98.88 54 HIS B C 1
ATOM 3710 O O . HIS B 1 54 ? 8.273 21.516 -15.555 1 98.88 54 HIS B O 1
ATOM 3716 N N . TRP B 1 55 ? 7.703 19.5 -14.75 1 98.94 55 TRP B N 1
ATOM 3717 C CA . TRP B 1 55 ? 8.648 19.547 -13.641 1 98.94 55 TRP B CA 1
ATOM 3718 C C . TRP B 1 55 ? 10.086 19.609 -14.148 1 98.94 55 TRP B C 1
ATOM 3720 O O . TRP B 1 55 ? 10.93 20.297 -13.562 1 98.94 55 TRP B O 1
ATOM 3730 N N . GLU B 1 56 ? 10.359 18.969 -15.203 1 98.81 56 GLU B N 1
ATOM 3731 C CA . GLU B 1 56 ? 11.688 18.891 -15.812 1 98.81 56 GLU B CA 1
ATOM 3732 C C . GLU B 1 56 ? 12.039 20.188 -16.531 1 98.81 56 GLU B C 1
ATOM 3734 O O . GLU B 1 56 ? 13.164 20.672 -16.422 1 98.81 56 GLU B O 1
ATOM 3739 N N . THR B 1 57 ? 11.094 20.766 -17.281 1 98.44 57 THR B N 1
ATOM 3740 C CA . THR B 1 57 ? 11.5 21.75 -18.281 1 98.44 57 THR B CA 1
ATOM 3741 C C . THR B 1 57 ? 10.812 23.078 -18.031 1 98.44 57 THR B C 1
ATOM 3743 O O . THR B 1 57 ? 11.32 24.125 -18.438 1 98.44 57 THR B O 1
ATOM 3746 N N . GLY B 1 58 ? 9.641 23.047 -17.469 1 98.25 58 GLY B N 1
ATOM 3747 C CA . GLY B 1 58 ? 8.836 24.25 -17.422 1 98.25 58 GLY B CA 1
ATOM 3748 C C . GLY B 1 58 ? 8.695 24.812 -16.016 1 98.25 58 GLY B C 1
ATOM 3749 O O . GLY B 1 58 ? 8.523 26.031 -15.836 1 98.25 58 GLY B O 1
ATOM 3750 N N . PHE B 1 59 ? 8.711 24.031 -15.047 1 98.44 59 PHE B N 1
ATOM 3751 C CA . PHE B 1 59 ? 8.555 24.422 -13.648 1 98.44 59 PHE B CA 1
ATOM 3752 C C . PHE B 1 59 ? 9.82 25.078 -13.125 1 98.44 59 PHE B C 1
ATOM 3754 O O . PHE B 1 59 ? 10.914 24.516 -13.242 1 98.44 59 PHE B O 1
ATOM 3761 N N . ASP B 1 60 ? 9.688 26.234 -12.562 1 98.25 60 ASP B N 1
ATOM 3762 C CA . ASP B 1 60 ? 10.82 27 -12.047 1 98.25 60 ASP B CA 1
ATOM 3763 C C . ASP B 1 60 ? 10.859 26.969 -10.523 1 98.25 60 ASP B C 1
ATOM 3765 O O . ASP B 1 60 ? 10.297 27.859 -9.859 1 98.25 60 ASP B O 1
ATOM 3769 N N . TRP B 1 61 ? 11.641 26.125 -9.922 1 98.62 61 TRP B N 1
ATOM 3770 C CA . TRP B 1 61 ? 11.742 26 -8.469 1 98.62 61 TRP B CA 1
ATOM 3771 C C . TRP B 1 61 ? 12.281 27.297 -7.855 1 98.62 61 TRP B C 1
ATOM 3773 O O . TRP B 1 61 ? 11.852 27.703 -6.773 1 98.62 61 TRP B O 1
ATOM 3783 N N . ARG B 1 62 ? 13.25 27.938 -8.508 1 98.56 62 ARG B N 1
ATOM 3784 C CA . ARG B 1 62 ? 13.859 29.125 -7.949 1 98.56 62 ARG B CA 1
ATOM 3785 C C . ARG B 1 62 ? 12.82 30.219 -7.73 1 98.56 62 ARG B C 1
ATOM 3787 O O . ARG B 1 62 ? 12.875 30.938 -6.73 1 98.56 62 ARG B O 1
ATOM 3794 N N . LYS B 1 63 ? 11.953 30.312 -8.672 1 98.56 63 LYS B N 1
ATOM 3795 C CA . LYS B 1 63 ? 10.867 31.266 -8.508 1 98.56 63 LYS B CA 1
ATOM 3796 C C . LYS B 1 63 ? 9.984 30.891 -7.316 1 98.56 63 LYS B C 1
ATOM 3798 O O . LYS B 1 63 ? 9.617 31.766 -6.516 1 98.56 63 LYS B O 1
ATOM 3803 N N . VAL B 1 64 ? 9.656 29.656 -7.238 1 98.5 64 VAL B N 1
ATOM 3804 C CA . VAL B 1 64 ? 8.828 29.156 -6.137 1 98.5 64 VAL B CA 1
ATOM 3805 C C . VAL B 1 64 ? 9.57 29.328 -4.816 1 98.5 64 VAL B C 1
ATOM 3807 O O . VAL B 1 64 ? 8.992 29.797 -3.828 1 98.5 64 VAL B O 1
ATOM 3810 N N . GLU B 1 65 ? 10.812 28.938 -4.82 1 98.69 65 GLU B N 1
ATOM 3811 C CA . GLU B 1 65 ? 11.664 29.062 -3.646 1 98.69 65 GLU B CA 1
ATOM 3812 C C . GLU B 1 65 ? 11.695 30.5 -3.146 1 98.69 65 GLU B C 1
ATOM 3814 O O . GLU B 1 65 ? 11.57 30.75 -1.945 1 98.69 65 GLU B O 1
ATOM 3819 N N . SER B 1 66 ? 11.898 31.438 -4.031 1 98.62 66 SER B N 1
ATOM 3820 C CA . SER B 1 66 ? 11.914 32.875 -3.693 1 98.62 66 SER B CA 1
ATOM 3821 C C . SER B 1 66 ? 10.594 33.312 -3.07 1 98.62 66 SER B C 1
ATOM 3823 O O . SER B 1 66 ? 10.578 34.062 -2.092 1 98.62 66 SER B O 1
ATOM 3825 N N . LYS B 1 67 ? 9.539 32.844 -3.633 1 98.38 67 LYS B N 1
ATOM 3826 C CA . LYS B 1 67 ? 8.219 33.188 -3.113 1 98.38 67 LYS B CA 1
ATOM 3827 C C . LYS B 1 67 ? 8.016 32.625 -1.706 1 98.38 67 LYS B C 1
ATOM 3829 O O . LYS B 1 67 ? 7.473 33.312 -0.836 1 98.38 67 LYS B O 1
ATOM 3834 N N . ILE B 1 68 ? 8.398 31.375 -1.467 1 98.62 68 ILE B N 1
ATOM 3835 C CA . ILE B 1 68 ? 8.258 30.75 -0.15 1 98.62 68 ILE B CA 1
ATOM 3836 C C . ILE B 1 68 ? 9.109 31.516 0.865 1 98.62 68 ILE B C 1
ATOM 3838 O O . ILE B 1 68 ? 8.711 31.672 2.021 1 98.62 68 ILE B O 1
ATOM 3842 N N . ASN B 1 69 ? 10.227 32.062 0.41 1 98.69 69 ASN B N 1
ATOM 3843 C CA . ASN B 1 69 ? 11.164 32.75 1.292 1 98.69 69 ASN B CA 1
ATOM 3844 C C . ASN B 1 69 ? 10.664 34.125 1.659 1 98.69 69 ASN B C 1
ATOM 3846 O O . ASN B 1 69 ? 11.242 34.812 2.518 1 98.69 69 ASN B O 1
ATOM 3850 N N . GLU B 1 70 ? 9.602 34.562 1.031 1 98.38 70 GLU B N 1
ATOM 3851 C CA . GLU B 1 70 ? 8.953 35.781 1.466 1 98.38 70 GLU B CA 1
ATOM 3852 C C . GLU B 1 70 ? 8.211 35.594 2.783 1 98.38 70 GLU B C 1
ATOM 3854 O O . GLU B 1 70 ? 7.871 36.562 3.467 1 98.38 70 GLU B O 1
ATOM 3859 N N . LEU B 1 71 ? 7.887 34.375 3.123 1 98.5 71 LEU B N 1
ATOM 3860 C CA . LEU B 1 71 ? 7.234 34.094 4.391 1 98.5 71 LEU B CA 1
ATOM 3861 C C . LEU B 1 71 ? 8.188 34.312 5.562 1 98.5 71 LEU B C 1
ATOM 3863 O O . LEU B 1 71 ? 9.406 34.219 5.398 1 98.5 71 LEU B O 1
ATOM 3867 N N . PRO B 1 72 ? 7.66 34.688 6.715 1 98.5 72 PRO B N 1
ATOM 3868 C CA . PRO B 1 72 ? 8.508 34.75 7.906 1 98.5 72 PRO B CA 1
ATOM 3869 C C . PRO B 1 72 ? 8.914 33.375 8.422 1 98.5 72 PRO B C 1
ATOM 3871 O O . PRO B 1 72 ? 8.445 32.938 9.477 1 98.5 72 PRO B O 1
ATOM 3874 N N . ASN B 1 73 ? 9.867 32.75 7.715 1 98.75 73 ASN B N 1
ATOM 3875 C CA . ASN B 1 73 ? 10.406 31.438 8.062 1 98.75 73 ASN B CA 1
ATOM 3876 C C . ASN B 1 73 ? 11.445 31.531 9.172 1 98.75 73 ASN B C 1
ATOM 3878 O O . ASN B 1 73 ? 12.305 32.406 9.156 1 98.75 73 ASN B O 1
ATOM 3882 N N . PHE B 1 74 ? 11.32 30.578 10.078 1 98.81 74 PHE B N 1
ATOM 3883 C CA . PHE B 1 74 ? 12.281 30.484 11.172 1 98.81 74 PHE B CA 1
ATOM 3884 C C . PHE B 1 74 ? 12.68 29.047 11.422 1 98.81 74 PHE B C 1
ATOM 3886 O O . PHE B 1 74 ? 12.039 28.109 10.922 1 98.81 74 PHE B O 1
ATOM 3893 N N . ARG B 1 75 ? 13.773 28.844 12.141 1 98 75 ARG B N 1
ATOM 3894 C CA . ARG B 1 75 ? 14.18 27.562 12.711 1 98 75 ARG B CA 1
ATOM 3895 C C . ARG B 1 75 ? 14.594 27.719 14.172 1 98 75 ARG B C 1
ATOM 3897 O O . ARG B 1 75 ? 15.062 28.781 14.586 1 98 75 ARG B O 1
ATOM 3904 N N . LYS B 1 76 ? 14.414 26.703 14.844 1 97.75 76 LYS B N 1
ATOM 3905 C CA . LYS B 1 76 ? 14.875 26.656 16.219 1 97.75 76 LYS B CA 1
ATOM 3906 C C . LYS B 1 76 ? 14.984 25.203 16.719 1 97.75 76 LYS B C 1
ATOM 3908 O O . LYS B 1 76 ? 14.273 24.328 16.234 1 97.75 76 LYS B O 1
ATOM 3913 N N . LYS B 1 77 ? 15.891 25 17.625 1 98.06 77 LYS B N 1
ATOM 3914 C CA . LYS B 1 77 ? 15.992 23.703 18.266 1 98.06 77 LYS B CA 1
ATOM 3915 C C . LYS B 1 77 ? 14.961 23.562 19.391 1 98.06 77 LYS B C 1
ATOM 3917 O O . LYS B 1 77 ? 14.797 24.469 20.203 1 98.06 77 LYS B O 1
ATOM 3922 N N . VAL B 1 78 ? 14.242 22.484 19.359 1 98.31 78 VAL B N 1
ATOM 3923 C CA . VAL B 1 78 ? 13.211 22.203 20.344 1 98.31 78 VAL B CA 1
ATOM 3924 C C . VAL B 1 78 ? 13.555 20.922 21.109 1 98.31 78 VAL B C 1
ATOM 3926 O O . VAL B 1 78 ? 13.852 19.891 20.5 1 98.31 78 VAL B O 1
ATOM 3929 N N . GLN B 1 79 ? 13.547 21 22.469 1 98 79 GLN B N 1
ATOM 3930 C CA . GLN B 1 79 ? 13.836 19.844 23.297 1 98 79 GLN B CA 1
ATOM 3931 C C . GLN B 1 79 ? 12.641 18.891 23.344 1 98 79 GLN B C 1
ATOM 3933 O O . GLN B 1 79 ? 11.539 19.297 23.719 1 98 79 GLN B O 1
ATOM 3938 N N . VAL B 1 80 ? 12.844 17.656 22.953 1 97.94 80 VAL B N 1
ATOM 3939 C CA . VAL B 1 80 ? 11.805 16.641 23.031 1 97.94 80 VAL B CA 1
ATOM 3940 C C . VAL B 1 80 ? 12.305 15.461 23.875 1 97.94 80 VAL B C 1
ATOM 3942 O O . VAL B 1 80 ? 13.406 14.945 23.656 1 97.94 80 VAL B O 1
ATOM 3945 N N . ASP B 1 81 ? 11.547 15.023 24.828 1 97.12 81 ASP B N 1
ATOM 3946 C CA . ASP B 1 81 ? 11.93 13.938 25.734 1 97.12 81 ASP B CA 1
ATOM 3947 C C . ASP B 1 81 ? 12.258 12.664 24.953 1 97.12 81 ASP B C 1
ATOM 3949 O O . ASP B 1 81 ? 11.469 12.227 24.109 1 97.12 81 ASP B O 1
ATOM 3953 N N . GLY B 1 82 ? 13.383 12.156 25.25 1 97.06 82 GLY B N 1
ATOM 3954 C CA . GLY B 1 82 ? 13.797 10.914 24.625 1 97.06 82 GLY B CA 1
ATOM 3955 C C . GLY B 1 82 ? 14.438 11.117 23.266 1 97.06 82 GLY B C 1
ATOM 3956 O O . GLY B 1 82 ? 15.039 10.195 22.703 1 97.06 82 GLY B O 1
ATOM 3957 N N . PHE B 1 83 ? 14.438 12.344 22.688 1 98.06 83 PHE B N 1
ATOM 3958 C CA . PHE B 1 83 ? 14.922 12.555 21.328 1 98.06 83 PHE B CA 1
ATOM 3959 C C . PHE B 1 83 ? 15.898 13.727 21.281 1 98.06 83 PHE B C 1
ATOM 3961 O O . PHE B 1 83 ? 16.484 14.008 20.234 1 98.06 83 PHE B O 1
ATOM 3968 N N . GLY B 1 84 ? 16.047 14.43 22.406 1 97.38 84 GLY B N 1
ATOM 3969 C CA . GLY B 1 84 ? 16.984 15.547 22.469 1 97.38 84 GLY B CA 1
ATOM 3970 C C . GLY B 1 84 ? 16.469 16.781 21.75 1 97.38 84 GLY B C 1
ATOM 3971 O O . GLY B 1 84 ? 15.258 17.062 21.781 1 97.38 84 GLY B O 1
ATOM 3972 N N . GLN B 1 85 ? 17.359 17.609 21.266 1 97.5 85 GLN B N 1
ATOM 3973 C CA . GLN B 1 85 ? 17.016 18.828 20.547 1 97.5 85 GLN B CA 1
ATOM 3974 C C . GLN B 1 85 ? 16.797 18.531 19.062 1 97.5 85 GLN B C 1
ATOM 3976 O O . GLN B 1 85 ? 17.703 18.016 18.391 1 97.5 85 GLN B O 1
ATOM 3981 N N . ILE B 1 86 ? 15.695 18.891 18.625 1 97.62 86 ILE B N 1
ATOM 3982 C CA . ILE B 1 86 ? 15.359 18.672 17.219 1 97.62 86 ILE B CA 1
ATOM 3983 C C . ILE B 1 86 ? 15.188 20.031 16.531 1 97.62 86 ILE B C 1
ATOM 3985 O O . ILE B 1 86 ? 14.547 20.938 17.078 1 97.62 86 ILE B O 1
ATOM 3989 N N . ASP B 1 87 ? 15.758 20.156 15.344 1 98.31 87 ASP B N 1
ATOM 3990 C CA . ASP B 1 87 ? 15.664 21.391 14.586 1 98.31 87 ASP B CA 1
ATOM 3991 C C . ASP B 1 87 ? 14.312 21.516 13.883 1 98.31 87 ASP B C 1
ATOM 3993 O O . ASP B 1 87 ? 14 20.719 13 1 98.31 87 ASP B O 1
ATOM 3997 N N . ILE B 1 88 ? 13.586 22.547 14.234 1 98.75 88 ILE B N 1
ATOM 3998 C CA . ILE B 1 88 ? 12.219 22.688 13.727 1 98.75 88 ILE B CA 1
ATOM 3999 C C . ILE B 1 88 ? 12.117 23.953 12.875 1 98.75 88 ILE B C 1
ATOM 4001 O O . ILE B 1 88 ? 12.445 25.047 13.336 1 98.75 88 ILE B O 1
ATOM 4005 N N . HIS B 1 89 ? 11.711 23.766 11.633 1 98.88 89 HIS B N 1
ATOM 4006 C CA . HIS B 1 89 ? 11.289 24.875 10.773 1 98.88 89 HIS B CA 1
ATOM 4007 C C . HIS B 1 89 ? 9.852 25.281 11.062 1 98.88 89 HIS B C 1
ATOM 4009 O O . HIS B 1 89 ? 9 24.438 11.312 1 98.88 89 HIS B O 1
ATOM 4015 N N . PHE B 1 90 ? 9.57 26.578 11.016 1 98.88 90 PHE B N 1
ATOM 4016 C CA . PHE B 1 90 ? 8.195 27.031 11.148 1 98.88 90 PHE B CA 1
ATOM 4017 C C . PHE B 1 90 ? 8.023 28.422 10.539 1 98.88 90 PHE B C 1
ATOM 4019 O O . PHE B 1 90 ? 8.992 29.172 10.43 1 98.88 90 PHE B O 1
ATOM 4026 N N . VAL B 1 91 ? 6.84 28.656 10.062 1 98.88 91 VAL B N 1
ATOM 4027 C CA . VAL B 1 91 ? 6.398 30 9.734 1 98.88 91 VAL B CA 1
ATOM 4028 C C . VAL B 1 91 ? 5.832 30.688 10.977 1 98.88 91 VAL B C 1
ATOM 4030 O O . VAL B 1 91 ? 5.004 30.109 11.68 1 98.88 91 VAL B O 1
ATOM 4033 N N . HIS B 1 92 ? 6.324 31.891 11.289 1 98.75 92 HIS B N 1
ATOM 4034 C CA . HIS B 1 92 ? 5.836 32.656 12.422 1 98.75 92 HIS B CA 1
ATOM 4035 C C . HIS B 1 92 ? 5.387 34.062 11.984 1 98.75 92 HIS B C 1
ATOM 4037 O O . HIS B 1 92 ? 6.191 35 11.969 1 98.75 92 HIS B O 1
ATOM 4043 N N . LYS B 1 93 ? 4.105 34.188 11.703 1 98.62 93 LYS B N 1
ATOM 4044 C CA . LYS B 1 93 ? 3.537 35.469 11.336 1 98.62 93 LYS B CA 1
ATOM 4045 C C . LYS B 1 93 ? 2.967 36.188 12.555 1 98.62 93 LYS B C 1
ATOM 4047 O O . LYS B 1 93 ? 1.851 35.906 12.984 1 98.62 93 LYS B O 1
ATOM 4052 N N . ARG B 1 94 ? 3.576 37.188 13.023 1 97.88 94 ARG B N 1
ATOM 4053 C CA . ARG B 1 94 ? 3.143 37.969 14.18 1 97.88 94 ARG B CA 1
ATOM 4054 C C . ARG B 1 94 ? 2.281 39.156 13.758 1 97.88 94 ARG B C 1
ATOM 4056 O O . ARG B 1 94 ? 2.547 39.781 12.734 1 97.88 94 ARG B O 1
ATOM 4063 N N . SER B 1 95 ? 1.291 39.312 14.539 1 97.94 95 SER B N 1
ATOM 4064 C CA . SER B 1 95 ? 0.517 40.562 14.398 1 97.94 95 SER B CA 1
ATOM 4065 C C . SER B 1 95 ? 1.188 41.719 15.125 1 97.94 95 SER B C 1
ATOM 4067 O O . SER B 1 95 ? 1.91 41.5 16.109 1 97.94 95 SER B O 1
ATOM 4069 N N . SER B 1 96 ? 0.952 42.938 14.648 1 96 96 SER B N 1
ATOM 4070 C CA . SER B 1 96 ? 1.42 44.125 15.359 1 96 96 SER B CA 1
ATOM 4071 C C . SER B 1 96 ? 0.6 44.375 16.625 1 96 96 SER B C 1
ATOM 4073 O O . SER B 1 96 ? 1.014 45.125 17.5 1 96 96 SER B O 1
ATOM 4075 N N . ASN B 1 97 ? -0.536 43.719 16.672 1 97.44 97 ASN B N 1
ATOM 4076 C CA . ASN B 1 97 ? -1.354 43.781 17.875 1 97.44 97 ASN B CA 1
ATOM 4077 C C . ASN B 1 97 ? -0.788 42.875 18.984 1 97.44 97 ASN B C 1
ATOM 4079 O O . ASN B 1 97 ? -0.792 41.656 18.859 1 97.44 97 ASN B O 1
ATOM 4083 N N . PRO B 1 98 ? -0.285 43.438 20.016 1 96.06 98 PRO B N 1
ATOM 4084 C CA . PRO B 1 98 ? 0.327 42.656 21.078 1 96.06 98 PRO B CA 1
ATOM 4085 C C . PRO B 1 98 ? -0.675 41.719 21.766 1 96.06 98 PRO B C 1
ATOM 4087 O O . PRO B 1 98 ? -0.279 40.781 22.469 1 96.06 98 PRO B O 1
ATOM 4090 N N . ASN B 1 99 ? -1.989 42 21.594 1 97.75 99 ASN B N 1
ATOM 4091 C CA . ASN B 1 99 ? -3.025 41.188 22.234 1 97.75 99 ASN B CA 1
ATOM 4092 C C . ASN B 1 99 ? -3.537 40.094 21.297 1 97.75 99 ASN B C 1
ATOM 4094 O O . ASN B 1 99 ? -4.543 39.438 21.578 1 97.75 99 ASN B O 1
ATOM 4098 N N . ALA B 1 100 ? -2.842 39.906 20.234 1 98.75 100 ALA B N 1
ATOM 4099 C CA . ALA B 1 100 ? -3.254 38.875 19.266 1 98.75 100 ALA B CA 1
ATOM 4100 C C . ALA B 1 100 ? -3.299 37.5 19.906 1 98.75 100 ALA B C 1
ATOM 4102 O O . ALA B 1 100 ? -2.486 37.188 20.781 1 98.75 100 ALA B O 1
ATOM 4103 N N . VAL B 1 101 ? -4.211 36.656 19.5 1 98.88 101 VAL B N 1
ATOM 4104 C CA . VAL B 1 101 ? -4.379 35.312 20.016 1 98.88 101 VAL B CA 1
ATOM 4105 C C . VAL B 1 101 ? -3.293 34.406 19.438 1 98.88 101 VAL B C 1
ATOM 4107 O O . VAL B 1 101 ? -3.152 34.281 18.203 1 98.88 101 VAL B 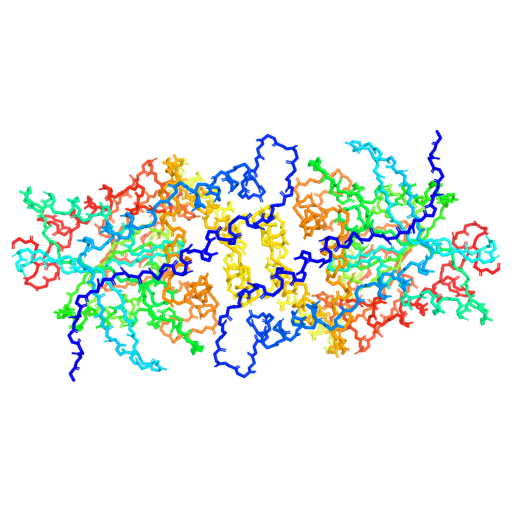O 1
ATOM 4110 N N . PRO B 1 102 ? -2.424 33.75 20.219 1 98.88 102 PRO B N 1
ATOM 4111 C CA . PRO B 1 102 ? -1.457 32.812 19.672 1 98.88 102 PRO B CA 1
ATOM 4112 C C . PRO B 1 102 ? -2.121 31.547 19.125 1 98.88 102 PRO B C 1
ATOM 4114 O O . PRO B 1 102 ? -2.838 30.844 19.844 1 98.88 102 PRO B O 1
ATOM 4117 N N . LEU B 1 103 ? -1.924 31.266 17.875 1 98.94 103 LEU B N 1
ATOM 4118 C CA . LEU B 1 103 ? -2.543 30.141 17.188 1 98.94 103 LEU B CA 1
ATOM 4119 C C . LEU B 1 103 ? -1.483 29.234 16.562 1 98.94 103 LEU B C 1
ATOM 4121 O O . LEU B 1 103 ? -0.65 29.703 15.781 1 98.94 103 LEU B O 1
ATOM 4125 N N . LEU B 1 104 ? -1.451 27.953 16.938 1 98.94 104 LEU B N 1
ATOM 4126 C CA . LEU B 1 104 ? -0.657 26.938 16.266 1 98.94 104 LEU B CA 1
ATOM 4127 C C . LEU B 1 104 ? -1.449 26.281 15.133 1 98.94 104 LEU B C 1
ATOM 4129 O O . LEU B 1 104 ? -2.539 25.75 15.359 1 98.94 104 LEU B O 1
ATOM 4133 N N . PHE B 1 105 ? -0.969 26.406 13.961 1 98.88 105 PHE B N 1
ATOM 4134 C CA . PHE B 1 105 ? -1.5 25.672 12.812 1 98.88 105 PHE B CA 1
ATOM 4135 C C . PHE B 1 105 ? -0.698 24.406 12.562 1 98.88 105 PHE B C 1
ATOM 4137 O O . PHE B 1 105 ? 0.517 24.453 12.367 1 98.88 105 PHE B O 1
ATOM 4144 N N . SER B 1 106 ? -1.314 23.234 12.57 1 98.88 106 SER B N 1
ATOM 4145 C CA . SER B 1 106 ? -0.648 21.969 12.352 1 98.88 106 SER B CA 1
ATOM 4146 C C . SER B 1 106 ? -1.149 21.281 11.078 1 98.88 106 SER B C 1
ATOM 4148 O O . SER B 1 106 ? -2.336 20.969 10.961 1 98.88 106 SER B O 1
ATOM 4150 N N . HIS B 1 107 ? -0.249 21.031 10.133 1 98.75 107 HIS B N 1
ATOM 4151 C CA . HIS B 1 107 ? -0.613 20.391 8.867 1 98.75 107 HIS B CA 1
ATOM 4152 C C . HIS B 1 107 ? -0.671 18.875 9.008 1 98.75 107 HIS B C 1
ATOM 4154 O O . HIS B 1 107 ? -0.344 18.344 10.07 1 98.75 107 HIS B O 1
ATOM 4160 N N . GLY B 1 108 ? -1.196 18.234 7.98 1 98.38 108 GLY B N 1
ATOM 4161 C CA . GLY B 1 108 ? -1.203 16.781 7.902 1 98.38 108 GLY B CA 1
ATOM 4162 C C . GLY B 1 108 ? -0.447 16.25 6.703 1 98.38 108 GLY B C 1
ATOM 4163 O O . GLY B 1 108 ? 0.516 16.859 6.242 1 98.38 108 GLY B O 1
ATOM 4164 N N . TRP B 1 109 ? -0.76 15.047 6.32 1 98.5 109 TRP B N 1
ATOM 4165 C CA . TRP B 1 109 ? -0.168 14.375 5.168 1 98.5 109 TRP B CA 1
ATOM 4166 C C . TRP B 1 109 ? -1.203 14.172 4.066 1 98.5 109 TRP B C 1
ATOM 4168 O O . TRP B 1 109 ? -2.367 13.875 4.344 1 98.5 109 TRP B O 1
ATOM 4178 N N . PRO B 1 110 ? -0.846 14.383 2.879 1 98.31 110 PRO B N 1
ATOM 4179 C CA . PRO B 1 110 ? 0.441 14.852 2.359 1 98.31 110 PRO B CA 1
ATOM 4180 C C . PRO B 1 110 ? 0.487 16.375 2.184 1 98.31 110 PRO B C 1
ATOM 4182 O O . PRO B 1 110 ? 0.936 16.859 1.145 1 98.31 110 PRO B O 1
ATOM 4185 N N . GLY B 1 111 ? 0.107 17.062 3.199 1 98.31 111 GLY B N 1
ATOM 4186 C CA . GLY B 1 111 ? 0.257 18.516 3.244 1 98.31 111 GLY B CA 1
ATOM 4187 C C . GLY B 1 111 ? 1.592 18.953 3.812 1 98.31 111 GLY B C 1
ATOM 4188 O O . GLY B 1 111 ? 2.525 18.156 3.916 1 98.31 111 GLY B O 1
ATOM 4189 N N . SER B 1 112 ? 1.731 20.234 4.027 1 98.62 112 SER B N 1
ATOM 4190 C CA . SER B 1 112 ? 2.9 20.859 4.629 1 98.62 112 SER B CA 1
ATOM 4191 C C . SER B 1 112 ? 2.555 22.25 5.188 1 98.62 112 SER B C 1
ATOM 4193 O O . SER B 1 112 ? 1.39 22.641 5.184 1 98.62 112 SER B O 1
ATOM 4195 N N . PHE B 1 113 ? 3.602 22.891 5.68 1 98.56 113 PHE B N 1
ATOM 4196 C CA . PHE B 1 113 ? 3.439 24.234 6.223 1 98.56 113 PHE B CA 1
ATOM 4197 C C . PHE B 1 113 ? 2.867 25.188 5.172 1 98.56 113 PHE B C 1
ATOM 4199 O O . PHE B 1 113 ? 2.32 26.234 5.504 1 98.56 113 PHE B O 1
ATOM 4206 N N . LEU B 1 114 ? 2.885 24.797 3.918 1 98.31 114 LEU B N 1
ATOM 4207 C CA . LEU B 1 114 ? 2.418 25.656 2.838 1 98.31 114 LEU B CA 1
ATOM 4208 C C . LEU B 1 114 ? 0.917 25.906 2.943 1 98.31 114 LEU B C 1
ATOM 4210 O O . LEU B 1 114 ? 0.401 26.875 2.393 1 98.31 114 LEU B O 1
ATOM 4214 N N . GLU B 1 115 ? 0.25 25.031 3.617 1 98.12 115 GLU B N 1
ATOM 4215 C CA . GLU B 1 115 ? -1.198 25.172 3.725 1 98.12 115 GLU B CA 1
ATOM 4216 C C . GLU B 1 115 ? -1.572 26.469 4.457 1 98.12 115 GLU B C 1
ATOM 4218 O O . GLU B 1 115 ? -2.625 27.047 4.195 1 98.12 115 GLU B O 1
ATOM 4223 N N . VAL B 1 116 ? -0.699 26.953 5.344 1 98.06 116 VAL B N 1
ATOM 4224 C CA . VAL B 1 116 ? -1.027 28.125 6.156 1 98.06 116 VAL B CA 1
ATOM 4225 C C . VAL B 1 116 ? -0.965 29.391 5.301 1 98.06 116 VAL B C 1
ATOM 4227 O O . VAL B 1 116 ? -1.543 30.422 5.656 1 98.06 116 VAL B O 1
ATOM 4230 N N . THR B 1 117 ? -0.324 29.328 4.156 1 98.19 117 THR B N 1
ATOM 4231 C CA . THR B 1 117 ? -0.022 30.516 3.355 1 98.19 117 THR B CA 1
ATOM 4232 C C . THR B 1 117 ? -1.306 31.172 2.861 1 98.19 117 THR B C 1
ATOM 4234 O O . THR B 1 117 ? -1.362 32.406 2.711 1 98.19 117 THR B O 1
ATOM 4237 N N . LYS B 1 118 ? -2.314 30.359 2.65 1 97.69 118 LYS B N 1
ATOM 4238 C CA . LYS B 1 118 ? -3.564 30.922 2.139 1 97.69 118 LYS B CA 1
ATOM 4239 C C . LYS B 1 118 ? -4.395 31.531 3.266 1 97.69 118 LYS B C 1
ATOM 4241 O O . LYS B 1 118 ? -5.293 32.344 3.016 1 97.69 118 LYS B O 1
ATOM 4246 N N . LEU B 1 119 ? -4.086 31.203 4.5 1 98.56 119 LEU B N 1
ATOM 4247 C CA . LEU B 1 119 ? -4.812 31.734 5.652 1 98.56 119 LEU B CA 1
ATOM 4248 C C . LEU B 1 119 ? -4.285 33.094 6.051 1 98.56 119 LEU B C 1
ATOM 4250 O O . LEU B 1 119 ? -5.043 33.938 6.516 1 98.56 119 LEU B O 1
ATOM 4254 N N . LEU B 1 120 ? -3.029 33.344 5.828 1 98.5 120 LEU B N 1
ATOM 4255 C CA . LEU B 1 120 ? -2.32 34.469 6.395 1 98.5 120 LEU B CA 1
ATOM 4256 C C . LEU B 1 120 ? -2.895 35.781 5.867 1 98.5 120 LEU B C 1
ATOM 4258 O O . LEU B 1 120 ? -3.285 36.656 6.648 1 98.5 120 LEU B O 1
ATOM 4262 N N . PRO B 1 121 ? -3.066 35.938 4.535 1 98.19 121 PRO B N 1
ATOM 4263 C CA . PRO B 1 121 ? -3.613 37.219 4.051 1 98.19 121 PRO B CA 1
ATOM 4264 C C . PRO B 1 121 ? -5.059 37.438 4.492 1 98.19 121 PRO B C 1
ATOM 4266 O O . PRO B 1 121 ? -5.461 38.562 4.734 1 98.19 121 PRO B O 1
ATOM 4269 N N . LEU B 1 122 ? -5.828 36.344 4.617 1 98.56 122 LEU B N 1
ATOM 4270 C CA . LEU B 1 122 ? -7.219 36.469 5.031 1 98.56 122 LEU B CA 1
ATOM 4271 C C . LEU B 1 122 ? -7.316 36.906 6.492 1 98.56 122 LEU B C 1
ATOM 4273 O O . LEU B 1 122 ? -8.172 37.719 6.848 1 98.56 122 LEU B O 1
ATOM 4277 N N . LEU B 1 123 ? -6.469 36.375 7.301 1 98.25 123 LEU B N 1
ATOM 4278 C CA . LEU B 1 123 ? -6.457 36.75 8.711 1 98.25 123 LEU B CA 1
ATOM 4279 C C . LEU B 1 123 ? -5.992 38.188 8.898 1 98.25 123 LEU B C 1
ATOM 4281 O O . LEU B 1 123 ? -6.523 38.906 9.742 1 98.25 123 LEU B O 1
ATOM 4285 N N . GLU B 1 124 ? -5.031 38.594 8.133 1 97.38 124 GLU B N 1
ATOM 4286 C CA . GLU B 1 124 ? -4.555 39.969 8.18 1 97.38 124 GLU B CA 1
ATOM 4287 C C . GLU B 1 124 ? -5.648 40.938 7.75 1 97.38 124 GLU B C 1
ATOM 4289 O O . GLU B 1 124 ? -5.816 42 8.359 1 97.38 124 GLU B O 1
ATOM 4294 N N . ASP B 1 125 ? -6.297 40.594 6.703 1 97.75 125 ASP B N 1
ATOM 4295 C CA . ASP B 1 125 ? -7.398 41.406 6.234 1 97.75 125 ASP B CA 1
ATOM 4296 C C . ASP B 1 125 ? -8.5 41.531 7.293 1 97.75 125 ASP B C 1
ATOM 4298 O O . ASP B 1 125 ? -9.078 42.594 7.496 1 97.75 125 ASP B O 1
ATOM 4302 N N . GLY B 1 126 ? -8.789 40.438 7.891 1 97.62 126 GLY B N 1
ATOM 4303 C CA . GLY B 1 126 ? -9.766 40.438 8.969 1 97.62 126 GLY B CA 1
ATOM 4304 C C . GLY B 1 126 ? -9.383 41.375 10.109 1 97.62 126 GLY B C 1
ATOM 4305 O O . GLY B 1 126 ? -10.234 42.094 10.633 1 97.62 126 GLY B O 1
ATOM 4306 N N . GLU B 1 127 ? -8.164 41.312 10.477 1 97.38 127 GLU B N 1
ATOM 4307 C CA . GLU B 1 127 ? -7.68 42.219 11.523 1 97.38 127 GLU B CA 1
ATOM 4308 C C . GLU B 1 127 ? -7.926 43.656 11.156 1 97.38 127 GLU B C 1
ATOM 4310 O O . GLU B 1 127 ? -8.367 44.438 12 1 97.38 127 GLU B O 1
ATOM 4315 N N . LYS B 1 128 ? -7.668 44.062 9.922 1 97.38 128 LYS B N 1
ATOM 4316 C CA . LYS B 1 128 ? -7.879 45.406 9.445 1 97.38 128 LYS B CA 1
ATOM 4317 C C . LYS B 1 128 ? -9.359 45.812 9.508 1 97.38 128 LYS B C 1
ATOM 4319 O O . LYS B 1 128 ? -9.695 46.969 9.648 1 97.38 128 LYS B O 1
ATOM 4324 N N . GLU B 1 129 ? -10.164 44.812 9.461 1 97.56 129 GLU B N 1
ATOM 4325 C CA . GLU B 1 129 ? -11.602 45.031 9.461 1 97.56 129 GLU B CA 1
ATOM 4326 C C . GLU B 1 129 ? -12.18 44.938 10.875 1 97.56 129 GLU B C 1
ATOM 4328 O O . GLU B 1 129 ? -13.398 44.969 11.055 1 97.56 129 GLU B O 1
ATOM 4333 N N . GLY B 1 130 ? -11.414 44.781 11.805 1 97.12 130 GLY B N 1
ATOM 4334 C CA . GLY B 1 130 ? -11.859 44.781 13.188 1 97.12 130 GLY B CA 1
ATOM 4335 C C . GLY B 1 130 ? -12.109 43.406 13.742 1 97.12 130 GLY B C 1
ATOM 4336 O O . GLY B 1 130 ? -12.688 43.25 14.828 1 97.12 130 GLY B O 1
ATOM 4337 N N . LYS B 1 131 ? -11.719 42.375 13.031 1 98.25 131 LYS B N 1
ATOM 4338 C CA . LYS B 1 131 ? -11.781 41 13.523 1 98.25 131 LYS B CA 1
ATOM 4339 C C . LYS B 1 131 ? -10.578 40.688 14.398 1 98.25 131 LYS B C 1
ATOM 4341 O O . LYS B 1 131 ? -9.633 41.469 14.477 1 98.25 131 LYS B O 1
ATOM 4346 N N . PRO B 1 132 ? -10.656 39.594 15.156 1 98.56 132 PRO B N 1
ATOM 4347 C CA . PRO B 1 132 ? -9.555 39.312 16.078 1 98.56 132 PRO B CA 1
ATOM 4348 C C . PRO B 1 132 ? -8.227 39.062 15.375 1 98.56 132 PRO B C 1
ATOM 4350 O O . PRO B 1 132 ? -8.195 38.406 14.328 1 98.56 132 PRO B O 1
ATOM 4353 N N . ALA B 1 133 ? -7.164 39.594 15.953 1 98.69 133 ALA B N 1
ATOM 4354 C CA . ALA B 1 133 ? -5.801 39.375 15.477 1 98.69 133 ALA B CA 1
ATOM 4355 C C . ALA B 1 133 ? -5.238 38.062 16 1 98.69 133 ALA B C 1
ATOM 4357 O O . ALA B 1 133 ? -5.598 37.594 17.094 1 98.69 133 ALA B O 1
ATOM 4358 N N . PHE B 1 134 ? -4.34 37.469 15.258 1 98.88 134 PHE B N 1
ATOM 4359 C CA . PHE B 1 134 ? -3.699 36.219 15.648 1 98.88 134 PHE B CA 1
ATOM 4360 C C . PHE B 1 134 ? -2.189 36.312 15.461 1 98.88 134 PHE B C 1
ATOM 4362 O O . PHE B 1 134 ? -1.712 36.906 14.5 1 98.88 134 PHE B O 1
ATOM 4369 N N . HIS B 1 135 ? -1.364 35.781 16.375 1 98.75 135 HIS B N 1
ATOM 4370 C CA . HIS B 1 135 ? -0.007 35.312 16.109 1 98.75 135 HIS B CA 1
ATOM 4371 C C . HIS B 1 135 ? -0.007 33.875 15.594 1 98.75 135 HIS B C 1
ATOM 4373 O O . HIS B 1 135 ? -0.34 32.969 16.328 1 98.75 135 HIS B O 1
ATOM 4379 N N . ILE B 1 136 ? 0.448 33.656 14.344 1 98.75 136 ILE B N 1
ATOM 4380 C CA . ILE B 1 136 ? 0.31 32.344 13.727 1 98.75 136 ILE B CA 1
ATOM 4381 C C . ILE B 1 136 ? 1.66 31.641 13.719 1 98.75 136 ILE B C 1
ATOM 4383 O O . ILE B 1 136 ? 2.66 32.188 13.258 1 98.75 136 ILE B O 1
ATOM 4387 N N . VAL B 1 137 ? 1.698 30.453 14.258 1 98.88 137 VAL B N 1
ATOM 4388 C CA . VAL B 1 137 ? 2.854 29.562 14.195 1 98.88 137 VAL B CA 1
ATOM 4389 C C . VAL B 1 137 ? 2.49 28.297 13.422 1 98.88 137 VAL B C 1
ATOM 4391 O O . VAL B 1 137 ? 1.548 27.594 13.781 1 98.88 137 VAL B O 1
ATOM 4394 N N . ALA B 1 138 ? 3.176 28.031 12.32 1 98.94 138 ALA B N 1
ATOM 4395 C CA . ALA B 1 138 ? 2.934 26.859 11.484 1 98.94 138 ALA B CA 1
ATOM 4396 C C . ALA B 1 138 ? 4.223 26.078 11.242 1 98.94 138 ALA B C 1
ATOM 4398 O O . ALA B 1 138 ? 4.949 26.344 10.281 1 98.94 138 ALA B O 1
ATOM 4399 N N . PRO B 1 139 ? 4.488 25.078 12.008 1 98.88 139 PRO B N 1
ATOM 4400 C CA . PRO B 1 139 ? 5.719 24.297 11.828 1 98.88 139 PRO B CA 1
ATOM 4401 C C . PRO B 1 139 ? 5.609 23.281 10.695 1 98.88 139 PRO B C 1
ATOM 4403 O O . PRO B 1 139 ? 4.52 22.781 10.414 1 98.88 139 PRO B O 1
ATOM 4406 N N . SER B 1 140 ? 6.762 23.062 10.039 1 98.88 140 SER B N 1
ATOM 4407 C CA . SER B 1 140 ? 6.918 21.734 9.453 1 98.88 140 SER B CA 1
ATOM 4408 C C . SER B 1 140 ? 7.023 20.656 10.531 1 98.88 140 SER B C 1
ATOM 4410 O O . SER B 1 140 ? 7.895 20.734 11.398 1 98.88 140 SER B O 1
ATOM 4412 N N . LEU B 1 141 ? 6.137 19.75 10.477 1 98.88 141 LEU B N 1
ATOM 4413 C CA . LEU B 1 141 ? 6.27 18.641 11.406 1 98.88 141 LEU B CA 1
ATOM 4414 C C . LEU B 1 141 ? 7.609 17.938 11.227 1 98.88 141 LEU B C 1
ATOM 4416 O O . LEU B 1 141 ? 8.164 17.906 10.125 1 98.88 141 LEU B O 1
ATOM 4420 N N . PRO B 1 142 ? 8.172 17.391 12.328 1 98.81 142 PRO B N 1
ATOM 4421 C CA . PRO B 1 142 ? 9.383 16.578 12.141 1 98.81 142 PRO B CA 1
ATOM 4422 C C . PRO B 1 142 ? 9.234 15.555 11.023 1 98.81 142 PRO B C 1
ATOM 4424 O O . PRO B 1 142 ? 8.188 14.922 10.891 1 98.81 142 PRO B O 1
ATOM 4427 N N . ASN B 1 143 ? 10.273 15.398 10.195 1 98.69 143 ASN B N 1
ATOM 4428 C CA . ASN B 1 143 ? 10.297 14.508 9.039 1 98.69 143 ASN B CA 1
ATOM 4429 C C . ASN B 1 143 ? 9.602 15.133 7.836 1 98.69 143 ASN B C 1
ATOM 4431 O O . ASN B 1 143 ? 9.562 14.539 6.758 1 98.69 143 ASN B O 1
ATOM 4435 N N . PHE B 1 144 ? 8.992 16.375 7.977 1 98.62 144 PHE B N 1
ATOM 4436 C CA . PHE B 1 144 ? 8.305 17.078 6.895 1 98.62 144 PHE B CA 1
ATOM 4437 C C . PHE B 1 144 ? 8.984 18.391 6.57 1 98.62 144 PHE B C 1
ATOM 4439 O O . PHE B 1 144 ? 9.555 19.031 7.457 1 98.62 144 PHE B O 1
ATOM 4446 N N . GLY B 1 145 ? 8.844 18.797 5.301 1 98.5 145 GLY B N 1
ATOM 4447 C CA . GLY B 1 145 ? 9.32 20.109 4.898 1 98.5 145 GLY B CA 1
ATOM 4448 C C . GLY B 1 145 ? 10.781 20.344 5.238 1 98.5 145 GLY B C 1
ATOM 4449 O O . GLY B 1 145 ? 11.648 19.547 4.844 1 98.5 145 GLY B O 1
ATOM 4450 N N . PHE B 1 146 ? 11 21.312 6.098 1 98.69 146 PHE B N 1
ATOM 4451 C CA . PHE B 1 146 ? 12.383 21.703 6.309 1 98.69 146 PHE B CA 1
ATOM 4452 C C . PHE B 1 146 ? 12.781 21.516 7.77 1 98.69 146 PHE B C 1
ATOM 4454 O O . PHE B 1 146 ? 13.727 22.156 8.242 1 98.69 146 PHE B O 1
ATOM 4461 N N . SER B 1 147 ? 11.969 20.734 8.523 1 98.75 147 SER B N 1
ATOM 4462 C CA . SER B 1 147 ? 12.336 20.281 9.859 1 98.75 147 SER B CA 1
ATOM 4463 C C . SER B 1 147 ? 13.25 19.062 9.797 1 98.75 147 SER B C 1
ATOM 4465 O O . SER B 1 147 ? 13.375 18.422 8.75 1 98.75 147 SER B O 1
ATOM 4467 N N . GLN B 1 148 ? 13.789 18.766 10.875 1 98 148 GLN B N 1
ATOM 4468 C CA . GLN B 1 148 ? 14.797 17.719 11 1 98 148 GLN B CA 1
ATOM 4469 C C . GLN B 1 148 ? 14.188 16.328 10.805 1 98 148 GLN B C 1
ATOM 4471 O O . GLN B 1 148 ? 13.031 16.109 11.164 1 98 148 GLN B O 1
ATOM 4476 N N . LYS B 1 149 ? 15.008 15.383 10.289 1 97.38 149 LYS B N 1
ATOM 4477 C CA . LYS B 1 149 ? 14.633 13.977 10.25 1 97.38 149 LYS B CA 1
ATOM 4478 C C . LYS B 1 149 ? 14.812 13.312 11.617 1 97.38 149 LYS B C 1
ATOM 4480 O O . LYS B 1 149 ? 15.727 13.672 12.359 1 97.38 149 LYS B O 1
ATOM 4485 N N . ILE B 1 150 ? 14 12.461 11.938 1 98.5 150 ILE B N 1
ATOM 4486 C CA . ILE B 1 150 ? 14.078 11.648 13.148 1 98.5 150 ILE B CA 1
ATOM 4487 C C . ILE B 1 150 ? 14.586 10.25 12.797 1 98.5 150 ILE B C 1
ATOM 4489 O O . ILE B 1 150 ? 13.992 9.555 11.969 1 98.5 150 ILE B O 1
ATOM 4493 N N . LEU B 1 151 ? 15.625 9.789 13.414 1 97.62 151 LEU B N 1
ATOM 4494 C CA . LEU B 1 151 ? 16.219 8.5 13.047 1 97.62 151 LEU B CA 1
ATOM 4495 C C . LEU B 1 151 ? 16.016 7.48 14.164 1 97.62 151 LEU B C 1
ATOM 4497 O O . LEU B 1 151 ? 16.219 6.281 13.953 1 97.62 151 LEU B O 1
ATOM 4501 N N . LYS B 1 152 ? 15.609 7.922 15.32 1 97.81 152 LYS B N 1
ATOM 4502 C CA . LYS B 1 152 ? 15.336 7.023 16.438 1 97.81 152 LYS B CA 1
ATOM 4503 C C . LYS B 1 152 ? 13.875 6.562 16.422 1 97.81 152 LYS B C 1
ATOM 4505 O O . LYS B 1 152 ? 12.969 7.379 16.25 1 97.81 152 LYS B O 1
ATOM 4510 N N . PRO B 1 153 ? 13.641 5.211 16.609 1 97.62 153 PRO B N 1
ATOM 4511 C CA . PRO B 1 153 ? 12.258 4.746 16.688 1 97.62 153 PRO B CA 1
ATOM 4512 C C . PRO B 1 153 ? 11.508 5.336 17.875 1 97.62 153 PRO B C 1
ATOM 4514 O O . PRO B 1 153 ? 12.117 5.691 18.891 1 97.62 153 PRO B O 1
ATOM 4517 N N . GLY B 1 154 ? 10.164 5.438 17.719 1 97.62 154 GLY B N 1
ATOM 4518 C CA . GLY B 1 154 ? 9.344 5.805 18.859 1 97.62 154 GLY B CA 1
ATOM 4519 C C . GLY B 1 154 ? 8.789 7.215 18.766 1 97.62 154 GLY B C 1
ATOM 4520 O O . GLY B 1 154 ? 7.988 7.629 19.609 1 97.62 154 GLY B O 1
ATOM 4521 N N . PHE B 1 155 ? 9.203 7.984 17.734 1 98.12 155 PHE B N 1
ATOM 4522 C CA . PHE B 1 155 ? 8.664 9.328 17.547 1 98.12 155 PHE B CA 1
ATOM 4523 C C . PHE B 1 155 ? 7.234 9.273 17.031 1 98.12 155 PHE B C 1
ATOM 4525 O O . PHE B 1 155 ? 7.004 9.367 15.82 1 98.12 155 PHE B O 1
ATOM 4532 N N . ALA B 1 156 ? 6.273 9.195 17.922 1 97.88 156 ALA B N 1
ATOM 4533 C CA . ALA B 1 156 ? 4.863 8.953 17.625 1 97.88 156 ALA B CA 1
ATOM 4534 C C . ALA B 1 156 ? 4.016 10.18 17.938 1 97.88 156 ALA B C 1
ATOM 4536 O O . ALA B 1 156 ? 4.531 11.297 17.984 1 97.88 156 ALA B O 1
ATOM 4537 N N . LEU B 1 157 ? 2.744 10.047 18.109 1 97.94 157 LEU B N 1
ATOM 4538 C CA . LEU B 1 157 ? 1.797 11.148 18.25 1 97.94 157 LEU B CA 1
ATOM 4539 C C . LEU B 1 157 ? 2.156 12.008 19.453 1 97.94 157 LEU B C 1
ATOM 4541 O O . LEU B 1 157 ? 2.121 13.242 19.375 1 97.94 157 LEU B O 1
ATOM 4545 N N . SER B 1 158 ? 2.531 11.359 20.547 1 98.5 158 SER B N 1
ATOM 4546 C CA . SER B 1 158 ? 2.881 12.102 21.766 1 98.5 158 SER B CA 1
ATOM 4547 C C . SER B 1 158 ? 4.102 12.992 21.531 1 98.5 158 SER B C 1
ATOM 4549 O O . SER B 1 158 ? 4.168 14.109 22.047 1 98.5 158 SER B O 1
ATOM 4551 N N . GLN B 1 159 ? 5.055 12.477 20.781 1 98.62 159 GLN B N 1
ATOM 4552 C CA . GLN B 1 159 ? 6.273 13.227 20.5 1 98.62 159 GLN B CA 1
ATOM 4553 C C . GLN B 1 159 ? 6.004 14.391 19.547 1 98.62 159 GLN B C 1
ATOM 4555 O O . GLN B 1 159 ? 6.578 15.469 19.703 1 98.62 159 GLN B O 1
ATOM 4560 N N . TYR B 1 160 ? 5.176 14.172 18.562 1 98.75 160 TYR B N 1
ATOM 4561 C CA . TYR B 1 160 ? 4.777 15.273 17.688 1 98.75 160 TYR B CA 1
ATOM 4562 C C . TYR B 1 160 ? 4.062 16.359 18.484 1 98.75 160 TYR B C 1
ATOM 4564 O O . TYR B 1 160 ? 4.328 17.547 18.312 1 98.75 160 TYR B O 1
ATOM 4572 N N . ALA B 1 161 ? 3.135 15.969 19.328 1 98.81 161 ALA B N 1
ATOM 4573 C CA . ALA B 1 161 ? 2.404 16.906 20.188 1 98.81 161 ALA B CA 1
ATOM 4574 C C . ALA B 1 161 ? 3.355 17.672 21.094 1 98.81 161 ALA B C 1
ATOM 4576 O O . ALA B 1 161 ? 3.23 18.891 21.234 1 98.81 161 ALA B O 1
ATOM 4577 N N . GLU B 1 162 ? 4.273 16.953 21.672 1 98.81 162 GLU B N 1
ATOM 4578 C CA . GLU B 1 162 ? 5.254 17.578 22.562 1 98.81 162 GLU B CA 1
ATOM 4579 C C . GLU B 1 162 ? 6.105 18.594 21.812 1 98.81 162 GLU B C 1
ATOM 4581 O O . GLU B 1 162 ? 6.398 19.672 22.328 1 98.81 162 GLU B O 1
ATOM 4586 N N . THR B 1 163 ? 6.512 18.203 20.625 1 98.88 163 THR B N 1
ATOM 4587 C CA . THR B 1 163 ? 7.309 19.109 19.812 1 98.88 163 THR B CA 1
ATOM 4588 C C . THR B 1 163 ? 6.57 20.422 19.578 1 98.88 163 THR B C 1
ATOM 4590 O O . THR B 1 163 ? 7.141 21.5 19.766 1 98.88 163 THR B O 1
ATOM 4593 N N . CYS B 1 164 ? 5.344 20.344 19.188 1 98.94 164 CYS B N 1
ATOM 4594 C CA . CYS B 1 164 ? 4.531 21.516 18.922 1 98.94 164 CYS B CA 1
ATOM 4595 C C . CYS B 1 164 ? 4.32 22.328 20.203 1 98.94 164 CYS B C 1
ATOM 4597 O O . CYS B 1 164 ? 4.402 23.562 20.172 1 98.94 164 CYS B O 1
ATOM 4599 N N . HIS B 1 165 ? 4.062 21.672 21.297 1 98.88 165 HIS B N 1
ATOM 4600 C CA . HIS B 1 165 ? 3.854 22.328 22.594 1 98.88 165 HIS B CA 1
ATOM 4601 C C . HIS B 1 165 ? 5.098 23.078 23.031 1 98.88 165 HIS B C 1
ATOM 4603 O O . HIS B 1 165 ? 5.016 24.266 23.391 1 98.88 165 HIS B O 1
ATOM 4609 N N . ARG B 1 166 ? 6.215 22.406 22.953 1 98.69 166 ARG B N 1
ATOM 4610 C CA . ARG B 1 166 ? 7.469 23.016 23.375 1 98.69 166 ARG B CA 1
ATOM 4611 C C . ARG B 1 166 ? 7.832 24.188 22.484 1 98.69 166 ARG B C 1
ATOM 4613 O O . ARG B 1 166 ? 8.375 25.188 22.953 1 98.69 166 ARG B O 1
ATOM 4620 N N . LEU B 1 167 ? 7.57 24.031 21.172 1 98.75 167 LEU B N 1
ATOM 4621 C CA . LEU B 1 167 ? 7.797 25.156 20.266 1 98.75 167 LEU B CA 1
ATOM 4622 C C . LEU B 1 167 ? 7.004 26.375 20.703 1 98.75 167 LEU B C 1
ATOM 4624 O O . LEU B 1 167 ? 7.555 27.484 20.812 1 98.75 167 LEU B O 1
ATOM 4628 N N . MET B 1 168 ? 5.703 26.25 21.016 1 98.75 168 MET B N 1
ATOM 4629 C CA . MET B 1 168 ? 4.852 27.344 21.438 1 98.75 168 MET B CA 1
ATOM 4630 C C . MET B 1 168 ? 5.363 27.953 22.75 1 98.75 168 MET B C 1
ATOM 4632 O O . MET B 1 168 ? 5.434 29.172 22.891 1 98.75 168 MET B O 1
ATOM 4636 N N . GLN B 1 169 ? 5.793 27.062 23.656 1 98.31 169 GLN B N 1
ATOM 4637 C CA . GLN B 1 169 ? 6.324 27.531 24.938 1 98.31 169 GLN B CA 1
ATOM 4638 C C . GLN B 1 169 ? 7.602 28.344 24.734 1 98.31 169 GLN B C 1
ATOM 4640 O O . GLN B 1 169 ? 7.773 29.406 25.328 1 98.31 169 GLN B O 1
ATOM 4645 N N . ASP B 1 170 ? 8.406 27.812 23.922 1 97.81 170 ASP B N 1
ATOM 4646 C CA . ASP B 1 170 ? 9.688 28.469 23.656 1 97.81 170 ASP B CA 1
ATOM 4647 C C . ASP B 1 170 ? 9.469 29.859 23.031 1 97.81 170 ASP B C 1
ATOM 4649 O O . ASP B 1 170 ? 10.297 30.75 23.219 1 97.81 170 ASP B O 1
ATOM 4653 N N . LEU B 1 171 ? 8.383 30.016 22.297 1 98.06 171 LEU B N 1
ATOM 4654 C CA . LEU B 1 171 ? 8.094 31.281 21.625 1 98.06 171 LEU B CA 1
ATOM 4655 C C . LEU B 1 171 ? 7.387 32.25 22.562 1 98.06 171 LEU B C 1
ATOM 4657 O O . LEU B 1 171 ? 7.066 33.375 22.172 1 98.06 171 LEU B O 1
ATOM 4661 N N . GLY B 1 172 ? 7.117 31.797 23.766 1 97.19 172 GLY B N 1
ATOM 4662 C CA . GLY B 1 172 ? 6.543 32.656 24.781 1 97.19 172 GLY B CA 1
ATOM 4663 C C . GLY B 1 172 ? 5.031 32.562 24.875 1 97.19 172 GLY B C 1
ATOM 4664 O O . GLY B 1 172 ? 4.387 33.344 25.562 1 97.19 172 GLY B O 1
ATOM 4665 N N . TYR B 1 173 ? 4.469 31.625 24.219 1 98.19 173 TYR B N 1
ATOM 4666 C CA . TYR B 1 173 ? 3.025 31.422 24.281 1 98.19 173 TYR B CA 1
ATOM 4667 C C . TYR B 1 173 ? 2.664 30.359 25.312 1 98.19 173 TYR B C 1
ATOM 4669 O O . TYR B 1 173 ? 2.535 29.188 24.969 1 98.19 173 TYR B O 1
ATOM 4677 N N . GLU B 1 174 ? 2.426 30.766 26.531 1 97.94 174 GLU B N 1
ATOM 4678 C CA . GLU B 1 174 ? 2.107 29.859 27.625 1 97.94 174 GLU B CA 1
ATOM 4679 C C . GLU B 1 174 ? 0.75 29.188 27.422 1 97.94 174 GLU B C 1
ATOM 4681 O O . GLU B 1 174 ? 0.585 28 27.703 1 97.94 174 GLU B O 1
ATOM 4686 N N . LYS B 1 175 ? -0.177 30.016 27.062 1 98.69 175 LYS B N 1
ATOM 4687 C CA . LYS B 1 175 ? -1.513 29.562 26.688 1 98.69 175 LYS B CA 1
ATOM 4688 C C . LYS B 1 175 ? -1.84 29.938 25.25 1 98.69 175 LYS B C 1
ATOM 4690 O O . LYS B 1 175 ? -1.474 31.031 24.797 1 98.69 175 LYS B O 1
ATOM 4695 N N . TYR B 1 176 ? -2.43 29.016 24.531 1 98.88 176 TYR B N 1
ATOM 4696 C CA . TYR B 1 176 ? -2.641 29.234 23.094 1 98.88 176 TYR B CA 1
ATOM 4697 C C . TYR B 1 176 ? -3.766 28.344 22.578 1 98.88 176 TYR B C 1
ATOM 4699 O O . TYR B 1 176 ? -4.379 27.594 23.328 1 98.88 176 TYR B O 1
ATOM 4707 N N . VAL B 1 177 ? -4.133 28.516 21.297 1 98.94 177 VAL B N 1
ATOM 4708 C CA . VAL B 1 177 ? -5.168 27.734 20.625 1 98.94 177 VAL B CA 1
ATOM 4709 C C . VAL B 1 177 ? -4.578 27.047 19.406 1 98.94 177 VAL B C 1
ATOM 4711 O O . VAL B 1 177 ? -3.451 27.328 19 1 98.94 177 VAL B O 1
ATOM 4714 N N . THR B 1 178 ? -5.27 26.016 18.891 1 98.94 178 THR B N 1
ATOM 4715 C CA . THR B 1 178 ? -4.703 25.219 17.812 1 98.94 178 THR B CA 1
ATOM 4716 C C . THR B 1 178 ? -5.711 25.031 16.688 1 98.94 178 THR B C 1
ATOM 4718 O O . THR B 1 178 ? -6.918 25.156 16.906 1 98.94 178 THR B O 1
ATOM 4721 N N . GLN B 1 179 ? -5.285 24.859 15.508 1 98.94 179 GLN B N 1
ATOM 4722 C CA . GLN B 1 179 ? -6.039 24.516 14.305 1 98.94 179 GLN B CA 1
ATOM 4723 C C . GLN B 1 179 ? -5.355 23.391 13.531 1 98.94 179 GLN B C 1
ATOM 4725 O O . GLN B 1 179 ? -4.129 23.391 13.383 1 98.94 179 GLN B O 1
ATOM 4730 N N . GLY B 1 180 ? -6.059 22.359 13.094 1 98.5 180 GLY B N 1
ATOM 4731 C CA . GLY B 1 180 ? -5.387 21.328 12.32 1 98.5 180 GLY B CA 1
ATOM 4732 C C . GLY B 1 180 ? -6.344 20.312 11.711 1 98.5 180 GLY B C 1
ATOM 4733 O O . GLY B 1 180 ? -7.434 20.094 12.242 1 98.5 180 GLY B O 1
ATOM 4734 N N . GLY B 1 181 ? -6.016 19.734 10.617 1 97.94 181 GLY B N 1
ATOM 4735 C CA . GLY B 1 181 ? -6.66 18.609 9.961 1 97.94 181 GLY B CA 1
ATOM 4736 C C . GLY B 1 181 ? -5.73 17.422 9.742 1 97.94 181 GLY B C 1
ATOM 4737 O O . GLY B 1 181 ? -4.52 17.547 9.938 1 97.94 181 GLY B O 1
ATOM 4738 N N . ASP B 1 182 ? -6.312 16.234 9.414 1 98.06 182 ASP B N 1
ATOM 4739 C CA . ASP B 1 182 ? -5.523 15.039 9.141 1 98.06 182 ASP B CA 1
ATOM 4740 C C . ASP B 1 182 ? -4.598 14.711 10.312 1 98.06 182 ASP B C 1
ATOM 4742 O O . ASP B 1 182 ? -5.055 14.57 11.445 1 98.06 182 ASP B O 1
ATOM 4746 N N . TRP B 1 183 ? -3.248 14.688 10.094 1 98.62 183 TRP B N 1
ATOM 4747 C CA . TRP B 1 183 ? -2.34 14.523 11.227 1 98.62 183 TRP B CA 1
ATOM 4748 C C . TRP B 1 183 ? -2.416 15.727 12.164 1 98.62 183 TRP B C 1
ATOM 4750 O O . TRP B 1 183 ? -2.209 15.594 13.367 1 98.62 183 TRP B O 1
ATOM 4760 N N . GLY B 1 184 ? -2.705 16.906 11.594 1 98.69 184 GLY B N 1
ATOM 4761 C CA . GLY B 1 184 ? -2.955 18.062 12.438 1 98.69 184 GLY B CA 1
ATOM 4762 C C . GLY B 1 184 ? -4.105 17.859 13.406 1 98.69 184 GLY B C 1
ATOM 4763 O O . GLY B 1 184 ? -4.066 18.344 14.539 1 98.69 184 GLY B O 1
ATOM 4764 N N . PHE B 1 185 ? -5.156 17.141 12.992 1 98.5 185 PHE B N 1
ATOM 4765 C CA . PHE B 1 185 ? -6.23 16.734 13.891 1 98.5 185 PHE B CA 1
ATOM 4766 C C . PHE B 1 185 ? -5.684 15.891 15.031 1 98.5 185 PHE B C 1
ATOM 4768 O O . PHE B 1 185 ? -5.902 16.203 16.203 1 98.5 185 PHE B O 1
ATOM 4775 N N . TYR B 1 186 ? -4.906 14.859 14.703 1 98.69 186 TYR B N 1
ATOM 4776 C CA . TYR B 1 186 ? -4.387 13.93 15.703 1 98.69 186 TYR B CA 1
ATOM 4777 C C . TYR B 1 186 ? -3.449 14.633 16.672 1 98.69 186 TYR B C 1
ATOM 4779 O O . TYR B 1 186 ? -3.512 14.406 17.875 1 98.69 186 TYR B O 1
ATOM 4787 N N . ILE B 1 187 ? -2.648 15.5 16.125 1 98.81 187 ILE B N 1
ATOM 4788 C CA . ILE B 1 187 ? -1.622 16.156 16.922 1 98.81 187 ILE B CA 1
ATOM 4789 C C . ILE B 1 187 ? -2.266 17.203 17.828 1 98.81 187 ILE B C 1
ATOM 4791 O O . ILE B 1 187 ? -1.971 17.266 19.031 1 98.81 187 ILE B O 1
ATOM 4795 N N . THR B 1 188 ? -3.207 18.016 17.328 1 98.75 188 THR B N 1
ATOM 4796 C CA . THR B 1 188 ? -3.822 19.047 18.141 1 98.75 188 THR B CA 1
ATOM 4797 C C . THR B 1 188 ? -4.715 18.438 19.219 1 98.75 188 THR B C 1
ATOM 4799 O O . THR B 1 188 ? -4.75 18.922 20.359 1 98.75 188 THR B O 1
ATOM 4802 N N . ARG B 1 189 ? -5.41 17.359 18.875 1 98.75 189 ARG B N 1
ATOM 4803 C CA . ARG B 1 189 ? -6.191 16.641 19.891 1 98.75 189 ARG B CA 1
ATOM 4804 C C . ARG B 1 189 ? -5.285 16.047 20.969 1 98.75 189 ARG B C 1
ATOM 4806 O O . ARG B 1 189 ? -5.594 16.125 22.156 1 98.75 189 ARG B O 1
ATOM 4813 N N . SER B 1 190 ? -4.176 15.484 20.531 1 98.81 190 SER B N 1
ATOM 4814 C CA . SER B 1 190 ? -3.205 14.945 21.484 1 98.81 190 SER B CA 1
ATOM 4815 C C . SER B 1 190 ? -2.672 16.047 22.406 1 98.81 190 SER B C 1
ATOM 4817 O O . SER B 1 190 ? -2.479 15.812 23.594 1 98.81 190 SER B O 1
ATOM 4819 N N . MET B 1 191 ? -2.416 17.188 21.844 1 98.88 191 MET B N 1
ATOM 4820 C CA . MET B 1 191 ? -1.958 18.328 22.641 1 98.88 191 MET B CA 1
ATOM 4821 C C . MET B 1 191 ? -2.998 18.703 23.688 1 98.88 191 MET B C 1
ATOM 4823 O O . MET B 1 191 ? -2.65 19.031 24.828 1 98.88 191 MET B O 1
ATOM 4827 N N . GLY B 1 192 ? -4.262 18.641 23.281 1 98.75 192 GLY B N 1
ATOM 4828 C CA . GLY B 1 192 ? -5.328 18.922 24.234 1 98.75 192 GLY B CA 1
ATOM 4829 C C . GLY B 1 192 ? -5.383 17.922 25.375 1 98.75 192 GLY B C 1
ATOM 4830 O O . GLY B 1 192 ? -5.746 18.281 26.5 1 98.75 192 GLY B O 1
ATOM 4831 N N . ILE B 1 193 ? -5.078 16.672 25.109 1 98.69 193 ILE B N 1
ATOM 4832 C CA . ILE B 1 193 ? -5.07 15.602 26.109 1 98.69 193 ILE B CA 1
ATOM 4833 C C . ILE B 1 193 ? -3.873 15.781 27.047 1 98.69 193 ILE B C 1
ATOM 4835 O O . ILE B 1 193 ? -4.008 15.664 28.266 1 98.69 193 ILE B O 1
ATOM 4839 N N . LEU B 1 194 ? -2.73 16.141 26.5 1 98.62 194 LEU B N 1
ATOM 4840 C CA . LEU B 1 194 ? -1.469 16.125 27.234 1 98.62 194 LEU B CA 1
ATOM 4841 C C . LEU B 1 194 ? -1.247 17.438 27.969 1 98.62 194 LEU B C 1
ATOM 4843 O O . LEU B 1 194 ? -0.612 17.469 29.031 1 98.62 194 LEU B O 1
ATOM 4847 N N . TYR B 1 195 ? -1.763 18.562 27.391 1 98.62 195 TYR B N 1
ATOM 4848 C CA . TYR B 1 195 ? -1.469 19.875 27.922 1 98.62 195 TYR B CA 1
ATOM 4849 C C . TYR B 1 195 ? -2.736 20.719 28.031 1 98.62 195 TYR B C 1
ATOM 4851 O O . TYR B 1 195 ? -2.781 21.844 27.531 1 98.62 195 TYR B O 1
ATOM 4859 N N . PRO B 1 196 ? -3.723 20.266 28.734 1 98.19 196 PRO B N 1
ATOM 4860 C CA . PRO B 1 196 ? -5.023 20.953 28.766 1 98.19 196 PRO B CA 1
ATOM 4861 C C . PRO B 1 196 ? -4.965 22.312 29.453 1 98.19 196 PRO B C 1
ATOM 4863 O O . PRO B 1 196 ? -5.871 23.125 29.281 1 98.19 196 PRO B O 1
ATOM 4866 N N . ASP B 1 197 ? -3.928 22.562 30.25 1 98.44 197 ASP B N 1
ATOM 4867 C CA . ASP B 1 197 ? -3.787 23.859 30.906 1 98.44 197 ASP B CA 1
ATOM 4868 C C . ASP B 1 197 ? -3.217 24.906 29.953 1 98.44 197 ASP B C 1
ATOM 4870 O O . ASP B 1 197 ? -3.299 26.109 30.219 1 98.44 197 ASP B O 1
ATOM 4874 N N . ASN B 1 198 ? -2.646 24.453 28.844 1 98.88 198 ASN B N 1
ATOM 4875 C CA . ASN B 1 198 ? -1.997 25.344 27.891 1 98.88 198 ASN B CA 1
ATOM 4876 C C . ASN B 1 198 ? -2.822 25.484 26.609 1 98.88 198 ASN B C 1
ATOM 4878 O O . ASN B 1 198 ? -2.916 26.578 26.047 1 98.88 198 ASN B O 1
ATOM 4882 N N . VAL B 1 199 ? -3.354 24.391 26.156 1 98.88 199 VAL B N 1
ATOM 4883 C CA . VAL B 1 199 ? -4.211 24.391 24.969 1 98.88 199 VAL B CA 1
ATOM 4884 C C . VAL B 1 199 ? -5.656 24.656 25.391 1 98.88 199 VAL B C 1
ATOM 4886 O O . VAL B 1 199 ? -6.324 23.781 25.938 1 98.88 199 VAL B O 1
ATOM 4889 N N . LEU B 1 200 ? -6.18 25.812 24.953 1 98.88 200 LEU B N 1
ATOM 4890 C CA . LEU B 1 200 ? -7.441 26.234 25.562 1 98.88 200 LEU B CA 1
ATOM 4891 C C . LEU B 1 200 ? -8.602 25.984 24.609 1 98.88 200 LEU B C 1
ATOM 4893 O O . LEU B 1 200 ? -9.742 25.797 25.047 1 98.88 200 LEU B O 1
ATOM 4897 N N . ALA B 1 201 ? -8.336 26 23.344 1 98.88 201 ALA B N 1
ATOM 4898 C CA . ALA B 1 201 ? -9.328 25.734 22.312 1 98.88 201 ALA B CA 1
ATOM 4899 C C . ALA B 1 201 ? -8.664 25.188 21.047 1 98.88 201 ALA B C 1
ATOM 4901 O O . ALA B 1 201 ? -7.504 25.5 20.766 1 98.88 201 ALA B O 1
ATOM 4902 N N . SER B 1 202 ? -9.352 24.359 20.375 1 98.88 202 SER B N 1
ATOM 4903 C CA . SER B 1 202 ? -8.906 23.828 19.094 1 98.88 202 SER B CA 1
ATOM 4904 C C . SER B 1 202 ? -9.992 23.953 18.031 1 98.88 202 SER B C 1
ATOM 4906 O O . SER B 1 202 ? -11.18 23.812 18.328 1 98.88 202 SER B O 1
ATOM 4908 N N . HIS B 1 203 ? -9.633 24.312 16.859 1 98.94 203 HIS B N 1
ATOM 4909 C CA . HIS B 1 203 ? -10.461 24.188 15.672 1 98.94 203 HIS B CA 1
ATOM 4910 C C . HIS B 1 203 ? -9.953 23.078 14.758 1 98.94 203 HIS B C 1
ATOM 4912 O O . HIS B 1 203 ? -8.758 23.016 14.461 1 98.94 203 HIS B O 1
ATOM 4918 N N . ILE B 1 204 ? -10.805 22.156 14.367 1 98.69 204 ILE B N 1
ATOM 4919 C CA . ILE B 1 204 ? -10.359 21.047 13.531 1 98.69 204 ILE B CA 1
ATOM 4920 C C . ILE B 1 204 ? -11.211 20.984 12.266 1 98.69 204 ILE B C 1
ATOM 4922 O O . ILE B 1 204 ? -12.383 21.359 12.273 1 98.69 204 ILE B O 1
ATOM 4926 N N . ASN B 1 205 ? -10.617 20.547 11.172 1 98.31 205 ASN B N 1
ATOM 4927 C CA . ASN B 1 205 ? -11.312 20.469 9.898 1 98.31 205 ASN B CA 1
ATOM 4928 C C . ASN B 1 205 ? -11.352 19.047 9.352 1 98.31 205 ASN B C 1
ATOM 4930 O O . ASN B 1 205 ? -11.594 18.828 8.164 1 98.31 205 ASN B O 1
ATOM 4934 N N . MET B 1 206 ? -10.953 18.078 10.023 1 97.38 206 MET B N 1
ATOM 4935 C CA . MET B 1 206 ? -11.266 16.656 9.898 1 97.38 206 MET B CA 1
ATOM 4936 C C . MET B 1 206 ? -11.914 16.125 11.172 1 97.38 206 MET B C 1
ATOM 4938 O O . MET B 1 206 ? -11.305 16.156 12.242 1 97.38 206 MET B O 1
ATOM 4942 N N . VAL B 1 207 ? -13.141 15.773 11.039 1 96.94 207 VAL B N 1
ATOM 4943 C CA . VAL B 1 207 ? -13.898 15.305 12.195 1 96.94 207 VAL B CA 1
ATOM 4944 C C . VAL B 1 207 ? -13.938 13.773 12.203 1 96.94 207 VAL B C 1
ATOM 4946 O O . VAL B 1 207 ? -14.734 13.164 11.492 1 96.94 207 VAL B O 1
ATOM 4949 N N . ARG B 1 208 ? -13.102 13.211 12.977 1 96.69 208 ARG B N 1
ATOM 4950 C CA . ARG B 1 208 ? -13.148 11.781 13.25 1 96.69 208 ARG B CA 1
ATOM 4951 C C . ARG B 1 208 ? -13.852 11.5 14.578 1 96.69 208 ARG B C 1
ATOM 4953 O O . ARG B 1 208 ? -13.273 11.719 15.648 1 96.69 208 ARG B O 1
ATOM 4960 N N . ALA B 1 209 ? -15.016 11.047 14.484 1 96.38 209 ALA B N 1
ATOM 4961 C CA . ALA B 1 209 ? -15.859 10.805 15.656 1 96.38 209 ALA B CA 1
ATOM 4962 C C . ALA B 1 209 ? -16.719 9.562 15.461 1 96.38 209 ALA B C 1
ATOM 4964 O O . ALA B 1 209 ? -16.891 9.086 14.336 1 96.38 209 ALA B O 1
ATOM 4965 N N . HIS B 1 210 ? -17.172 9.062 16.531 1 95 210 HIS B N 1
ATOM 4966 C CA . HIS B 1 210 ? -18.016 7.875 16.531 1 95 210 HIS B CA 1
ATOM 4967 C C . HIS B 1 210 ? -19.391 8.172 17.094 1 95 210 HIS B C 1
ATOM 4969 O O . HIS B 1 210 ? -19.578 9.172 17.797 1 95 210 HIS B O 1
ATOM 4975 N N . ALA B 1 211 ? -20.297 7.312 16.766 1 94.88 211 ALA B N 1
ATOM 4976 C CA . ALA B 1 211 ? -21.641 7.453 17.297 1 94.88 211 ALA B CA 1
ATOM 4977 C C . ALA B 1 211 ? -21.625 7.395 18.828 1 94.88 211 ALA B C 1
ATOM 4979 O O . ALA B 1 211 ? -20.875 6.617 19.422 1 94.88 211 ALA B O 1
ATOM 4980 N N . PRO B 1 212 ? -22.469 8.258 19.406 1 94.81 212 PRO B N 1
ATOM 4981 C CA . PRO B 1 212 ? -22.609 8.141 20.859 1 94.81 212 PRO B CA 1
ATOM 4982 C C . PRO B 1 212 ? -23.188 6.805 21.297 1 94.81 212 PRO B C 1
ATOM 4984 O O . PRO B 1 212 ? -23.984 6.211 20.562 1 94.81 212 PRO B O 1
ATOM 4987 N N . THR B 1 213 ? -22.75 6.414 22.359 1 93 213 THR B N 1
ATOM 4988 C CA . THR B 1 213 ? -23.297 5.18 22.922 1 93 213 THR B CA 1
ATOM 4989 C C . THR B 1 213 ? -24.078 5.465 24.188 1 93 213 THR B C 1
ATOM 4991 O O . THR B 1 213 ? -23.875 6.492 24.844 1 93 213 THR B O 1
ATOM 4994 N N . PHE B 1 214 ? -24.906 4.527 24.547 1 90.56 214 PHE B N 1
ATOM 4995 C CA . PHE B 1 214 ? -25.734 4.715 25.734 1 90.56 214 PHE B CA 1
ATOM 4996 C C . PHE B 1 214 ? -24.891 4.59 27 1 90.56 214 PHE B C 1
ATOM 4998 O O . PHE B 1 214 ? -25.25 5.125 28.047 1 90.56 214 PHE B O 1
ATOM 5005 N N . THR B 1 215 ? -23.766 3.986 26.953 1 89.19 215 THR B N 1
ATOM 5006 C CA . THR B 1 215 ? -22.891 3.811 28.109 1 89.19 215 THR B CA 1
ATOM 5007 C C . THR B 1 215 ? -22.078 5.078 28.359 1 89.19 215 THR B C 1
ATOM 5009 O O . THR B 1 215 ? -21.938 5.5 29.516 1 89.19 215 THR B O 1
ATOM 5012 N N . SER B 1 216 ? -21.672 5.738 27.344 1 85 216 SER B N 1
ATOM 5013 C CA . SER B 1 216 ? -20.766 6.871 27.531 1 85 216 SER B CA 1
ATOM 5014 C C . SER B 1 216 ? -21.516 8.195 27.438 1 85 216 SER B C 1
ATOM 5016 O O . SER B 1 216 ? -21.188 9.141 28.156 1 85 216 SER B O 1
ATOM 5018 N N . GLN B 1 217 ? -22.547 8.195 26.562 1 89.94 217 GLN B N 1
ATOM 5019 C CA . GLN B 1 217 ? -23.297 9.43 26.344 1 89.94 217 GLN B CA 1
ATOM 5020 C C . GLN B 1 217 ? -24.781 9.141 26.141 1 89.94 217 GLN B C 1
ATOM 5022 O O . GLN B 1 217 ? -25.328 9.328 25.047 1 89.94 217 GLN B O 1
ATOM 5027 N N . PRO B 1 218 ? -25.5 8.875 27.188 1 89.44 218 PRO B N 1
ATOM 5028 C CA . PRO B 1 218 ? -26.875 8.359 27.062 1 89.44 218 PRO B CA 1
ATOM 5029 C C . PRO B 1 218 ? -27.828 9.359 26.406 1 89.44 218 PRO B C 1
ATOM 5031 O O . PRO B 1 218 ? -28.641 8.977 25.578 1 89.44 218 PRO B O 1
ATOM 5034 N N . VAL B 1 219 ? -27.75 10.609 26.781 1 90.81 219 VAL B N 1
ATOM 5035 C CA . VAL B 1 219 ? -28.656 11.609 26.219 1 90.81 219 VAL B CA 1
ATOM 5036 C C . VAL B 1 219 ? -28.375 11.789 24.734 1 90.81 219 VAL B C 1
ATOM 5038 O O . VAL B 1 219 ? -29.312 11.812 23.922 1 90.81 219 VAL B O 1
ATOM 5041 N N . LEU B 1 220 ? -27.109 11.938 24.438 1 90.81 220 LEU B N 1
ATOM 5042 C CA . LEU B 1 220 ? -26.719 12.086 23.047 1 90.81 220 LEU B CA 1
ATOM 5043 C C . LEU B 1 220 ? -27.078 10.844 22.25 1 90.81 220 LEU B C 1
ATOM 5045 O O . LEU B 1 220 ? -27.453 10.945 21.078 1 90.81 220 LEU B O 1
ATOM 5049 N N . ALA B 1 221 ? -26.906 9.703 22.844 1 92.94 221 ALA B N 1
ATOM 5050 C CA . ALA B 1 221 ? -27.234 8.43 22.203 1 92.94 221 ALA B CA 1
ATOM 5051 C C . ALA B 1 221 ? -28.719 8.352 21.875 1 92.94 221 ALA B C 1
ATOM 5053 O O . ALA B 1 221 ? -29.109 7.844 20.812 1 92.94 221 ALA B O 1
ATOM 5054 N N . LEU B 1 222 ? -29.484 8.789 22.766 1 91.25 222 LEU B N 1
ATOM 5055 C CA . LEU B 1 222 ? -30.938 8.805 22.547 1 91.25 222 LEU B CA 1
ATOM 5056 C C . LEU B 1 222 ? -31.297 9.742 21.406 1 91.25 222 LEU B C 1
ATOM 5058 O O . LEU B 1 222 ? -32.125 9.398 20.547 1 91.25 222 LEU B O 1
ATOM 5062 N N . GLN B 1 223 ? -30.734 10.891 21.422 1 91.44 223 GLN B N 1
ATOM 5063 C CA . GLN B 1 223 ? -30.953 11.836 20.328 1 91.44 223 GLN B CA 1
ATOM 5064 C C . GLN B 1 223 ? -30.547 11.234 18.984 1 91.44 223 GLN B C 1
ATOM 5066 O O . GLN B 1 223 ? -31.25 11.391 18 1 91.44 223 GLN B O 1
ATOM 5071 N N . HIS B 1 224 ? -29.422 10.656 18.984 1 91.94 224 HIS B N 1
ATOM 5072 C CA . HIS B 1 224 ? -28.906 10.008 17.781 1 91.94 224 HIS B CA 1
ATOM 5073 C C . HIS B 1 224 ? -29.859 8.945 17.266 1 91.94 224 HIS B C 1
ATOM 5075 O O . HIS B 1 224 ? -30.094 8.844 16.062 1 91.94 224 HIS B O 1
ATOM 5081 N N . ALA B 1 225 ? -30.375 8.164 18.156 1 91.06 225 ALA B N 1
ATOM 5082 C CA . ALA B 1 225 ? -31.281 7.074 17.812 1 91.06 225 ALA B CA 1
ATOM 5083 C C . ALA B 1 225 ? -32.562 7.609 17.203 1 91.06 225 ALA B C 1
ATOM 5085 O O . ALA B 1 225 ? -33.188 6.957 16.359 1 91.06 225 ALA B O 1
ATOM 5086 N N . MET B 1 226 ? -32.938 8.805 17.578 1 91.69 226 MET B N 1
ATOM 5087 C CA . MET B 1 226 ? -34.25 9.344 17.203 1 91.69 226 MET B CA 1
ATOM 5088 C C . MET B 1 226 ? -34.125 10.297 16.031 1 91.69 226 MET B C 1
ATOM 5090 O O . MET B 1 226 ? -35.125 10.781 15.508 1 91.69 226 MET B O 1
ATOM 5094 N N . THR B 1 227 ? -33.031 10.648 15.602 1 90.19 227 THR B N 1
ATOM 5095 C CA . THR B 1 227 ? -32.812 11.617 14.539 1 90.19 227 THR B CA 1
ATOM 5096 C C . THR B 1 227 ? -32.312 10.938 13.273 1 90.19 227 THR B C 1
ATOM 5098 O O . THR B 1 227 ? -31.172 10.484 13.219 1 90.19 227 THR B O 1
ATOM 5101 N N . PRO B 1 228 ? -33.156 10.914 12.273 1 92.5 228 PRO B N 1
ATOM 5102 C CA . PRO B 1 228 ? -32.688 10.312 11.023 1 92.5 228 PRO B CA 1
ATOM 5103 C C . PRO B 1 228 ? -31.547 11.102 10.383 1 92.5 228 PRO B C 1
ATOM 5105 O O . PRO B 1 228 ? -31.484 12.32 10.531 1 92.5 228 PRO B O 1
ATOM 5108 N N . TYR B 1 229 ? -30.688 10.391 9.695 1 93.56 229 TYR B N 1
ATOM 5109 C CA . TYR B 1 229 ? -29.609 11.055 8.969 1 93.56 229 TYR B CA 1
ATOM 5110 C C . TYR B 1 229 ? -30.156 11.875 7.805 1 93.56 229 TYR B C 1
ATOM 5112 O O . TYR B 1 229 ? -31.094 11.445 7.121 1 93.56 229 TYR B O 1
ATOM 5120 N N . THR B 1 230 ? -29.609 13.047 7.641 1 94 230 THR B N 1
ATOM 5121 C CA . THR B 1 230 ? -29.922 13.836 6.453 1 94 230 THR B CA 1
ATOM 5122 C C . THR B 1 230 ? -29.312 13.195 5.207 1 94 230 THR B C 1
ATOM 5124 O O . THR B 1 230 ? -28.484 12.281 5.309 1 94 230 THR B O 1
ATOM 5127 N N . ASP B 1 231 ? -29.75 13.711 4.02 1 94.62 231 ASP B N 1
ATOM 5128 C CA . ASP B 1 231 ? -29.172 13.234 2.766 1 94.62 231 ASP B CA 1
ATOM 5129 C C . ASP B 1 231 ? -27.672 13.5 2.721 1 94.62 231 ASP B C 1
ATOM 5131 O O . ASP B 1 231 ? -26.906 12.656 2.256 1 94.62 231 ASP B O 1
ATOM 5135 N N . ALA B 1 232 ? -27.312 14.648 3.188 1 93.94 232 ALA B N 1
ATOM 5136 C CA . ALA B 1 232 ? -25.906 15.023 3.211 1 93.94 232 ALA B CA 1
ATOM 5137 C C . ALA B 1 232 ? -25.094 14.086 4.113 1 93.94 232 ALA B C 1
ATOM 5139 O O . ALA B 1 232 ? -23.984 13.703 3.775 1 93.94 232 ALA B O 1
ATOM 5140 N N . GLU B 1 233 ? -25.703 13.727 5.188 1 94.5 233 GLU B N 1
ATOM 5141 C CA . GLU B 1 233 ? -25.031 12.828 6.121 1 94.5 233 GLU B CA 1
ATOM 5142 C C . GLU B 1 233 ? -24.938 11.414 5.559 1 94.5 233 GLU B C 1
ATOM 5144 O O . GLU B 1 233 ? -23.922 10.734 5.738 1 94.5 233 GLU B O 1
ATOM 5149 N N . SER B 1 234 ? -25.969 11.023 4.891 1 96.12 234 SER B N 1
ATOM 5150 C CA . SER B 1 234 ? -25.953 9.711 4.246 1 96.12 234 SER B CA 1
ATOM 5151 C C . SER B 1 234 ? -24.875 9.648 3.158 1 96.12 234 SER B C 1
ATOM 5153 O O . SER B 1 234 ? -24.156 8.664 3.053 1 96.12 234 SER B O 1
ATOM 5155 N N . LYS B 1 235 ? -24.828 10.68 2.379 1 95.94 235 LYS B N 1
ATOM 5156 C CA . LYS B 1 235 ? -23.781 10.773 1.354 1 95.94 235 LYS B CA 1
ATOM 5157 C C . LYS B 1 235 ? -22.391 10.773 1.98 1 95.94 235 LYS B C 1
ATOM 5159 O O . LYS B 1 235 ? -21.469 10.164 1.445 1 95.94 235 LYS B O 1
ATOM 5164 N N . GLY B 1 236 ? -22.297 11.484 3.061 1 96.19 236 GLY B N 1
ATOM 5165 C CA . GLY B 1 236 ? -21.031 11.531 3.783 1 96.19 236 GLY B CA 1
ATOM 5166 C C . GLY B 1 236 ? -20.609 10.172 4.312 1 96.19 236 GLY B C 1
ATOM 5167 O O . GLY B 1 236 ? -19.422 9.82 4.246 1 96.19 236 GLY B O 1
ATOM 5168 N N . MET B 1 237 ? -21.516 9.445 4.805 1 95.56 237 MET B N 1
ATOM 5169 C CA . MET B 1 237 ? -21.219 8.109 5.32 1 95.56 237 MET B CA 1
ATOM 5170 C C . MET B 1 237 ? -20.781 7.18 4.195 1 95.56 237 MET B C 1
ATOM 5172 O O . MET B 1 237 ? -19.891 6.348 4.387 1 95.56 237 MET B O 1
ATOM 5176 N N . LYS B 1 238 ? -21.406 7.297 3.061 1 96.44 238 LYS B N 1
ATOM 5177 C CA . LYS B 1 238 ? -20.984 6.512 1.901 1 96.44 238 LYS B CA 1
ATOM 5178 C C . LYS B 1 238 ? -19.562 6.863 1.484 1 96.44 238 LYS B C 1
ATOM 5180 O O . LYS B 1 238 ? -18.781 5.98 1.116 1 96.44 238 LYS B O 1
ATOM 5185 N N . ARG B 1 239 ? -19.203 8.102 1.512 1 96 239 ARG B N 1
ATOM 5186 C CA . ARG B 1 239 ? -17.844 8.547 1.202 1 96 239 ARG B CA 1
ATOM 5187 C C . ARG B 1 239 ? -16.844 7.965 2.193 1 96 239 ARG B C 1
ATOM 5189 O O . ARG B 1 239 ? -15.766 7.512 1.799 1 96 239 ARG B O 1
ATOM 5196 N N . SER B 1 240 ? -17.234 8.008 3.395 1 96.94 240 SER B N 1
ATOM 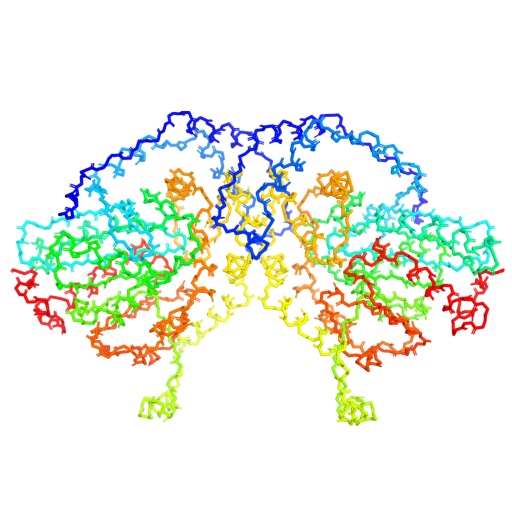5197 C CA . SER B 1 240 ? -16.375 7.441 4.43 1 96.94 240 SER B CA 1
ATOM 5198 C C . SER B 1 240 ? -16.156 5.945 4.211 1 96.94 240 SER B C 1
ATOM 5200 O O . SER B 1 240 ? -15.055 5.434 4.426 1 96.94 240 SER B O 1
ATOM 5202 N N . GLU B 1 241 ? -17.188 5.312 3.83 1 95.81 241 GLU B N 1
ATOM 5203 C CA . GLU B 1 241 ? -17.078 3.887 3.529 1 95.81 241 GLU B CA 1
ATOM 5204 C C . GLU B 1 241 ? -16.172 3.637 2.336 1 95.81 241 GLU B C 1
ATOM 5206 O O . GLU B 1 241 ? -15.375 2.691 2.34 1 95.81 241 GLU B O 1
ATOM 5211 N N . TRP B 1 242 ? -16.281 4.406 1.313 1 93.88 242 TRP B N 1
ATOM 5212 C CA . TRP B 1 242 ? -15.383 4.32 0.163 1 93.88 242 TRP B CA 1
ATOM 5213 C C . TRP B 1 242 ? -13.93 4.453 0.594 1 93.88 242 TRP B C 1
ATOM 5215 O O . TRP B 1 242 ? -13.07 3.686 0.15 1 93.88 242 TRP B O 1
ATOM 5225 N N . PHE B 1 243 ? -13.656 5.398 1.412 1 96.62 243 PHE B N 1
ATOM 5226 C CA . PHE B 1 243 ? -12.289 5.625 1.852 1 96.62 243 PHE B CA 1
ATOM 5227 C C . PHE B 1 243 ? -11.758 4.43 2.631 1 96.62 243 PHE B C 1
ATOM 5229 O O . PHE B 1 243 ? -10.609 4.023 2.457 1 96.62 243 PHE B O 1
ATOM 5236 N N . LEU B 1 244 ? -12.586 3.883 3.461 1 93.81 244 LEU B N 1
ATOM 5237 C CA . LEU B 1 244 ? -12.195 2.736 4.273 1 93.81 244 LEU B CA 1
ATOM 5238 C C . LEU B 1 244 ? -11.875 1.529 3.395 1 93.81 244 LEU B C 1
ATOM 5240 O O . LEU B 1 244 ? -10.977 0.75 3.705 1 93.81 244 LEU B O 1
ATOM 5244 N N . THR B 1 245 ? -12.508 1.401 2.301 1 92.62 245 THR B N 1
ATOM 5245 C CA . THR B 1 245 ? -12.406 0.179 1.512 1 92.62 245 THR B CA 1
ATOM 5246 C C . THR B 1 245 ? -11.438 0.367 0.346 1 92.62 245 THR B C 1
ATOM 5248 O O . THR B 1 245 ? -10.719 -0.562 -0.028 1 92.62 245 THR B O 1
ATOM 5251 N N . ASP B 1 246 ? -11.375 1.625 -0.201 1 93.31 246 ASP B N 1
ATOM 5252 C CA . ASP B 1 246 ? -10.664 1.801 -1.462 1 93.31 246 ASP B CA 1
ATOM 5253 C C . ASP B 1 246 ? -9.625 2.916 -1.355 1 93.31 246 ASP B C 1
ATOM 5255 O O . ASP B 1 246 ? -8.805 3.098 -2.26 1 93.31 246 ASP B O 1
ATOM 5259 N N . GLY B 1 247 ? -9.672 3.58 -0.204 1 95.19 247 GLY B N 1
ATOM 5260 C CA . GLY B 1 247 ? -8.875 4.793 -0.185 1 95.19 247 GLY B CA 1
ATOM 5261 C C . GLY B 1 247 ? -7.758 4.758 0.845 1 95.19 247 GLY B C 1
ATOM 5262 O O . GLY B 1 247 ? -6.918 5.656 0.889 1 95.19 247 GLY B O 1
ATOM 5263 N N . GLN B 1 248 ? -7.66 3.684 1.628 1 96.56 248 GLN B N 1
ATOM 5264 C CA . GLN B 1 248 ? -6.758 3.826 2.768 1 96.56 248 GLN B CA 1
ATOM 5265 C C . GLN B 1 248 ? -5.609 2.826 2.689 1 96.56 248 GLN B C 1
ATOM 5267 O O . GLN B 1 248 ? -4.871 2.643 3.66 1 96.56 248 GLN B O 1
ATOM 5272 N N . ALA B 1 249 ? -5.422 2.131 1.546 1 97.5 249 ALA B N 1
ATOM 5273 C CA . ALA B 1 249 ? -4.344 1.152 1.419 1 97.5 249 ALA B CA 1
ATOM 5274 C C . ALA B 1 249 ? -2.982 1.807 1.632 1 97.5 249 ALA B C 1
ATOM 5276 O O . ALA B 1 249 ? -2.064 1.183 2.168 1 97.5 249 ALA B O 1
ATOM 5277 N N . TYR B 1 250 ? -2.84 3.07 1.169 1 98.19 250 TYR B N 1
ATOM 5278 C CA . TYR B 1 250 ? -1.592 3.799 1.373 1 98.19 250 TYR B CA 1
ATOM 5279 C C . TYR B 1 250 ? -1.241 3.875 2.854 1 98.19 250 TYR B C 1
ATOM 5281 O O . TYR B 1 250 ? -0.084 3.684 3.234 1 98.19 250 TYR B O 1
ATOM 5289 N N . ARG B 1 251 ? -2.232 4.199 3.656 1 97.94 251 ARG B N 1
ATOM 5290 C CA . ARG B 1 251 ? -2.045 4.348 5.094 1 97.94 251 ARG B CA 1
ATOM 5291 C C . ARG B 1 251 ? -1.581 3.039 5.723 1 97.94 251 ARG B C 1
ATOM 5293 O O . ARG B 1 251 ? -0.667 3.029 6.551 1 97.94 251 ARG B O 1
ATOM 5300 N N . GLN B 1 252 ? -2.199 1.937 5.328 1 97.62 252 GLN B N 1
ATOM 5301 C CA . GLN B 1 252 ? -1.83 0.631 5.867 1 97.62 252 GLN B CA 1
ATOM 5302 C C . GLN B 1 252 ? -0.396 0.269 5.492 1 97.62 252 GLN B C 1
ATOM 5304 O O . GLN B 1 252 ? 0.35 -0.267 6.312 1 97.62 252 GLN B O 1
ATOM 5309 N N . LEU B 1 253 ? -0.084 0.547 4.254 1 98.44 253 LEU B N 1
ATOM 5310 C CA . LEU B 1 253 ? 1.271 0.249 3.807 1 98.44 253 LEU B CA 1
ATOM 5311 C C . LEU B 1 253 ? 2.293 1.079 4.578 1 98.44 253 LEU B C 1
ATOM 5313 O O . LEU B 1 253 ? 3.303 0.549 5.047 1 98.44 253 LEU B O 1
ATOM 5317 N N . GLN B 1 254 ? 2.037 2.367 4.715 1 98.62 254 GLN B N 1
ATOM 5318 C CA . GLN B 1 254 ? 2.934 3.254 5.449 1 98.62 254 GLN B CA 1
ATOM 5319 C C . GLN B 1 254 ? 3.012 2.859 6.922 1 98.62 254 GLN B C 1
ATOM 5321 O O . GLN B 1 254 ? 4.047 3.047 7.566 1 98.62 254 GLN B O 1
ATOM 5326 N N . ALA B 1 255 ? 1.981 2.209 7.461 1 98.19 255 ALA B N 1
ATOM 5327 C CA . ALA B 1 255 ? 1.903 1.861 8.875 1 98.19 255 ALA B CA 1
ATOM 5328 C C . ALA B 1 255 ? 2.518 0.49 9.141 1 98.19 255 ALA B C 1
ATOM 5330 O O . ALA B 1 255 ? 2.682 0.088 10.297 1 98.19 255 ALA B O 1
ATOM 5331 N N . THR B 1 256 ? 2.928 -0.269 8.062 1 98.19 256 THR B N 1
ATOM 5332 C CA . THR B 1 256 ? 3.371 -1.637 8.305 1 98.19 256 THR B CA 1
ATOM 5333 C C . THR B 1 256 ? 4.742 -1.882 7.684 1 98.19 256 THR B C 1
ATOM 5335 O O . THR B 1 256 ? 5.559 -2.625 8.234 1 98.19 256 THR B O 1
ATOM 5338 N N . LYS B 1 257 ? 4.93 -1.282 6.449 1 98.19 257 LYS B N 1
ATOM 5339 C CA . LYS B 1 257 ? 6.199 -1.477 5.754 1 98.19 257 LYS B CA 1
ATOM 5340 C C . LYS B 1 257 ? 6.703 -0.168 5.152 1 98.19 257 LYS B C 1
ATOM 5342 O O . LYS B 1 257 ? 6.996 -0.101 3.957 1 98.19 257 LYS B O 1
ATOM 5347 N N . PRO B 1 258 ? 6.918 0.84 5.965 1 98.38 258 PRO B N 1
ATOM 5348 C CA . PRO B 1 258 ? 7.312 2.143 5.422 1 98.38 258 PRO B CA 1
ATOM 5349 C C . PRO B 1 258 ? 8.672 2.104 4.723 1 98.38 258 PRO B C 1
ATOM 5351 O O . PRO B 1 258 ? 8.875 2.795 3.721 1 98.38 258 PRO B O 1
ATOM 5354 N N . GLN B 1 259 ? 9.602 1.311 5.207 1 98.69 259 GLN B N 1
ATOM 5355 C CA . GLN B 1 259 ? 10.945 1.268 4.633 1 98.69 259 GLN B CA 1
ATOM 5356 C C . GLN B 1 259 ? 10.914 0.725 3.209 1 98.69 259 GLN B C 1
ATOM 5358 O O . GLN B 1 259 ? 11.609 1.236 2.328 1 98.69 259 GLN B O 1
ATOM 5363 N N . THR B 1 260 ? 10.125 -0.296 2.955 1 98.81 260 THR B N 1
ATOM 5364 C CA . THR B 1 260 ? 10.008 -0.859 1.614 1 98.81 260 THR B CA 1
ATOM 5365 C C . THR B 1 260 ? 9.523 0.195 0.625 1 98.81 260 THR B C 1
ATOM 5367 O O . THR B 1 260 ? 10.047 0.307 -0.483 1 98.81 260 THR B O 1
ATOM 5370 N N . LEU B 1 261 ? 8.547 0.951 1.006 1 98.62 261 LEU B N 1
ATOM 5371 C CA . LEU B 1 261 ? 7.977 1.997 0.165 1 98.62 261 LEU B CA 1
ATOM 5372 C C . LEU B 1 261 ? 8.969 3.137 -0.038 1 98.62 261 LEU B C 1
ATOM 5374 O O . LEU B 1 261 ? 9 3.756 -1.104 1 98.62 261 LEU B O 1
ATOM 5378 N N . SER B 1 262 ? 9.844 3.35 0.936 1 98.75 262 SER B N 1
ATOM 5379 C CA . SER B 1 262 ? 10.758 4.484 0.964 1 98.75 262 SER B CA 1
ATOM 5380 C C . SER B 1 262 ? 11.727 4.441 -0.211 1 98.75 262 SER B C 1
ATOM 5382 O O . SER B 1 262 ? 12.188 5.484 -0.683 1 98.75 262 SER B O 1
ATOM 5384 N N . TYR B 1 263 ? 12.047 3.266 -0.705 1 98.94 263 TYR B N 1
ATOM 5385 C CA . TYR B 1 263 ? 12.977 3.146 -1.821 1 98.94 263 TYR B CA 1
ATOM 5386 C C . TYR B 1 263 ? 12.406 3.787 -3.08 1 98.94 263 TYR B C 1
ATOM 5388 O O . TYR B 1 263 ? 13.141 4.371 -3.877 1 98.94 263 TYR B O 1
ATOM 5396 N N . ALA B 1 264 ? 11.109 3.693 -3.271 1 98.88 264 ALA B N 1
ATOM 5397 C CA . ALA B 1 264 ? 10.453 4.324 -4.414 1 98.88 264 ALA B CA 1
ATOM 5398 C C . ALA B 1 264 ? 10.562 5.848 -4.336 1 98.88 264 ALA B C 1
ATOM 5400 O O . ALA B 1 264 ? 10.93 6.5 -5.312 1 98.88 264 ALA B O 1
ATOM 5401 N N . PHE B 1 265 ? 10.281 6.383 -3.16 1 98.81 265 PHE B N 1
ATOM 5402 C CA . PHE B 1 265 ? 10.25 7.832 -2.994 1 98.81 265 PHE B CA 1
ATOM 5403 C C . PHE B 1 265 ? 11.648 8.414 -3.102 1 98.81 265 PHE B C 1
ATOM 5405 O O . PHE B 1 265 ? 11.836 9.484 -3.686 1 98.81 265 PHE B O 1
ATOM 5412 N N . ALA B 1 266 ? 12.609 7.723 -2.531 1 98.75 266 ALA B N 1
ATOM 5413 C CA . ALA B 1 266 ? 13.977 8.227 -2.535 1 98.75 266 ALA B CA 1
ATOM 5414 C C . ALA B 1 266 ? 14.562 8.219 -3.945 1 98.75 266 ALA B C 1
ATOM 5416 O O . ALA B 1 266 ? 15.312 9.125 -4.316 1 98.75 266 ALA B O 1
ATOM 5417 N N . ASP B 1 267 ? 14.18 7.262 -4.723 1 98.81 267 ASP B N 1
ATOM 5418 C CA . ASP B 1 267 ? 14.891 7.023 -5.977 1 98.81 267 ASP B CA 1
ATOM 5419 C C . ASP B 1 267 ? 14.133 7.609 -7.164 1 98.81 267 ASP B C 1
ATOM 5421 O O . ASP B 1 267 ? 14.727 7.941 -8.188 1 98.81 267 ASP B O 1
ATOM 5425 N N . SER B 1 268 ? 12.805 7.707 -7.105 1 98.88 268 SER B N 1
ATOM 5426 C CA . SER B 1 268 ? 12.016 8.039 -8.289 1 98.88 268 SER B CA 1
ATOM 5427 C C . SER B 1 268 ? 11.117 9.25 -8.031 1 98.88 268 SER B C 1
ATOM 5429 O O . SER B 1 268 ? 10.078 9.133 -7.379 1 98.88 268 SER B O 1
ATOM 5431 N N . PRO B 1 269 ? 11.438 10.398 -8.656 1 98.88 269 PRO B N 1
ATOM 5432 C CA . PRO B 1 269 ? 10.555 11.555 -8.523 1 98.88 269 PRO B CA 1
ATOM 5433 C C . PRO B 1 269 ? 9.164 11.32 -9.109 1 98.88 269 PRO B C 1
ATOM 5435 O O . PRO B 1 269 ? 8.172 11.844 -8.602 1 98.88 269 PRO B O 1
ATOM 5438 N N . VAL B 1 270 ? 9.047 10.469 -10.148 1 98.94 270 VAL B N 1
ATOM 5439 C CA . VAL B 1 270 ? 7.742 10.25 -10.766 1 98.94 270 VAL B CA 1
ATOM 5440 C C . VAL B 1 270 ? 6.883 9.367 -9.867 1 98.94 270 VAL B C 1
ATOM 5442 O O . VAL B 1 270 ? 5.66 9.523 -9.82 1 98.94 270 VAL B O 1
ATOM 5445 N N . ALA B 1 271 ? 7.566 8.453 -9.109 1 98.94 271 ALA B N 1
ATOM 5446 C CA . ALA B 1 271 ? 6.816 7.676 -8.133 1 98.94 271 ALA B CA 1
ATOM 5447 C C . ALA B 1 271 ? 6.254 8.57 -7.031 1 98.94 271 ALA B C 1
ATOM 5449 O O . ALA B 1 271 ? 5.086 8.445 -6.656 1 98.94 271 ALA B O 1
ATOM 5450 N N . LEU B 1 272 ? 7.094 9.461 -6.5 1 98.94 272 LEU B N 1
ATOM 5451 C CA . LEU B 1 272 ? 6.641 10.391 -5.473 1 98.94 272 LEU B CA 1
ATOM 5452 C C . LEU B 1 272 ? 5.523 11.281 -6 1 98.94 272 LEU B C 1
ATOM 5454 O O . LEU B 1 272 ? 4.516 11.492 -5.316 1 98.94 272 LEU B O 1
ATOM 5458 N N . LEU B 1 273 ? 5.707 11.773 -7.207 1 98.94 273 LEU B N 1
ATOM 5459 C CA . LEU B 1 273 ? 4.723 12.633 -7.855 1 98.94 273 LEU B CA 1
ATOM 5460 C C . LEU B 1 273 ? 3.377 11.922 -7.977 1 98.94 273 LEU B C 1
ATOM 5462 O O . LEU B 1 273 ? 2.35 12.453 -7.547 1 98.94 273 LEU B O 1
ATOM 5466 N N . ALA B 1 274 ? 3.373 10.719 -8.5 1 98.94 274 ALA B N 1
ATOM 5467 C CA . ALA B 1 274 ? 2.131 9.977 -8.711 1 98.94 274 ALA B CA 1
ATOM 5468 C C . ALA B 1 274 ? 1.439 9.68 -7.383 1 98.94 274 ALA B C 1
ATOM 5470 O O . ALA B 1 274 ? 0.21 9.734 -7.289 1 98.94 274 ALA B O 1
ATOM 5471 N N . TRP B 1 275 ? 2.238 9.367 -6.355 1 98.88 275 TRP B N 1
ATOM 5472 C CA . TRP B 1 275 ? 1.738 9.008 -5.031 1 98.88 275 TRP B CA 1
ATOM 5473 C C . TRP B 1 275 ? 0.993 10.172 -4.391 1 98.88 275 TRP B C 1
ATOM 5475 O O . TRP B 1 275 ? -0.126 10.008 -3.9 1 98.88 275 TRP B O 1
ATOM 5485 N N . ILE B 1 276 ? 1.579 11.336 -4.41 1 98.88 276 ILE B N 1
ATOM 5486 C CA . ILE B 1 276 ? 1.015 12.508 -3.756 1 98.88 276 ILE B CA 1
ATOM 5487 C C . ILE B 1 276 ? -0.096 13.102 -4.625 1 98.88 276 ILE B C 1
ATOM 5489 O O . ILE B 1 276 ? -1.151 13.484 -4.117 1 98.88 276 ILE B O 1
ATOM 5493 N N . TYR B 1 277 ? 0.057 13.109 -5.957 1 98.88 277 TYR B N 1
ATOM 5494 C CA . TYR B 1 277 ? -0.91 13.672 -6.895 1 98.88 277 TYR B CA 1
ATOM 5495 C C . TYR B 1 277 ? -2.256 12.969 -6.777 1 98.88 277 TYR B C 1
ATOM 5497 O O . TYR B 1 277 ? -3.307 13.609 -6.793 1 98.88 277 TYR B O 1
ATOM 5505 N N . GLU B 1 278 ? -2.182 11.672 -6.66 1 98.75 278 GLU B N 1
ATOM 5506 C CA . GLU B 1 278 ? -3.404 10.891 -6.492 1 98.75 278 GLU B CA 1
ATOM 5507 C C . GLU B 1 278 ? -4.234 11.414 -5.32 1 98.75 278 GLU B C 1
ATOM 5509 O O . GLU B 1 278 ? -5.453 11.555 -5.434 1 98.75 278 GLU B O 1
ATOM 5514 N N . LYS B 1 279 ? -3.635 11.672 -4.176 1 98.62 279 LYS B N 1
ATOM 5515 C CA . LYS B 1 279 ? -4.34 12.148 -2.988 1 98.62 279 LYS B CA 1
ATOM 5516 C C . LYS B 1 279 ? -4.863 13.57 -3.189 1 98.62 279 LYS B C 1
ATOM 5518 O O . LYS B 1 279 ? -5.961 13.898 -2.742 1 98.62 279 LYS B O 1
ATOM 5523 N N . LEU B 1 280 ? -4.004 14.398 -3.781 1 98.56 280 LEU B N 1
ATOM 5524 C CA . LEU B 1 280 ? -4.43 15.773 -4.023 1 98.56 280 LEU B CA 1
ATOM 5525 C C . LEU B 1 280 ? -5.734 15.812 -4.809 1 98.56 280 LEU B C 1
ATOM 5527 O O . LEU B 1 280 ? -6.621 16.609 -4.512 1 98.56 280 LEU B O 1
ATOM 5531 N N . VAL B 1 281 ? -5.828 14.93 -5.73 1 98.12 281 VAL B N 1
ATOM 5532 C CA . VAL B 1 281 ? -7.012 14.93 -6.582 1 98.12 281 VAL B CA 1
ATOM 5533 C C . VAL B 1 281 ? -8.156 14.203 -5.879 1 98.12 281 VAL B C 1
ATOM 5535 O O . VAL B 1 281 ? -9.242 14.758 -5.719 1 98.12 281 VAL B O 1
ATOM 5538 N N . ASP B 1 282 ? -7.902 13.023 -5.344 1 97.06 282 ASP B N 1
ATOM 5539 C CA . ASP B 1 282 ? -8.938 12.156 -4.789 1 97.06 282 ASP B CA 1
ATOM 5540 C C . ASP B 1 282 ? -9.555 12.773 -3.533 1 97.06 282 ASP B C 1
ATOM 5542 O O . ASP B 1 282 ? -10.719 12.508 -3.215 1 97.06 282 ASP B O 1
ATOM 5546 N N . TRP B 1 283 ? -8.805 13.617 -2.867 1 98.19 283 TRP B N 1
ATOM 5547 C CA . TRP B 1 283 ? -9.234 14.031 -1.533 1 98.19 283 TRP B CA 1
ATOM 5548 C C . TRP B 1 283 ? -9.766 15.461 -1.55 1 98.19 283 TRP B C 1
ATOM 5550 O O . TRP B 1 283 ? -10.086 16.016 -0.5 1 98.19 283 TRP B O 1
ATOM 5560 N N . THR B 1 284 ? -9.906 16.016 -2.723 1 97.88 284 THR B N 1
ATOM 5561 C CA . THR B 1 284 ? -10.445 17.375 -2.824 1 97.88 284 THR B CA 1
ATOM 5562 C C . THR B 1 284 ? -11.773 17.375 -3.572 1 97.88 284 THR B C 1
ATOM 5564 O O . THR B 1 284 ? -12.141 16.375 -4.203 1 97.88 284 THR B O 1
ATOM 5567 N N . ASP B 1 285 ? -12.539 18.391 -3.396 1 97.81 285 ASP B N 1
ATOM 5568 C CA . ASP B 1 285 ? -13.828 18.578 -4.066 1 97.81 285 ASP B CA 1
ATOM 5569 C C . ASP B 1 285 ? -13.648 19.234 -5.434 1 97.81 285 ASP B C 1
ATOM 5571 O O . ASP B 1 285 ? -13.977 20.406 -5.613 1 97.81 285 ASP B O 1
ATOM 5575 N N . SER B 1 286 ? -13.141 18.531 -6.391 1 96.75 286 SER B N 1
ATOM 5576 C CA . SER B 1 286 ? -12.898 18.969 -7.762 1 96.75 286 SER B CA 1
ATOM 5577 C C . SER B 1 286 ? -12.109 20.266 -7.801 1 96.75 286 SER B C 1
ATOM 5579 O O . SER B 1 286 ? -12.422 21.156 -8.594 1 96.75 286 SER B O 1
ATOM 5581 N N . TYR B 1 287 ? -11.242 20.359 -6.785 1 97.31 287 TYR B N 1
ATOM 5582 C CA . TYR B 1 287 ? -10.359 21.531 -6.797 1 97.31 287 TYR B CA 1
ATOM 5583 C C . TYR B 1 287 ? -9.523 21.562 -8.07 1 97.31 287 TYR B C 1
ATOM 5585 O O . TYR B 1 287 ? -9.039 20.531 -8.531 1 97.31 287 TYR B O 1
ATOM 5593 N N . GLN B 1 288 ? -9.367 22.719 -8.641 1 96.94 288 GLN B N 1
ATOM 5594 C CA . GLN B 1 288 ? -8.641 22.859 -9.898 1 96.94 288 GLN B CA 1
ATOM 5595 C C . GLN B 1 288 ? -7.156 23.125 -9.648 1 96.94 288 GLN B C 1
ATOM 5597 O O . GLN B 1 288 ? -6.684 24.25 -9.859 1 96.94 288 GLN B O 1
ATOM 5602 N N . TRP B 1 289 ? -6.441 22.109 -9.344 1 98.12 289 TRP B N 1
ATOM 5603 C CA . TRP B 1 289 ? -5 22.234 -9.141 1 98.12 289 TRP B CA 1
ATOM 5604 C C . TRP B 1 289 ? -4.309 22.672 -10.43 1 98.12 289 TRP B C 1
ATOM 5606 O O . TRP B 1 289 ? -4.512 22.078 -11.484 1 98.12 289 TRP B O 1
ATOM 5616 N N . THR B 1 290 ? -3.52 23.719 -10.32 1 98.44 290 THR B N 1
ATOM 5617 C CA . THR B 1 290 ? -2.627 24 -11.438 1 98.44 290 THR B CA 1
ATOM 5618 C C . THR B 1 290 ? -1.396 23.094 -11.383 1 98.44 290 THR B C 1
ATOM 5620 O O . THR B 1 290 ? -1.034 22.594 -10.32 1 98.44 290 THR B O 1
ATOM 5623 N N . ASP B 1 291 ? -0.746 22.922 -12.516 1 98.69 291 ASP B N 1
ATOM 5624 C CA . ASP B 1 291 ? 0.468 22.109 -12.562 1 98.69 291 ASP B CA 1
ATOM 5625 C C . ASP B 1 291 ? 1.525 22.656 -11.602 1 98.69 291 ASP B C 1
ATOM 5627 O O . ASP B 1 291 ? 2.184 21.906 -10.891 1 98.69 291 ASP B O 1
ATOM 5631 N N . ASP B 1 292 ? 1.627 23.953 -11.508 1 98.69 292 ASP B N 1
ATOM 5632 C CA . ASP B 1 292 ? 2.635 24.578 -10.648 1 98.69 292 ASP B CA 1
ATOM 5633 C C . ASP B 1 292 ? 2.309 24.359 -9.172 1 98.69 292 ASP B C 1
ATOM 5635 O O . ASP B 1 292 ? 3.211 24.203 -8.352 1 98.69 292 ASP B O 1
ATOM 5639 N N . GLU B 1 293 ? 1.026 24.422 -8.812 1 98.31 293 GLU B N 1
ATOM 5640 C CA . GLU B 1 293 ? 0.638 24.125 -7.434 1 98.31 293 GLU B CA 1
ATOM 5641 C C . GLU B 1 293 ? 1.026 22.703 -7.043 1 98.31 293 GLU B C 1
ATOM 5643 O O . GLU B 1 293 ? 1.597 22.484 -5.977 1 98.31 293 GLU B O 1
ATOM 5648 N N . VAL B 1 294 ? 0.701 21.75 -7.965 1 98.81 294 VAL B N 1
ATOM 5649 C CA . VAL B 1 294 ? 1.006 20.359 -7.699 1 98.81 294 VAL B CA 1
ATOM 5650 C C . VAL B 1 294 ? 2.514 20.172 -7.539 1 98.81 294 VAL B C 1
ATOM 5652 O O . VAL B 1 294 ? 2.973 19.547 -6.578 1 98.81 294 VAL B O 1
ATOM 5655 N N . LEU B 1 295 ? 3.26 20.766 -8.438 1 98.94 295 LEU B N 1
ATOM 5656 C CA . LEU B 1 295 ? 4.703 20.547 -8.445 1 98.94 295 LEU B CA 1
ATOM 5657 C C . LEU B 1 295 ? 5.367 21.281 -7.281 1 98.94 295 LEU B C 1
ATOM 5659 O O . LEU B 1 295 ? 6.371 20.812 -6.742 1 98.94 295 LEU B O 1
ATOM 5663 N N . THR B 1 296 ? 4.824 22.438 -6.859 1 98.88 296 THR B N 1
ATOM 5664 C CA . THR B 1 296 ? 5.301 23.094 -5.641 1 98.88 296 THR B CA 1
ATOM 5665 C C . THR B 1 296 ? 5.102 22.172 -4.434 1 98.88 296 THR B C 1
ATOM 5667 O O . THR B 1 296 ? 6.016 22 -3.627 1 98.88 296 THR B O 1
ATOM 5670 N N . TRP B 1 297 ? 3.889 21.625 -4.387 1 98.81 297 TRP B N 1
ATOM 5671 C CA . TRP B 1 297 ? 3.531 20.719 -3.301 1 98.81 297 TRP B CA 1
ATOM 5672 C C . TRP B 1 297 ? 4.5 19.531 -3.234 1 98.81 297 TRP B C 1
ATOM 5674 O O . TRP B 1 297 ? 5.078 19.266 -2.18 1 98.81 297 TRP B O 1
ATOM 5684 N N . VAL B 1 298 ? 4.762 18.859 -4.344 1 98.88 298 VAL B N 1
ATOM 5685 C CA . VAL B 1 298 ? 5.578 17.656 -4.406 1 98.88 298 VAL B CA 1
ATOM 5686 C C . VAL B 1 298 ? 7.047 18.016 -4.203 1 98.88 298 VAL B C 1
ATOM 5688 O O . VAL B 1 298 ? 7.801 17.234 -3.6 1 98.88 298 VAL B O 1
ATOM 5691 N N . SER B 1 299 ? 7.457 19.172 -4.645 1 98.94 299 SER B N 1
ATOM 5692 C CA . SER B 1 299 ? 8.852 19.594 -4.516 1 98.94 299 SER B CA 1
ATOM 5693 C C . SER B 1 299 ? 9.227 19.812 -3.057 1 98.94 299 SER B C 1
ATOM 5695 O O . SER B 1 299 ? 10.367 19.562 -2.66 1 98.94 299 SER B O 1
ATOM 5697 N N . VAL B 1 300 ? 8.266 20.25 -2.256 1 98.81 300 VAL B N 1
ATOM 5698 C CA . VAL B 1 300 ? 8.531 20.406 -0.832 1 98.81 300 VAL B CA 1
ATOM 5699 C C . VAL B 1 300 ? 8.875 19.062 -0.216 1 98.81 300 VAL B C 1
ATOM 5701 O O . VAL B 1 300 ? 9.719 18.969 0.678 1 98.81 300 VAL B O 1
ATOM 5704 N N . TYR B 1 301 ? 8.281 18.016 -0.684 1 98.81 301 TYR B N 1
ATOM 5705 C CA . TYR B 1 301 ? 8.609 16.672 -0.218 1 98.81 301 TYR B CA 1
ATOM 5706 C C . TYR B 1 301 ? 9.93 16.188 -0.804 1 98.81 301 TYR B C 1
ATOM 5708 O O . TYR B 1 301 ? 10.773 15.656 -0.087 1 98.81 301 TYR B O 1
ATOM 5716 N N . TRP B 1 302 ? 10.133 16.453 -2.1 1 98.88 302 TRP B N 1
ATOM 5717 C CA . TRP B 1 302 ? 11.336 15.977 -2.777 1 98.88 302 TRP B CA 1
ATOM 5718 C C . TRP B 1 302 ? 12.586 16.625 -2.193 1 98.88 302 TRP B C 1
ATOM 5720 O O . TRP B 1 302 ? 13.609 15.961 -2.014 1 98.88 302 TRP B O 1
ATOM 5730 N N . PHE B 1 303 ? 12.492 17.953 -1.848 1 98.75 303 PHE B N 1
ATOM 5731 C CA . PHE B 1 303 ? 13.648 18.719 -1.404 1 98.75 303 PHE B CA 1
ATOM 5732 C C . PHE B 1 303 ? 13.641 18.875 0.112 1 98.75 303 PHE B C 1
ATOM 5734 O O . PHE B 1 303 ? 14.398 19.688 0.659 1 98.75 303 PHE B O 1
ATOM 5741 N N . SER B 1 304 ? 12.758 18.141 0.814 1 98.38 304 SER B N 1
ATOM 574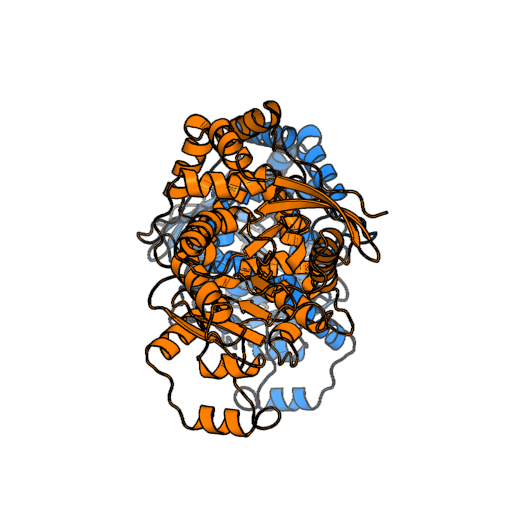2 C CA . SER B 1 304 ? 12.656 18.266 2.264 1 98.38 304 SER B CA 1
ATOM 5743 C C . SER B 1 304 ? 13.992 17.984 2.941 1 98.38 304 SER B C 1
ATOM 5745 O O . SER B 1 304 ? 14.82 17.234 2.414 1 98.38 304 SER B O 1
ATOM 5747 N N . THR B 1 305 ? 14.172 18.562 4.094 1 98 305 THR B N 1
ATOM 5748 C CA . THR B 1 305 ? 15.375 18.359 4.887 1 98 305 THR B CA 1
ATOM 5749 C C . THR B 1 305 ? 15.57 16.875 5.203 1 98 305 THR B C 1
ATOM 5751 O O . THR B 1 305 ? 16.703 16.375 5.184 1 98 305 THR B O 1
ATOM 5754 N N . ALA B 1 306 ? 14.508 16.219 5.438 1 97.5 306 ALA B N 1
ATOM 5755 C CA . ALA B 1 306 ? 14.57 14.82 5.863 1 97.5 306 ALA B CA 1
ATOM 5756 C C . ALA B 1 306 ? 14.609 13.883 4.66 1 97.5 306 ALA B C 1
ATOM 5758 O O . ALA B 1 306 ? 14.719 12.664 4.82 1 97.5 306 ALA B O 1
ATOM 5759 N N . GLY B 1 307 ? 14.539 14.391 3.451 1 97.44 307 GLY B N 1
ATOM 5760 C CA . GLY B 1 307 ? 14.445 13.555 2.262 1 97.44 307 GLY B CA 1
ATOM 5761 C C . GLY B 1 307 ? 13.016 13.156 1.931 1 97.44 307 GLY B C 1
ATOM 5762 O O . GLY B 1 307 ? 12.109 13.359 2.74 1 97.44 307 GLY B O 1
ATOM 5763 N N . PRO B 1 308 ? 12.852 12.578 0.82 1 98.31 308 PRO B N 1
ATOM 5764 C CA . PRO B 1 308 ? 11.508 12.375 0.282 1 98.31 308 PRO B CA 1
ATOM 5765 C C . PRO B 1 308 ? 10.812 11.148 0.868 1 98.31 308 PRO B C 1
ATOM 5767 O O . PRO B 1 308 ? 9.711 10.789 0.437 1 98.31 308 PRO B O 1
ATOM 5770 N N . ASN B 1 309 ? 11.438 10.477 1.875 1 97.44 309 ASN B N 1
ATOM 5771 C CA . ASN B 1 309 ? 10.844 9.234 2.363 1 97.44 309 ASN B CA 1
ATOM 5772 C C . ASN B 1 309 ? 10.469 9.336 3.838 1 97.44 309 ASN B C 1
ATOM 5774 O O . ASN B 1 309 ? 9.625 8.578 4.324 1 97.44 309 ASN B O 1
ATOM 5778 N N . ALA B 1 310 ? 10.961 10.234 4.645 1 98 310 ALA B N 1
ATOM 5779 C CA . ALA B 1 310 ? 10.867 10.234 6.102 1 98 310 ALA B CA 1
ATOM 5780 C C . ALA B 1 310 ? 9.438 10.523 6.559 1 98 310 ALA B C 1
ATOM 5782 O O . ALA B 1 310 ? 9.008 10.062 7.613 1 98 310 ALA B O 1
ATOM 5783 N N . HIS B 1 311 ? 8.727 11.25 5.707 1 98.31 311 HIS B N 1
ATOM 5784 C CA . HIS B 1 311 ? 7.418 11.766 6.078 1 98.31 311 HIS B CA 1
ATOM 5785 C C . HIS B 1 311 ? 6.422 10.633 6.32 1 98.31 311 HIS B C 1
ATOM 5787 O O . HIS B 1 311 ? 5.434 10.812 7.031 1 98.31 311 HIS B O 1
ATOM 5793 N N . ILE B 1 312 ? 6.668 9.414 5.836 1 98.19 312 ILE B N 1
ATOM 5794 C CA . ILE B 1 312 ? 5.648 8.375 5.934 1 98.19 312 ILE B CA 1
ATOM 5795 C C . ILE B 1 312 ? 5.836 7.594 7.234 1 98.19 312 ILE B C 1
ATOM 5797 O O . ILE B 1 312 ? 4.961 6.82 7.633 1 98.19 312 ILE B O 1
ATOM 5801 N N . ARG B 1 313 ? 6.891 7.84 7.996 1 98.19 313 ARG B N 1
ATOM 5802 C CA . ARG B 1 313 ? 7.203 7.059 9.188 1 98.19 313 ARG B CA 1
ATOM 5803 C C . ARG B 1 313 ? 6.211 7.355 10.312 1 98.19 313 ARG B C 1
ATOM 5805 O O . ARG B 1 313 ? 6.059 6.559 11.242 1 98.19 313 ARG B O 1
ATOM 5812 N N . ILE B 1 314 ? 5.559 8.539 10.227 1 98.31 314 ILE B N 1
ATOM 5813 C CA . ILE B 1 314 ? 4.609 8.914 11.266 1 98.31 314 ILE B CA 1
ATOM 5814 C C . ILE B 1 314 ? 3.514 7.859 11.367 1 98.31 314 ILE B C 1
ATOM 5816 O O . ILE B 1 314 ? 3.006 7.586 12.461 1 98.31 314 ILE B O 1
ATOM 5820 N N . TYR B 1 315 ? 3.162 7.184 10.305 1 98.38 315 TYR B N 1
ATOM 5821 C CA . TYR B 1 315 ? 2.1 6.184 10.305 1 98.38 315 TYR B CA 1
ATOM 5822 C C . TYR B 1 315 ? 2.498 4.961 11.117 1 98.38 315 TYR B C 1
ATOM 5824 O O . TYR B 1 315 ? 1.723 4.484 11.953 1 98.38 315 TYR B O 1
ATOM 5832 N N . TYR B 1 316 ? 3.689 4.445 10.852 1 98.38 316 TYR B N 1
ATOM 5833 C CA . TYR B 1 316 ? 4.156 3.271 11.586 1 98.38 316 TYR B CA 1
ATOM 5834 C C . TYR B 1 316 ? 4.324 3.582 13.062 1 98.38 316 TYR B C 1
ATOM 5836 O O . TYR B 1 316 ? 3.861 2.826 13.922 1 98.38 316 TYR B O 1
ATOM 5844 N N . GLU B 1 317 ? 4.996 4.707 13.367 1 98.19 317 GLU B N 1
ATOM 5845 C CA . GLU B 1 317 ? 5.316 5.043 14.75 1 98.19 317 GLU B CA 1
ATOM 5846 C C . GLU B 1 317 ? 4.051 5.305 15.562 1 98.19 317 GLU B C 1
ATOM 5848 O O . GLU B 1 317 ? 3.955 4.898 16.719 1 98.19 317 GLU B O 1
ATOM 5853 N N . ALA B 1 318 ? 3.105 6 14.977 1 97.88 318 ALA B N 1
ATOM 5854 C CA . ALA B 1 318 ? 1.852 6.281 15.664 1 97.88 318 ALA B CA 1
ATOM 5855 C C . ALA B 1 318 ? 1.089 4.992 15.969 1 97.88 318 ALA B C 1
ATOM 5857 O O . ALA B 1 318 ? 0.39 4.898 16.984 1 97.88 318 ALA B O 1
ATOM 5858 N N . GLN B 1 319 ? 1.218 4.004 15.125 1 96.81 319 GLN B N 1
ATOM 5859 C CA . GLN B 1 319 ? 0.481 2.754 15.281 1 96.81 319 GLN B CA 1
ATOM 5860 C C . GLN B 1 319 ? 1.164 1.837 16.297 1 96.81 319 GLN B C 1
ATOM 5862 O O . GLN B 1 319 ? 0.496 1.092 17.016 1 96.81 319 GLN B O 1
ATOM 5867 N N . HIS B 1 320 ? 2.502 1.907 16.453 1 96.5 320 HIS B N 1
ATOM 5868 C CA . HIS B 1 320 ? 3.209 0.835 17.141 1 96.5 320 HIS B CA 1
ATOM 5869 C C . HIS B 1 320 ? 3.834 1.335 18.438 1 96.5 320 HIS B C 1
ATOM 5871 O O . HIS B 1 320 ? 4.402 0.55 19.203 1 96.5 320 HIS B O 1
ATOM 5877 N N . ASN B 1 321 ? 3.734 2.646 18.641 1 95.62 321 ASN B N 1
ATOM 5878 C CA . ASN B 1 321 ? 4.395 3.188 19.828 1 95.62 321 ASN B CA 1
ATOM 5879 C C . ASN B 1 321 ? 3.436 4.023 20.672 1 95.62 321 ASN B C 1
ATOM 5881 O O . ASN B 1 321 ? 3.615 5.234 20.797 1 95.62 321 ASN B O 1
ATOM 5885 N N . PRO B 1 322 ? 2.512 3.422 21.312 1 92.75 322 PRO B N 1
ATOM 5886 C CA . PRO B 1 322 ? 1.546 4.094 22.188 1 92.75 322 PRO B CA 1
ATOM 5887 C C . PRO B 1 322 ? 2.168 4.578 23.484 1 92.75 322 PRO B C 1
ATOM 5889 O O . PRO B 1 322 ? 3.26 4.137 23.859 1 92.75 322 PRO B O 1
ATOM 5892 N N . THR B 1 323 ? 1.592 5.539 24.047 1 95.94 323 THR B N 1
ATOM 5893 C CA . THR B 1 323 ? 1.893 5.965 25.422 1 95.94 323 THR B CA 1
ATOM 5894 C C . THR B 1 323 ? 0.671 5.801 26.312 1 95.94 323 THR B C 1
ATOM 5896 O O . THR B 1 323 ? -0.421 5.484 25.844 1 95.94 323 THR B O 1
ATOM 5899 N N . ASP B 1 324 ? 0.807 5.957 27.594 1 95.88 324 ASP B N 1
ATOM 5900 C CA . ASP B 1 324 ? -0.275 5.734 28.547 1 95.88 324 ASP B CA 1
ATOM 5901 C C . ASP B 1 324 ? -1.46 6.652 28.266 1 95.88 324 ASP B C 1
ATOM 5903 O O . ASP B 1 324 ? -2.609 6.207 28.25 1 95.88 324 ASP B O 1
ATOM 5907 N N . LEU B 1 325 ? -1.203 7.906 27.969 1 96.75 325 LEU B N 1
ATOM 5908 C CA . LEU B 1 325 ? -2.271 8.883 27.797 1 96.75 325 LEU B CA 1
ATOM 5909 C C . LEU B 1 325 ? -2.787 8.875 26.359 1 96.75 325 LEU B C 1
ATOM 5911 O O . LEU B 1 325 ? -3.883 9.367 26.078 1 96.75 325 LEU B O 1
ATOM 5915 N N . ILE B 1 326 ? -1.962 8.328 25.484 1 97.75 326 ILE B N 1
ATOM 5916 C CA . ILE B 1 326 ? -2.346 8.133 24.094 1 97.75 326 ILE B CA 1
ATOM 5917 C C . ILE B 1 326 ? -2.078 6.684 23.688 1 97.75 326 ILE B C 1
ATOM 5919 O O . ILE B 1 326 ? -1.129 6.406 22.953 1 97.75 326 ILE B O 1
ATOM 5923 N N . PRO B 1 327 ? -2.918 5.832 24.047 1 96.88 327 PRO B N 1
ATOM 5924 C CA . PRO B 1 327 ? -2.666 4.406 23.828 1 96.88 327 PRO B CA 1
ATOM 5925 C C . PRO B 1 327 ? -2.82 3.996 22.375 1 96.88 327 PRO B C 1
ATOM 5927 O O . PRO B 1 327 ? -2.348 2.93 21.969 1 96.88 327 PRO B O 1
ATOM 5930 N N . ASN B 1 328 ? -3.518 4.77 21.594 1 95.31 328 ASN B N 1
ATOM 5931 C CA . ASN B 1 328 ? -3.674 4.609 20.141 1 95.31 328 ASN B CA 1
ATOM 5932 C C . ASN B 1 328 ? -4.258 5.863 19.5 1 95.31 328 ASN B C 1
ATOM 5934 O O . ASN B 1 328 ? -4.613 6.812 20.203 1 95.31 328 ASN B O 1
ATOM 5938 N N . ARG B 1 329 ? -4.359 5.887 18.25 1 94.56 329 ARG B N 1
ATOM 5939 C CA . ARG B 1 329 ? -4.859 7.047 17.531 1 94.56 329 ARG B CA 1
ATOM 5940 C C . ARG B 1 329 ? -6.328 7.305 17.844 1 94.56 329 ARG B C 1
ATOM 5942 O O . ARG B 1 329 ? -6.781 8.453 17.844 1 94.56 329 ARG B O 1
ATOM 5949 N N . GLU B 1 330 ? -7.027 6.297 18.234 1 95.38 330 GLU B N 1
ATOM 5950 C CA . GLU B 1 330 ? -8.453 6.402 18.516 1 95.38 330 GLU B CA 1
ATOM 5951 C C . GLU B 1 330 ? -8.719 7.27 19.75 1 95.38 330 GLU B C 1
ATOM 5953 O O . GLU B 1 330 ? -9.781 7.883 19.859 1 95.38 330 GLU B O 1
ATOM 5958 N N . ARG B 1 331 ? -7.801 7.324 20.609 1 97.44 331 ARG B N 1
ATOM 5959 C CA . ARG B 1 331 ? -7.945 8.164 21.797 1 97.44 331 ARG B CA 1
ATOM 5960 C C . ARG B 1 331 ? -8.25 9.609 21.406 1 97.44 331 ARG B C 1
ATOM 5962 O O . ARG B 1 331 ? -8.984 10.305 22.109 1 97.44 331 ARG B O 1
ATOM 5969 N N . THR B 1 332 ? -7.75 10.023 20.25 1 97.69 332 THR B N 1
ATOM 5970 C CA . THR B 1 332 ? -7.914 11.398 19.781 1 97.69 332 THR B CA 1
ATOM 5971 C C . THR B 1 332 ? -9.32 11.625 19.25 1 97.69 332 THR B C 1
ATOM 5973 O O . THR B 1 332 ? -9.742 12.773 19.047 1 97.69 332 THR B O 1
ATOM 5976 N N . SER B 1 333 ? -10.062 10.555 19.062 1 97.31 333 SER B N 1
ATOM 5977 C CA . SER B 1 333 ? -11.445 10.625 18.594 1 97.31 333 SER B CA 1
ATOM 5978 C C . SER B 1 333 ? -12.43 10.438 19.75 1 97.31 333 SER B C 1
ATOM 5980 O O . SER B 1 333 ? -13.594 10.094 19.531 1 97.31 333 SER B O 1
ATOM 5982 N N . GLN B 1 334 ? -11.914 10.578 20.938 1 96.44 334 GLN B N 1
ATOM 5983 C CA . GLN B 1 334 ? -12.734 10.477 22.141 1 96.44 334 GLN B CA 1
ATOM 5984 C C . GLN B 1 334 ? -12.812 11.82 22.875 1 96.44 334 GLN B C 1
ATOM 5986 O O . GLN B 1 334 ? -12.156 12.781 22.469 1 96.44 334 GLN B O 1
ATOM 5991 N N . TRP B 1 335 ? -13.617 11.875 23.906 1 96.81 335 TRP B N 1
ATOM 5992 C CA . TRP B 1 335 ? -13.922 13.086 24.656 1 96.81 335 TRP B CA 1
ATOM 5993 C C . TRP B 1 335 ? -12.656 13.68 25.281 1 96.81 335 TRP B C 1
ATOM 5995 O O . TRP B 1 335 ? -11.906 12.977 25.953 1 96.81 335 TRP B O 1
ATOM 6005 N N . VAL B 1 336 ? -12.359 14.898 24.984 1 97.25 336 VAL B N 1
ATOM 6006 C CA . VAL B 1 336 ? -11.352 15.727 25.641 1 97.25 336 VAL B CA 1
ATOM 6007 C C . VAL B 1 336 ? -12.031 16.875 26.375 1 97.25 336 VAL B C 1
ATOM 6009 O O . VAL B 1 336 ? -12.555 17.812 25.75 1 97.25 336 VAL B O 1
ATOM 6012 N N . ASP B 1 337 ? -12.023 16.969 27.625 1 95 337 ASP B N 1
ATOM 6013 C CA . ASP B 1 337 ? -12.969 17.703 28.469 1 95 337 ASP B CA 1
ATOM 6014 C C . ASP B 1 337 ? -12.57 19.172 28.594 1 95 337 ASP B C 1
ATOM 6016 O O . ASP B 1 337 ? -13.438 20.047 28.703 1 95 337 ASP B O 1
ATOM 6020 N N . ARG B 1 338 ? -11.289 19.516 28.562 1 96.94 338 ARG B N 1
ATOM 6021 C CA . ARG B 1 338 ? -10.891 20.844 29.031 1 96.94 338 ARG B CA 1
ATOM 6022 C C . ARG B 1 338 ? -10.453 21.734 27.875 1 96.94 338 ARG B C 1
ATOM 6024 O O . ARG B 1 338 ? -9.859 22.781 28.078 1 96.94 338 ARG B O 1
ATOM 6031 N N . VAL B 1 339 ? -10.719 21.328 26.641 1 98.56 339 VAL B N 1
ATOM 6032 C CA . VAL B 1 339 ? -10.359 22.094 25.453 1 98.56 339 VAL B CA 1
ATOM 6033 C C . VAL B 1 339 ? -11.609 22.406 24.641 1 98.56 339 VAL B C 1
ATOM 6035 O O . VAL B 1 339 ? -12.266 21.484 24.141 1 98.56 339 VAL B O 1
ATOM 6038 N N . LYS B 1 340 ? -12 23.734 24.531 1 98.81 340 LYS B N 1
ATOM 6039 C CA . LYS B 1 340 ? -13.133 24.094 23.672 1 98.81 340 LYS B CA 1
ATOM 6040 C C . LYS B 1 340 ? -12.875 23.688 22.219 1 98.81 340 LYS B C 1
ATOM 6042 O O . LYS B 1 340 ? -11.734 23.75 21.75 1 98.81 340 LYS B O 1
ATOM 6047 N N . LEU B 1 341 ? -13.945 23.266 21.578 1 98.75 341 LEU B N 1
ATOM 6048 C CA . LEU B 1 341 ? -13.734 22.656 20.281 1 98.75 341 LEU B CA 1
ATOM 6049 C C . LEU B 1 341 ? -14.602 23.312 19.219 1 98.75 341 LEU B C 1
ATOM 6051 O O . LEU B 1 341 ? -15.805 23.516 19.438 1 98.75 341 LEU B O 1
ATOM 6055 N N . GLY B 1 342 ? -14.023 23.781 18.156 1 98.81 342 GLY B N 1
ATOM 6056 C CA . GLY B 1 342 ? -14.695 24.125 16.922 1 98.81 342 GLY B CA 1
ATOM 6057 C C . GLY B 1 342 ? -14.438 23.125 15.805 1 98.81 342 GLY B C 1
ATOM 6058 O O . GLY B 1 342 ? -13.336 22.609 15.672 1 98.81 342 GLY B O 1
ATOM 6059 N N . VAL B 1 343 ? -15.5 22.875 14.992 1 98.69 343 VAL B N 1
ATOM 6060 C CA . VAL B 1 343 ? -15.328 21.891 13.922 1 98.69 343 VAL B CA 1
ATOM 6061 C C . VAL B 1 343 ? -15.883 22.453 12.617 1 98.69 343 VAL B C 1
ATOM 6063 O O . VAL B 1 343 ? -16.859 23.219 12.625 1 98.69 343 VAL B O 1
ATOM 6066 N N . ALA B 1 344 ? -15.25 22.141 11.531 1 98.56 344 ALA B N 1
ATOM 6067 C CA . ALA B 1 344 ? -15.734 22.438 10.188 1 98.56 344 ALA B CA 1
ATOM 6068 C C . ALA B 1 344 ? -16 21.156 9.406 1 98.56 344 ALA B C 1
ATOM 6070 O O . ALA B 1 344 ? -15.117 20.297 9.305 1 98.56 344 ALA B O 1
ATOM 6071 N N . HIS B 1 345 ? -17.188 21.016 8.883 1 97.94 345 HIS B N 1
ATOM 6072 C CA . HIS B 1 345 ? -17.562 19.859 8.086 1 97.94 345 HIS B CA 1
ATOM 6073 C C . HIS B 1 345 ? -17.484 20.156 6.594 1 97.94 345 HIS B C 1
ATOM 6075 O O . HIS B 1 345 ? -17.969 21.203 6.141 1 97.94 345 HIS B O 1
ATOM 6081 N N . PHE B 1 346 ? -16.844 19.281 5.895 1 98.12 346 PHE B N 1
ATOM 6082 C CA . PHE B 1 346 ? -16.734 19.422 4.445 1 98.12 346 PHE B CA 1
ATOM 6083 C C . PHE B 1 346 ? -17.25 18.172 3.748 1 98.12 346 PHE B C 1
ATOM 6085 O O . PHE B 1 346 ? -17 17.047 4.207 1 98.12 346 PHE B O 1
ATOM 6092 N N . PRO B 1 347 ? -17.922 18.266 2.611 1 97.19 347 PRO B N 1
ATOM 6093 C CA . PRO B 1 347 ? -18.609 17.125 1.99 1 97.19 347 PRO B CA 1
ATOM 6094 C C . PRO B 1 347 ? -17.641 16.141 1.345 1 97.19 347 PRO B C 1
ATOM 6096 O O . PRO B 1 347 ? -18 14.969 1.165 1 97.19 347 PRO B O 1
ATOM 6099 N N . ASN B 1 348 ? -16.422 16.562 0.985 1 97.56 348 ASN B N 1
ATOM 6100 C CA . ASN B 1 348 ? -15.477 15.664 0.321 1 97.56 348 ASN B CA 1
ATOM 6101 C C . ASN B 1 348 ? -14.242 15.422 1.178 1 97.56 348 ASN B C 1
ATOM 6103 O O . ASN B 1 348 ? -13.141 15.219 0.65 1 97.56 348 ASN B O 1
ATOM 6107 N N . GLU B 1 349 ? -14.461 15.609 2.512 1 97.81 349 GLU B N 1
ATOM 6108 C CA . GLU B 1 349 ? -13.469 15.102 3.453 1 97.81 349 GLU B CA 1
ATOM 6109 C C . GLU B 1 349 ? -13.352 13.578 3.363 1 97.81 349 GLU B C 1
ATOM 6111 O O . GLU B 1 349 ? -14.258 12.906 2.875 1 97.81 349 GLU B O 1
ATOM 6116 N N . ILE B 1 350 ? -12.227 12.977 3.732 1 97.38 350 ILE B N 1
ATOM 6117 C CA . ILE B 1 350 ? -12.023 11.539 3.615 1 97.38 350 ILE B CA 1
ATOM 6118 C C . ILE B 1 350 ? -12.844 10.812 4.676 1 97.38 350 ILE B C 1
ATOM 6120 O O . ILE B 1 350 ? -13.203 9.648 4.504 1 97.38 350 ILE B O 1
ATOM 6124 N N . THR B 1 351 ? -13.18 11.492 5.785 1 95.75 351 THR B N 1
ATOM 6125 C CA . THR B 1 351 ? -14.125 11.047 6.801 1 95.75 351 THR B CA 1
ATOM 6126 C C . THR B 1 351 ? -15.25 12.062 6.984 1 95.75 351 THR B C 1
ATOM 6128 O O . THR B 1 351 ? -15.008 13.188 7.434 1 95.75 351 THR B O 1
ATOM 6131 N N . VAL B 1 352 ? -16.422 11.711 6.637 1 97 352 VAL B N 1
ATOM 6132 C CA . VAL B 1 352 ? -17.609 12.562 6.762 1 97 352 VAL B CA 1
ATOM 6133 C C . VAL B 1 352 ? -18.625 11.898 7.672 1 97 352 VAL B C 1
ATOM 6135 O O . VAL B 1 352 ? -19.297 10.938 7.27 1 97 352 VAL B O 1
ATOM 6138 N N . VAL B 1 353 ? -18.766 12.406 8.883 1 96 353 VAL B N 1
ATOM 6139 C CA . VAL B 1 353 ? -19.609 11.766 9.891 1 96 353 VAL B CA 1
ATOM 6140 C C . VAL B 1 353 ? -20.828 12.633 10.164 1 96 353 VAL B C 1
ATOM 6142 O O . VAL B 1 353 ? -20.828 13.836 9.883 1 96 353 VAL B O 1
ATOM 6145 N N . PRO B 1 354 ? -21.875 12.016 10.672 1 95.31 354 PRO B N 1
ATOM 6146 C CA . PRO B 1 354 ? -23 12.828 11.109 1 95.31 354 PRO B CA 1
ATOM 6147 C C . PRO B 1 354 ? -22.609 13.906 12.117 1 95.31 354 PRO B C 1
ATOM 6149 O O . PRO B 1 354 ? -21.766 13.656 12.984 1 95.31 354 PRO B O 1
ATOM 6152 N N . ARG B 1 355 ? -23.266 15.008 12.039 1 95 355 ARG B N 1
ATOM 6153 C CA . ARG B 1 355 ? -22.906 16.172 12.836 1 95 355 ARG B CA 1
ATOM 6154 C C . ARG B 1 355 ? -22.969 15.867 14.328 1 95 355 ARG B C 1
ATOM 6156 O O . ARG B 1 355 ? -22.109 16.312 15.094 1 95 355 ARG B O 1
ATOM 6163 N N . LEU B 1 356 ? -23.938 15.07 14.68 1 94.81 356 LEU B N 1
ATOM 6164 C CA . LEU B 1 356 ? -24.156 14.758 16.094 1 94.81 356 LEU B CA 1
ATOM 6165 C C . LEU B 1 356 ? -22.938 14.039 16.688 1 94.81 356 LEU B C 1
ATOM 6167 O O . LEU B 1 356 ? -22.688 14.133 17.891 1 94.81 356 LEU B O 1
ATOM 6171 N N . TRP B 1 357 ? -22.219 13.297 15.828 1 96.56 357 TRP B N 1
ATOM 6172 C CA . TRP B 1 357 ? -21.062 12.539 16.312 1 96.56 357 TRP B CA 1
ATOM 6173 C C . TRP B 1 357 ? -19.969 13.477 16.812 1 96.56 357 TRP B C 1
ATOM 6175 O O . TRP B 1 357 ? -19.188 13.109 17.688 1 96.56 357 TRP B O 1
ATOM 6185 N N . ALA B 1 358 ? -19.891 14.688 16.25 1 96.88 358 ALA B N 1
ATOM 6186 C CA . ALA B 1 358 ? -18.859 15.656 16.641 1 96.88 358 ALA B CA 1
ATOM 6187 C C . ALA B 1 358 ? -18.984 16.031 18.109 1 96.88 358 ALA B C 1
ATOM 6189 O O . ALA B 1 358 ? -18 16.375 18.766 1 96.88 358 ALA B O 1
ATOM 6190 N N . LYS B 1 359 ? -20.156 15.906 18.625 1 96.38 359 LYS B N 1
ATOM 6191 C CA . LYS B 1 359 ? -20.422 16.281 20.016 1 96.38 359 LYS B CA 1
ATOM 6192 C C . LYS B 1 359 ? -19.797 15.281 20.984 1 96.38 359 LYS B C 1
ATOM 6194 O O . LYS B 1 359 ? -19.672 15.562 22.172 1 96.38 359 LYS B O 1
ATOM 6199 N N . THR B 1 360 ? -19.391 14.141 20.453 1 96.94 360 THR B N 1
ATOM 6200 C CA . THR B 1 360 ? -18.75 13.141 21.312 1 96.94 360 THR B CA 1
ATOM 6201 C C . THR B 1 360 ? -17.281 13.492 21.531 1 96.94 360 THR B C 1
ATOM 6203 O O . THR B 1 360 ? -16.609 12.859 22.359 1 96.94 360 THR B O 1
ATOM 6206 N N . LEU B 1 361 ? -16.734 14.508 20.922 1 97.62 361 LEU B N 1
ATOM 6207 C CA . LEU B 1 361 ? -15.305 14.797 20.922 1 97.62 361 LEU B CA 1
ATOM 6208 C C . LEU B 1 361 ? -14.938 15.688 22.109 1 97.62 361 LEU B C 1
ATOM 6210 O O . LEU B 1 361 ? -13.781 15.711 22.531 1 97.62 361 LEU B O 1
ATOM 6214 N N . GLY B 1 362 ? -15.812 16.453 22.578 1 96.69 362 GLY B N 1
ATOM 6215 C CA . GLY B 1 362 ? -15.547 17.422 23.641 1 96.69 362 GLY B CA 1
ATOM 6216 C C . GLY B 1 362 ? -16.516 18.594 23.641 1 96.69 362 GLY B C 1
ATOM 6217 O O . GLY B 1 362 ? -17.594 18.516 23.047 1 96.69 362 GLY B O 1
ATOM 6218 N N . PRO B 1 363 ? -16.297 19.625 24.422 1 97.81 363 PRO B N 1
ATOM 6219 C CA . PRO B 1 363 ? -17.188 20.797 24.469 1 97.81 363 PRO B CA 1
ATOM 6220 C C . PRO B 1 363 ? -17.219 21.562 23.156 1 97.81 363 PRO B C 1
ATOM 6222 O O . PRO B 1 363 ? -16.5 22.547 22.984 1 97.81 363 PRO B O 1
ATOM 6225 N N . LEU B 1 364 ? -18.125 21.172 22.359 1 98 364 LEU B N 1
ATOM 6226 C CA . LEU B 1 364 ? -18.281 21.766 21.031 1 98 364 LEU B CA 1
ATOM 6227 C C . LEU B 1 364 ? -18.938 23.141 21.109 1 98 364 LEU B C 1
ATOM 6229 O O . LEU B 1 364 ? -20.109 23.25 21.484 1 98 364 LEU B O 1
ATOM 6233 N N . VAL B 1 365 ? -18.234 24.172 20.719 1 98.62 365 VAL B N 1
ATOM 6234 C CA . VAL B 1 365 ? -18.719 25.531 20.938 1 98.62 365 VAL B CA 1
ATOM 6235 C C . VAL B 1 365 ? -18.984 26.203 19.594 1 98.62 365 VAL B C 1
ATOM 6237 O O . VAL B 1 365 ? -19.625 27.25 19.531 1 98.62 365 VAL B O 1
ATOM 6240 N N . HIS B 1 366 ? -18.484 25.641 18.547 1 98.38 366 HIS B N 1
ATOM 6241 C CA . HIS B 1 366 ? -18.672 26.156 17.203 1 98.38 366 HIS B CA 1
ATOM 6242 C C . HIS B 1 366 ? -18.703 25.031 16.172 1 98.38 366 HIS B C 1
ATOM 6244 O O . HIS B 1 366 ? -17.953 24.062 16.297 1 98.38 366 HIS B O 1
ATOM 6250 N N . GLU B 1 367 ? -19.578 25.172 15.234 1 97.75 367 GLU B N 1
ATOM 6251 C CA . GLU B 1 367 ? -19.719 24.172 14.172 1 97.75 367 GLU B CA 1
ATOM 6252 C C . GLU B 1 367 ? -20.125 24.828 12.852 1 97.75 367 GLU B C 1
ATOM 6254 O O . GLU B 1 367 ? -21.078 25.609 12.805 1 97.75 367 GLU B O 1
ATOM 6259 N N . SER B 1 368 ? -19.328 24.562 11.836 1 97.81 368 SER B N 1
ATOM 6260 C CA . SER B 1 368 ? -19.719 25.031 10.508 1 97.81 368 SER B CA 1
ATOM 6261 C C . SER B 1 368 ? -19.938 23.875 9.555 1 97.81 368 SER B C 1
ATOM 6263 O O . SER B 1 368 ? -19.219 22.875 9.602 1 97.81 368 SER B O 1
ATOM 6265 N N . ILE B 1 369 ? -21 23.984 8.773 1 96.75 369 ILE B N 1
ATOM 6266 C CA . ILE B 1 369 ? -21.359 23.016 7.742 1 96.75 369 ILE B CA 1
ATOM 6267 C C . ILE B 1 369 ? -21.188 23.625 6.359 1 96.75 369 ILE B C 1
ATOM 6269 O O . ILE B 1 369 ? -21.781 24.672 6.066 1 96.75 369 ILE B O 1
ATOM 6273 N N . ASN B 1 370 ? -20.422 23 5.559 1 97.31 370 ASN B N 1
ATOM 6274 C CA . ASN B 1 370 ? -20.078 23.609 4.281 1 97.31 370 ASN B CA 1
ATOM 6275 C C . ASN B 1 370 ? -20.469 22.719 3.104 1 97.31 370 ASN B C 1
ATOM 6277 O O . ASN B 1 370 ? -20.469 21.5 3.217 1 97.31 370 ASN B O 1
ATOM 6281 N N . ASP B 1 371 ? -20.797 23.344 1.989 1 94.62 371 ASP B N 1
ATOM 6282 C CA . ASP B 1 371 ? -21.328 22.609 0.84 1 94.62 371 ASP B CA 1
ATOM 6283 C C . ASP B 1 371 ? -20.219 22.281 -0.151 1 94.62 371 ASP B C 1
ATOM 6285 O O . ASP B 1 371 ? -20.438 21.547 -1.115 1 94.62 371 ASP B O 1
ATOM 6289 N N . LYS B 1 372 ? -19.016 22.812 0.133 1 97.19 372 LYS B N 1
ATOM 6290 C CA . LYS B 1 372 ? -17.875 22.547 -0.729 1 97.19 372 LYS B CA 1
ATOM 6291 C C . LYS B 1 372 ? -16.594 22.375 0.092 1 97.19 372 LYS B C 1
ATOM 6293 O O . LYS B 1 372 ? -16.453 22.969 1.158 1 97.19 372 LYS B O 1
ATOM 6298 N N . GLY B 1 373 ? -15.68 21.609 -0.494 1 97.94 373 GLY B N 1
ATOM 6299 C CA . GLY B 1 373 ? -14.383 21.422 0.146 1 97.94 373 GLY B CA 1
ATOM 6300 C C . GLY B 1 373 ? -14.086 19.969 0.468 1 97.94 373 GLY B C 1
ATOM 6301 O O . GLY B 1 373 ? -15.008 19.141 0.552 1 97.94 373 GLY B O 1
ATOM 6302 N N . GLY B 1 374 ? -12.836 19.688 0.646 1 98.12 374 GLY B N 1
ATOM 6303 C CA . GLY B 1 374 ? -12.375 18.344 0.96 1 98.12 374 GLY B CA 1
ATOM 6304 C C . GLY B 1 374 ? -11.312 18.312 2.039 1 98.12 374 GLY B C 1
ATOM 6305 O O . GLY B 1 374 ? -11.391 19.062 3.02 1 98.12 374 GLY B O 1
ATOM 6306 N N . HIS B 1 375 ? -10.406 17.359 1.889 1 98.19 375 HIS B N 1
ATOM 6307 C CA . HIS B 1 375 ? -9.461 16.984 2.928 1 98.19 375 HIS B CA 1
ATOM 6308 C C . HIS B 1 375 ? -8.43 18.078 3.158 1 98.19 375 HIS B C 1
ATOM 6310 O O . HIS B 1 375 ? -7.918 18.234 4.27 1 98.19 375 HIS B O 1
ATOM 6316 N N . PHE B 1 376 ? -8.133 18.859 2.111 1 98.44 376 PHE B N 1
ATOM 6317 C CA . PHE B 1 376 ? -7.172 19.953 2.223 1 98.44 376 PHE B CA 1
ATOM 6318 C C . PHE B 1 376 ? -7.887 21.281 2.42 1 98.44 376 PHE B C 1
ATOM 6320 O O . PHE B 1 376 ? -7.641 22.234 1.682 1 98.44 376 PHE B O 1
ATOM 6327 N N . ALA B 1 377 ? -8.617 21.375 3.479 1 98.25 377 ALA B N 1
ATOM 6328 C CA . ALA B 1 377 ? -9.539 22.484 3.713 1 98.25 377 ALA B CA 1
ATOM 6329 C C . ALA B 1 377 ? -8.797 23.797 3.854 1 98.25 377 ALA B C 1
ATOM 6331 O O . ALA B 1 377 ? -9.266 24.844 3.375 1 98.25 377 ALA B O 1
ATOM 6332 N N . ALA B 1 378 ? -7.652 23.766 4.516 1 98.12 378 ALA B N 1
ATOM 6333 C CA . ALA B 1 378 ? -6.883 25 4.699 1 98.12 378 ALA B CA 1
ATOM 6334 C C . ALA B 1 378 ? -6.418 25.547 3.359 1 98.12 378 ALA B C 1
ATOM 6336 O O . ALA B 1 378 ? -6.156 26.75 3.236 1 98.12 378 ALA B O 1
ATOM 6337 N N . HIS B 1 379 ? -6.336 24.656 2.398 1 97.62 379 HIS B N 1
ATOM 6338 C CA . HIS B 1 379 ? -5.902 25.062 1.065 1 97.62 379 HIS B CA 1
ATOM 6339 C C . HIS B 1 379 ? -7.094 25.266 0.137 1 97.62 379 HIS B C 1
ATOM 6341 O O . HIS B 1 379 ? -7.121 26.234 -0.634 1 97.62 379 HIS B O 1
ATOM 6347 N N . GLU B 1 380 ? -8.117 24.438 0.201 1 97.56 380 GLU B N 1
ATOM 6348 C CA . GLU B 1 380 ? -9.281 24.484 -0.684 1 97.56 380 GLU B CA 1
ATOM 6349 C C . GLU B 1 380 ? -10.25 25.594 -0.271 1 97.56 380 GLU B C 1
ATOM 6351 O O . GLU B 1 380 ? -10.836 26.25 -1.123 1 97.56 380 GLU B O 1
ATOM 6356 N N . ARG B 1 381 ? -10.43 25.672 1.058 1 98 381 ARG B N 1
ATOM 6357 C CA . ARG B 1 381 ? -11.438 26.562 1.616 1 98 381 ARG B CA 1
ATOM 6358 C C . ARG B 1 381 ? -10.859 27.391 2.766 1 98 381 ARG B C 1
ATOM 6360 O O . ARG B 1 381 ? -11.406 27.375 3.873 1 98 381 ARG B O 1
ATOM 6367 N N . PRO B 1 382 ? -9.789 28.141 2.467 1 98.44 382 PRO B N 1
ATOM 6368 C CA . PRO B 1 382 ? -9.211 28.953 3.537 1 98.44 382 PRO B CA 1
ATOM 6369 C C . PRO B 1 382 ? -10.188 29.984 4.094 1 98.44 382 PRO B C 1
ATOM 6371 O O . PRO B 1 382 ? -10.102 30.359 5.266 1 98.44 382 PRO B O 1
ATOM 6374 N N . ASP B 1 383 ? -11.141 30.359 3.311 1 98.38 383 ASP B N 1
ATOM 6375 C CA . ASP B 1 383 ? -12.164 31.312 3.732 1 98.38 383 ASP B CA 1
ATOM 6376 C C . ASP B 1 383 ? -12.984 30.766 4.895 1 98.38 383 ASP B C 1
ATOM 6378 O O . ASP B 1 383 ? -13.289 31.484 5.852 1 98.38 383 ASP B O 1
ATOM 6382 N N . VAL B 1 384 ? -13.312 29.453 4.809 1 98.69 384 VAL B N 1
ATOM 6383 C CA . VAL B 1 384 ? -14.125 28.828 5.848 1 98.69 384 VAL B CA 1
ATOM 6384 C C . VAL B 1 384 ? -13.312 28.719 7.137 1 98.69 384 VAL B C 1
ATOM 6386 O O . VAL B 1 384 ? -13.805 29.047 8.219 1 98.69 384 VAL B O 1
ATOM 6389 N N . ILE B 1 385 ? -12.055 28.266 7.035 1 98.81 385 ILE B N 1
ATOM 6390 C CA . ILE B 1 385 ? -11.211 28.109 8.211 1 98.81 385 ILE B CA 1
ATOM 6391 C C . ILE B 1 385 ? -11.039 29.453 8.914 1 98.81 385 ILE B C 1
ATOM 6393 O O . ILE B 1 385 ? -11.211 29.547 10.133 1 98.81 385 ILE B O 1
ATOM 6397 N N . VAL B 1 386 ? -10.781 30.469 8.164 1 98.81 386 VAL B N 1
ATOM 6398 C CA . VAL B 1 386 ? -10.539 31.797 8.711 1 98.81 386 VAL B CA 1
ATOM 6399 C C . VAL B 1 386 ? -11.82 32.344 9.336 1 98.81 386 VAL B C 1
ATOM 6401 O O . VAL B 1 386 ? -11.789 32.875 10.445 1 98.81 386 VAL B O 1
ATOM 6404 N N . ALA B 1 387 ? -12.922 32.156 8.641 1 98.69 387 ALA B N 1
ATOM 6405 C CA . ALA B 1 387 ? -14.203 32.625 9.172 1 98.69 387 ALA B CA 1
ATOM 6406 C C . ALA B 1 387 ? -14.516 31.953 10.508 1 98.69 387 ALA B C 1
ATOM 6408 O O . ALA B 1 387 ? -15.008 32.594 11.438 1 98.69 387 ALA B O 1
ATOM 6409 N N . ASP B 1 388 ? -14.289 30.672 10.578 1 98.88 388 ASP B N 1
ATOM 6410 C CA . ASP B 1 388 ? -14.539 29.938 11.812 1 98.88 388 ASP B CA 1
ATOM 6411 C C . ASP B 1 388 ? -13.68 30.469 12.953 1 98.88 388 ASP B C 1
ATOM 6413 O O . ASP B 1 388 ? -14.164 30.656 14.07 1 98.88 388 ASP B O 1
ATOM 6417 N N . LEU B 1 389 ? -12.383 30.672 12.672 1 98.88 389 LEU B N 1
ATOM 6418 C CA . LEU B 1 389 ? -11.484 31.188 13.695 1 98.88 389 LEU B CA 1
ATOM 6419 C C . LEU B 1 389 ? -11.938 32.562 14.172 1 98.88 389 LEU B C 1
ATOM 6421 O O . LEU B 1 389 ? -11.953 32.812 15.375 1 98.88 389 LEU B O 1
ATOM 6425 N N . GLN B 1 390 ? -12.32 33.375 13.266 1 98.75 390 GLN B N 1
ATOM 6426 C CA . GLN B 1 390 ? -12.75 34.75 13.609 1 98.75 390 GLN B CA 1
ATOM 6427 C C . GLN B 1 390 ? -14.047 34.719 14.406 1 98.75 390 GLN B C 1
ATOM 6429 O O . GLN B 1 390 ? -14.227 35.531 15.328 1 98.75 390 GLN B O 1
ATOM 6434 N N . LYS B 1 391 ? -14.914 33.781 14.078 1 98.62 391 LYS B N 1
ATOM 6435 C CA . LYS B 1 391 ? -16.172 33.656 14.812 1 98.62 391 LYS B CA 1
ATOM 6436 C C . LYS B 1 391 ? -15.922 33.094 16.219 1 98.62 391 LYS B C 1
ATOM 6438 O O . LYS B 1 391 ? -16.531 33.562 17.188 1 98.62 391 LYS B O 1
ATOM 6443 N N . MET B 1 392 ? -15.047 32.156 16.312 1 98.69 392 MET B N 1
ATOM 6444 C CA . MET B 1 392 ? -14.773 31.516 17.594 1 98.69 392 MET B CA 1
ATOM 6445 C C . MET B 1 392 ? -14.109 32.469 18.562 1 98.69 392 MET B C 1
ATOM 6447 O O . MET B 1 392 ? -14.461 32.5 19.75 1 98.69 392 MET B O 1
ATOM 6451 N N . PHE B 1 393 ? -13.203 33.281 18.062 1 98.69 393 PHE B N 1
ATOM 6452 C CA . PHE B 1 393 ? -12.328 34 18.969 1 98.69 393 PHE B CA 1
ATOM 6453 C C . PHE B 1 393 ? -12.633 35.5 18.938 1 98.69 393 PHE B C 1
ATOM 6455 O O . PHE B 1 393 ? -12.016 36.281 19.672 1 98.69 393 PHE B O 1
ATOM 6462 N N . GLY B 1 394 ? -13.586 35.938 18.047 1 98.31 394 GLY B N 1
ATOM 6463 C CA . GLY B 1 394 ? -13.984 37.312 17.984 1 98.31 394 GLY B CA 1
ATOM 6464 C C . GLY B 1 394 ? -14.852 37.75 19.156 1 98.31 394 GLY B C 1
ATOM 6465 O O . GLY B 1 394 ? -15.242 36.938 19.984 1 98.31 394 GLY B O 1
ATOM 6466 N N . LYS B 1 395 ? -15.117 39.094 19.094 1 96.62 395 LYS B N 1
ATOM 6467 C CA . LYS B 1 395 ? -16.047 39.625 20.094 1 96.62 395 LYS B CA 1
ATOM 6468 C C . LYS B 1 395 ? -17.422 38.969 19.953 1 96.62 395 LYS B C 1
ATOM 6470 O O . LYS B 1 395 ? -17.984 38.938 18.859 1 96.62 395 LYS B O 1
ATOM 6475 N N . GLY B 1 396 ? -17.953 38.438 21 1 95.25 396 GLY B N 1
ATOM 6476 C CA . GLY B 1 396 ? -19.25 37.781 20.984 1 95.25 396 GLY B CA 1
ATOM 6477 C C . GLY B 1 396 ? -19.141 36.281 20.688 1 95.25 396 GLY B C 1
ATOM 6478 O O . GLY B 1 396 ? -20.141 35.562 20.766 1 95.25 396 GLY B O 1
ATOM 6479 N N . GLY B 1 397 ? -17.891 35.875 20.312 1 98 397 GLY B N 1
ATOM 6480 C CA . GLY B 1 397 ? -17.703 34.469 20.031 1 98 397 GLY B CA 1
ATOM 6481 C C . GLY B 1 397 ? -17.578 33.625 21.297 1 98 397 GLY B C 1
ATOM 6482 O O . GLY B 1 397 ? -17.375 34.156 22.391 1 98 397 GLY B O 1
ATOM 6483 N N . PRO B 1 398 ? -17.703 32.375 21.109 1 98.44 398 PRO B N 1
ATOM 6484 C CA . PRO B 1 398 ? -17.734 31.484 22.266 1 98.44 398 PRO B CA 1
ATOM 6485 C C . PRO B 1 398 ? -16.375 31.375 22.969 1 98.44 398 PRO B C 1
ATOM 6487 O O . PRO B 1 398 ? -16.312 30.922 24.125 1 98.44 398 PRO B O 1
ATOM 6490 N N . CYS B 1 399 ? -15.273 31.797 22.328 1 98.69 399 CYS B N 1
ATOM 6491 C CA . CYS B 1 399 ? -13.953 31.672 22.906 1 98.69 399 CYS B CA 1
ATOM 6492 C C . CYS B 1 399 ? -13.289 33.031 23.047 1 98.69 399 CYS B C 1
ATOM 6494 O O . CYS B 1 399 ? -12.062 33.125 23.125 1 98.69 399 CYS B O 1
ATOM 6496 N N . TYR B 1 400 ? -14.125 34.094 23.031 1 98.25 400 TYR B N 1
ATOM 6497 C CA . TYR B 1 400 ? -13.594 35.438 23.266 1 98.25 400 TYR B CA 1
ATOM 6498 C C . TYR B 1 400 ? -12.914 35.5 24.625 1 98.25 400 TYR B C 1
ATOM 6500 O O . TYR B 1 400 ? -13.469 35.062 25.625 1 98.25 400 TYR B O 1
ATOM 6508 N N . GLU B 1 401 ? -11.703 36 24.641 1 98 401 GLU B N 1
ATOM 6509 C CA . GLU B 1 401 ? -10.898 36.219 25.844 1 98 401 GLU B CA 1
ATOM 6510 C C . GLU B 1 401 ? -10.484 34.906 26.5 1 98 401 GLU B C 1
ATOM 6512 O O . GLU B 1 401 ? -10.133 34.906 27.672 1 98 401 GLU B O 1
ATOM 6517 N N . ILE B 1 402 ? -10.547 33.844 25.703 1 98.44 402 ILE B N 1
ATOM 6518 C CA . ILE B 1 402 ? -10.227 32.562 26.312 1 98.44 402 ILE B CA 1
ATOM 6519 C C . ILE B 1 402 ? -8.75 32.5 26.688 1 98.44 402 ILE B C 1
ATOM 6521 O O . ILE B 1 402 ? -8.375 31.844 27.656 1 98.44 402 ILE B O 1
ATOM 6525 N N . VAL B 1 403 ? -7.898 33.156 25.875 1 98.56 403 VAL B N 1
ATOM 6526 C CA . VAL B 1 403 ? -6.492 33.281 26.234 1 98.56 403 VAL B CA 1
ATOM 6527 C C . VAL B 1 403 ? -6.289 34.562 27.047 1 98.56 403 VAL B C 1
ATOM 6529 O O . VAL B 1 403 ? -6.48 35.688 26.531 1 98.56 403 VAL B O 1
ATOM 6532 N N . PRO B 1 404 ? -5.887 34.375 28.281 1 97.69 404 PRO B N 1
ATOM 6533 C CA . PRO B 1 404 ? -5.773 35.562 29.141 1 97.69 404 PRO B CA 1
ATOM 6534 C C . PRO B 1 404 ? -4.828 36.625 28.562 1 97.69 404 PRO B C 1
ATOM 6536 O O . PRO B 1 404 ? -3.676 36.312 28.25 1 97.69 404 PRO B O 1
ATOM 6539 N N . GLY B 1 405 ? -5.32 37.844 28.453 1 96.62 405 GLY B N 1
ATOM 6540 C CA . GLY B 1 405 ? -4.512 38.969 28.016 1 96.62 405 GLY B CA 1
ATOM 6541 C C . GLY B 1 405 ? -4.328 39 26.5 1 96.62 405 GLY B C 1
ATOM 6542 O O . GLY B 1 405 ? -3.711 39.938 25.969 1 96.62 405 GLY B O 1
ATOM 6543 N N . LYS B 1 406 ? -4.891 38.031 25.812 1 98 406 LYS B N 1
ATOM 6544 C CA . LYS B 1 406 ? -4.773 37.906 24.359 1 98 406 LYS B CA 1
ATOM 6545 C C . LYS B 1 406 ? -6.148 37.844 23.703 1 98 406 LYS B C 1
ATOM 6547 O O . LYS B 1 406 ? -6.508 36.812 23.125 1 98 406 LYS B O 1
ATOM 6552 N N . THR B 1 407 ? -6.852 38.969 23.688 1 96.94 407 THR B N 1
ATOM 6553 C CA . THR B 1 407 ? -8.258 39 23.281 1 96.94 407 THR B CA 1
ATOM 6554 C C . THR B 1 407 ? -8.383 39.062 21.766 1 96.94 407 THR B C 1
ATOM 6556 O O . THR B 1 407 ? -9.461 38.844 21.219 1 96.94 407 THR B O 1
ATOM 6559 N N . GLY B 1 408 ? -7.277 39.406 21.078 1 97.25 408 GLY B N 1
ATOM 6560 C CA . GLY B 1 408 ? -7.32 39.594 19.641 1 97.25 408 GLY B CA 1
ATOM 6561 C C . GLY B 1 408 ? -7.582 41.062 19.25 1 97.25 408 GLY B C 1
ATOM 6562 O O . GLY B 1 408 ? -7.574 41.375 18.062 1 97.25 408 GLY B O 1
ATOM 6563 N N . TYR B 1 409 ? -7.855 41.906 20.328 1 97.06 409 TYR B N 1
ATOM 6564 C CA . TYR B 1 409 ? -8.211 43.312 20.062 1 97.06 409 TYR B CA 1
ATOM 6565 C C . TYR B 1 409 ? -7.371 44.25 20.922 1 97.06 409 TYR B C 1
ATOM 6567 O O . TYR B 1 409 ? -6.918 43.875 22 1 97.06 409 TYR B O 1
#

Secondary structure (DSSP, 8-state):
-PPPPEE------HHHHHHHHHHHHT---------S--GGGSS-HHHHHHHHHIIIII--HHHHHHHHTTS-EEEEEEEETTTEEEEEEEEEE--S-TTPEEEEEE--SS--GGGGGGHHHHHHHHHHTTPPPEEEEEEPPTTSTTSPPP-STT--HHHHHHHHHHHHHHTT-SSEE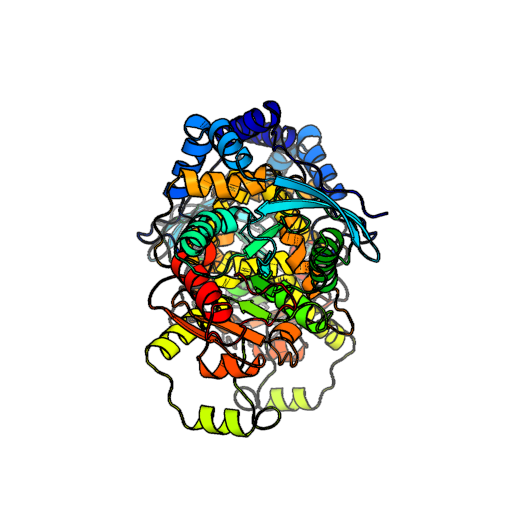EEE-THHHHHHHHHHHH-TTTEEEEEESS-------TTT-HHHHHHHHHSPPPHHHHHHHHHHHHIIIII-HHHHHHHH-HHHHHHHHHH-HHHHHHHHHHHHHHTSSS----HHHHHHHHHHHHT-TT-TTGGGHHHHHHHH---SS-SSGGGGGS--TTSEEEEEE-TBSSS---HHHHTTSS-EEEEEE-SS-BS-HHHH-HHHHHHHHHHHHSTTSTTTT-STT----/-PPPPEE------HHHHHHHHHHHHT---------S--GGGSS-HHHHHHHHHIIIII--HHHHHHHHTTS-EEEEEEEETTTEEEEEEEEEE--S-TTPEEEEEE--SS--GGGGGGHHHHHHHHHHTTPPPEEEEEEPPTTSTTSPPP-STT--HHHHHHHHHHHHHHTT-SSEEEEE-THHHHHHHHHHHH-TTTEEEEEESS-------TTT-HHHHHHHHHSPPPHHHHHHHHHHHHIIIII-HHHHHHHH-HHHHHHHHHH-HHHHHHHHHHHHHHTSSS----HHHHHHHHHHHHT-TT-SSGGGHHHHHHHH---SS-SSGGGGGS--TTSEEEEEE-TBSSS---HHHHTTSS-EEEEEE-SS-BS-HHHH-HHHHHHHHHHHHSTTSTTTT-STT----

Organism: Alternaria alternata (NCBI:txid5599)

Sequence (818 aa):
MASQPEPYTISIADTAIEKLKRKLSDADFPDELDTPDQWPYGSPLSDVKRLAKHWETGFDWRKVESKINELPNFRKKVQVDGFGQIDIHFVHKRSSNPNAVPLLFSHGWPGSFLEVTKLLPLLEDGEKEGKPAFHIVAPSLPNFGFSQKILKPGFALSQYAETCHRLMQDLGYEKYVTQGGDWGFYITRSMGILYPDNVLASHINMVRAHAPTFTSQPVLALQHAMTPYTDAESKGMKRSEWFLTDGQAYRQLQATKPQTLSYAFADSPVALLAWIYEKLVDWTDSYQWTDDEVLTWVSVYWFSTAGPNAHIRIYYEAQHNPTDLIPNRERTSQWVDRVKLGVAHFPNEITVVPRLWAKTLGPLVHESINDKGGHFAAHERPDVIVADLQKMFGKGGPCYEIVPGKTGYMASQPEPYTISIADTAIEKLKRKLSDADFPDELDTPDQWPYGSPLSDVKRLAKHWETGFDWRKVESKINELPNFRKKVQVDGFGQIDIHFVHKRSSNPNAVPLLFSHGWPGSFLEVTKLLPLLEDGEKEGKPAFHIVAPSLPNFGFSQKILKPGFALSQYAETCHRLMQDLGYEKYVTQGGDWGFYITRSMGILYPDNVLASHINMVRAHAPTFTSQPVLALQHAMTPYTDAESKGMKRSEWFLTDGQAYRQLQATKPQTLSYAFADSPVALLAWIYEKLVDWTDSYQWTDDEVLTWVSVYWFSTAGPNAHIRIYYEAQHNPTDLIPNRERTSQWVDRVKLGVAHFPNEITVVPRLWAKTLGPLVHESINDKGGHFAAHERPDVIVADLQKMFGKGGPCYEIVPGKTGY

Solvent-accessible surface area (backbone atoms only — not comparable to full-atom values): 41384 Å² total; per-residue (Å²): 129,81,61,70,73,36,83,45,73,83,76,82,55,68,66,57,55,50,48,50,31,50,51,50,71,67,54,44,74,51,85,72,64,67,55,94,73,47,63,72,36,24,39,42,64,71,57,48,52,52,49,45,50,35,57,46,75,66,53,57,61,66,62,51,45,54,57,61,52,69,48,56,32,27,32,31,55,36,71,34,91,98,68,47,69,42,48,35,22,26,38,53,52,71,48,90,51,88,20,23,29,43,32,41,42,36,47,28,80,93,58,45,47,68,39,53,62,61,36,50,64,56,45,52,52,34,31,77,71,71,37,37,29,46,27,39,36,28,39,24,51,76,15,28,41,66,2,37,58,76,43,61,78,62,62,11,54,69,50,54,19,43,44,53,50,44,46,39,45,73,74,67,41,69,52,32,33,34,36,17,26,60,49,7,27,49,29,50,39,42,30,35,69,77,35,38,89,26,28,49,32,38,37,31,54,45,56,63,53,50,76,54,38,65,88,85,30,46,69,60,18,51,52,54,76,69,47,80,77,49,73,68,35,49,53,15,41,52,44,26,49,45,27,70,75,57,58,42,32,65,56,46,27,25,38,33,31,32,46,24,54,17,28,21,32,38,47,22,68,63,18,40,44,27,53,52,50,35,48,61,55,71,30,29,55,81,64,83,76,47,68,64,57,52,50,54,57,47,42,40,39,61,68,16,63,32,35,44,37,42,57,43,45,51,45,25,21,33,72,74,37,52,43,90,93,42,65,39,71,64,58,53,38,34,67,38,82,63,27,40,29,31,43,39,45,31,66,32,25,61,51,26,60,51,72,74,19,54,56,46,36,27,49,65,67,43,77,47,85,42,93,63,26,13,54,52,32,49,65,71,34,25,66,57,56,49,51,50,52,40,47,36,33,12,92,91,23,81,42,42,53,68,38,82,84,21,44,14,108,127,81,60,70,72,35,84,44,73,81,76,80,53,67,66,59,55,51,48,50,32,51,50,50,72,68,54,42,73,50,85,70,62,68,57,94,73,47,62,72,35,24,38,44,63,72,56,48,52,51,49,45,49,34,57,47,74,66,54,58,61,67,62,52,46,54,56,60,50,69,47,57,31,26,33,31,56,36,72,33,91,96,69,47,68,42,48,35,22,27,38,53,51,70,48,92,52,87,20,23,29,44,33,40,42,36,48,28,79,95,58,43,46,69,39,53,62,60,34,50,63,56,47,52,51,35,33,78,69,72,38,37,30,47,27,41,36,26,39,22,52,76,14,28,41,66,1,37,58,75,43,60,79,63,62,11,55,69,49,54,18,44,44,56,50,44,46,39,44,72,74,66,41,70,49,32,32,35,36,17,26,62,50,7,27,49,28,50,41,40,30,35,68,76,35,38,89,27,29,49,31,35,38,31,51,46,59,64,53,48,78,55,37,66,88,84,32,44,70,59,20,51,51,54,75,71,49,81,76,50,71,69,35,51,53,16,41,52,45,25,50,47,28,70,75,57,58,40,32,66,56,46,28,26,37,34,31,32,46,24,56,18,29,21,31,38,48,22,69,62,19,41,43,27,53,52,49,35,49,62,56,73,28,30,55,80,63,82,77,47,69,66,56,53,49,53,58,48,43,41,40,59,69,15,66,33,34,44,37,44,56,44,45,51,44,25,23,32,72,73,38,53,45,91,92,42,64,40,71,63,58,52,37,34,67,38,82,64,25,40,29,30,42,40,46,32,66,32,24,62,53,26,59,51,72,74,20,56,56,47,36,28,49,63,68,43,79,46,80,41,93,63,27,14,53,51,32,48,64,70,35,24,68,58,55,48,49,49,51,40,49,37,33,11,91,90,23,83,42,43,52,67,38,84,85,21,43,14,108